Protein 6LGW (pdb70)

Sequence (1191 aa):
EVQLQQFGAELVKPGASVKISCKASGYTFTDYNMDWVKQSHGKSLQWIGDISPYYGSTGYSQKFKGKATLTVDRSSSTAYMELRSLTSEDTAVYYCARRNYDGSWFAYWGQGTLVTVSELVMTQSPAILSVSPGERVSFSCRASQIIGTSIHWYQQRTNGSPRLLIKYASESISGIPSRFSGSGSGTDFTLTINSVESDDIADYYCQQSNSWPVTFGAGTKLKFPIYTIPDELGPWSPIDIHHLSCPNNLVVEDEGCTNLSEFSYMELKVGYISAIKVNGFTCTGVVTEAETTTFKRKHFRPTPDACRAAYNWKMAGDPRYEERTTKESLIIISPSVTDLDPYDKSLHSRVFPGGKCSGITVSSTYCSTNHDYTIWMPENPTPCDIFTNSRGKRASNGNKTCGFVDERGLYKSLKGACRLKLCGVLGLRLMDGTWVAMQTSDETKWCPPDQLVNLHDFRSDEIEHLVVEELVKKREECLDALESIMTTKSVSFRRLSHLRKLVPGFGKAYTIFNKTLMEADAHYKSVRTWNEIIPSKGCLKVGGRCHPHVNGVFFNGIILGPDDHVLIPEMQSSLLQQHMELLKSSVIPLEVQLQQFGAELVKPGASVKISCKASGYTFTDYNMDWVKQSHGKSLQWIGDISPYYGSTGYSQKFKGKATLTVDRSSSTAYMELRSLTSEDTAVYYCARRNYDGSWFAYWGQGTLVTVSSELVMTQSPAILSVSPGERVSFSCRASQIIGTSIHWYQQRTNGSPRLLIKYASESISGIPSRFSGSGSGTDFTLTINSVESDDIADYYCQQSNSWPVTFGAGTKLKFPIYTIPDELGPWSPIDIHHLSCPNNLVVEDEGCTNLSEFSYMELKVGYISAIKVNGFTCTGVVTEAETYTTFKRKHFRPTPDACRAAYNWKMAGDPRYEESLHNRTTKESLIIISPSVTDLDPYDKSLHSRVFPGGKCSGITVSSTYCSTNHDYTIWMPENPRPRTPCDIFTNSRGKRASNGNKTCGFVDERGLYKSLKGACRLKLCGVLGLRLMDGTWVAMQTSDETKWCPPDQLVNLHDFRSDEIEHLVVEELVKKREECLDALESIMTTKSVSFRRLSHLRKLVPGFGKAYTIFNKTLMEADAHYKSVRTWNEIIPSKGCLKVGGRCHPHVNGVFFNGIILGPDDHVLIPEMQSSLLQQHMELLKSSVIPLMH

Structure (mmCIF, N/CA/C/O backbone):
data_6LGW
#
_entry.id   6LGW
#
_cell.length_a   82.892
_cell.length_b   93.943
_cell.length_c   213.491
_cell.angle_alpha   90.000
_cell.angle_beta   90.000
_cell.angle_gamma   90.000
#
_symmetry.space_group_name_H-M   'P 21 21 21'
#
loop_
_entity.id
_entity.type
_entity.pdbx_description
1 polymer 'scFv 523-11'
2 polymer Glycoprotein
#
loop_
_atom_site.group_PDB
_atom_site.id
_atom_site.type_symbol
_atom_site.label_atom_id
_atom_site.label_alt_id
_atom_site.label_comp_id
_atom_site.label_asym_id
_atom_site.label_entity_id
_atom_site.label_seq_id
_atom_site.pdbx_PDB_ins_code
_atom_site.Cartn_x
_atom_site.Cartn_y
_atom_site.Cartn_z
_atom_site.occupancy
_atom_site.B_iso_or_equiv
_atom_site.auth_seq_id
_atom_site.auth_comp_id
_atom_site.auth_asym_id
_atom_site.auth_atom_id
_atom_site.pdbx_PDB_model_num
ATOM 1 C CA . GLU A 1 1 ? -4.249 -34.851 -103.690 1.00 119.88 1 GLU A CA 1
ATOM 2 C C . GLU A 1 1 ? -3.400 -35.797 -102.854 1.00 130.20 1 GLU A C 1
ATOM 3 O O . GLU A 1 1 ? -2.451 -36.399 -103.355 1.00 123.14 1 GLU A O 1
ATOM 9 N N . VAL A 1 2 ? -3.749 -35.923 -101.577 1.00 143.00 2 VAL A N 1
ATOM 10 C CA . VAL A 1 2 ? -3.023 -36.787 -100.650 1.00 144.35 2 VAL A CA 1
ATOM 11 C C . VAL A 1 2 ? -3.998 -37.790 -100.029 1.00 135.66 2 VAL A C 1
ATOM 12 O O . VAL A 1 2 ? -5.142 -37.452 -99.711 1.00 140.07 2 VAL A O 1
ATOM 16 N N . GLN A 1 3 ? -3.552 -39.036 -99.887 1.00 120.48 3 GLN A N 1
ATOM 17 C CA . GLN A 1 3 ? -4.403 -40.106 -99.395 1.00 118.44 3 GLN A CA 1
ATOM 18 C C . GLN A 1 3 ? -3.645 -40.990 -98.413 1.00 112.80 3 GLN A C 1
ATOM 19 O O . GLN A 1 3 ? -2.476 -41.323 -98.637 1.00 115.58 3 GLN A O 1
ATOM 25 N N . LEU A 1 4 ? -4.318 -41.363 -97.325 1.00 109.57 4 LEU A N 1
ATOM 26 C CA . LEU A 1 4 ? -3.803 -42.319 -96.343 1.00 99.72 4 LEU A CA 1
ATOM 27 C C . LEU A 1 4 ? -4.732 -43.532 -96.377 1.00 112.40 4 LEU A C 1
ATOM 28 O O . LEU A 1 4 ? -5.703 -43.615 -95.620 1.00 104.89 4 LEU A O 1
ATOM 33 N N . GLN A 1 5 ? -4.424 -44.475 -97.262 1.00 118.44 5 GLN A N 1
ATOM 34 C CA . GLN A 1 5 ? -5.256 -45.658 -97.430 1.00 130.02 5 GLN A CA 1
ATOM 35 C C . GLN A 1 5 ? -5.144 -46.579 -96.220 1.00 129.47 5 GLN A C 1
ATOM 36 O O . GLN A 1 5 ? -4.037 -46.905 -95.771 1.00 131.66 5 GLN A O 1
ATOM 42 N N . GLN A 1 6 ? -6.299 -46.999 -95.697 1.00 132.59 6 GLN A N 1
ATOM 43 C CA . GLN A 1 6 ? -6.380 -47.997 -94.641 1.00 130.48 6 GLN A CA 1
ATOM 44 C C . GLN A 1 6 ? -7.361 -49.090 -95.039 1.00 138.34 6 GLN A C 1
ATOM 45 O O . GLN A 1 6 ? -8.257 -48.893 -95.866 1.00 137.40 6 GLN A O 1
ATOM 51 N N . PHE A 1 7 ? -7.169 -50.256 -94.438 1.00 142.84 7 PHE A N 1
ATOM 52 C CA . PHE A 1 7 ? -8.001 -51.412 -94.721 1.00 152.54 7 PHE A CA 1
ATOM 53 C C . PHE A 1 7 ? -9.251 -51.364 -93.847 1.00 147.27 7 PHE A C 1
ATOM 54 O O . PHE A 1 7 ? -9.268 -50.745 -92.782 1.00 147.08 7 PHE A O 1
ATOM 62 N N . GLY A 1 8 ? -10.309 -52.021 -94.316 1.00 152.56 8 GLY A N 1
ATOM 63 C CA . GLY A 1 8 ? -11.607 -51.899 -93.675 1.00 149.61 8 GLY A CA 1
ATOM 64 C C . GLY A 1 8 ? -11.695 -52.287 -92.210 1.00 140.21 8 GLY A C 1
ATOM 65 O O . GLY A 1 8 ? -11.924 -51.422 -91.359 1.00 123.59 8 GLY A O 1
ATOM 66 N N . ALA A 1 9 ? -11.519 -53.570 -91.896 1.00 142.12 9 ALA A N 1
ATOM 67 C CA . ALA A 1 9 ? -11.662 -54.033 -90.521 1.00 138.37 9 ALA A CA 1
ATOM 68 C C . ALA A 1 9 ? -10.968 -55.378 -90.351 1.00 132.23 9 ALA A C 1
ATOM 69 O O . ALA A 1 9 ? -10.740 -56.109 -91.318 1.00 132.62 9 ALA A O 1
ATOM 71 N N . GLU A 1 10 ? -10.636 -55.690 -89.098 1.00 125.81 10 GLU A N 1
ATOM 72 C CA . GLU A 1 10 ? -10.095 -56.987 -88.701 1.00 122.62 10 GLU A CA 1
ATOM 73 C C . GLU A 1 10 ? -10.829 -57.520 -87.476 1.00 112.16 10 GLU A C 1
ATOM 74 O O . GLU A 1 10 ? -11.033 -56.793 -86.499 1.00 102.79 10 GLU A O 1
ATOM 80 N N . LEU A 1 11 ? -11.255 -58.781 -87.558 1.00 114.99 11 LEU A N 1
ATOM 81 C CA . LEU A 1 11 ? -11.897 -59.498 -86.460 1.00 108.84 11 LEU A CA 1
ATOM 82 C C . LEU A 1 11 ? -10.869 -60.422 -85.816 1.00 114.62 11 LEU A C 1
ATOM 83 O O . LEU A 1 11 ? -10.432 -61.399 -86.429 1.00 115.33 11 LEU A O 1
ATOM 88 N N . VAL A 1 12 ? -10.473 -60.107 -84.585 1.00 113.27 12 VAL A N 1
ATOM 89 C CA . VAL A 1 12 ? -9.428 -60.842 -83.889 1.00 124.53 12 VAL A CA 1
ATOM 90 C C . VAL A 1 12 ? -10.012 -61.443 -82.613 1.00 120.55 12 VAL A C 1
ATOM 91 O O . VAL A 1 12 ? -11.130 -61.132 -82.204 1.00 120.97 12 VAL A O 1
ATOM 95 N N . LYS A 1 13 ? -9.212 -62.321 -81.976 1.00 121.78 13 LYS A N 1
ATOM 96 C CA . LYS A 1 13 ? -9.404 -63.162 -80.808 1.00 123.18 13 LYS A CA 1
ATOM 97 C C . LYS A 1 13 ? -8.669 -62.582 -79.604 1.00 116.46 13 LYS A C 1
ATOM 98 O O . LYS A 1 13 ? -7.591 -61.997 -79.752 1.00 114.71 13 LYS A O 1
ATOM 104 N N . PRO A 1 14 ? -9.221 -62.728 -78.399 1.00 116.30 14 PRO A N 1
ATOM 105 C CA . PRO A 1 14 ? -8.546 -62.185 -77.212 1.00 96.15 14 PRO A CA 1
ATOM 106 C C . PRO A 1 14 ? -7.187 -62.838 -77.005 1.00 103.63 14 PRO A C 1
ATOM 107 O O . PRO A 1 14 ? -7.040 -64.059 -77.112 1.00 99.72 14 PRO A O 1
ATOM 111 N N . GLY A 1 15 ? -6.184 -62.009 -76.720 1.00 103.70 15 GLY A N 1
ATOM 112 C CA . GLY A 1 15 ? -4.839 -62.486 -76.515 1.00 91.00 15 GLY A CA 1
ATOM 113 C C . GLY A 1 15 ? -3.981 -62.544 -77.760 1.00 100.70 15 GLY A C 1
ATOM 114 O O . GLY A 1 15 ? -2.772 -62.784 -77.647 1.00 117.51 15 GLY A O 1
ATOM 115 N N . ALA A 1 16 ? -4.559 -62.336 -78.943 1.00 113.03 16 ALA A N 1
ATOM 116 C CA . ALA A 1 16 ? -3.806 -62.412 -80.186 1.00 117.68 16 ALA A CA 1
ATOM 117 C C . ALA A 1 16 ? -3.297 -61.024 -80.575 1.00 109.58 16 ALA A C 1
ATOM 118 O O . ALA A 1 16 ? -3.429 -60.053 -79.824 1.00 98.62 16 ALA A O 1
ATOM 120 N N . SER A 1 17 ? -2.705 -60.920 -81.759 1.00 94.13 17 SER A N 1
ATOM 121 C CA . SER A 1 17 ? -2.249 -59.648 -82.291 1.00 92.95 17 SER A CA 1
ATOM 122 C C . SER A 1 17 ? -2.910 -59.357 -83.626 1.00 109.70 17 SER A C 1
ATOM 123 O O . SER A 1 17 ? -3.548 -60.211 -84.246 1.00 129.93 17 SER A O 1
ATOM 126 N N . VAL A 1 18 ? -2.726 -58.113 -84.058 1.00 103.20 18 VAL A N 1
ATOM 127 C CA . VAL A 1 18 ? -3.155 -57.661 -85.370 1.00 104.98 18 VAL A CA 1
ATOM 128 C C . VAL A 1 18 ? -2.228 -56.523 -85.768 1.00 97.73 18 VAL A C 1
ATOM 129 O O . VAL A 1 18 ? -1.737 -55.771 -84.919 1.00 84.18 18 VAL A O 1
ATOM 133 N N . LYS A 1 19 ? -1.968 -56.420 -87.069 1.00 97.84 19 LYS A N 1
ATOM 134 C CA . LYS A 1 19 ? -1.060 -55.424 -87.626 1.00 89.28 19 LYS A CA 1
ATOM 135 C C . LYS A 1 19 ? -1.848 -54.575 -88.611 1.00 93.87 19 LYS A C 1
ATOM 136 O O . LYS A 1 19 ? -2.222 -55.050 -89.690 1.00 110.39 19 LYS A O 1
ATOM 142 N N . ILE A 1 20 ? -2.105 -53.332 -88.238 1.00 98.50 20 ILE A N 1
ATOM 143 C CA . ILE A 1 20 ? -2.862 -52.416 -89.077 1.00 109.42 20 ILE A CA 1
ATOM 144 C C . ILE A 1 20 ? -1.893 -51.693 -89.994 1.00 117.34 20 ILE A C 1
ATOM 145 O O . ILE A 1 20 ? -0.772 -51.342 -89.595 1.00 123.35 20 ILE A O 1
ATOM 150 N N . SER A 1 21 ? -2.331 -51.467 -91.227 1.00 112.09 21 SER A N 1
ATOM 151 C CA . SER A 1 21 ? -1.502 -50.867 -92.254 1.00 108.37 21 SER A CA 1
ATOM 152 C C . SER A 1 21 ? -2.059 -49.499 -92.618 1.00 113.65 21 SER A C 1
ATOM 153 O O . SER A 1 21 ? -3.265 -49.251 -92.529 1.00 128.16 21 SER A O 1
ATOM 156 N N . CYS A 1 22 ? -1.158 -48.617 -93.038 1.00 112.38 22 CYS A N 1
ATOM 157 C CA . CYS A 1 22 ? -1.491 -47.247 -93.419 1.00 114.91 22 CYS A CA 1
ATOM 158 C C . CYS A 1 22 ? -0.567 -46.892 -94.575 1.00 105.81 22 CYS A C 1
ATOM 159 O O . CYS A 1 22 ? 0.604 -46.571 -94.351 1.00 99.30 22 CYS A O 1
ATOM 162 N N . LYS A 1 23 ? -1.078 -46.946 -95.804 1.00 104.11 23 LYS A N 1
ATOM 163 C CA . LYS A 1 23 ? -0.262 -46.649 -96.976 1.00 103.15 23 LYS A CA 1
ATOM 164 C C . LYS A 1 23 ? -0.459 -45.183 -97.341 1.00 99.83 23 LYS A C 1
ATOM 165 O O . LYS A 1 23 ? -1.571 -44.772 -97.691 1.00 106.17 23 LYS A O 1
ATOM 171 N N . ALA A 1 24 ? 0.612 -44.404 -97.266 1.00 99.39 24 ALA A N 1
ATOM 172 C CA . ALA A 1 24 ? 0.561 -42.977 -97.536 1.00 109.95 24 ALA A CA 1
ATOM 173 C C . ALA A 1 24 ? 0.965 -42.695 -98.977 1.00 122.75 24 ALA A C 1
ATOM 174 O O . ALA A 1 24 ? 1.893 -43.313 -99.507 1.00 105.86 24 ALA A O 1
ATOM 176 N N . SER A 1 25 ? 0.262 -41.753 -99.605 1.00 132.65 25 SER A N 1
ATOM 177 C CA . SER A 1 25 ? 0.589 -41.309 -100.953 1.00 128.93 25 SER A CA 1
ATOM 178 C C . SER A 1 25 ? 0.103 -39.878 -101.114 1.00 119.79 25 SER A C 1
ATOM 179 O O . SER A 1 25 ? -0.750 -39.407 -100.363 1.00 133.05 25 SER A O 1
ATOM 182 N N . GLY A 1 26 ? 0.663 -39.186 -102.101 1.00 107.86 26 GLY A N 1
ATOM 183 C CA . GLY A 1 26 ? 0.388 -37.784 -102.318 1.00 113.50 26 GLY A CA 1
ATOM 184 C C . GLY A 1 26 ? 1.447 -36.863 -101.756 1.00 124.33 26 GLY A C 1
ATOM 185 O O . GLY A 1 26 ? 1.565 -35.722 -102.213 1.00 136.05 26 GLY A O 1
ATOM 186 N N . TYR A 1 27 ? 2.211 -37.336 -100.779 1.00 114.13 27 TYR A N 1
ATOM 187 C CA . TYR A 1 27 ? 3.332 -36.612 -100.218 1.00 101.21 27 TYR A CA 1
ATOM 188 C C . TYR A 1 27 ? 4.492 -37.587 -100.090 1.00 112.48 27 TYR A C 1
ATOM 189 O O . TYR A 1 27 ? 4.344 -38.792 -100.313 1.00 102.18 27 TYR A O 1
ATOM 198 N N . THR A 1 28 ? 5.660 -37.060 -99.735 1.00 115.22 28 THR A N 1
ATOM 199 C CA . THR A 1 28 ? 6.835 -37.903 -99.550 1.00 111.12 28 THR A CA 1
ATOM 200 C C . THR A 1 28 ? 6.770 -38.571 -98.180 1.00 114.28 28 THR A C 1
ATOM 201 O O . THR A 1 28 ? 6.743 -37.890 -97.149 1.00 111.76 28 THR A O 1
ATOM 205 N N . PHE A 1 29 ? 6.753 -39.907 -98.176 1.00 112.69 29 PHE A N 1
ATOM 206 C CA . PHE A 1 29 ? 6.523 -40.668 -96.951 1.00 113.89 29 PHE A CA 1
ATOM 207 C C . PHE A 1 29 ? 7.522 -40.320 -95.850 1.00 117.90 29 PHE A C 1
ATOM 208 O O . PHE A 1 29 ? 7.167 -40.349 -94.667 1.00 129.18 29 PHE A O 1
ATOM 216 N N . THR A 1 30 ? 8.759 -39.977 -96.208 1.00 114.88 30 THR A N 1
ATOM 217 C CA . THR A 1 30 ? 9.794 -39.714 -95.215 1.00 110.13 30 THR A CA 1
ATOM 218 C C . THR A 1 30 ? 9.858 -38.257 -94.774 1.00 114.83 30 THR A C 1
ATOM 219 O O . THR A 1 30 ? 10.601 -37.945 -93.837 1.00 110.96 30 THR A O 1
ATOM 223 N N . ASP A 1 31 ? 9.100 -37.366 -95.413 1.00 107.94 31 ASP A N 1
ATOM 224 C CA . ASP A 1 31 ? 9.173 -35.943 -95.108 1.00 111.32 31 ASP A CA 1
ATOM 225 C C . ASP A 1 31 ? 8.314 -35.534 -93.919 1.00 98.36 31 ASP A C 1
ATOM 226 O O . ASP A 1 31 ? 8.370 -34.370 -93.507 1.00 92.82 31 ASP A O 1
ATOM 231 N N . TYR A 1 32 ? 7.513 -36.444 -93.374 1.00 93.39 32 TYR A N 1
ATOM 232 C CA . TYR A 1 32 ? 6.652 -36.145 -92.241 1.00 101.10 32 TYR A CA 1
ATOM 233 C C . TYR A 1 32 ? 6.637 -37.343 -91.302 1.00 102.92 32 TYR A C 1
ATOM 234 O O . TYR A 1 32 ? 6.888 -38.479 -91.712 1.00 97.07 32 TYR A O 1
ATOM 243 N N . ASN A 1 33 ? 6.348 -37.082 -90.029 1.00 74.71 33 ASN A N 1
ATOM 244 C CA . ASN A 1 33 ? 6.110 -38.176 -89.104 1.00 73.06 33 ASN A CA 1
ATOM 245 C C . ASN A 1 33 ? 4.723 -38.768 -89.342 1.00 80.16 33 ASN A C 1
ATOM 246 O O . ASN A 1 33 ? 3.886 -38.203 -90.051 1.00 83.81 33 ASN A O 1
ATOM 251 N N . MET A 1 34 ? 4.475 -39.917 -88.715 1.00 91.43 34 MET A N 1
ATOM 252 C CA . MET A 1 34 ? 3.201 -40.616 -88.822 1.00 74.10 34 MET A CA 1
ATOM 253 C C . MET A 1 34 ? 2.654 -40.847 -87.422 1.00 77.11 34 MET A C 1
ATOM 254 O O . MET A 1 34 ? 3.313 -41.484 -86.595 1.00 98.45 34 MET A O 1
ATOM 259 N N . ASP A 1 35 ? 1.455 -40.342 -87.160 1.00 81.75 35 ASP A N 1
ATOM 260 C CA . ASP A 1 35 ? 0.806 -40.505 -85.868 1.00 77.91 35 ASP A CA 1
ATOM 261 C C . ASP A 1 35 ? -0.269 -41.585 -85.931 1.00 86.72 35 ASP A C 1
ATOM 262 O O . ASP A 1 35 ? -0.732 -41.975 -87.005 1.00 107.30 35 ASP A O 1
ATOM 267 N N . TRP A 1 36 ? -0.653 -42.080 -84.755 1.00 82.60 36 TRP A N 1
ATOM 268 C CA . TRP A 1 36 ? -1.723 -43.068 -84.639 1.00 88.74 36 TRP A CA 1
ATOM 269 C C . TRP A 1 36 ? -2.628 -42.713 -83.466 1.00 81.95 36 TRP A C 1
ATOM 270 O O . TRP A 1 36 ? -2.135 -42.383 -82.384 1.00 77.31 36 TRP A O 1
ATOM 281 N N . VAL A 1 37 ? -3.945 -42.776 -83.674 1.00 73.09 37 VAL A N 1
ATOM 282 C CA . VAL A 1 37 ? -4.911 -42.430 -82.636 1.00 89.87 37 VAL A CA 1
ATOM 283 C C . VAL A 1 37 ? -5.951 -43.537 -82.497 1.00 89.57 37 VAL A C 1
ATOM 284 O O . VAL A 1 37 ? -6.326 -44.196 -83.473 1.00 92.85 37 VAL A O 1
ATOM 288 N N . LYS A 1 38 ? -6.408 -43.747 -81.264 1.00 99.36 38 LYS A N 1
ATOM 289 C CA . LYS A 1 38 ? -7.479 -44.688 -80.960 1.00 88.41 38 LYS A CA 1
ATOM 290 C C . LYS A 1 38 ? -8.756 -43.922 -80.636 1.00 88.35 38 LYS A C 1
ATOM 291 O O . LYS A 1 38 ? -8.710 -42.863 -80.003 1.00 88.74 38 LYS A O 1
ATOM 297 N N . GLN A 1 39 ? -9.890 -44.447 -81.099 1.00 92.23 39 GLN A N 1
ATOM 298 C CA . GLN A 1 39 ? -11.205 -43.877 -80.810 1.00 89.75 39 GLN A CA 1
ATOM 299 C C . GLN A 1 39 ? -12.173 -45.015 -80.515 1.00 101.85 39 GLN A C 1
ATOM 300 O O . GLN A 1 39 ? -12.573 -45.745 -81.429 1.00 104.18 39 GLN A O 1
ATOM 306 N N . SER A 1 40 ? -12.553 -45.162 -79.249 1.00 99.77 40 SER A N 1
ATOM 307 C CA . SER A 1 40 ? -13.540 -46.166 -78.887 1.00 112.85 40 SER A CA 1
ATOM 308 C C . SER A 1 40 ? -14.931 -45.745 -79.373 1.00 112.48 40 SER A C 1
ATOM 309 O O . SER A 1 40 ? -15.153 -44.610 -79.807 1.00 128.89 40 SER A O 1
ATOM 312 N N . HIS A 1 41 ? -15.882 -46.678 -79.294 1.00 108.21 41 HIS A N 1
ATOM 313 C CA . HIS A 1 41 ? -17.224 -46.445 -79.828 1.00 104.87 41 HIS A CA 1
ATOM 314 C C . HIS A 1 41 ? -17.913 -45.377 -78.989 1.00 100.07 41 HIS A C 1
ATOM 315 O O . HIS A 1 41 ? -18.239 -45.606 -77.820 1.00 87.39 41 HIS A O 1
ATOM 322 N N . GLY A 1 42 ? -18.124 -44.205 -79.583 1.00 105.79 42 GLY A N 1
ATOM 323 C CA . GLY A 1 42 ? -18.743 -43.107 -78.861 1.00 111.83 42 GLY A CA 1
ATOM 324 C C . GLY A 1 42 ? -17.831 -42.423 -77.865 1.00 109.61 42 GLY A C 1
ATOM 325 O O . GLY A 1 42 ? -18.291 -42.002 -76.798 1.00 97.64 42 GLY A O 1
ATOM 326 N N . LYS A 1 43 ? -16.534 -42.343 -78.163 1.00 117.76 43 LYS A N 1
ATOM 327 C CA . LYS A 1 43 ? -15.550 -41.734 -77.280 1.00 123.71 43 LYS A CA 1
ATOM 328 C C . LYS A 1 43 ? -14.763 -40.682 -78.049 1.00 109.91 43 LYS A C 1
ATOM 329 O O . LYS A 1 43 ? -15.024 -40.414 -79.227 1.00 103.80 43 LYS A O 1
ATOM 335 N N . SER A 1 44 ? -13.798 -40.071 -77.369 1.00 103.93 44 SER A N 1
ATOM 336 C CA . SER A 1 44 ? -12.948 -39.064 -77.983 1.00 111.90 44 SER A CA 1
ATOM 337 C C . SER A 1 44 ? -11.723 -39.733 -78.608 1.00 116.95 44 SER A C 1
ATOM 338 O O . SER A 1 44 ? -11.602 -40.961 -78.650 1.00 108.13 44 SER A O 1
ATOM 341 N N . LEU A 1 45 ? -10.798 -38.920 -79.105 1.00 105.58 45 LEU A N 1
ATOM 342 C CA . LEU A 1 45 ? -9.598 -39.412 -79.756 1.00 106.16 45 LEU A CA 1
ATOM 343 C C . LEU A 1 45 ? -8.448 -39.453 -78.757 1.00 94.34 45 LEU A C 1
ATOM 344 O O . LEU A 1 45 ? -8.245 -38.511 -77.983 1.00 92.97 45 LEU A O 1
ATOM 349 N N . GLN A 1 46 ? -7.691 -40.548 -78.781 1.00 73.54 46 GLN A N 1
ATOM 350 C CA . GLN A 1 46 ? -6.599 -40.764 -77.840 1.00 73.56 46 GLN A CA 1
ATOM 351 C C . GLN A 1 46 ? -5.316 -41.030 -78.613 1.00 86.48 46 GLN A C 1
ATOM 352 O O . GLN A 1 46 ? -5.269 -41.928 -79.460 1.00 82.75 46 GLN A O 1
ATOM 358 N N . TRP A 1 47 ? -4.279 -40.253 -78.317 1.00 73.40 47 TRP A N 1
ATOM 359 C CA . TRP A 1 47 ? -3.021 -40.381 -79.032 1.00 81.96 47 TRP A CA 1
ATOM 360 C C . TRP A 1 47 ? -2.244 -41.586 -78.516 1.00 86.84 47 TRP A C 1
ATOM 361 O O . TRP A 1 47 ? -2.025 -41.727 -77.309 1.00 91.39 47 TRP A O 1
ATOM 372 N N . ILE A 1 48 ? -1.849 -42.463 -79.437 1.00 83.46 48 ILE A N 1
ATOM 373 C CA . ILE A 1 48 ? -1.066 -43.651 -79.120 1.00 75.77 48 ILE A CA 1
ATOM 374 C C . ILE A 1 48 ? 0.417 -43.317 -79.222 1.00 94.91 48 ILE A C 1
ATOM 375 O O . ILE A 1 48 ? 1.160 -43.425 -78.238 1.00 92.84 48 ILE A O 1
ATOM 380 N N . GLY A 1 49 ? 0.856 -42.910 -80.407 1.00 91.67 49 GLY A N 1
ATOM 381 C CA . GLY A 1 49 ? 2.251 -42.563 -80.608 1.00 87.84 49 GLY A CA 1
ATOM 382 C C . GLY A 1 49 ? 2.484 -42.102 -82.029 1.00 83.35 49 GLY A C 1
ATOM 383 O O . GLY A 1 49 ? 1.552 -41.977 -82.831 1.00 88.70 49 GLY A O 1
ATOM 384 N N . ASP A 1 50 ? 3.755 -41.825 -82.326 1.00 86.59 50 ASP A N 1
ATOM 385 C CA . ASP A 1 50 ? 4.162 -41.400 -83.659 1.00 83.56 50 ASP A CA 1
ATOM 386 C C . ASP A 1 50 ? 5.522 -42.001 -83.994 1.00 83.77 50 ASP A C 1
ATOM 387 O O . ASP A 1 50 ? 6.280 -42.411 -83.110 1.00 75.71 50 ASP A O 1
ATOM 392 N N . ILE A 1 51 ? 5.825 -42.044 -85.290 1.00 82.10 51 ILE A N 1
ATOM 393 C CA . ILE A 1 51 ? 7.074 -42.612 -85.784 1.00 81.24 51 ILE A CA 1
ATOM 394 C C . ILE A 1 51 ? 7.600 -41.730 -86.907 1.00 89.77 51 ILE A C 1
ATOM 395 O O . ILE A 1 51 ? 6.826 -41.185 -87.700 1.00 84.09 51 ILE A O 1
ATOM 400 N N . SER A 1 52 ? 8.923 -41.583 -86.967 1.00 85.67 52 SER A N 1
ATOM 401 C CA . SER A 1 52 ? 9.560 -40.874 -88.065 1.00 88.84 52 SER A CA 1
ATOM 402 C C . SER A 1 52 ? 10.019 -41.901 -89.086 1.00 96.06 52 SER A C 1
ATOM 403 O O . SER A 1 52 ? 10.897 -42.720 -88.772 1.00 94.61 52 SER A O 1
ATOM 406 N N . PRO A 1 53 ? 9.459 -41.916 -90.297 1.00 101.55 53 PRO A N 1
ATOM 407 C CA . PRO A 1 53 ? 9.903 -42.895 -91.303 1.00 100.35 53 PRO A CA 1
ATOM 408 C C . PRO A 1 53 ? 11.366 -42.776 -91.693 1.00 97.68 53 PRO A C 1
ATOM 409 O O . PRO A 1 53 ? 11.928 -43.751 -92.211 1.00 101.91 53 PRO A O 1
ATOM 413 N N . TYR A 1 54 ? 12.006 -41.628 -91.476 1.00 94.94 54 TYR A N 1
ATOM 414 C CA . TYR A 1 54 ? 13.424 -41.523 -91.808 1.00 98.37 54 TYR A CA 1
ATOM 415 C C . TYR A 1 54 ? 14.284 -42.120 -90.699 1.00 110.88 54 TYR A C 1
ATOM 416 O O . TYR A 1 54 ? 15.040 -43.071 -90.929 1.00 116.84 54 TYR A O 1
ATOM 425 N N . TYR A 1 55 ? 14.186 -41.570 -89.488 1.00 112.65 55 TYR A N 1
ATOM 426 C CA . TYR A 1 55 ? 15.047 -42.018 -88.402 1.00 87.47 55 TYR A CA 1
ATOM 427 C C . TYR A 1 55 ? 14.590 -43.334 -87.793 1.00 74.88 55 TYR A C 1
ATOM 428 O O . TYR A 1 55 ? 15.416 -44.058 -87.231 1.00 74.94 55 TYR A O 1
ATOM 437 N N . GLY A 1 56 ? 13.308 -43.669 -87.897 1.00 74.09 56 GLY A N 1
ATOM 438 C CA . GLY A 1 56 ? 12.783 -44.797 -87.161 1.00 86.97 56 GLY A CA 1
ATOM 439 C C . GLY A 1 56 ? 12.543 -44.530 -85.695 1.00 79.01 56 GLY A C 1
ATOM 440 O O . GLY A 1 56 ? 12.196 -45.461 -84.959 1.00 81.89 56 GLY A O 1
ATOM 441 N N . SER A 1 57 ? 12.722 -43.293 -85.248 1.00 69.50 57 SER A N 1
ATOM 442 C CA . SER A 1 57 ? 12.455 -42.944 -83.864 1.00 84.98 57 SER A CA 1
ATOM 443 C C . SER A 1 57 ? 10.960 -43.012 -83.582 1.00 91.71 57 SER A C 1
ATOM 444 O O . SER A 1 57 ? 10.138 -42.599 -84.405 1.00 77.28 57 SER A O 1
ATOM 447 N N . THR A 1 58 ? 10.610 -43.520 -82.403 1.00 95.83 58 THR A N 1
ATOM 448 C CA . THR A 1 58 ? 9.222 -43.690 -82.006 1.00 77.40 58 THR A CA 1
ATOM 449 C C . THR A 1 58 ? 8.947 -42.933 -80.714 1.00 78.03 58 THR A C 1
ATOM 450 O O . THR A 1 58 ? 9.821 -42.801 -79.851 1.00 85.22 58 THR A O 1
ATOM 454 N N . GLY A 1 59 ? 7.730 -42.430 -80.602 1.00 84.47 59 GLY A N 1
ATOM 455 C CA . GLY A 1 59 ? 7.255 -41.846 -79.358 1.00 91.78 59 GLY A CA 1
ATOM 456 C C . GLY A 1 59 ? 5.925 -42.454 -78.977 1.00 87.70 59 GLY A C 1
ATOM 457 O O . GLY A 1 59 ? 5.035 -42.602 -79.815 1.00 99.49 59 GLY A O 1
ATOM 458 N N . TYR A 1 60 ? 5.792 -42.788 -77.694 1.00 88.39 60 TYR A N 1
ATOM 459 C CA . TYR A 1 60 ? 4.631 -43.506 -77.190 1.00 82.06 60 TYR A CA 1
ATOM 460 C C . TYR A 1 60 ? 4.062 -42.815 -75.963 1.00 83.86 60 TYR A C 1
ATOM 461 O O . TYR A 1 60 ? 4.810 -42.321 -75.113 1.00 74.05 60 TYR A O 1
ATOM 470 N N . SER A 1 61 ? 2.734 -42.789 -75.876 1.00 83.54 61 SER A N 1
ATOM 471 C CA . SER A 1 61 ? 2.073 -42.467 -74.622 1.00 79.27 61 SER A CA 1
ATOM 472 C C . SER A 1 61 ? 2.205 -43.648 -73.668 1.00 88.51 61 SER A C 1
ATOM 473 O O . SER A 1 61 ? 2.215 -44.810 -74.087 1.00 91.53 61 SER A O 1
ATOM 476 N N . GLN A 1 62 ? 2.313 -43.345 -72.370 1.00 91.75 62 GLN A N 1
ATOM 477 C CA . GLN A 1 62 ? 2.593 -44.394 -71.389 1.00 96.14 62 GLN A CA 1
ATOM 478 C C . GLN A 1 62 ? 1.535 -45.491 -71.393 1.00 85.47 62 GLN A C 1
ATOM 479 O O . GLN A 1 62 ? 1.841 -46.647 -71.074 1.00 90.44 62 GLN A O 1
ATOM 485 N N . LYS A 1 63 ? 0.303 -45.159 -71.784 1.00 74.81 63 LYS A N 1
ATOM 486 C CA . LYS A 1 63 ? -0.783 -46.135 -71.764 1.00 86.13 63 LYS A CA 1
ATOM 487 C C . LYS A 1 63 ? -0.592 -47.228 -72.809 1.00 94.91 63 LYS A C 1
ATOM 488 O O . LYS A 1 63 ? -1.128 -48.330 -72.652 1.00 97.14 63 LYS A O 1
ATOM 494 N N . PHE A 1 64 ? 0.145 -46.943 -73.880 1.00 95.42 64 PHE A N 1
ATOM 495 C CA . PHE A 1 64 ? 0.288 -47.873 -74.993 1.00 95.02 64 PHE A CA 1
ATOM 496 C C . PHE A 1 64 ? 1.668 -48.512 -75.085 1.00 94.35 64 PHE A C 1
ATOM 497 O O . PHE A 1 64 ? 1.904 -49.307 -76.004 1.00 85.46 64 PHE A O 1
ATOM 505 N N . LYS A 1 65 ? 2.582 -48.195 -74.169 1.00 94.81 65 LYS A N 1
ATOM 506 C CA . LYS A 1 65 ? 3.914 -48.786 -74.206 1.00 90.97 65 LYS A CA 1
ATOM 507 C C . LYS A 1 65 ? 3.829 -50.270 -73.885 1.00 93.16 65 LYS A C 1
ATOM 508 O O . LYS A 1 65 ? 3.339 -50.653 -72.820 1.00 97.74 65 LYS A O 1
ATOM 514 N N . GLY A 1 66 ? 4.265 -51.107 -74.829 1.00 103.47 66 GLY A N 1
ATOM 515 C CA . GLY A 1 66 ? 4.133 -52.537 -74.736 1.00 115.72 66 GLY A CA 1
ATOM 516 C C . GLY A 1 66 ? 2.927 -53.084 -75.470 1.00 121.93 66 GLY A C 1
ATOM 517 O O . GLY A 1 66 ? 2.955 -54.233 -75.923 1.00 133.12 66 GLY A O 1
ATOM 518 N N . LYS A 1 67 ? 1.884 -52.269 -75.622 1.00 112.62 67 LYS A N 1
ATOM 519 C CA . LYS A 1 67 ? 0.659 -52.640 -76.314 1.00 91.84 67 LYS A CA 1
ATOM 520 C C . LYS A 1 67 ? 0.751 -52.384 -77.812 1.00 88.75 67 LYS A C 1
ATOM 521 O O . LYS A 1 67 ? 0.412 -53.259 -78.615 1.00 87.46 67 LYS A O 1
ATOM 527 N N . ALA A 1 68 ? 1.183 -51.191 -78.202 1.00 82.07 68 ALA A N 1
ATOM 528 C CA . ALA A 1 68 ? 1.302 -50.831 -79.604 1.00 73.82 68 ALA A CA 1
ATOM 529 C C . ALA A 1 68 ? 2.775 -50.753 -79.981 1.00 77.21 68 ALA A C 1
ATOM 530 O O . ALA A 1 68 ? 3.611 -50.324 -79.178 1.00 76.67 68 ALA A O 1
ATOM 532 N N . THR A 1 69 ? 3.087 -51.170 -81.206 1.00 72.67 69 THR A N 1
ATOM 533 C CA . THR A 1 69 ? 4.433 -51.064 -81.751 1.00 78.43 69 THR A CA 1
ATOM 534 C C . THR A 1 69 ? 4.352 -50.481 -83.152 1.00 94.11 69 THR A C 1
ATOM 535 O O . THR A 1 69 ? 3.605 -50.986 -83.994 1.00 102.40 69 THR A O 1
ATOM 539 N N . LEU A 1 70 ? 5.134 -49.441 -83.408 1.00 83.47 70 LEU A N 1
ATOM 540 C CA . LEU A 1 70 ? 5.085 -48.741 -84.682 1.00 76.67 70 LEU A CA 1
ATOM 541 C C . LEU A 1 70 ? 6.270 -49.154 -85.540 1.00 78.32 70 LEU A C 1
ATOM 542 O O . LEU A 1 70 ? 7.409 -49.170 -85.068 1.00 81.23 70 LEU A O 1
ATOM 547 N N . THR A 1 71 ? 5.993 -49.491 -86.797 1.00 103.81 71 THR A N 1
ATOM 548 C CA . THR A 1 71 ? 7.024 -49.791 -87.779 1.00 97.43 71 THR A CA 1
ATOM 549 C C . THR A 1 71 ? 6.673 -49.077 -89.075 1.00 94.72 71 THR A C 1
ATOM 550 O O . THR A 1 71 ? 5.574 -48.538 -89.238 1.00 84.37 71 THR A O 1
ATOM 554 N N . VAL A 1 72 ? 7.626 -49.077 -90.007 1.00 102.26 72 VAL A N 1
ATOM 555 C CA . VAL A 1 72 ? 7.430 -48.498 -91.328 1.00 104.56 72 VAL A CA 1
ATOM 556 C C . VAL A 1 72 ? 8.088 -49.384 -92.376 1.00 110.79 72 VAL A C 1
ATOM 557 O O . VAL A 1 72 ? 8.939 -50.224 -92.077 1.00 129.28 72 VAL A O 1
ATOM 561 N N . ASP A 1 73 ? 7.667 -49.180 -93.619 1.00 111.88 73 ASP A N 1
ATOM 562 C CA . ASP A 1 73 ? 8.287 -49.780 -94.795 1.00 124.93 73 ASP A CA 1
ATOM 563 C C . ASP A 1 73 ? 8.397 -48.668 -95.827 1.00 129.27 73 ASP A C 1
ATOM 564 O O . ASP A 1 73 ? 7.385 -48.230 -96.393 1.00 118.31 73 ASP A O 1
ATOM 569 N N . ARG A 1 74 ? 9.629 -48.212 -96.055 1.00 130.42 74 ARG A N 1
ATOM 570 C CA . ARG A 1 74 ? 9.877 -47.033 -96.871 1.00 126.06 74 ARG A CA 1
ATOM 571 C C . ARG A 1 74 ? 9.782 -47.328 -98.360 1.00 125.25 74 ARG A C 1
ATOM 572 O O . ARG A 1 74 ? 9.466 -46.427 -99.146 1.00 115.71 74 ARG A O 1
ATOM 580 N N . SER A 1 75 ? 10.037 -48.575 -98.759 1.00 128.70 75 SER A N 1
ATOM 581 C CA . SER A 1 75 ? 9.920 -48.956 -100.163 1.00 136.13 75 SER A CA 1
ATOM 582 C C . SER A 1 75 ? 8.478 -48.875 -100.650 1.00 123.66 75 SER A C 1
ATOM 583 O O . SER A 1 75 ? 8.224 -48.463 -101.789 1.00 117.29 75 SER A O 1
ATOM 586 N N . SER A 1 76 ? 7.522 -49.259 -99.807 1.00 117.52 76 SER A N 1
ATOM 587 C CA . SER A 1 76 ? 6.109 -49.217 -100.156 1.00 123.52 76 SER A CA 1
ATOM 588 C C . SER A 1 76 ? 5.390 -48.011 -99.572 1.00 109.77 76 SER A C 1
ATOM 589 O O . SER A 1 76 ? 4.185 -47.857 -99.797 1.00 103.12 76 SER A O 1
ATOM 592 N N . SER A 1 77 ? 6.095 -47.169 -98.814 1.00 111.21 77 SER A N 1
ATOM 593 C CA . SER A 1 77 ? 5.510 -45.987 -98.176 1.00 114.50 77 SER A CA 1
ATOM 594 C C . SER A 1 77 ? 4.320 -46.367 -97.293 1.00 114.53 77 SER A C 1
ATOM 595 O O . SER A 1 77 ? 3.247 -45.763 -97.363 1.00 95.24 77 SER A O 1
ATOM 598 N N . THR A 1 78 ? 4.515 -47.383 -96.449 1.00 122.65 78 THR A N 1
ATOM 599 C CA . THR A 1 78 ? 3.429 -47.912 -95.626 1.00 114.08 78 THR A CA 1
ATOM 600 C C . THR A 1 78 ? 3.880 -48.053 -94.180 1.00 117.53 78 THR A C 1
ATOM 601 O O . THR A 1 78 ? 4.872 -48.728 -93.903 1.00 113.68 78 THR A O 1
ATOM 605 N N . ALA A 1 79 ? 3.127 -47.459 -93.260 1.00 103.31 79 ALA A N 1
ATOM 606 C CA . ALA A 1 79 ? 3.394 -47.593 -91.838 1.00 98.62 79 ALA A CA 1
ATOM 607 C C . ALA A 1 79 ? 2.494 -48.662 -91.240 1.00 93.67 79 ALA A C 1
ATOM 608 O O . ALA A 1 79 ? 1.321 -48.778 -91.603 1.00 113.15 79 ALA A O 1
ATOM 610 N N . TYR A 1 80 ? 3.051 -49.443 -90.325 1.00 87.09 80 TYR A N 1
ATOM 611 C CA . TYR A 1 80 ? 2.325 -50.515 -89.669 1.00 95.89 80 TYR A CA 1
ATOM 612 C C . TYR A 1 80 ? 2.315 -50.258 -88.170 1.00 105.83 80 TYR A C 1
ATOM 613 O O . TYR A 1 80 ? 3.258 -49.682 -87.622 1.00 108.72 80 TYR A O 1
ATOM 622 N N . MET A 1 81 ? 1.238 -50.678 -87.509 1.00 87.32 81 MET A N 1
ATOM 623 C CA . MET A 1 81 ? 1.190 -50.700 -86.051 1.00 87.98 81 MET A CA 1
ATOM 624 C C . MET A 1 81 ? 0.661 -52.047 -85.588 1.00 85.57 81 MET A C 1
ATOM 625 O O . MET A 1 81 ? -0.384 -52.497 -86.063 1.00 79.79 81 MET A O 1
ATOM 630 N N . GLU A 1 82 ? 1.371 -52.678 -84.656 1.00 100.70 82 GLU A N 1
ATOM 631 C CA . GLU A 1 82 ? 1.009 -53.994 -84.148 1.00 105.47 82 GLU A CA 1
ATOM 632 C C . GLU A 1 82 ? 0.466 -53.872 -82.728 1.00 107.15 82 GLU A C 1
ATOM 633 O O . GLU A 1 82 ? 1.065 -53.199 -81.879 1.00 108.55 82 GLU A O 1
ATOM 639 N N . LEU A 1 83 ? -0.685 -54.501 -82.501 1.00 96.43 83 LEU A N 1
ATOM 640 C CA . LEU A 1 83 ? -1.338 -54.609 -81.202 1.00 100.15 83 LEU A CA 1
ATOM 641 C C . LEU A 1 83 ? -1.392 -56.079 -80.807 1.00 99.10 83 LEU A C 1
ATOM 642 O O . LEU A 1 83 ? -2.009 -56.884 -81.512 1.00 108.49 83 LEU A O 1
ATOM 647 N N . ARG A 1 84 ? -0.740 -56.433 -79.698 1.00 87.11 84 ARG A N 1
ATOM 648 C CA . ARG A 1 84 ? -0.722 -57.805 -79.203 1.00 106.91 84 ARG A CA 1
ATOM 649 C C . ARG A 1 84 ? -1.174 -57.825 -77.747 1.00 107.36 84 ARG A C 1
ATOM 650 O O . ARG A 1 84 ? -1.052 -56.831 -77.024 1.00 91.26 84 ARG A O 1
ATOM 658 N N . SER A 1 85 ? -1.709 -58.984 -77.337 1.00 120.35 85 SER A N 1
ATOM 659 C CA . SER A 1 85 ? -2.357 -59.191 -76.036 1.00 112.25 85 SER A CA 1
ATOM 660 C C . SER A 1 85 ? -3.647 -58.375 -75.949 1.00 93.87 85 SER A C 1
ATOM 661 O O . SER A 1 85 ? -3.869 -57.613 -75.008 1.00 106.53 85 SER A O 1
ATOM 664 N N . LEU A 1 86 ? -4.500 -58.550 -76.952 1.00 83.33 86 LEU A N 1
ATOM 665 C CA . LEU A 1 86 ? -5.711 -57.752 -77.064 1.00 85.56 86 LEU A CA 1
ATOM 666 C C . LEU A 1 86 ? -6.747 -58.188 -76.036 1.00 100.93 86 LEU A C 1
ATOM 667 O O . LEU A 1 86 ? -6.960 -59.382 -75.809 1.00 106.37 86 LEU A O 1
ATOM 672 N N . THR A 1 87 ? -7.379 -57.208 -75.401 1.00 104.51 87 THR A N 1
ATOM 673 C CA . THR A 1 87 ? -8.516 -57.427 -74.519 1.00 109.88 87 THR A CA 1
ATOM 674 C C . THR A 1 87 ? -9.742 -56.758 -75.135 1.00 117.57 87 THR A C 1
ATOM 675 O O . THR A 1 87 ? -9.666 -56.134 -76.198 1.00 116.12 87 THR A O 1
ATOM 679 N N . SER A 1 88 ? -10.885 -56.892 -74.459 1.00 129.48 88 SER A N 1
ATOM 680 C CA . SER A 1 88 ? -12.101 -56.244 -74.935 1.00 115.60 88 SER A CA 1
ATOM 681 C C . SER A 1 88 ? -11.979 -54.730 -74.909 1.00 105.62 88 SER A C 1
ATOM 682 O O . SER A 1 88 ? -12.679 -54.045 -75.661 1.00 119.51 88 SER A O 1
ATOM 685 N N . GLU A 1 89 ? -11.088 -54.200 -74.072 1.00 108.69 89 GLU A N 1
ATOM 686 C CA . GLU A 1 89 ? -10.840 -52.769 -73.980 1.00 110.78 89 GLU A CA 1
ATOM 687 C C . GLU A 1 89 ? -10.096 -52.218 -75.189 1.00 108.70 89 GLU A C 1
ATOM 688 O O . GLU A 1 89 ? -10.078 -50.997 -75.376 1.00 122.40 89 GLU A O 1
ATOM 694 N N . ASP A 1 90 ? -9.502 -53.081 -76.013 1.00 94.46 90 ASP A N 1
ATOM 695 C CA . ASP A 1 90 ? -8.810 -52.661 -77.224 1.00 94.71 90 ASP A CA 1
ATOM 696 C C . ASP A 1 90 ? -9.719 -52.560 -78.445 1.00 107.46 90 ASP A C 1
ATOM 697 O O . ASP A 1 90 ? -9.286 -52.027 -79.472 1.00 118.81 90 ASP A O 1
ATOM 702 N N . THR A 1 91 ? -10.952 -53.061 -78.375 1.00 101.87 91 THR A N 1
ATOM 703 C CA . THR A 1 91 ? -11.874 -52.948 -79.503 1.00 96.05 91 THR A CA 1
ATOM 704 C C . THR A 1 91 ? -12.216 -51.480 -79.727 1.00 96.53 91 THR A C 1
ATOM 705 O O . THR A 1 91 ? -12.909 -50.867 -78.908 1.00 103.09 91 THR A O 1
ATOM 709 N N . ALA A 1 92 ? -11.736 -50.917 -80.834 1.00 96.51 92 ALA A N 1
ATOM 710 C CA . ALA A 1 92 ? -11.910 -49.498 -81.139 1.00 95.10 92 ALA A CA 1
ATOM 711 C C . ALA A 1 92 ? -11.552 -49.267 -82.604 1.00 102.24 92 ALA A C 1
ATOM 712 O O . ALA A 1 92 ? -11.158 -50.192 -83.322 1.00 100.91 92 ALA A O 1
ATOM 714 N N . VAL A 1 93 ? -11.713 -48.017 -83.046 1.00 105.03 93 VAL A N 1
ATOM 715 C CA . VAL A 1 93 ? -11.279 -47.583 -84.372 1.00 102.77 93 VAL A CA 1
ATOM 716 C C . VAL A 1 93 ? -9.887 -46.977 -84.259 1.00 105.90 93 VAL A C 1
ATOM 717 O O . VAL A 1 93 ? -9.661 -46.065 -83.457 1.00 106.40 93 VAL A O 1
ATOM 721 N N . TYR A 1 94 ? -8.953 -47.469 -85.065 1.00 106.78 94 TYR A N 1
ATOM 722 C CA . TYR A 1 94 ? -7.573 -46.998 -85.032 1.00 96.67 94 TYR A CA 1
ATOM 723 C C . TYR A 1 94 ? -7.289 -46.223 -86.314 1.00 97.20 94 TYR A C 1
ATOM 724 O O . TYR A 1 94 ? -7.260 -46.806 -87.403 1.00 109.19 94 TYR A O 1
ATOM 733 N N . TYR A 1 95 ? -7.103 -44.913 -86.185 1.00 101.55 95 TYR A N 1
ATOM 734 C CA . TYR A 1 95 ? -6.742 -44.053 -87.303 1.00 97.43 95 TYR A CA 1
ATOM 735 C C . TYR A 1 95 ? -5.236 -43.833 -87.349 1.00 104.16 95 TYR A C 1
ATOM 736 O O . TYR A 1 95 ? -4.563 -43.779 -86.316 1.00 94.69 95 TYR A O 1
ATOM 745 N N . CYS A 1 96 ? -4.712 -43.699 -88.563 1.00 96.67 96 CYS A N 1
ATOM 746 C CA . CYS A 1 96 ? -3.376 -43.164 -88.780 1.00 95.08 96 CYS A CA 1
ATOM 747 C C . CYS A 1 96 ? -3.505 -41.747 -89.321 1.00 103.59 96 CYS A C 1
ATOM 748 O O . CYS A 1 96 ? -4.361 -41.473 -90.169 1.00 130.00 96 CYS A O 1
ATOM 751 N N . ALA A 1 97 ? -2.678 -40.842 -88.810 1.00 97.95 97 ALA A N 1
ATOM 752 C CA . ALA A 1 97 ? -2.815 -39.427 -89.107 1.00 103.89 97 ALA A CA 1
ATOM 753 C C . ALA A 1 97 ? -1.472 -38.830 -89.508 1.00 98.85 97 ALA A C 1
ATOM 754 O O . ALA A 1 97 ? -0.404 -39.357 -89.183 1.00 83.71 97 ALA A O 1
ATOM 756 N N . ARG A 1 98 ? -1.557 -37.704 -90.216 1.00 96.70 98 ARG A N 1
ATOM 757 C CA . ARG A 1 98 ? -0.409 -36.976 -90.742 1.00 91.28 98 ARG A CA 1
ATOM 758 C C . ARG A 1 98 ? -0.563 -35.524 -90.318 1.00 87.08 98 ARG A C 1
ATOM 759 O O . ARG A 1 98 ? -1.559 -34.881 -90.665 1.00 88.86 98 ARG A O 1
ATOM 767 N N . ARG A 1 99 ? 0.419 -35.003 -89.588 1.00 79.81 99 ARG A N 1
ATOM 768 C CA . ARG A 1 99 ? 0.309 -33.669 -89.010 1.00 79.38 99 ARG A CA 1
ATOM 769 C C . ARG A 1 99 ? 0.712 -32.590 -90.013 1.00 98.10 99 ARG A C 1
ATOM 770 O O . ARG A 1 99 ? 0.955 -32.846 -91.196 1.00 108.09 99 ARG A O 1
ATOM 778 N N . ASN A 1 100 ? 0.808 -31.358 -89.513 1.00 84.63 100 ASN A N 1
ATOM 779 C CA . ASN A 1 100 ? 1.187 -30.188 -90.286 1.00 99.01 100 ASN A CA 1
ATOM 780 C C . ASN A 1 100 ? 2.694 -30.209 -90.540 1.00 104.39 100 ASN A C 1
ATOM 781 O O . ASN A 1 100 ? 3.396 -31.152 -90.165 1.00 106.82 100 ASN A O 1
ATOM 786 N N . TYR A 1 101 ? 3.212 -29.161 -91.190 1.00 121.01 101 TYR A N 1
ATOM 787 C CA . TYR A 1 101 ? 4.643 -29.133 -91.459 1.00 121.42 101 TYR A CA 1
ATOM 788 C C . TYR A 1 101 ? 5.431 -28.864 -90.182 1.00 111.39 101 TYR A C 1
ATOM 789 O O . TYR A 1 101 ? 6.612 -29.213 -90.112 1.00 112.49 101 TYR A O 1
ATOM 798 N N . ASP A 1 102 ? 4.792 -28.276 -89.168 1.00 111.41 102 ASP A N 1
ATOM 799 C CA . ASP A 1 102 ? 5.398 -28.065 -87.860 1.00 93.73 102 ASP A CA 1
ATOM 800 C C . ASP A 1 102 ? 4.810 -28.975 -86.781 1.00 100.48 102 ASP A C 1
ATOM 801 O O . ASP A 1 102 ? 5.043 -28.738 -85.589 1.00 79.11 102 ASP A O 1
ATOM 806 N N . GLY A 1 103 ? 4.044 -29.994 -87.168 1.00 110.12 103 GLY A N 1
ATOM 807 C CA . GLY A 1 103 ? 3.558 -30.993 -86.227 1.00 102.51 103 GLY A CA 1
ATOM 808 C C . GLY A 1 103 ? 2.685 -30.461 -85.113 1.00 102.19 103 GLY A C 1
ATOM 809 O O . GLY A 1 103 ? 2.728 -30.989 -83.996 1.00 86.62 103 GLY A O 1
ATOM 810 N N . SER A 1 104 ? 1.883 -29.431 -85.384 1.00 110.20 104 SER A N 1
ATOM 811 C CA . SER A 1 104 ? 0.970 -28.870 -84.394 1.00 108.22 104 SER A CA 1
ATOM 812 C C . SER A 1 104 ? -0.448 -29.412 -84.533 1.00 110.92 104 SER A C 1
ATOM 813 O O . SER A 1 104 ? -1.036 -29.867 -83.547 1.00 119.12 104 SER A O 1
ATOM 816 N N . TRP A 1 105 ? -1.014 -29.375 -85.738 1.00 113.54 105 TRP A N 1
ATOM 817 C CA . TRP A 1 105 ? -2.363 -29.868 -85.970 1.00 98.13 105 TRP A CA 1
ATOM 818 C C . TRP A 1 105 ? -2.349 -30.976 -87.016 1.00 101.35 105 TRP A C 1
ATOM 819 O O . TRP A 1 105 ? -1.427 -31.081 -87.829 1.00 110.06 105 TRP A O 1
ATOM 830 N N . PHE A 1 106 ? -3.376 -31.824 -86.961 1.00 99.47 106 PHE A N 1
ATOM 831 C CA . PHE A 1 106 ? -3.491 -32.964 -87.864 1.00 97.78 106 PHE A CA 1
ATOM 832 C C . PHE A 1 106 ? -4.058 -32.529 -89.209 1.00 97.03 106 PHE A C 1
ATOM 833 O O . PHE A 1 106 ? -5.195 -32.049 -89.289 1.00 91.63 106 PHE A O 1
ATOM 841 N N . ALA A 1 107 ? -3.267 -32.706 -90.265 1.00 109.46 107 ALA A N 1
ATOM 842 C CA . ALA A 1 107 ? -3.666 -32.276 -91.598 1.00 107.32 107 ALA A CA 1
ATOM 843 C C . ALA A 1 107 ? -4.516 -33.310 -92.323 1.00 84.89 107 ALA A C 1
ATOM 844 O O . ALA A 1 107 ? -5.476 -32.941 -93.006 1.00 88.61 107 ALA A O 1
ATOM 846 N N . TYR A 1 108 ? -4.183 -34.594 -92.206 1.00 87.16 108 TYR A N 1
ATOM 847 C CA . TYR A 1 108 ? -4.888 -35.625 -92.951 1.00 87.51 108 TYR A CA 1
ATOM 848 C C . TYR A 1 108 ? -5.123 -36.840 -92.062 1.00 96.58 108 TYR A C 1
ATOM 849 O O . TYR A 1 108 ? -4.353 -37.111 -91.135 1.00 88.44 108 TYR A O 1
ATOM 858 N N . TRP A 1 109 ? -6.205 -37.565 -92.348 1.00 107.31 109 TRP A N 1
ATOM 859 C CA . TRP A 1 109 ? -6.584 -38.762 -91.610 1.00 97.11 109 TRP A CA 1
ATOM 860 C C . TRP A 1 109 ? -6.822 -39.911 -92.584 1.00 103.24 109 TRP A C 1
ATOM 861 O O . TRP A 1 109 ? -6.988 -39.714 -93.793 1.00 117.34 109 TRP A O 1
ATOM 872 N N . GLY A 1 110 ? -6.853 -41.127 -92.034 1.00 101.32 110 GLY A N 1
ATOM 873 C CA . GLY A 1 110 ? -7.170 -42.314 -92.795 1.00 112.85 110 GLY A CA 1
ATOM 874 C C . GLY A 1 110 ? -8.631 -42.732 -92.671 1.00 112.91 110 GLY A C 1
ATOM 875 O O . GLY A 1 110 ? -9.428 -42.141 -91.948 1.00 102.19 110 GLY A O 1
ATOM 876 N N . GLN A 1 111 ? -8.978 -43.773 -93.435 1.00 114.53 111 GLN A N 1
ATOM 877 C CA . GLN A 1 111 ? -10.332 -44.316 -93.389 1.00 114.57 111 GLN A CA 1
ATOM 878 C C . GLN A 1 111 ? -10.664 -44.890 -92.018 1.00 105.12 111 GLN A C 1
ATOM 879 O O . GLN A 1 111 ? -11.819 -44.829 -91.580 1.00 102.14 111 GLN A O 1
ATOM 885 N N . GLY A 1 112 ? -9.674 -45.421 -91.325 1.00 104.57 112 GLY A N 1
ATOM 886 C CA . GLY A 1 112 ? -9.868 -46.024 -90.022 1.00 100.93 112 GLY A CA 1
ATOM 887 C C . GLY A 1 112 ? -10.043 -47.526 -90.117 1.00 108.94 112 GLY A C 1
ATOM 888 O O . GLY A 1 112 ? -10.597 -48.057 -91.086 1.00 125.72 112 GLY A O 1
ATOM 889 N N . THR A 1 113 ? -9.578 -48.228 -89.086 1.00 95.60 113 THR A N 1
ATOM 890 C CA . THR A 1 113 ? -9.705 -49.680 -89.013 1.00 108.44 113 THR A CA 1
ATOM 891 C C . THR A 1 113 ? -10.303 -50.063 -87.665 1.00 107.89 113 THR A C 1
ATOM 892 O O . THR A 1 113 ? -9.658 -49.885 -86.626 1.00 115.71 113 THR A O 1
ATOM 896 N N . LEU A 1 114 ? -11.532 -50.573 -87.677 1.00 105.70 114 LEU A N 1
ATOM 897 C CA . LEU A 1 114 ? -12.211 -51.007 -86.458 1.00 121.36 114 LEU A CA 1
ATOM 898 C C . LEU A 1 114 ? -11.798 -52.444 -86.151 1.00 118.90 114 LEU A C 1
ATOM 899 O O . LEU A 1 114 ? -12.221 -53.381 -86.838 1.00 131.73 114 LEU A O 1
ATOM 904 N N . VAL A 1 115 ? -10.974 -52.619 -85.123 1.00 114.20 115 VAL A N 1
ATOM 905 C CA . VAL A 1 115 ? -10.521 -53.938 -84.695 1.00 106.45 115 VAL A CA 1
ATOM 906 C C . VAL A 1 115 ? -11.498 -54.477 -83.658 1.00 109.62 115 VAL A C 1
ATOM 907 O O . VAL A 1 115 ? -11.761 -53.823 -82.641 1.00 106.85 115 VAL A O 1
ATOM 911 N N . THR A 1 116 ? -12.034 -55.669 -83.908 1.00 105.90 116 THR A N 1
ATOM 912 C CA . THR A 1 116 ? -13.016 -56.285 -83.026 1.00 110.04 116 THR A CA 1
ATOM 913 C C . THR A 1 116 ? -12.393 -57.477 -82.313 1.00 115.96 116 THR A C 1
ATOM 914 O O . THR A 1 116 ? -11.851 -58.382 -82.958 1.00 108.40 116 THR A O 1
ATOM 918 N N . VAL A 1 117 ? -12.494 -57.481 -80.986 1.00 117.67 117 VAL A N 1
ATOM 919 C CA . VAL A 1 117 ? -11.861 -58.480 -80.133 1.00 122.38 117 VAL A CA 1
ATOM 920 C C . VAL A 1 117 ? -12.958 -59.292 -79.455 1.00 123.34 117 VAL A C 1
ATOM 921 O O . VAL A 1 117 ? -13.681 -58.778 -78.592 1.00 127.78 117 VAL A O 1
ATOM 925 N N . SER A 1 118 ? -13.078 -60.560 -79.840 1.00 114.97 118 SER A N 1
ATOM 926 C CA . SER A 1 118 ? -13.976 -61.498 -79.172 1.00 96.95 118 SER A CA 1
ATOM 927 C C . SER A 1 118 ? -13.631 -62.939 -79.537 1.00 104.00 118 SER A C 1
ATOM 928 O O . SER A 1 118 ? -14.458 -63.843 -79.389 1.00 104.53 118 SER A O 1
ATOM 931 N N . GLU A 1 121 ? 0.171 -34.646 -67.733 1.00 109.73 121 GLU A N 1
ATOM 932 C CA . GLU A 1 121 ? -0.469 -34.276 -68.990 1.00 115.36 121 GLU A CA 1
ATOM 933 C C . GLU A 1 121 ? -1.522 -33.195 -68.773 1.00 128.97 121 GLU A C 1
ATOM 934 O O . GLU A 1 121 ? -2.021 -33.013 -67.661 1.00 135.54 121 GLU A O 1
ATOM 940 N N . LEU A 1 122 ? -1.855 -32.482 -69.844 1.00 128.88 122 LEU A N 1
ATOM 941 C CA . LEU A 1 122 ? -2.883 -31.450 -69.803 1.00 118.40 122 LEU A CA 1
ATOM 942 C C . LEU A 1 122 ? -4.222 -32.060 -70.191 1.00 130.18 122 LEU A C 1
ATOM 943 O O . LEU A 1 122 ? -4.363 -32.604 -71.293 1.00 136.11 122 LEU A O 1
ATOM 948 N N . VAL A 1 123 ? -5.190 -31.979 -69.296 1.00 139.76 123 VAL A N 1
ATOM 949 C CA . VAL A 1 123 ? -6.530 -32.479 -69.572 1.00 139.82 123 VAL A CA 1
ATOM 950 C C . VAL A 1 123 ? -7.366 -31.349 -70.155 1.00 128.33 123 VAL A C 1
ATOM 951 O O . VAL A 1 123 ? -7.321 -30.208 -69.674 1.00 131.52 123 VAL A O 1
ATOM 955 N N . MET A 1 124 ? -8.108 -31.652 -71.215 1.00 121.28 124 MET A N 1
ATOM 956 C CA . MET A 1 124 ? -8.966 -30.672 -71.870 1.00 128.25 124 MET A CA 1
ATOM 957 C C . MET A 1 124 ? -10.412 -30.962 -71.488 1.00 130.10 124 MET A C 1
ATOM 958 O O . MET A 1 124 ? -11.006 -31.934 -71.965 1.00 119.29 124 MET A O 1
ATOM 963 N N . THR A 1 125 ? -10.974 -30.115 -70.629 1.00 133.74 125 THR A N 1
ATOM 964 C CA . THR A 1 125 ? -12.340 -30.281 -70.151 1.00 121.27 125 THR A CA 1
ATOM 965 C C . THR A 1 125 ? -13.271 -29.565 -71.123 1.00 105.32 125 THR A C 1
ATOM 966 O O . THR A 1 125 ? -13.351 -28.333 -71.128 1.00 111.19 125 THR A O 1
ATOM 970 N N . GLN A 1 126 ? -13.979 -30.340 -71.938 1.00 94.24 126 GLN A N 1
ATOM 971 C CA . GLN A 1 126 ? -14.872 -29.808 -72.960 1.00 114.05 126 GLN A CA 1
ATOM 972 C C . GLN A 1 126 ? -16.317 -29.768 -72.480 1.00 134.82 126 GLN A C 1
ATOM 973 O O . GLN A 1 126 ? -16.845 -30.771 -71.990 1.00 124.52 126 GLN A O 1
ATOM 979 N N . SER A 1 127 ? -16.946 -28.607 -72.633 1.00 134.42 127 SER A N 1
ATOM 980 C CA . SER A 1 127 ? -18.299 -28.374 -72.148 1.00 116.95 127 SER A CA 1
ATOM 981 C C . SER A 1 127 ? -19.142 -27.815 -73.292 1.00 141.22 127 SER A C 1
ATOM 982 O O . SER A 1 127 ? -18.677 -26.950 -74.037 1.00 135.43 127 SER A O 1
ATOM 985 N N . PRO A 1 128 ? -20.379 -28.315 -73.453 1.00 150.35 128 PRO A N 1
ATOM 986 C CA . PRO A 1 128 ? -20.972 -29.464 -72.766 1.00 139.06 128 PRO A CA 1
ATOM 987 C C . PRO A 1 128 ? -20.764 -30.761 -73.536 1.00 132.65 128 PRO A C 1
ATOM 988 O O . PRO A 1 128 ? -20.196 -30.754 -74.628 1.00 136.51 128 PRO A O 1
ATOM 992 N N . ALA A 1 129 ? -21.238 -31.871 -72.970 1.00 132.15 129 ALA A N 1
ATOM 993 C CA . ALA A 1 129 ? -21.120 -33.154 -73.651 1.00 119.68 129 ALA A CA 1
ATOM 994 C C . ALA A 1 129 ? -22.103 -33.243 -74.815 1.00 142.73 129 ALA A C 1
ATOM 995 O O . ALA A 1 129 ? -21.735 -33.664 -75.918 1.00 128.80 129 ALA A O 1
ATOM 997 N N . ILE A 1 130 ? -23.357 -32.839 -74.591 1.00 150.77 130 ILE A N 1
ATOM 998 C CA . ILE A 1 130 ? -24.410 -32.892 -75.600 1.00 133.48 130 ILE A CA 1
ATOM 999 C C . ILE A 1 130 ? -25.058 -31.519 -75.737 1.00 140.58 130 ILE A C 1
ATOM 1000 O O . ILE A 1 130 ? -25.163 -30.758 -74.770 1.00 130.16 130 ILE A O 1
ATOM 1005 N N . LEU A 1 131 ? -25.498 -31.209 -76.959 1.00 144.23 131 LEU A N 1
ATOM 1006 C CA . LEU A 1 131 ? -26.138 -29.940 -77.294 1.00 147.37 131 LEU A CA 1
ATOM 1007 C C . LEU A 1 131 ? -27.394 -30.208 -78.108 1.00 153.25 131 LEU A C 1
ATOM 1008 O O . LEU A 1 131 ? -27.329 -30.867 -79.150 1.00 153.62 131 LEU A O 1
ATOM 1013 N N . SER A 1 132 ? -28.532 -29.700 -77.637 1.00 151.75 132 SER A N 1
ATOM 1014 C CA . SER A 1 132 ? -29.809 -29.891 -78.320 1.00 138.37 132 SER A CA 1
ATOM 1015 C C . SER A 1 132 ? -30.410 -28.518 -78.605 1.00 149.77 132 SER A C 1
ATOM 1016 O O . SER A 1 132 ? -31.003 -27.897 -77.718 1.00 173.49 132 SER A O 1
ATOM 1019 N N . VAL A 1 133 ? -30.260 -28.050 -79.848 1.00 149.39 133 VAL A N 1
ATOM 1020 C CA . VAL A 1 133 ? -30.849 -26.800 -80.333 1.00 166.06 133 VAL A CA 1
ATOM 1021 C C . VAL A 1 133 ? -31.262 -27.040 -81.784 1.00 167.44 133 VAL A C 1
ATOM 1022 O O . VAL A 1 133 ? -30.863 -28.028 -82.407 1.00 133.41 133 VAL A O 1
ATOM 1026 N N . SER A 1 134 ? -32.059 -26.100 -82.335 1.00 159.09 134 SER A N 1
ATOM 1027 C CA . SER A 1 134 ? -32.623 -26.204 -83.672 1.00 163.36 134 SER A CA 1
ATOM 1028 C C . SER A 1 134 ? -31.692 -25.620 -84.728 1.00 162.95 134 SER A C 1
ATOM 1029 O O . SER A 1 134 ? -30.787 -24.837 -84.417 1.00 166.81 134 SER A O 1
ATOM 1032 N N . PRO A 1 135 ? -31.894 -25.985 -85.998 1.00 164.32 135 PRO A N 1
ATOM 1033 C CA . PRO A 1 135 ? -31.043 -25.448 -87.065 1.00 152.71 135 PRO A CA 1
ATOM 1034 C C . PRO A 1 135 ? -31.312 -23.973 -87.311 1.00 151.52 135 PRO A C 1
ATOM 1035 O O . PRO A 1 135 ? -32.436 -23.486 -87.165 1.00 147.64 135 PRO A O 1
ATOM 1039 N N . GLY A 1 136 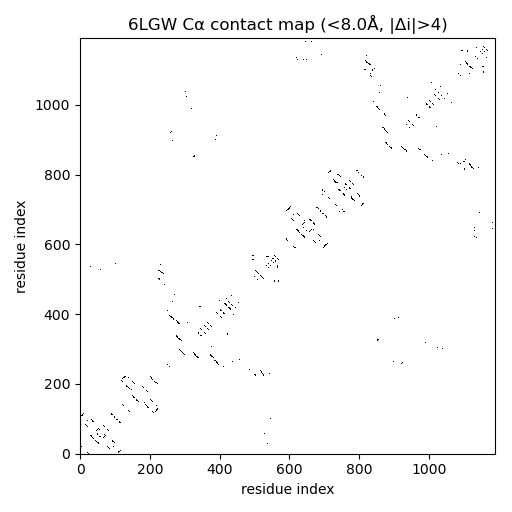? -30.254 -23.260 -87.689 1.00 147.62 136 GLY A N 1
ATOM 1040 C CA . GLY A 1 136 ? -30.324 -21.843 -87.945 1.00 148.54 136 GLY A CA 1
ATOM 1041 C C . GLY A 1 136 ? -29.873 -20.984 -86.784 1.00 156.01 136 GLY A C 1
ATOM 1042 O O . GLY A 1 136 ? -29.528 -19.815 -86.989 1.00 156.32 136 GLY A O 1
ATOM 1043 N N . GLU A 1 137 ? -29.871 -21.534 -85.574 1.00 161.58 137 GLU A N 1
ATOM 1044 C CA . GLU A 1 137 ? -29.420 -20.806 -84.403 1.00 164.69 137 GLU A CA 1
ATOM 1045 C C . GLU A 1 137 ? -27.901 -20.643 -84.434 1.00 162.60 137 GLU A C 1
ATOM 1046 O O . GLU A 1 137 ? -27.188 -21.318 -85.178 1.00 142.95 137 GLU A O 1
ATOM 1052 N N . ARG A 1 138 ? -27.419 -19.691 -83.647 1.00 174.30 138 ARG A N 1
ATOM 1053 C CA . ARG A 1 138 ? -26.004 -19.531 -83.349 1.00 173.98 138 ARG A CA 1
ATOM 1054 C C . ARG A 1 138 ? -25.687 -20.148 -81.991 1.00 172.21 138 ARG A C 1
ATOM 1055 O O . ARG A 1 138 ? -26.348 -19.837 -80.994 1.00 157.36 138 ARG A O 1
ATOM 1063 N N . VAL A 1 139 ? -24.677 -21.024 -81.955 1.00 168.88 139 VAL A N 1
ATOM 1064 C CA . VAL A 1 139 ? -24.285 -21.712 -80.732 1.00 169.02 139 VAL A CA 1
ATOM 1065 C C . VAL A 1 139 ? -22.778 -21.588 -80.531 1.00 163.77 139 VAL A C 1
ATOM 1066 O O . VAL A 1 139 ? -22.022 -21.287 -81.458 1.00 155.96 139 VAL A O 1
ATOM 1070 N N . SER A 1 140 ? -22.347 -21.833 -79.291 1.00 163.88 140 SER A N 1
ATOM 1071 C CA . SER A 1 140 ? -20.932 -21.775 -78.938 1.00 155.65 140 SER A CA 1
ATOM 1072 C C . SER A 1 140 ? -20.677 -22.639 -77.708 1.00 159.34 140 SER A C 1
ATOM 1073 O O . SER A 1 140 ? -21.320 -22.446 -76.673 1.00 154.65 140 SER A O 1
ATOM 1076 N N . PHE A 1 141 ? -19.739 -23.581 -77.823 1.00 160.87 141 PHE A N 1
ATOM 1077 C CA . PHE A 1 141 ? -19.328 -24.458 -76.731 1.00 161.88 141 PHE A CA 1
ATOM 1078 C C . PHE A 1 141 ? -17.917 -24.115 -76.259 1.00 156.16 141 PHE A C 1
ATOM 1079 O O . PHE A 1 141 ? -17.136 -23.477 -76.969 1.00 154.30 141 PHE A O 1
ATOM 1087 N N . SER A 1 142 ? -17.603 -24.545 -75.036 1.00 152.33 142 SER A N 1
ATOM 1088 C CA . SER A 1 142 ? -16.371 -24.181 -74.348 1.00 145.35 142 SER A CA 1
ATOM 1089 C C . SER A 1 142 ? -15.409 -25.360 -74.221 1.00 148.19 142 SER A C 1
ATOM 1090 O O . SER A 1 142 ? -15.821 -26.512 -74.064 1.00 149.52 142 SER A O 1
ATOM 1093 N N . CYS A 1 143 ? -14.112 -25.046 -74.297 1.00 149.33 143 CYS A N 1
ATOM 1094 C CA . CYS A 1 143 ? -13.019 -25.987 -74.057 1.00 142.45 143 CYS A CA 1
ATOM 1095 C C . CYS A 1 143 ? -12.018 -25.302 -73.139 1.00 131.93 143 CYS A C 1
ATOM 1096 O O . CYS A 1 143 ? -11.432 -24.282 -73.516 1.00 135.13 143 CYS A O 1
ATOM 1099 N N . ARG A 1 144 ? -11.822 -25.851 -71.940 1.00 131.50 144 ARG A N 1
ATOM 1100 C CA . ARG A 1 144 ? -10.932 -25.262 -70.945 1.00 135.11 144 ARG A CA 1
ATOM 1101 C C . ARG A 1 144 ? -9.796 -26.225 -70.621 1.00 139.06 144 ARG A C 1
ATOM 1102 O O . ARG A 1 144 ? -10.035 -27.406 -70.345 1.00 135.33 144 ARG A O 1
ATOM 1110 N N . ALA A 1 145 ? -8.570 -25.709 -70.641 1.00 145.05 145 ALA A N 1
ATOM 1111 C CA . ALA A 1 145 ? -7.355 -26.471 -70.394 1.00 136.36 145 ALA A CA 1
ATOM 1112 C C . ALA A 1 145 ? -7.017 -26.500 -68.906 1.00 133.12 145 ALA A C 1
ATOM 1113 O O . ALA A 1 145 ? -7.471 -25.665 -68.122 1.00 126.45 145 ALA A O 1
ATOM 1115 N N . SER A 1 146 ? -6.237 -27.511 -68.513 1.00 129.78 146 SER A N 1
ATOM 1116 C CA . SER A 1 146 ? -5.820 -27.615 -67.118 1.00 126.97 146 SER A CA 1
ATOM 1117 C C . SER A 1 146 ? -4.776 -26.568 -66.746 1.00 126.78 146 SER A C 1
ATOM 1118 O O . SER A 1 146 ? -4.583 -26.304 -65.555 1.00 114.99 146 SER A O 1
ATOM 1121 N N . GLN A 1 147 ? -4.093 -25.975 -67.727 1.00 121.60 147 GLN A N 1
ATOM 1122 C CA . GLN A 1 147 ? -3.149 -24.895 -67.467 1.00 134.35 147 GLN A CA 1
ATOM 1123 C C . GLN A 1 147 ? -3.099 -23.986 -68.688 1.00 136.13 147 GLN A C 1
ATOM 1124 O O . GLN A 1 147 ? -3.845 -24.166 -69.656 1.00 135.45 147 GLN A O 1
ATOM 1130 N N . ILE A 1 148 ? -2.206 -22.998 -68.629 1.00 139.84 148 ILE A N 1
ATOM 1131 C CA . ILE A 1 148 ? -2.073 -22.029 -69.707 1.00 132.03 148 ILE A CA 1
ATOM 1132 C C . ILE A 1 148 ? -1.500 -22.716 -70.941 1.00 127.27 148 ILE A C 1
ATOM 1133 O O . ILE A 1 148 ? -0.535 -23.487 -70.854 1.00 126.80 148 ILE A O 1
ATOM 1138 N N . ILE A 1 149 ? -2.131 -22.487 -72.094 1.00 129.57 149 ILE A N 1
ATOM 1139 C CA . ILE A 1 149 ? -1.664 -23.065 -73.352 1.00 121.47 149 ILE A CA 1
ATOM 1140 C C . ILE A 1 149 ? -1.585 -21.987 -74.425 1.00 117.42 149 ILE A C 1
ATOM 1141 O O . ILE A 1 149 ? -1.416 -22.292 -75.611 1.00 107.27 149 ILE A O 1
ATOM 1146 N N . GLY A 1 150 ? -1.702 -20.726 -74.020 1.00 119.84 150 GLY A N 1
ATOM 1147 C CA . GLY A 1 150 ? -1.680 -19.635 -74.974 1.00 117.91 150 GLY A CA 1
ATOM 1148 C C . GLY A 1 150 ? -2.813 -19.705 -75.976 1.00 121.15 150 GLY A C 1
ATOM 1149 O O . GLY A 1 150 ? -3.974 -19.468 -75.629 1.00 132.94 150 GLY A O 1
ATOM 1150 N N . THR A 1 151 ? -2.486 -20.031 -77.230 1.00 117.74 151 THR A N 1
ATOM 1151 C CA . THR A 1 151 ? -3.479 -20.213 -78.283 1.00 127.36 151 THR A CA 1
ATOM 1152 C C . THR A 1 151 ? -3.264 -21.528 -79.026 1.00 132.73 151 THR A C 1
ATOM 1153 O O . THR A 1 151 ? -3.682 -21.673 -80.179 1.00 124.76 151 THR A O 1
ATOM 1157 N N . SER A 1 152 ? -2.606 -22.495 -78.386 1.00 124.89 152 SER A N 1
ATOM 1158 C CA . SER A 1 152 ? -2.284 -23.775 -79.022 1.00 122.78 152 SER A CA 1
ATOM 1159 C C . SER A 1 152 ? -3.442 -24.750 -78.826 1.00 126.31 152 SER A C 1
ATOM 1160 O O . SER A 1 152 ? -3.436 -25.607 -77.940 1.00 143.93 152 SER A O 1
ATOM 1163 N N . ILE A 1 153 ? -4.460 -24.616 -79.676 1.00 125.48 153 ILE A N 1
ATOM 1164 C CA . ILE A 1 153 ? -5.595 -25.534 -79.647 1.00 110.69 153 ILE A CA 1
ATOM 1165 C C . ILE A 1 153 ? -6.260 -25.522 -81.016 1.00 105.77 153 ILE A C 1
ATOM 1166 O O . ILE A 1 153 ? -6.257 -24.506 -81.714 1.00 117.97 153 ILE A O 1
ATOM 1171 N N . HIS A 1 154 ? -6.821 -26.668 -81.407 1.00 90.37 154 HIS A N 1
ATOM 1172 C CA . HIS A 1 154 ? -7.398 -26.847 -82.732 1.00 106.30 154 HIS A CA 1
ATOM 1173 C C . HIS A 1 154 ? -8.731 -27.569 -82.607 1.00 129.32 154 HIS A C 1
ATOM 1174 O O . HIS A 1 154 ? -8.900 -28.431 -81.740 1.00 144.82 154 HIS A O 1
ATOM 1181 N N . TRP A 1 155 ? -9.670 -27.218 -83.479 1.00 123.94 155 TRP A N 1
ATOM 1182 C CA . TRP A 1 155 ? -11.029 -27.742 -83.438 1.00 108.02 155 TRP A CA 1
ATOM 1183 C C . TRP A 1 155 ? -11.292 -28.644 -84.636 1.00 102.24 155 TRP A C 1
ATOM 1184 O O . TRP A 1 155 ? -11.033 -28.259 -85.780 1.00 104.52 155 TRP A O 1
ATOM 1195 N N . TYR A 1 156 ? -11.804 -29.840 -84.369 1.00 92.19 156 TYR A N 1
ATOM 1196 C CA . TYR A 1 156 ? -12.080 -30.824 -85.405 1.00 100.79 156 TYR A CA 1
ATOM 1197 C C . TYR A 1 156 ? -13.560 -31.183 -85.426 1.00 119.38 156 TYR A C 1
ATOM 1198 O O . TYR A 1 156 ? -14.217 -31.227 -84.382 1.00 100.79 156 TYR A O 1
ATOM 1207 N N . GLN A 1 157 ? -14.073 -31.430 -86.629 1.00 121.87 157 GLN A N 1
ATOM 1208 C CA . GLN A 1 157 ? -15.422 -31.929 -86.845 1.00 103.39 157 GLN A CA 1
ATOM 1209 C C . GLN A 1 157 ? -15.355 -33.356 -87.365 1.00 109.32 157 GLN A C 1
ATOM 1210 O O . GLN A 1 157 ? -14.536 -33.669 -88.235 1.00 122.29 157 GLN A O 1
ATOM 1216 N N . GLN A 1 158 ? -16.219 -34.221 -86.837 1.00 119.22 158 GLN A N 1
ATOM 1217 C CA . GLN A 1 158 ? -16.258 -35.623 -87.250 1.00 118.31 158 GLN A CA 1
ATOM 1218 C C . GLN A 1 158 ? -17.709 -36.050 -87.456 1.00 117.41 158 GLN A C 1
ATOM 1219 O O . GLN A 1 158 ? -18.443 -36.263 -86.486 1.00 118.11 158 GLN A O 1
ATOM 1225 N N . ARG A 1 159 ? -18.119 -36.174 -88.716 1.00 119.67 159 ARG A N 1
ATOM 1226 C CA . ARG A 1 159 ? -19.404 -36.773 -89.036 1.00 115.69 159 ARG A CA 1
ATOM 1227 C C . ARG A 1 159 ? -19.355 -38.277 -88.754 1.00 107.86 159 ARG A C 1
ATOM 1228 O O . ARG A 1 159 ? -18.285 -38.871 -88.587 1.00 116.41 159 ARG A O 1
ATOM 1236 N N . THR A 1 160 ? -20.534 -38.897 -88.718 1.00 104.97 160 THR A N 1
ATOM 1237 C CA . THR A 1 160 ? -20.631 -40.318 -88.395 1.00 106.18 160 THR A CA 1
ATOM 1238 C C . THR A 1 160 ? -19.878 -41.183 -89.406 1.00 113.93 160 THR A C 1
ATOM 1239 O O . THR A 1 160 ? -20.038 -41.027 -90.619 1.00 119.99 160 THR A O 1
ATOM 1243 N N . ASN A 1 161 ? -19.039 -42.089 -88.884 1.00 119.91 161 ASN A N 1
ATOM 1244 C CA . ASN A 1 161 ? -18.206 -43.022 -89.656 1.00 120.92 161 ASN A CA 1
ATOM 1245 C C . ASN A 1 161 ? -17.201 -42.318 -90.555 1.00 118.17 161 ASN A C 1
ATOM 1246 O O . ASN A 1 161 ? -16.664 -42.931 -91.482 1.00 113.46 161 ASN A O 1
ATOM 1251 N N . GLY A 1 162 ? -16.936 -41.038 -90.308 1.00 116.88 162 GLY A N 1
ATOM 1252 C CA . GLY A 1 162 ? -15.984 -40.286 -91.087 1.00 117.86 162 GLY A CA 1
ATOM 1253 C C . GLY A 1 162 ? -14.739 -39.972 -90.275 1.00 120.24 162 GLY A C 1
ATOM 1254 O O . GLY A 1 162 ? -14.691 -40.127 -89.055 1.00 120.98 162 GLY A O 1
ATOM 1255 N N . SER A 1 163 ? -13.724 -39.534 -90.983 1.00 119.43 163 SER A N 1
ATOM 1256 C CA . SER A 1 163 ? -12.513 -39.115 -90.302 1.00 112.97 163 SER A CA 1
ATOM 1257 C C . SER A 1 163 ? -12.714 -37.715 -89.731 1.00 109.83 163 SER A C 1
ATOM 1258 O O . SER A 1 163 ? -13.537 -36.946 -90.235 1.00 128.38 163 SER A O 1
ATOM 1261 N N . PRO A 1 164 ? -12.000 -37.365 -88.665 1.00 110.68 164 PRO A N 1
ATOM 1262 C CA . PRO A 1 164 ? -12.091 -35.995 -88.157 1.00 110.40 164 PRO A CA 1
ATOM 1263 C C . PRO A 1 164 ? -11.608 -35.010 -89.212 1.00 111.62 164 PRO A C 1
ATOM 1264 O O . PRO A 1 164 ? -10.703 -35.299 -89.998 1.00 104.41 164 PRO A O 1
ATOM 1268 N N . ARG A 1 165 ? -12.242 -33.841 -89.236 1.00 116.13 165 ARG A N 1
ATOM 1269 C CA . ARG A 1 165 ? -11.936 -32.794 -90.202 1.00 120.64 165 ARG A CA 1
ATOM 1270 C C . ARG A 1 165 ? -11.623 -31.522 -89.431 1.00 117.95 165 ARG A C 1
ATOM 1271 O O . ARG A 1 165 ? -12.434 -31.071 -88.616 1.00 112.49 165 ARG A O 1
ATOM 1279 N N . LEU A 1 166 ? -10.438 -30.964 -89.664 1.00 123.80 166 LEU A N 1
ATOM 1280 C CA . LEU A 1 166 ? -10.018 -29.766 -88.944 1.00 120.33 166 LEU A CA 1
ATOM 1281 C C . LEU A 1 166 ? -10.876 -28.570 -89.358 1.00 115.81 166 LEU A C 1
ATOM 1282 O O . LEU A 1 166 ? -10.953 -28.241 -90.544 1.00 109.83 166 LEU A O 1
ATOM 1287 N N . LEU A 1 167 ? -11.494 -27.896 -88.392 1.00 115.01 167 LEU A N 1
ATOM 1288 C CA . LEU A 1 167 ? -12.286 -26.708 -88.687 1.00 111.90 167 LEU A CA 1
ATOM 1289 C C . LEU A 1 167 ? -11.537 -25.420 -88.393 1.00 106.99 167 LEU A C 1
ATOM 1290 O O . LEU A 1 167 ? -11.451 -24.568 -89.261 1.00 112.79 167 LEU A O 1
ATOM 1295 N N . ILE A 1 168 ? -10.842 -25.355 -87.263 1.00 110.36 168 ILE A N 1
ATOM 1296 C CA . ILE A 1 168 ? -10.148 -24.152 -86.813 1.00 121.54 168 ILE A CA 1
ATOM 1297 C C . ILE A 1 168 ? -8.785 -24.550 -86.286 1.00 118.99 168 ILE A C 1
ATOM 1298 O O . ILE A 1 168 ? -8.667 -25.502 -85.512 1.00 109.88 168 ILE A O 1
ATOM 1303 N N . LYS A 1 169 ? -7.753 -23.840 -86.734 1.00 120.19 169 LYS A N 1
ATOM 1304 C CA . LYS A 1 169 ? -6.404 -24.040 -86.236 1.00 120.59 169 LYS A CA 1
ATOM 1305 C C . LYS A 1 169 ? -5.998 -22.836 -85.396 1.00 116.90 169 LYS A C 1
ATOM 1306 O O . LYS A 1 169 ? -6.291 -21.688 -85.750 1.00 109.03 169 LYS A O 1
ATOM 1312 N N . TYR A 1 170 ? -5.320 -23.117 -84.284 1.00 113.61 170 TYR A N 1
ATOM 1313 C CA . TYR A 1 170 ? -4.862 -22.099 -83.340 1.00 128.12 170 TYR A CA 1
ATOM 1314 C C . TYR A 1 170 ? -6.014 -21.218 -82.855 1.00 129.73 170 TYR A C 1
ATOM 1315 O O . TYR A 1 170 ? -5.869 -20.005 -82.694 1.00 131.30 170 TYR A O 1
ATOM 1324 N N . ALA A 1 171 ? -7.184 -21.834 -82.667 1.00 126.90 171 ALA A N 1
ATOM 1325 C CA . ALA A 1 171 ? -8.304 -21.245 -81.934 1.00 141.25 171 ALA A CA 1
ATOM 1326 C C . ALA A 1 171 ? -9.019 -20.124 -82.683 1.00 140.64 171 ALA A C 1
ATOM 1327 O O . ALA A 1 171 ? -10.138 -19.757 -82.311 1.00 159.56 171 ALA A O 1
ATOM 1329 N N . SER A 1 172 ? -8.411 -19.579 -83.737 1.00 129.17 172 SER A N 1
ATOM 1330 C CA . SER A 1 172 ? -9.065 -18.511 -84.490 1.00 108.53 172 SER A CA 1
ATOM 1331 C C . SER A 1 172 ? -8.831 -18.547 -85.991 1.00 99.39 172 SER A C 1
ATOM 1332 O O . SER A 1 172 ? -9.617 -17.936 -86.722 1.00 114.15 172 SER A O 1
ATOM 1335 N N . GLU A 1 173 ? -7.788 -19.201 -86.488 1.00 123.63 173 GLU A N 1
ATOM 1336 C CA . GLU A 1 173 ? -7.441 -19.094 -87.897 1.00 132.04 173 GLU A CA 1
ATOM 1337 C C . GLU A 1 173 ? -8.306 -20.036 -88.726 1.00 127.88 173 GLU A C 1
ATOM 1338 O O . GLU A 1 173 ? -8.505 -21.199 -88.358 1.00 130.16 173 GLU A O 1
ATOM 1344 N N . SER A 1 174 ? -8.826 -19.525 -89.840 1.00 128.42 174 SER A N 1
ATOM 1345 C CA . SER A 1 174 ? -9.732 -20.288 -90.686 1.00 117.38 174 SER A CA 1
ATOM 1346 C C . SER A 1 174 ? -8.947 -21.320 -91.502 1.00 133.73 174 SER A C 1
ATOM 1347 O O . SER A 1 174 ? -7.715 -21.325 -91.521 1.00 122.70 174 SER A O 1
ATOM 1350 N N . ILE A 1 175 ? -9.678 -22.210 -92.169 1.00 135.82 175 ILE A N 1
ATOM 1351 C CA . ILE A 1 175 ? -9.101 -23.196 -93.072 1.00 149.71 175 ILE A CA 1
ATOM 1352 C C . ILE A 1 175 ? -9.751 -23.026 -94.440 1.00 157.69 175 ILE A C 1
ATOM 1353 O O . ILE A 1 175 ? -10.975 -22.892 -94.536 1.00 155.37 175 ILE A O 1
ATOM 1358 N N . SER A 1 176 ? -8.921 -23.018 -95.491 1.00 167.72 176 SER A N 1
ATOM 1359 C CA . SER A 1 176 ? -9.398 -22.819 -96.856 1.00 163.52 176 SER A CA 1
ATOM 1360 C C . SER A 1 176 ? -10.208 -24.015 -97.341 1.00 160.16 176 SER A C 1
ATOM 1361 O O . SER A 1 176 ? -9.754 -25.162 -97.266 1.00 158.03 176 SER A O 1
ATOM 1364 N N . GLY A 1 177 ? -11.408 -23.739 -97.840 1.00 161.98 177 GLY A N 1
ATOM 1365 C CA . GLY A 1 177 ? -12.326 -24.763 -98.288 1.00 154.37 177 GLY A CA 1
ATOM 1366 C C . GLY A 1 177 ? -13.396 -25.132 -97.288 1.00 151.56 177 GLY A C 1
ATOM 1367 O O . GLY A 1 177 ? -14.221 -25.998 -97.591 1.00 149.74 177 GLY A O 1
ATOM 1368 N N . ILE A 1 178 ? -13.405 -24.507 -96.112 1.00 147.35 178 ILE A N 1
ATOM 1369 C CA . ILE A 1 178 ? -14.353 -24.829 -95.046 1.00 144.94 178 ILE A CA 1
ATOM 1370 C C . ILE A 1 178 ? -15.245 -23.614 -94.811 1.00 147.74 178 ILE A C 1
ATOM 1371 O O . ILE A 1 178 ? -14.748 -22.478 -94.800 1.00 134.50 178 ILE A O 1
ATOM 1376 N N . PRO A 1 179 ? -16.553 -23.807 -94.616 1.00 154.83 179 PRO A N 1
ATOM 1377 C CA . PRO A 1 179 ? -17.486 -22.672 -94.561 1.00 139.93 179 PRO A CA 1
ATOM 1378 C C . PRO A 1 179 ? -17.181 -21.659 -93.462 1.00 137.11 179 PRO A C 1
ATOM 1379 O O . PRO A 1 179 ? -16.486 -21.934 -92.481 1.00 140.66 179 PRO A O 1
ATOM 1383 N N . SER A 1 180 ? -17.745 -20.464 -93.653 1.00 132.37 180 SER A N 1
ATOM 1384 C CA . SER A 1 180 ? -17.539 -19.284 -92.822 1.00 138.45 180 SER A CA 1
ATOM 1385 C C . SER A 1 180 ? -18.355 -19.284 -91.535 1.00 141.17 180 SER A C 1
ATOM 1386 O O . SER A 1 180 ? -18.274 -18.313 -90.773 1.00 128.31 180 SER A O 1
ATOM 1389 N N . ARG A 1 181 ? -19.132 -20.332 -91.264 1.00 145.66 181 ARG A N 1
ATOM 1390 C CA . ARG A 1 181 ? -19.978 -20.319 -90.079 1.00 141.44 181 ARG A CA 1
ATOM 1391 C C . ARG A 1 181 ? -19.193 -20.494 -88.789 1.00 145.96 181 ARG A C 1
ATOM 1392 O O . ARG A 1 181 ? -19.663 -20.059 -87.734 1.00 142.60 181 ARG A O 1
ATOM 1400 N N . PHE A 1 182 ? -17.997 -21.071 -88.855 1.00 143.27 182 PHE A N 1
ATOM 1401 C CA . PHE A 1 182 ? -17.215 -21.406 -87.675 1.00 137.62 182 PHE A CA 1
ATOM 1402 C C . PHE A 1 182 ? -16.211 -20.310 -87.337 1.00 131.53 182 PHE A C 1
ATOM 1403 O O . PHE A 1 182 ? -15.553 -19.758 -88.224 1.00 119.20 182 PHE A O 1
ATOM 1411 N N . SER A 1 183 ? -16.100 -20.001 -86.046 1.00 134.28 183 SER A N 1
ATOM 1412 C CA . SER A 1 183 ? -15.113 -19.048 -85.562 1.00 134.63 183 SER A CA 1
ATOM 1413 C C . SER A 1 183 ? -14.799 -19.373 -84.109 1.00 141.48 183 SER A C 1
ATOM 1414 O O . SER A 1 183 ? -15.568 -20.050 -83.423 1.00 138.07 183 SER A O 1
ATOM 1417 N N . GLY A 1 184 ? -13.664 -18.850 -83.635 1.00 137.76 184 GLY A N 1
ATOM 1418 C CA . GLY A 1 184 ? -13.213 -19.116 -82.287 1.00 129.16 184 GLY A CA 1
ATOM 1419 C C . GLY A 1 184 ? -12.733 -17.852 -81.603 1.00 133.57 184 GLY A C 1
ATOM 1420 O O . GLY A 1 184 ? -12.470 -16.831 -82.243 1.00 134.81 184 GLY A O 1
ATOM 1421 N N . SER A 1 185 ? -12.614 -17.946 -80.279 1.00 143.14 185 SER A N 1
ATOM 1422 C CA . SER A 1 185 ? -12.121 -16.848 -79.450 1.00 141.62 185 SER A CA 1
ATOM 1423 C C . SER A 1 185 ? -11.202 -17.455 -78.403 1.00 145.94 185 SER A C 1
ATOM 1424 O O . SER A 1 185 ? -11.671 -18.118 -77.472 1.00 139.84 185 SER A O 1
ATOM 1427 N N . GLY A 1 186 ? -9.899 -17.232 -78.551 1.00 153.58 186 GLY A N 1
ATOM 1428 C CA . GLY A 1 186 ? -8.970 -17.793 -77.599 1.00 154.80 186 GLY A CA 1
ATOM 1429 C C . GLY A 1 186 ? -8.173 -16.786 -76.802 1.00 157.94 186 GLY A C 1
ATOM 1430 O O . GLY A 1 186 ? -7.548 -15.877 -77.356 1.00 154.10 186 GLY A O 1
ATOM 1431 N N . SER A 1 187 ? -8.190 -16.958 -75.484 1.00 163.29 187 SER A N 1
ATOM 1432 C CA . SER A 1 187 ? -7.389 -16.146 -74.580 1.00 156.07 187 SER A CA 1
ATOM 1433 C C . SER A 1 187 ? -7.011 -17.020 -73.400 1.00 149.35 187 SER A C 1
ATOM 1434 O O . SER A 1 187 ? -7.893 -17.469 -72.663 1.00 151.45 187 SER A O 1
ATOM 1437 N N . GLY A 1 188 ? -5.721 -17.280 -73.228 1.00 147.94 188 GLY A N 1
ATOM 1438 C CA . GLY A 1 188 ? -5.317 -18.068 -72.088 1.00 154.14 188 GLY A CA 1
ATOM 1439 C C . GLY A 1 188 ? -5.787 -19.509 -72.065 1.00 155.74 188 GLY A C 1
ATOM 1440 O O . GLY A 1 188 ? -5.313 -20.359 -72.827 1.00 150.87 188 GLY A O 1
ATOM 1441 N N . THR A 1 189 ? -6.729 -19.782 -71.168 1.00 162.55 189 THR A N 1
ATOM 1442 C CA . THR A 1 189 ? -7.225 -21.120 -70.884 1.00 148.02 189 THR A CA 1
ATOM 1443 C C . THR A 1 189 ? -8.586 -21.430 -71.491 1.00 150.42 189 THR A C 1
ATOM 1444 O O . THR A 1 189 ? -8.823 -22.568 -71.910 1.00 151.32 189 THR A O 1
ATOM 1448 N N . ASP A 1 190 ? -9.483 -20.454 -71.550 1.00 146.19 190 ASP A N 1
ATOM 1449 C CA . ASP A 1 190 ? -10.860 -20.672 -71.976 1.00 148.38 190 ASP A CA 1
ATOM 1450 C C . ASP A 1 190 ? -11.014 -20.328 -73.452 1.00 158.85 190 ASP A C 1
ATOM 1451 O O . ASP A 1 190 ? -10.710 -19.206 -73.870 1.00 154.30 190 ASP A O 1
ATOM 1456 N N . PHE A 1 191 ? -11.479 -21.298 -74.233 1.00 147.21 191 PHE A N 1
ATOM 1457 C CA . PHE A 1 191 ? -11.702 -21.143 -75.661 1.00 154.95 191 PHE A CA 1
ATOM 1458 C C . PHE A 1 191 ? -13.153 -21.470 -75.982 1.00 148.98 191 PHE A C 1
ATOM 1459 O O . PHE A 1 191 ? -13.740 -22.383 -75.391 1.00 160.48 191 PHE A O 1
ATOM 1467 N N . THR A 1 192 ? -13.730 -20.717 -76.917 1.00 162.06 192 THR A N 1
ATOM 1468 C CA . THR A 1 192 ? -15.118 -20.892 -77.320 1.00 146.31 192 THR A CA 1
ATOM 1469 C C . THR A 1 192 ? -15.165 -21.005 -78.836 1.00 136.88 192 THR A C 1
ATOM 1470 O O . THR A 1 192 ? -14.669 -20.121 -79.541 1.00 124.25 192 THR A O 1
ATOM 1474 N N . LEU A 1 193 ? -15.768 -22.082 -79.334 1.00 139.50 193 LEU A N 1
ATOM 1475 C CA . LEU A 1 193 ? -16.009 -22.253 -80.761 1.00 133.35 193 LEU A CA 1
ATOM 1476 C C . LEU A 1 193 ? -17.461 -21.912 -81.059 1.00 132.05 193 LEU A C 1
ATOM 1477 O O . LEU A 1 193 ? -18.372 -22.558 -80.535 1.00 144.75 193 LEU A O 1
ATOM 1482 N N . THR A 1 194 ? -17.672 -20.920 -81.918 1.00 129.68 194 THR A N 1
ATOM 1483 C CA . THR A 1 194 ? -19.003 -20.422 -82.231 1.00 136.94 194 THR A CA 1
ATOM 1484 C C . THR A 1 194 ? -19.306 -20.724 -83.691 1.00 145.58 194 THR A C 1
ATOM 1485 O O . THR A 1 194 ? -18.491 -20.429 -84.567 1.00 136.42 194 THR A O 1
ATOM 1489 N N . ILE A 1 195 ? -20.471 -21.312 -83.951 1.00 156.82 195 ILE A N 1
ATOM 1490 C CA . ILE A 1 195 ? -20.972 -21.508 -85.305 1.00 159.14 195 ILE A CA 1
ATOM 1491 C C . ILE A 1 195 ? -22.281 -20.743 -85.430 1.00 156.51 195 ILE A C 1
ATOM 1492 O O . ILE A 1 195 ? -23.255 -21.041 -84.727 1.00 159.95 195 ILE A O 1
ATOM 1497 N N . ASN A 1 196 ? -22.300 -19.750 -86.313 1.00 156.84 196 ASN A N 1
ATOM 1498 C CA . ASN A 1 196 ? -23.523 -19.017 -86.625 1.00 165.40 196 ASN A CA 1
ATOM 1499 C C . ASN A 1 196 ? -24.240 -19.682 -87.794 1.00 172.30 196 ASN A C 1
ATOM 1500 O O . ASN A 1 196 ? -23.598 -20.195 -88.709 1.00 172.53 196 ASN A O 1
ATOM 1505 N N . SER A 1 197 ? -25.572 -19.635 -87.782 1.00 173.85 197 SER A N 1
ATOM 1506 C CA . SER A 1 197 ? -26.378 -20.250 -88.835 1.00 170.19 197 SER A CA 1
ATOM 1507 C C . SER A 1 197 ? -26.116 -21.756 -88.933 1.00 155.08 197 SER A C 1
ATOM 1508 O O . SER A 1 197 ? -25.592 -22.267 -89.939 1.00 156.99 197 SER A O 1
ATOM 1511 N N . VAL A 1 198 ? -26.526 -22.450 -87.869 1.00 151.32 198 VAL A N 1
ATOM 1512 C CA . VAL A 1 198 ? -26.428 -23.901 -87.846 1.00 143.47 198 VAL A CA 1
ATOM 1513 C C . VAL A 1 198 ? -27.228 -24.508 -88.992 1.00 142.73 198 VAL A C 1
ATOM 1514 O O . VAL A 1 198 ? -28.378 -24.128 -89.239 1.00 150.28 198 VAL A O 1
ATOM 1518 N N . GLU A 1 199 ? -26.625 -25.466 -89.700 1.00 136.10 199 GLU A N 1
ATOM 1519 C CA . GLU A 1 199 ? -27.254 -26.093 -90.860 1.00 144.12 199 GLU A CA 1
ATOM 1520 C C . GLU A 1 199 ? -27.368 -27.605 -90.638 1.00 151.31 199 GLU A C 1
ATOM 1521 O O . GLU A 1 199 ? -27.047 -28.126 -89.563 1.00 124.74 199 GLU A O 1
ATOM 1527 N N . SER A 1 200 ? -27.802 -28.313 -91.684 1.00 156.95 200 SER A N 1
ATOM 1528 C CA . SER A 1 200 ? -28.104 -29.735 -91.549 1.00 158.87 200 SER A CA 1
ATOM 1529 C C . SER A 1 200 ? -26.844 -30.580 -91.412 1.00 145.86 200 SER A C 1
ATOM 1530 O O . SER A 1 200 ? -26.782 -31.473 -90.559 1.00 160.15 200 SER A O 1
ATOM 1533 N N . ASP A 1 201 ? -25.831 -30.324 -92.235 1.00 143.80 201 ASP A N 1
ATOM 1534 C CA . ASP A 1 201 ? -24.596 -31.104 -92.174 1.00 132.39 201 ASP A CA 1
ATOM 1535 C C . ASP A 1 201 ? -23.686 -30.709 -91.011 1.00 133.05 201 ASP A C 1
ATOM 1536 O O . ASP A 1 201 ? -22.547 -31.184 -90.954 1.00 126.04 201 ASP A O 1
ATOM 1541 N N . ASP A 1 202 ? -24.144 -29.852 -90.095 1.00 128.91 202 ASP A N 1
ATOM 1542 C CA . ASP A 1 202 ? -23.323 -29.378 -88.987 1.00 128.28 202 ASP A CA 1
ATOM 1543 C C . ASP A 1 202 ? -23.612 -30.087 -87.669 1.00 129.61 202 ASP A C 1
ATOM 1544 O O . ASP A 1 202 ? -23.045 -29.706 -86.642 1.00 139.31 202 ASP A O 1
ATOM 1549 N N . ILE A 1 203 ? -24.485 -31.089 -87.664 1.00 131.74 203 ILE A N 1
ATOM 1550 C CA . ILE A 1 203 ? -24.761 -31.876 -86.466 1.00 133.22 203 ILE A CA 1
ATOM 1551 C C . ILE A 1 203 ? -23.787 -33.053 -86.437 1.00 117.94 203 ILE A C 1
ATOM 1552 O O . ILE A 1 203 ? -23.885 -33.976 -87.248 1.00 119.59 203 ILE A O 1
ATOM 1557 N N . ALA A 1 204 ? -22.834 -33.015 -85.515 1.00 121.18 204 ALA A N 1
ATOM 1558 C CA . ALA A 1 204 ? -21.771 -34.019 -85.450 1.00 123.55 204 ALA A CA 1
ATOM 1559 C C . ALA A 1 204 ? -21.054 -33.863 -84.113 1.00 116.00 204 ALA A C 1
ATOM 1560 O O . ALA A 1 204 ? -21.490 -33.101 -83.242 1.00 122.98 204 ALA A O 1
ATOM 1562 N N . ASP A 1 205 ? -19.949 -34.589 -83.948 1.00 108.59 205 ASP A N 1
ATOM 1563 C CA . ASP A 1 205 ? -19.122 -34.469 -82.756 1.00 116.09 205 ASP A CA 1
ATOM 1564 C C . ASP A 1 205 ? -17.993 -33.482 -83.011 1.00 111.18 205 ASP A C 1
ATOM 1565 O O . ASP A 1 205 ? -17.383 -33.475 -84.084 1.00 96.06 205 ASP A O 1
ATOM 1570 N N . TYR A 1 206 ? -17.726 -32.645 -82.012 1.00 105.58 206 TYR A N 1
ATOM 1571 C CA . TYR A 1 206 ? -16.727 -31.589 -82.098 1.00 106.42 206 TYR A CA 1
ATOM 1572 C C . TYR A 1 206 ? -15.708 -31.797 -80.988 1.00 114.45 206 TYR A C 1
ATOM 1573 O O . TYR A 1 206 ? -16.074 -31.874 -79.810 1.00 104.54 206 TYR A O 1
ATOM 1582 N N . TYR A 1 207 ? -14.436 -31.897 -81.362 1.00 119.59 207 TYR A N 1
ATOM 1583 C CA . TYR A 1 207 ? -13.364 -32.133 -80.408 1.00 94.69 207 TYR A CA 1
ATOM 1584 C C . TYR A 1 207 ? -12.372 -30.981 -80.457 1.00 97.78 207 TYR A C 1
ATOM 1585 O O . TYR A 1 207 ? -12.090 -30.434 -81.528 1.00 85.96 207 TYR A O 1
ATOM 1594 N N . CYS A 1 208 ? -11.842 -30.626 -79.292 1.00 95.90 208 CYS A N 1
ATOM 1595 C CA . CYS A 1 208 ? -10.743 -29.682 -79.191 1.00 108.72 208 CYS A CA 1
ATOM 1596 C C . CYS A 1 208 ? -9.476 -30.441 -78.829 1.00 122.84 208 CYS A C 1
ATOM 1597 O O . CYS A 1 208 ? -9.514 -31.395 -78.046 1.00 122.99 208 CYS A O 1
ATOM 1600 N N . GLN A 1 209 ? -8.357 -30.016 -79.410 1.00 126.44 209 GLN A N 1
ATOM 1601 C CA . GLN A 1 209 ? -7.077 -30.689 -79.235 1.00 106.07 209 GLN A CA 1
ATOM 1602 C C . GLN A 1 209 ? -6.002 -29.648 -78.980 1.00 105.69 209 GLN A C 1
ATOM 1603 O O . GLN A 1 209 ? -5.890 -28.675 -79.731 1.00 115.84 209 GLN A O 1
ATOM 1609 N N . GLN A 1 210 ? -5.222 -29.850 -77.924 1.00 106.68 210 GLN A N 1
ATOM 1610 C CA . GLN A 1 210 ? -4.137 -28.940 -77.597 1.00 115.27 210 GLN A CA 1
ATOM 1611 C C . GLN A 1 210 ? -2.828 -29.440 -78.196 1.00 95.69 210 GLN A C 1
ATOM 1612 O O . GLN A 1 210 ? -2.598 -30.645 -78.328 1.00 88.64 210 GLN A O 1
ATOM 1618 N N . SER A 1 211 ? -1.969 -28.495 -78.567 1.00 95.02 211 SER A N 1
ATOM 1619 C CA . SER A 1 211 ? -0.654 -28.809 -79.109 1.00 97.75 211 SER A CA 1
ATOM 1620 C C . SER A 1 211 ? 0.431 -28.000 -78.409 1.00 97.10 211 SER A C 1
ATOM 1621 O O . SER A 1 211 ? 1.462 -27.681 -79.006 1.00 97.21 211 SER A O 1
ATOM 1624 N N . ASN A 1 212 ? 0.217 -27.666 -77.140 1.00 88.67 212 ASN A N 1
ATOM 1625 C CA . ASN A 1 212 ? 1.192 -26.894 -76.383 1.00 93.56 212 ASN A CA 1
ATOM 1626 C C . ASN A 1 212 ? 2.233 -27.773 -75.705 1.00 101.05 212 ASN A C 1
ATOM 1627 O O . ASN A 1 212 ? 3.413 -27.409 -75.666 1.00 121.39 212 ASN A O 1
ATOM 1632 N N . SER A 1 213 ? 1.829 -28.923 -75.173 1.00 95.05 213 SER A N 1
ATOM 1633 C CA . SER A 1 213 ? 2.734 -29.794 -74.442 1.00 89.44 213 SER A CA 1
ATOM 1634 C C . SER A 1 213 ? 2.599 -31.231 -74.928 1.00 86.57 213 SER A C 1
ATOM 1635 O O . SER A 1 213 ? 1.610 -31.612 -75.558 1.00 84.60 213 SER A O 1
ATOM 1638 N N . TRP A 1 214 ? 3.619 -32.026 -74.617 1.00 90.58 214 TRP A N 1
ATOM 1639 C CA . TRP A 1 214 ? 3.654 -33.440 -74.966 1.00 76.30 214 TRP A CA 1
ATOM 1640 C C . TRP A 1 214 ? 3.175 -34.234 -73.759 1.00 77.82 214 TRP A C 1
ATOM 1641 O O . TRP A 1 214 ? 3.590 -33.952 -72.638 1.00 76.61 214 TRP A O 1
ATOM 1652 N N . PRO A 1 215 ? 2.308 -35.235 -73.978 1.00 88.56 215 PRO A N 1
ATOM 1653 C CA . PRO A 1 215 ? 1.799 -35.679 -75.278 1.00 85.92 215 PRO A CA 1
ATOM 1654 C C . PRO A 1 215 ? 0.576 -34.898 -75.736 1.00 89.95 215 PRO A C 1
ATOM 1655 O O . PRO A 1 215 ? 0.069 -34.048 -75.004 1.00 95.46 215 PRO A O 1
ATOM 1659 N N . VAL A 1 216 ? 0.106 -35.205 -76.936 1.00 104.86 216 VAL A N 1
ATOM 1660 C CA . VAL A 1 216 ? -1.074 -34.554 -77.489 1.00 105.27 216 VAL A CA 1
ATOM 1661 C C . VAL A 1 216 ? -2.328 -35.149 -76.864 1.00 95.52 216 VAL A C 1
ATOM 1662 O O . VAL A 1 216 ? -2.448 -36.370 -76.700 1.00 83.34 216 VAL A O 1
ATOM 1666 N N . THR A 1 217 ? -3.271 -34.278 -76.513 1.00 85.98 217 THR A N 1
ATOM 1667 C CA . THR A 1 217 ? -4.523 -34.680 -75.891 1.00 88.68 217 THR A CA 1
ATOM 1668 C C . THR A 1 217 ? -5.686 -33.943 -76.541 1.00 101.49 217 THR A C 1
ATOM 1669 O O . THR A 1 217 ? -5.527 -32.858 -77.105 1.00 115.62 217 THR A O 1
ATOM 1673 N N . PHE A 1 218 ? -6.864 -34.549 -76.445 1.00 101.73 218 PHE A N 1
ATOM 1674 C CA . PHE A 1 218 ? -8.096 -34.028 -77.016 1.00 102.65 218 PHE A CA 1
ATOM 1675 C C . PHE A 1 218 ? -9.106 -33.752 -75.910 1.00 106.31 218 PHE A C 1
ATOM 1676 O O . PHE A 1 218 ? -8.917 -34.125 -74.750 1.00 105.41 218 PHE A O 1
ATOM 1684 N N . GLY A 1 219 ? -10.202 -33.094 -76.290 1.00 106.35 219 GLY A N 1
ATOM 1685 C CA . GLY A 1 219 ? -11.312 -32.916 -75.383 1.00 109.85 219 GLY A CA 1
ATOM 1686 C C . GLY A 1 219 ? -12.273 -34.093 -75.423 1.00 112.30 219 GLY A C 1
ATOM 1687 O O . GLY A 1 219 ? -12.187 -34.965 -76.285 1.00 100.28 219 GLY A O 1
ATOM 1688 N N . ALA A 1 220 ? -13.193 -34.102 -74.451 1.00 108.08 220 ALA A N 1
ATOM 1689 C CA . ALA A 1 220 ? -14.168 -35.184 -74.353 1.00 85.36 220 ALA A CA 1
ATOM 1690 C C . ALA A 1 220 ? -15.094 -35.215 -75.561 1.00 92.56 220 ALA A C 1
ATOM 1691 O O . ALA A 1 220 ? -15.547 -36.291 -75.971 1.00 82.63 220 ALA A O 1
ATOM 1693 N N . GLY A 1 221 ? -15.412 -34.059 -76.111 1.00 106.33 221 GLY A N 1
ATOM 1694 C CA . GLY A 1 221 ? -16.236 -33.927 -77.290 1.00 120.66 221 GLY A CA 1
ATOM 1695 C C . GLY A 1 221 ? -17.554 -33.234 -76.981 1.00 122.41 221 GLY A C 1
ATOM 1696 O O . GLY A 1 221 ? -18.060 -33.264 -75.850 1.00 125.10 221 GLY A O 1
ATOM 1697 N N . THR A 1 222 ? -18.116 -32.594 -78.005 1.00 122.82 222 THR A N 1
ATOM 1698 C CA . THR A 1 222 ? -19.405 -31.920 -77.913 1.00 118.10 222 THR A CA 1
ATOM 1699 C C . THR A 1 222 ? -20.273 -32.396 -79.067 1.00 126.12 222 THR A C 1
ATOM 1700 O O . THR A 1 222 ? -19.893 -32.248 -80.234 1.00 108.00 222 THR A O 1
ATOM 1704 N N . LYS A 1 223 ? -21.432 -32.960 -78.743 1.00 136.51 223 LYS A N 1
ATOM 1705 C CA . LYS A 1 223 ? -22.336 -33.536 -79.726 1.00 137.97 223 LYS A CA 1
ATOM 1706 C C . LYS A 1 223 ? -23.547 -32.633 -79.926 1.00 126.22 223 LYS A C 1
ATOM 1707 O O . LYS A 1 223 ? -24.018 -31.978 -78.991 1.00 138.35 223 LYS A O 1
ATOM 1713 N N . LEU A 1 224 ? -24.044 -32.605 -81.159 1.00 112.89 224 LEU A N 1
ATOM 1714 C CA . LEU A 1 224 ? -25.227 -31.821 -81.496 1.00 121.62 224 LEU A CA 1
ATOM 1715 C C . LEU A 1 224 ? -26.429 -32.729 -81.747 1.00 136.73 224 LEU A C 1
ATOM 1716 O O . LEU A 1 224 ? -27.573 -32.367 -81.458 1.00 140.71 224 LEU A O 1
ATOM 1721 N N . LYS B 2 5 ? 11.832 -37.765 -65.913 1.00 99.32 1 LYS E N 1
ATOM 1722 C CA . LYS B 2 5 ? 12.601 -37.057 -64.898 1.00 103.13 1 LYS E CA 1
ATOM 1723 C C . LYS B 2 5 ? 13.885 -36.470 -65.486 1.00 110.98 1 LYS E C 1
ATOM 1724 O O . LYS B 2 5 ? 14.036 -35.247 -65.567 1.00 100.81 1 LYS E O 1
ATOM 1730 N N . PHE B 2 6 ? 14.808 -37.341 -65.902 1.00 108.83 2 PHE E N 1
ATOM 1731 C CA . PHE B 2 6 ? 16.050 -36.898 -66.524 1.00 105.61 2 PHE E CA 1
ATOM 1732 C C . PHE B 2 6 ? 15.869 -36.890 -68.037 1.00 91.61 2 PHE E C 1
ATOM 1733 O O . PHE B 2 6 ? 15.696 -37.965 -68.632 1.00 102.12 2 PHE E O 1
ATOM 1741 N N . PRO B 2 7 ? 15.914 -35.735 -68.698 1.00 83.62 3 PRO E N 1
ATOM 1742 C CA . PRO B 2 7 ? 15.539 -35.677 -70.115 1.00 88.58 3 PRO E CA 1
ATOM 1743 C C . PRO B 2 7 ? 16.562 -36.342 -71.022 1.00 81.82 3 PRO E C 1
ATOM 1744 O O . PRO B 2 7 ? 17.733 -36.513 -70.681 1.00 100.22 3 PRO E O 1
ATOM 1748 N N . ILE B 2 8 ? 16.086 -36.718 -72.211 1.00 74.60 4 ILE E N 1
ATOM 1749 C CA . ILE B 2 8 ? 16.981 -37.189 -73.258 1.00 64.51 4 ILE E CA 1
ATOM 1750 C C . ILE B 2 8 ? 17.590 -36.030 -74.029 1.00 61.08 4 ILE E C 1
ATOM 1751 O O . ILE B 2 8 ? 18.597 -36.217 -74.723 1.00 72.34 4 ILE E O 1
ATOM 1756 N N . TYR B 2 9 ? 17.001 -34.841 -73.927 1.00 68.88 5 TYR E N 1
ATOM 1757 C CA . TYR B 2 9 ? 17.511 -33.647 -74.585 1.00 75.01 5 TYR E CA 1
ATOM 1758 C C . TYR B 2 9 ? 16.801 -32.440 -73.989 1.00 77.70 5 TYR E C 1
ATOM 1759 O O . TYR B 2 9 ? 15.744 -32.566 -73.366 1.00 61.23 5 TYR E O 1
ATOM 1768 N N . THR B 2 10 ? 17.406 -31.268 -74.163 1.00 78.61 6 THR E N 1
ATOM 1769 C CA . THR B 2 10 ? 16.835 -30.018 -73.674 1.00 74.48 6 THR E CA 1
ATOM 1770 C C . THR B 2 10 ? 16.832 -29.012 -74.814 1.00 77.75 6 THR E C 1
ATOM 1771 O O . THR B 2 10 ? 17.890 -28.702 -75.372 1.00 80.78 6 THR E O 1
ATOM 1775 N N . ILE B 2 11 ? 15.651 -28.510 -75.160 1.00 71.07 7 ILE E N 1
ATOM 1776 C CA . ILE B 2 11 ? 15.538 -27.468 -76.177 1.00 78.05 7 ILE E CA 1
ATOM 1777 C C . ILE B 2 11 ? 14.946 -26.234 -75.506 1.00 84.08 7 ILE E C 1
ATOM 1778 O O . ILE B 2 11 ? 14.112 -26.365 -74.598 1.00 91.69 7 ILE E O 1
ATOM 1783 N N . PRO B 2 12 ? 15.376 -25.025 -75.873 1.00 92.39 8 PRO E N 1
ATOM 1784 C CA . PRO B 2 12 ? 14.847 -23.821 -75.215 1.00 97.10 8 PRO E CA 1
ATOM 1785 C C . PRO B 2 12 ? 13.466 -23.473 -75.750 1.00 82.84 8 PRO E C 1
ATOM 1786 O O . PRO B 2 12 ? 13.279 -23.327 -76.960 1.00 101.18 8 PRO E O 1
ATOM 1790 N N . ASP B 2 13 ? 12.492 -23.348 -74.848 1.00 72.85 9 ASP E N 1
ATOM 1791 C CA . ASP B 2 13 ? 11.180 -22.866 -75.261 1.00 82.15 9 ASP E CA 1
ATOM 1792 C C . ASP B 2 13 ? 11.105 -21.345 -75.317 1.00 100.06 9 ASP E C 1
ATOM 1793 O O . ASP B 2 13 ? 10.167 -20.810 -75.920 1.00 105.37 9 ASP E O 1
ATOM 1798 N N . GLU B 2 14 ? 12.070 -20.645 -74.717 1.00 107.01 10 GLU E N 1
ATOM 1799 C CA . GLU B 2 14 ? 12.177 -19.192 -74.781 1.00 103.85 10 GLU E CA 1
ATOM 1800 C C . GLU B 2 14 ? 13.595 -18.825 -75.192 1.00 102.75 10 GLU E C 1
ATOM 1801 O O . GLU B 2 14 ? 14.560 -19.421 -74.704 1.00 94.37 10 GLU E O 1
ATOM 1807 N N . LEU B 2 15 ? 13.718 -17.844 -76.086 1.00 100.93 11 LEU E N 1
ATOM 1808 C CA . LEU B 2 15 ? 15.004 -17.515 -76.683 1.00 98.36 11 LEU E CA 1
ATOM 1809 C C . LEU B 2 15 ? 15.055 -16.026 -77.002 1.00 106.34 11 LEU E C 1
ATOM 1810 O O . LEU B 2 15 ? 14.105 -15.471 -77.561 1.00 106.31 11 LEU E O 1
ATOM 1815 N N . GLY B 2 16 ? 16.174 -15.390 -76.653 1.00 103.40 12 GLY E N 1
ATOM 1816 C CA . GLY B 2 16 ? 16.353 -13.973 -76.869 1.00 101.94 12 GLY E CA 1
ATOM 1817 C C . GLY B 2 16 ? 17.073 -13.661 -78.167 1.00 111.67 12 GLY E C 1
ATOM 1818 O O . GLY B 2 16 ? 17.178 -14.502 -79.064 1.00 107.66 12 GLY E O 1
ATOM 1819 N N . PRO B 2 17 ? 17.575 -12.435 -78.295 1.00 117.27 13 PRO E N 1
ATOM 1820 C CA . PRO B 2 17 ? 18.273 -12.046 -79.524 1.00 116.63 13 PRO E CA 1
ATOM 1821 C C . PRO B 2 17 ? 19.727 -12.496 -79.533 1.00 119.85 13 PRO E C 1
ATOM 1822 O O . PRO B 2 17 ? 20.403 -12.537 -78.502 1.00 119.30 13 PRO E O 1
ATOM 1826 N N . TRP B 2 18 ? 20.201 -12.836 -80.731 1.00 118.32 14 TRP E N 1
ATOM 1827 C CA . TRP B 2 18 ? 21.582 -13.274 -80.908 1.00 102.37 14 TRP E CA 1
ATOM 1828 C C . TRP B 2 18 ? 22.526 -12.081 -80.813 1.00 114.84 14 TRP E C 1
ATOM 1829 O O . TRP B 2 18 ? 22.439 -11.143 -81.614 1.00 123.40 14 TRP E O 1
ATOM 1840 N N . SER B 2 19 ? 23.430 -12.117 -79.837 1.00 117.59 15 SER E N 1
ATOM 1841 C CA . SER B 2 19 ? 24.421 -11.071 -79.670 1.00 121.97 15 SER E CA 1
ATOM 1842 C C . SER B 2 19 ? 25.805 -11.618 -79.979 1.00 114.48 15 SER E C 1
ATOM 1843 O O . SER B 2 19 ? 26.141 -12.723 -79.532 1.00 127.99 15 SER E O 1
ATOM 1846 N N . PRO B 2 20 ? 26.626 -10.892 -80.736 1.00 112.43 16 PRO E N 1
ATOM 1847 C CA . PRO B 2 20 ? 27.989 -11.369 -81.014 1.00 112.14 16 PRO E CA 1
ATOM 1848 C C . PRO B 2 20 ? 28.841 -11.342 -79.753 1.00 108.78 16 PRO E C 1
ATOM 1849 O O . PRO B 2 20 ? 28.889 -10.338 -79.039 1.00 116.29 16 PRO E O 1
ATOM 1853 N N . ILE B 2 21 ? 29.511 -12.460 -79.476 1.00 91.70 17 ILE E N 1
ATOM 1854 C CA . ILE B 2 21 ? 30.316 -12.584 -78.271 1.00 108.22 17 ILE E CA 1
ATOM 1855 C C . ILE B 2 21 ? 31.748 -12.940 -78.645 1.00 124.33 17 ILE E C 1
ATOM 1856 O O . ILE B 2 21 ? 32.031 -13.483 -79.718 1.00 105.02 17 ILE E O 1
ATOM 1861 N N . ASP B 2 22 ? 32.657 -12.617 -77.733 1.00 126.84 18 ASP E N 1
ATOM 1862 C CA . ASP B 2 22 ? 34.035 -13.062 -77.824 1.00 131.54 18 ASP E CA 1
ATOM 1863 C C . ASP B 2 22 ? 34.183 -14.397 -77.109 1.00 122.02 18 ASP E C 1
ATOM 1864 O O . ASP B 2 22 ? 33.467 -14.693 -76.148 1.00 113.70 18 ASP E O 1
ATOM 1869 N N . ILE B 2 23 ? 35.123 -15.209 -77.596 1.00 121.01 19 ILE E N 1
ATOM 1870 C CA . ILE B 2 23 ? 35.293 -16.556 -77.065 1.00 90.54 19 ILE E CA 1
ATOM 1871 C C . ILE B 2 23 ? 35.628 -16.519 -75.581 1.00 93.23 19 ILE E C 1
ATOM 1872 O O . ILE B 2 23 ? 35.227 -17.412 -74.826 1.00 92.80 19 ILE E O 1
ATOM 1877 N N . HIS B 2 24 ? 36.350 -15.487 -75.133 1.00 110.94 20 HIS E N 1
ATOM 1878 C CA . HIS B 2 24 ? 36.674 -15.351 -73.716 1.00 120.79 20 HIS E CA 1
ATOM 1879 C C . HIS B 2 24 ? 35.431 -15.311 -72.836 1.00 122.13 20 HIS E C 1
ATOM 1880 O O . HIS B 2 24 ? 35.523 -15.610 -71.640 1.00 107.60 20 HIS E O 1
ATOM 1887 N N . HIS B 2 25 ? 34.277 -14.948 -73.396 1.00 129.87 21 HIS E N 1
ATOM 1888 C CA . HIS B 2 25 ? 33.030 -14.863 -72.649 1.00 125.84 21 HIS E CA 1
ATOM 1889 C C . HIS B 2 25 ? 32.178 -16.123 -72.788 1.00 112.62 21 HIS E C 1
ATOM 1890 O O . HIS B 2 25 ? 30.959 -16.062 -72.602 1.00 102.01 21 HIS E O 1
ATOM 1897 N N . LEU B 2 26 ? 32.793 -17.255 -73.116 1.00 112.95 22 LEU E N 1
ATOM 1898 C CA . LEU B 2 26 ? 32.108 -18.539 -73.122 1.00 82.53 22 LEU E CA 1
ATOM 1899 C C . LEU B 2 26 ? 32.299 -19.234 -71.781 1.00 92.40 22 LEU E C 1
ATOM 1900 O O . LEU B 2 26 ? 33.318 -19.057 -71.106 1.00 101.19 22 LEU E O 1
ATOM 1905 N N . SER B 2 27 ? 31.306 -20.033 -71.398 1.00 91.07 23 SER E N 1
ATOM 1906 C CA . SER B 2 27 ? 31.351 -20.732 -70.124 1.00 97.12 23 SER E CA 1
ATOM 1907 C C . SER B 2 27 ? 30.543 -22.015 -70.227 1.00 93.34 23 SER E C 1
ATOM 1908 O O . SER B 2 27 ? 29.568 -22.095 -70.979 1.00 95.14 23 SER E O 1
ATOM 1911 N N . CYS B 2 28 ? 30.960 -23.018 -69.464 1.00 97.67 24 CYS E N 1
ATOM 1912 C CA . CYS B 2 28 ? 30.228 -24.276 -69.441 1.00 99.25 24 CYS E CA 1
ATOM 1913 C C . CYS B 2 28 ? 28.999 -24.138 -68.543 1.00 88.63 24 CYS E C 1
ATOM 1914 O O . CYS B 2 28 ? 29.102 -23.579 -67.446 1.00 87.74 24 CYS E O 1
ATOM 1917 N N . PRO B 2 29 ? 27.835 -24.625 -68.969 1.00 85.97 25 PRO E N 1
ATOM 1918 C CA . PRO B 2 29 ? 26.597 -24.335 -68.238 1.00 92.47 25 PRO E CA 1
ATOM 1919 C C . PRO B 2 29 ? 26.524 -25.024 -66.885 1.00 92.22 25 PRO E C 1
ATOM 1920 O O . PRO B 2 29 ? 27.121 -26.077 -66.646 1.00 84.16 25 PRO E O 1
ATOM 1924 N N . ASN B 2 30 ? 25.750 -24.401 -65.998 1.00 95.97 26 ASN E N 1
ATOM 1925 C CA . ASN B 2 30 ? 25.456 -24.951 -64.681 1.00 95.43 26 ASN E CA 1
ATOM 1926 C C . ASN B 2 30 ? 24.293 -25.929 -64.796 1.00 89.59 26 ASN E C 1
ATOM 1927 O O . ASN B 2 30 ? 23.176 -25.536 -65.154 1.00 105.69 26 ASN E O 1
ATOM 1932 N N . ASN B 2 31 ? 24.552 -27.200 -64.493 1.00 73.91 27 ASN E N 1
ATOM 1933 C CA . ASN B 2 31 ? 23.536 -28.240 -64.574 1.00 86.78 27 ASN E CA 1
ATOM 1934 C C . ASN B 2 31 ? 23.130 -28.755 -63.199 1.00 80.31 27 ASN E C 1
ATOM 1935 O O . ASN B 2 31 ? 22.596 -29.863 -63.087 1.00 82.28 27 ASN E O 1
ATOM 1940 N N . LEU B 2 32 ? 23.367 -27.966 -62.151 1.00 76.75 28 LEU E N 1
ATOM 1941 C CA . LEU B 2 32 ? 23.055 -28.354 -60.779 1.00 90.64 28 LEU E CA 1
ATOM 1942 C C . LEU B 2 32 ? 21.729 -27.766 -60.308 1.00 101.67 28 LEU E C 1
ATOM 1943 O O . LEU B 2 32 ? 20.810 -28.511 -59.954 1.00 115.06 28 LEU E O 1
ATOM 1948 N N . VAL B 2 33 ? 21.615 -26.437 -60.300 1.00 98.28 29 VAL E N 1
ATOM 1949 C CA . VAL B 2 33 ? 20.393 -25.785 -59.842 1.00 89.09 29 VAL E CA 1
ATOM 1950 C C . VAL B 2 33 ? 19.298 -25.951 -60.886 1.00 104.68 29 VAL E C 1
ATOM 1951 O O . VAL B 2 33 ? 19.483 -25.618 -62.064 1.00 108.23 29 VAL E O 1
ATOM 1955 N N . VAL B 2 34 ? 18.146 -26.459 -60.457 1.00 100.87 30 VAL E N 1
ATOM 1956 C CA . VAL B 2 34 ? 17.044 -26.793 -61.349 1.00 101.65 30 VAL E CA 1
ATOM 1957 C C . VAL B 2 34 ? 15.938 -25.771 -61.118 1.00 118.21 30 VAL E C 1
ATOM 1958 O O . VAL B 2 34 ? 15.180 -25.868 -60.144 1.00 138.85 30 VAL E O 1
ATOM 1962 N N . GLU B 2 35 ? 15.848 -24.782 -62.010 1.00 112.68 31 GLU E N 1
ATOM 1963 C CA . GLU B 2 35 ? 14.696 -23.883 -62.105 1.00 124.04 31 GLU E CA 1
ATOM 1964 C C . GLU B 2 35 ? 14.449 -23.089 -60.820 1.00 133.84 31 GLU E C 1
ATOM 1965 O O . GLU B 2 35 ? 13.313 -22.698 -60.533 1.00 142.47 31 GLU E O 1
ATOM 1971 N N . ASP B 2 36 ? 15.488 -22.842 -60.032 1.00 119.22 32 ASP E N 1
ATOM 1972 C CA . ASP B 2 36 ? 15.415 -21.936 -58.886 1.00 108.59 32 ASP E CA 1
ATOM 1973 C C . ASP B 2 36 ? 16.374 -20.778 -59.147 1.00 112.84 32 ASP E C 1
ATOM 1974 O O . ASP B 2 36 ? 17.435 -20.670 -58.519 1.00 117.55 32 ASP E O 1
ATOM 1979 N N . GLU B 2 37 ? 15.979 -19.910 -60.078 1.00 115.33 33 GLU E N 1
ATOM 1980 C CA . GLU B 2 37 ? 16.869 -18.881 -60.602 1.00 123.84 33 GLU E CA 1
ATOM 1981 C C . GLU B 2 37 ? 17.249 -17.868 -59.532 1.00 124.88 33 GLU E C 1
ATOM 1982 O O . GLU B 2 37 ? 16.432 -17.494 -58.690 1.00 121.41 33 GLU E O 1
ATOM 1988 N N . GLY B 2 38 ? 18.505 -17.417 -59.577 1.00 125.92 34 GLY E N 1
ATOM 1989 C CA . GLY B 2 38 ? 19.020 -16.480 -58.606 1.00 133.71 34 GLY E CA 1
ATOM 1990 C C . GLY B 2 38 ? 19.594 -17.102 -57.356 1.00 130.31 34 GLY E C 1
ATOM 1991 O O . GLY B 2 38 ? 20.471 -16.497 -56.729 1.00 124.20 34 GLY E O 1
ATOM 1992 N N . CYS B 2 39 ? 19.133 -18.289 -56.967 1.00 126.79 35 CYS E N 1
ATOM 1993 C CA . CYS B 2 39 ? 19.666 -18.996 -55.804 1.00 124.27 35 CYS E CA 1
ATOM 1994 C C . CYS B 2 39 ? 20.934 -19.730 -56.215 1.00 114.73 35 CYS E C 1
ATOM 1995 O O . CYS B 2 39 ? 20.883 -20.847 -56.738 1.00 110.42 35 CYS E O 1
ATOM 1998 N N . THR B 2 40 ? 22.081 -19.109 -55.933 1.00 122.71 36 THR E N 1
ATOM 1999 C CA . THR B 2 40 ? 23.371 -19.586 -56.405 1.00 117.54 36 THR E CA 1
ATOM 2000 C C . THR B 2 40 ? 24.464 -19.591 -55.339 1.00 109.23 36 THR E C 1
ATOM 2001 O O . THR B 2 40 ? 25.538 -20.144 -55.597 1.00 105.12 36 THR E O 1
ATOM 2005 N N . ASN B 2 41 ? 24.233 -19.013 -54.158 1.00 108.37 37 ASN E N 1
ATOM 2006 C CA . ASN B 2 41 ? 25.221 -19.061 -53.083 1.00 96.51 37 ASN E CA 1
ATOM 2007 C C . ASN B 2 41 ? 25.165 -20.423 -52.398 1.00 87.86 37 ASN E C 1
ATOM 2008 O O . ASN B 2 41 ? 24.162 -20.767 -51.765 1.00 82.56 37 ASN E O 1
ATOM 2013 N N . LEU B 2 42 ? 26.240 -21.194 -52.524 1.00 87.42 38 LEU E N 1
ATOM 2014 C CA . LEU B 2 42 ? 26.333 -22.517 -51.925 1.00 71.76 38 LEU E CA 1
ATOM 2015 C C . LEU B 2 42 ? 27.130 -22.440 -50.630 1.00 66.98 38 LEU E C 1
ATOM 2016 O O . LEU B 2 42 ? 28.208 -21.839 -50.590 1.00 97.48 38 LEU E O 1
ATOM 2021 N N . SER B 2 43 ? 26.595 -23.051 -49.576 1.00 77.53 39 SER E N 1
ATOM 2022 C CA . SER B 2 43 ? 27.240 -23.101 -48.270 1.00 53.89 39 SER E CA 1
ATOM 2023 C C . SER B 2 43 ? 27.165 -24.531 -47.757 1.00 59.60 39 SER E C 1
ATOM 2024 O O . SER B 2 43 ? 26.069 -25.067 -47.560 1.00 71.62 39 SER E O 1
ATOM 2027 N N . GLU B 2 44 ? 28.324 -25.150 -47.559 1.00 52.41 40 GLU E N 1
ATOM 2028 C CA . GLU B 2 44 ? 28.376 -26.528 -47.089 1.00 64.13 40 GLU E CA 1
ATOM 2029 C C . GLU B 2 44 ? 27.842 -26.612 -45.663 1.00 71.79 40 GLU E C 1
ATOM 2030 O O . GLU B 2 44 ? 28.279 -25.868 -44.780 1.00 69.16 40 GLU E O 1
ATOM 2036 N N . PHE B 2 45 ? 26.893 -27.519 -45.438 1.00 50.83 41 PHE E N 1
ATOM 2037 C CA . PHE B 2 45 ? 26.192 -27.591 -44.165 1.00 56.70 41 PHE E CA 1
ATOM 2038 C C . PHE B 2 45 ? 25.828 -29.044 -43.887 1.00 50.96 41 PHE E C 1
ATOM 2039 O O . PHE B 2 45 ? 26.187 -29.950 -44.642 1.00 49.47 41 PHE E O 1
ATOM 2047 N N . SER B 2 46 ? 25.102 -29.260 -42.791 1.00 48.64 42 SER E N 1
ATOM 2048 C CA . SER B 2 46 ? 24.596 -30.575 -42.429 1.00 47.99 42 SER E CA 1
ATOM 2049 C C . SER B 2 46 ? 23.077 -30.532 -42.355 1.00 58.83 42 SER E C 1
ATOM 2050 O O . SER B 2 46 ? 22.481 -29.487 -42.081 1.00 53.35 42 SER E O 1
ATOM 2053 N N . TYR B 2 47 ? 22.456 -31.682 -42.607 1.00 47.19 43 TYR E N 1
ATOM 2054 C CA . TYR B 2 47 ? 21.009 -31.792 -42.555 1.00 47.13 43 TYR E CA 1
ATOM 2055 C C . TYR B 2 47 ? 20.646 -33.221 -42.193 1.00 46.76 43 TYR E C 1
ATOM 2056 O O . TYR B 2 47 ? 21.439 -34.148 -42.373 1.00 46.45 43 TYR E O 1
ATOM 2065 N N . MET B 2 48 ? 19.434 -33.389 -41.676 1.00 50.91 44 MET E N 1
ATOM 2066 C CA . MET B 2 48 ? 18.961 -34.689 -41.233 1.00 52.42 44 MET E CA 1
ATOM 2067 C C . MET B 2 48 ? 18.060 -35.312 -42.289 1.00 60.03 44 MET E C 1
ATOM 2068 O O . MET B 2 48 ? 17.405 -34.615 -43.067 1.00 58.27 44 MET E O 1
ATOM 2073 N N . GLU B 2 49 ? 18.036 -36.642 -42.299 1.00 61.27 45 GLU E N 1
ATOM 2074 C CA . GLU B 2 49 ? 17.297 -37.427 -43.275 1.00 54.08 45 GLU E CA 1
ATOM 2075 C C . GLU B 2 49 ? 16.775 -38.677 -42.595 1.00 55.30 45 GLU E C 1
ATOM 2076 O O . GLU B 2 49 ? 17.242 -39.063 -41.521 1.00 55.93 45 GLU E O 1
ATOM 2082 N N . LEU B 2 50 ? 15.812 -39.326 -43.244 1.00 58.44 46 LEU E N 1
ATOM 2083 C CA . LEU B 2 50 ? 15.461 -40.684 -42.861 1.00 50.23 46 LEU E CA 1
ATOM 2084 C C . LEU B 2 50 ? 16.657 -41.598 -43.087 1.00 57.68 46 LEU E C 1
ATOM 2085 O O . LEU B 2 50 ? 17.392 -41.449 -44.067 1.00 48.11 46 LEU E O 1
ATOM 2090 N N . LYS B 2 51 ? 16.866 -42.535 -42.163 1.00 80.93 47 LYS E N 1
ATOM 2091 C CA . LYS B 2 51 ? 17.936 -43.506 -42.338 1.00 73.02 47 LYS E CA 1
ATOM 2092 C C . LYS B 2 51 ? 17.686 -44.329 -43.596 1.00 65.00 47 LYS E C 1
ATOM 2093 O O . LYS B 2 51 ? 16.543 -44.543 -44.015 1.00 61.59 47 LYS E O 1
ATOM 2099 N N . VAL B 2 52 ? 18.776 -44.772 -44.219 1.00 77.43 48 VAL E N 1
ATOM 2100 C CA . VAL B 2 52 ? 18.665 -45.534 -45.455 1.00 84.39 48 VAL E CA 1
ATOM 2101 C C . VAL B 2 52 ? 18.087 -46.909 -45.152 1.00 78.57 48 VAL E 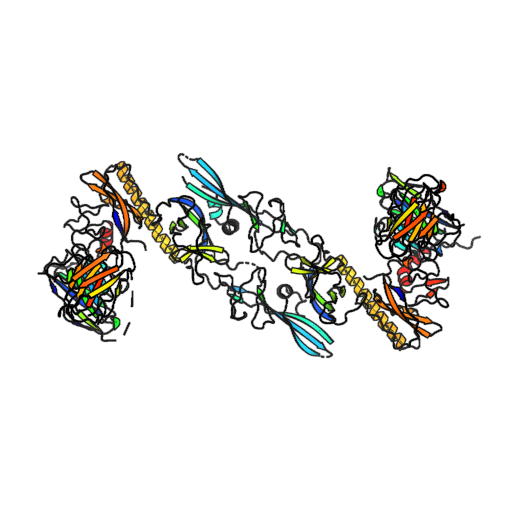C 1
ATOM 2102 O O . VAL B 2 52 ? 18.520 -47.590 -44.212 1.00 69.55 48 VAL E O 1
ATOM 2106 N N . GLY B 2 53 ? 17.108 -47.320 -45.942 1.00 67.81 49 GLY E N 1
ATOM 2107 C CA . GLY B 2 53 ? 16.563 -48.657 -45.868 1.00 81.36 49 GLY E CA 1
ATOM 2108 C C . GLY B 2 53 ? 15.098 -48.663 -45.480 1.00 87.39 49 GLY E C 1
ATOM 2109 O O . GLY B 2 53 ? 14.447 -47.626 -45.348 1.00 89.07 49 GLY E O 1
ATOM 2110 N N . TYR B 2 54 ? 14.586 -49.877 -45.312 1.00 83.24 50 TYR E N 1
ATOM 2111 C CA . TYR B 2 54 ? 13.203 -50.076 -44.911 1.00 81.50 50 TYR E CA 1
ATOM 2112 C C . TYR B 2 54 ? 13.073 -49.893 -43.406 1.00 87.88 50 TYR E C 1
ATOM 2113 O O . TYR B 2 54 ? 13.942 -50.311 -42.635 1.00 97.78 50 TYR E O 1
ATOM 2122 N N . ILE B 2 55 ? 11.991 -49.250 -42.990 1.00 84.35 51 ILE E N 1
ATOM 2123 C CA . ILE B 2 55 ? 11.724 -48.992 -41.582 1.00 81.52 51 ILE E CA 1
ATOM 2124 C C . ILE B 2 55 ? 10.526 -49.838 -41.181 1.00 85.58 51 ILE E C 1
ATOM 2125 O O . ILE B 2 55 ? 9.393 -49.565 -41.596 1.00 74.65 51 ILE E O 1
ATOM 2130 N N . SER B 2 56 ? 10.775 -50.868 -40.375 1.00 97.67 52 SER E N 1
ATOM 2131 C CA . SER B 2 56 ? 9.704 -51.728 -39.898 1.00 98.17 52 SER E CA 1
ATOM 2132 C C . SER B 2 56 ? 8.877 -51.001 -38.839 1.00 105.97 52 SER E C 1
ATOM 2133 O O . SER B 2 56 ? 9.148 -49.853 -38.469 1.00 103.91 52 SER E O 1
ATOM 2136 N N . ALA B 2 57 ? 7.847 -51.685 -38.347 1.00 110.70 53 ALA E N 1
ATOM 2137 C CA . ALA B 2 57 ? 7.011 -51.130 -37.292 1.00 101.74 53 ALA E CA 1
ATOM 2138 C C . ALA B 2 57 ? 7.855 -50.835 -36.062 1.00 98.66 53 ALA E C 1
ATOM 2139 O O . ALA B 2 57 ? 8.438 -51.745 -35.465 1.00 104.73 53 ALA E O 1
ATOM 2141 N N . ILE B 2 58 ? 7.935 -49.557 -35.697 1.00 92.45 54 ILE E N 1
ATOM 2142 C CA . ILE B 2 58 ? 8.711 -49.145 -34.532 1.00 86.29 54 ILE E CA 1
ATOM 2143 C C . ILE B 2 58 ? 7.989 -49.645 -33.285 1.00 98.54 54 ILE E C 1
ATOM 2144 O O . ILE B 2 58 ? 6.915 -49.146 -32.937 1.00 116.94 54 ILE E O 1
ATOM 2149 N N . LYS B 2 59 ? 8.571 -50.631 -32.613 1.00 89.87 55 LYS E N 1
ATOM 2150 C CA . LYS B 2 59 ? 7.972 -51.217 -31.423 1.00 97.61 55 LYS E CA 1
ATOM 2151 C C . LYS B 2 59 ? 8.609 -50.624 -30.176 1.00 100.35 55 LYS E C 1
ATOM 2152 O O . LYS B 2 59 ? 9.838 -50.547 -30.075 1.00 111.37 55 LYS E O 1
ATOM 2158 N N . VAL B 2 60 ? 7.770 -50.198 -29.237 1.00 98.61 56 VAL E N 1
ATOM 2159 C CA . VAL B 2 60 ? 8.197 -49.903 -27.877 1.00 102.44 56 VAL E CA 1
ATOM 2160 C C . VAL B 2 60 ? 7.371 -50.771 -26.940 1.00 94.20 56 VAL E C 1
ATOM 2161 O O . VAL B 2 60 ? 6.172 -50.977 -27.159 1.00 98.40 56 VAL E O 1
ATOM 2165 N N . ASN B 2 61 ? 8.024 -51.327 -25.933 1.00 87.41 57 ASN E N 1
ATOM 2166 C CA . ASN B 2 61 ? 7.366 -52.228 -25.005 1.00 97.26 57 ASN E CA 1
ATOM 2167 C C . ASN B 2 61 ? 7.111 -51.520 -23.683 1.00 87.10 57 ASN E C 1
ATOM 2168 O O . ASN B 2 61 ? 7.834 -50.599 -23.296 1.00 104.80 57 ASN E O 1
ATOM 2173 N N . GLY B 2 62 ? 6.054 -51.946 -23.007 1.00 80.53 58 GLY E N 1
ATOM 2174 C CA . GLY B 2 62 ? 5.687 -51.356 -21.740 1.00 97.57 58 GLY E CA 1
ATOM 2175 C C . GLY B 2 62 ? 5.278 -52.416 -20.745 1.00 109.26 58 GLY E C 1
ATOM 2176 O O . GLY B 2 62 ? 5.869 -53.498 -20.723 1.00 118.45 58 GLY E O 1
ATOM 2177 N N . PHE B 2 63 ? 4.277 -52.118 -19.920 1.00 96.95 59 PHE E N 1
ATOM 2178 C CA . PHE B 2 63 ? 3.751 -53.083 -18.967 1.00 89.02 59 PHE E CA 1
ATOM 2179 C C . PHE B 2 63 ? 2.396 -52.594 -18.480 1.00 96.39 59 PHE E C 1
ATOM 2180 O O . PHE B 2 63 ? 2.182 -51.389 -18.333 1.00 94.40 59 PHE E O 1
ATOM 2188 N N . THR B 2 64 ? 1.484 -53.536 -18.253 1.00 100.31 60 THR E N 1
ATOM 2189 C CA . THR B 2 64 ? 0.153 -53.238 -17.741 1.00 100.49 60 THR E CA 1
ATOM 2190 C C . THR B 2 64 ? 0.173 -53.395 -16.228 1.00 114.41 60 THR E C 1
ATOM 2191 O O . THR B 2 64 ? 0.540 -54.457 -15.714 1.00 114.57 60 THR E O 1
ATOM 2195 N N . CYS B 2 65 ? -0.220 -52.340 -15.522 1.00 115.78 61 CYS E N 1
ATOM 2196 C CA . CYS B 2 65 ? -0.191 -52.299 -14.065 1.00 93.74 61 CYS E CA 1
ATOM 2197 C C . CYS B 2 65 ? -1.625 -52.282 -13.551 1.00 100.47 61 CYS E C 1
ATOM 2198 O O . CYS B 2 65 ? -2.330 -51.278 -13.696 1.00 112.46 61 CYS E O 1
ATOM 2201 N N . THR B 2 66 ? -2.049 -53.386 -12.947 1.00 103.28 62 THR E N 1
ATOM 2202 C CA . THR B 2 66 ? -3.380 -53.507 -12.375 1.00 106.69 62 THR E CA 1
ATOM 2203 C C . THR B 2 66 ? -3.295 -53.606 -10.856 1.00 111.17 62 THR E C 1
ATOM 2204 O O . THR B 2 66 ? -2.346 -54.168 -10.302 1.00 86.52 62 THR E O 1
ATOM 2208 N N . GLY B 2 67 ? -4.302 -53.054 -10.185 1.00 115.85 63 GLY E N 1
ATOM 2209 C CA . GLY B 2 67 ? -4.298 -53.017 -8.735 1.00 125.08 63 GLY E CA 1
ATOM 2210 C C . GLY B 2 67 ? -5.433 -53.782 -8.084 1.00 132.72 63 GLY E C 1
ATOM 2211 O O . GLY B 2 67 ? -6.605 -53.548 -8.395 1.00 155.30 63 GLY E O 1
ATOM 2212 N N . VAL B 2 68 ? -5.096 -54.695 -7.171 1.00 130.20 64 VAL E N 1
ATOM 2213 C CA . VAL B 2 68 ? -6.080 -55.504 -6.466 1.00 120.80 64 VAL E CA 1
ATOM 2214 C C . VAL B 2 68 ? -5.885 -55.340 -4.964 1.00 122.67 64 VAL E C 1
ATOM 2215 O O . VAL B 2 68 ? -4.822 -54.937 -4.484 1.00 130.33 64 VAL E O 1
ATOM 2219 N N . VAL B 2 69 ? -6.940 -55.664 -4.219 1.00 118.75 65 VAL E N 1
ATOM 2220 C CA . VAL B 2 69 ? -6.905 -55.720 -2.762 1.00 115.23 65 VAL E CA 1
ATOM 2221 C C . VAL B 2 69 ? -7.357 -57.114 -2.352 1.00 113.90 65 VAL E C 1
ATOM 2222 O O . VAL B 2 69 ? -8.451 -57.550 -2.728 1.00 103.42 65 VAL E O 1
ATOM 2226 N N . THR B 2 70 ? -6.515 -57.815 -1.596 1.00 130.50 66 THR E N 1
ATOM 2227 C CA . THR B 2 70 ? -6.783 -59.182 -1.166 1.00 138.56 66 THR E CA 1
ATOM 2228 C C . THR B 2 70 ? -7.011 -59.195 0.340 1.00 150.68 66 THR E C 1
ATOM 2229 O O . THR B 2 70 ? -6.125 -58.805 1.110 1.00 123.06 66 THR E O 1
ATOM 2233 N N . GLU B 2 71 ? -8.199 -59.635 0.752 1.00 170.54 67 GLU E N 1
ATOM 2234 C CA . GLU B 2 71 ? -8.564 -59.769 2.157 1.00 169.55 67 GLU E CA 1
ATOM 2235 C C . GLU B 2 71 ? -8.614 -61.249 2.511 1.00 158.26 67 GLU E C 1
ATOM 2236 O O . GLU B 2 71 ? -9.364 -62.013 1.892 1.00 149.54 67 GLU E O 1
ATOM 2242 N N . ALA B 2 72 ? -7.820 -61.648 3.500 1.00 157.19 68 ALA E N 1
ATOM 2243 C CA . ALA B 2 72 ? -7.800 -63.013 4.006 1.00 158.64 68 ALA E CA 1
ATOM 2244 C C . ALA B 2 72 ? -8.268 -63.012 5.455 1.00 160.83 68 ALA E C 1
ATOM 2245 O O . ALA B 2 72 ? -7.719 -62.279 6.285 1.00 162.00 68 ALA E O 1
ATOM 2247 N N . GLU B 2 73 ? -9.280 -63.826 5.757 1.00 162.27 69 GLU E N 1
ATOM 2248 C CA . GLU B 2 73 ? -9.820 -63.912 7.106 1.00 161.43 69 GLU E CA 1
ATOM 2249 C C . GLU B 2 73 ? -9.852 -65.363 7.564 1.00 158.93 69 GLU E C 1
ATOM 2250 O O . GLU B 2 73 ? -9.921 -66.291 6.753 1.00 151.93 69 GLU E O 1
ATOM 2256 N N . THR B 2 74 ? -9.796 -65.543 8.880 1.00 154.44 70 THR E N 1
ATOM 2257 C CA . THR B 2 74 ? -9.778 -66.865 9.491 1.00 153.45 70 THR E CA 1
ATOM 2258 C C . THR B 2 74 ? -11.091 -67.613 9.274 1.00 159.91 70 THR E C 1
ATOM 2259 O O . THR B 2 74 ? -11.282 -68.715 9.790 1.00 159.25 70 THR E O 1
ATOM 2263 N N . THR B 2 82 ? -8.719 -68.633 5.463 1.00 156.18 80 THR E N 1
ATOM 2264 C CA . THR B 2 82 ? -8.469 -69.286 4.183 1.00 158.96 80 THR E CA 1
ATOM 2265 C C . THR B 2 82 ? -9.498 -68.819 3.145 1.00 167.55 80 THR E C 1
ATOM 2266 O O . THR B 2 82 ? -9.505 -69.278 2.002 1.00 154.00 80 THR E O 1
ATOM 2270 N N . THR B 2 83 ? -10.364 -67.892 3.551 1.00 175.05 81 THR E N 1
ATOM 2271 C CA . THR B 2 83 ? -11.325 -67.277 2.643 1.00 175.88 81 THR E CA 1
ATOM 2272 C C . THR B 2 83 ? -10.750 -65.971 2.105 1.00 170.80 81 THR E C 1
ATOM 2273 O O . THR B 2 83 ? -10.303 -65.118 2.879 1.00 180.30 81 THR E O 1
ATOM 2277 N N . PHE B 2 84 ? -10.760 -65.819 0.783 1.00 165.57 82 PHE E N 1
ATOM 2278 C CA . PHE B 2 84 ? -10.107 -64.699 0.115 1.00 163.06 82 PHE E CA 1
ATOM 2279 C C . PHE B 2 84 ? -11.147 -63.839 -0.593 1.00 158.74 82 PHE E C 1
ATOM 2280 O O . PHE B 2 84 ? -11.856 -64.321 -1.484 1.00 141.86 82 PHE E O 1
ATOM 2288 N N . LYS B 2 85 ? -11.233 -62.570 -0.198 1.00 159.42 83 LYS E N 1
ATOM 2289 C CA . LYS B 2 85 ? -11.989 -61.563 -0.932 1.00 152.32 83 LYS E CA 1
ATOM 2290 C C . LYS B 2 85 ? -11.030 -60.771 -1.812 1.00 151.50 83 LYS E C 1
ATOM 2291 O O . LYS B 2 85 ? -9.927 -60.422 -1.381 1.00 158.68 83 LYS E O 1
ATOM 2297 N N . ARG B 2 86 ? -11.446 -60.492 -3.048 1.00 140.76 84 ARG E N 1
ATOM 2298 C CA . ARG B 2 86 ? -10.594 -59.802 -4.013 1.00 137.63 84 ARG E CA 1
ATOM 2299 C C . ARG B 2 86 ? -11.359 -58.649 -4.649 1.00 125.52 84 ARG E C 1
ATOM 2300 O O . ARG B 2 86 ? -12.398 -58.861 -5.282 1.00 128.61 84 ARG E O 1
ATOM 2308 N N . LYS B 2 87 ? -10.831 -57.438 -4.488 1.00 126.43 85 LYS E N 1
ATOM 2309 C CA . LYS B 2 87 ? -11.413 -56.205 -4.996 1.00 135.55 85 LYS E CA 1
ATOM 2310 C C . LYS B 2 87 ? -10.409 -55.528 -5.925 1.00 147.72 85 LYS E C 1
ATOM 2311 O O . LYS B 2 87 ? -9.219 -55.854 -5.919 1.00 162.54 85 LYS E O 1
ATOM 2317 N N . HIS B 2 88 ? -10.890 -54.584 -6.736 1.00 140.51 86 HIS E N 1
ATOM 2318 C CA . HIS B 2 88 ? -10.050 -53.864 -7.684 1.00 139.02 86 HIS E CA 1
ATOM 2319 C C . HIS B 2 88 ? -10.011 -52.374 -7.361 1.00 139.43 86 HIS E C 1
ATOM 2320 O O . HIS B 2 88 ? -10.960 -51.813 -6.803 1.00 138.23 86 HIS E O 1
ATOM 2327 N N . PHE B 2 89 ? -8.893 -51.741 -7.721 1.00 131.53 87 PHE E N 1
ATOM 2328 C CA . PHE B 2 89 ? -8.714 -50.302 -7.585 1.00 127.72 87 PHE E CA 1
ATOM 2329 C C . PHE B 2 89 ? -7.740 -49.833 -8.657 1.00 138.71 87 PHE E C 1
ATOM 2330 O O . PHE B 2 89 ? -6.854 -50.581 -9.079 1.00 137.58 87 PHE E O 1
ATOM 2338 N N . ARG B 2 90 ? -7.912 -48.590 -9.094 1.00 140.05 88 ARG E N 1
ATOM 2339 C CA . ARG B 2 90 ? -7.082 -48.076 -10.178 1.00 136.64 88 ARG E CA 1
ATOM 2340 C C . ARG B 2 90 ? -5.765 -47.548 -9.620 1.00 133.96 88 ARG E C 1
ATOM 2341 O O . ARG B 2 90 ? -5.772 -46.773 -8.659 1.00 149.05 88 ARG E O 1
ATOM 2349 N N . PRO B 2 91 ? -4.627 -47.936 -10.193 1.00 126.97 89 PRO E N 1
ATOM 2350 C CA . PRO B 2 91 ? -3.337 -47.626 -9.564 1.00 106.45 89 PRO E CA 1
ATOM 2351 C C . PRO B 2 91 ? -2.789 -46.246 -9.896 1.00 111.79 89 PRO E C 1
ATOM 2352 O O . PRO B 2 91 ? -3.449 -45.427 -10.544 1.00 113.18 89 PRO E O 1
ATOM 2356 N N . THR B 2 92 ? -1.558 -45.998 -9.447 1.00 114.04 90 THR E N 1
ATOM 2357 C CA . THR B 2 92 ? -0.805 -44.763 -9.568 1.00 105.46 90 THR E CA 1
ATOM 2358 C C . THR B 2 92 ? 0.454 -44.999 -10.395 1.00 100.67 90 THR E C 1
ATOM 2359 O O . THR B 2 92 ? 1.103 -46.040 -10.244 1.00 88.33 90 THR E O 1
ATOM 2363 N N . PRO B 2 93 ? 0.815 -44.062 -11.288 1.00 93.19 91 PRO E N 1
ATOM 2364 C CA . PRO B 2 93 ? 1.982 -44.268 -12.159 1.00 85.96 91 PRO E CA 1
ATOM 2365 C C . PRO B 2 93 ? 3.279 -44.593 -11.429 1.00 83.31 91 PRO E C 1
ATOM 2366 O O . PRO B 2 93 ? 3.862 -45.658 -11.660 1.00 87.46 91 PRO E O 1
ATOM 2370 N N . ASP B 2 94 ? 3.745 -43.692 -10.556 1.00 80.71 92 ASP E N 1
ATOM 2371 C CA . ASP B 2 94 ? 5.054 -43.883 -9.934 1.00 82.78 92 ASP E CA 1
ATOM 2372 C C . ASP B 2 94 ? 5.092 -45.155 -9.094 1.00 82.59 92 ASP E C 1
ATOM 2373 O O . ASP B 2 94 ? 6.089 -45.887 -9.107 1.00 89.46 92 ASP E O 1
ATOM 2378 N N . ALA B 2 95 ? 4.018 -45.435 -8.354 1.00 83.05 93 ALA E N 1
ATOM 2379 C CA . ALA B 2 95 ? 3.931 -46.699 -7.630 1.00 84.23 93 ALA E CA 1
ATOM 2380 C C . ALA B 2 95 ? 4.031 -47.885 -8.582 1.00 97.38 93 ALA E C 1
ATOM 2381 O O . ALA B 2 95 ? 4.698 -48.883 -8.279 1.00 100.30 93 ALA E O 1
ATOM 2383 N N . CYS B 2 96 ? 3.378 -47.790 -9.743 1.00 97.81 94 CYS E N 1
ATOM 2384 C CA . CYS B 2 96 ? 3.449 -48.868 -10.724 1.00 93.63 94 CYS E CA 1
ATOM 2385 C C . CYS B 2 96 ? 4.870 -49.074 -11.225 1.00 86.76 94 CYS E C 1
ATOM 2386 O O . CYS B 2 96 ? 5.307 -50.213 -11.419 1.00 81.65 94 CYS E O 1
ATOM 2389 N N . ARG B 2 97 ? 5.606 -47.985 -11.455 1.00 80.74 95 ARG E N 1
ATOM 2390 C CA . ARG B 2 97 ? 6.980 -48.130 -11.919 1.00 79.17 95 ARG E CA 1
ATOM 2391 C C . ARG B 2 97 ? 7.888 -48.650 -10.812 1.00 91.83 95 ARG E C 1
ATOM 2392 O O . ARG B 2 97 ? 8.869 -49.349 -11.092 1.00 71.05 95 ARG E O 1
ATOM 2400 N N . ALA B 2 98 ? 7.580 -48.327 -9.553 1.00 89.34 96 ALA E N 1
ATOM 2401 C CA . ALA B 2 98 ? 8.348 -48.890 -8.447 1.00 88.48 96 ALA E CA 1
ATOM 2402 C C . ALA B 2 98 ? 8.121 -50.392 -8.338 1.00 91.14 96 ALA E C 1
ATOM 2403 O O . ALA B 2 98 ? 9.070 -51.162 -8.128 1.00 90.94 96 ALA E O 1
ATOM 2405 N N . ALA B 2 99 ? 6.867 -50.827 -8.488 1.00 95.13 97 ALA E N 1
ATOM 2406 C CA . ALA B 2 99 ? 6.587 -52.257 -8.571 1.00 81.05 97 ALA E CA 1
ATOM 2407 C C . ALA B 2 99 ? 7.284 -52.881 -9.775 1.00 87.99 97 ALA E C 1
ATOM 2408 O O . ALA B 2 99 ? 7.784 -54.010 -9.699 1.00 83.15 97 ALA E O 1
ATOM 2410 N N . TYR B 2 100 ? 7.331 -52.157 -10.897 1.00 76.38 98 TYR E N 1
ATOM 2411 C CA . TYR B 2 100 ? 8.003 -52.673 -12.084 1.00 75.92 98 TYR E CA 1
ATOM 2412 C C . TYR B 2 100 ? 9.480 -52.914 -11.809 1.00 101.78 98 TYR E C 1
ATOM 2413 O O . TYR B 2 100 ? 10.018 -53.978 -12.138 1.00 117.59 98 TYR E O 1
ATOM 2422 N N . ASN B 2 101 ? 10.153 -51.934 -11.199 1.00 85.68 99 ASN E N 1
ATOM 2423 C CA . ASN B 2 101 ? 11.549 -52.125 -10.827 1.00 73.27 99 ASN E CA 1
ATOM 2424 C C . ASN B 2 101 ? 11.697 -53.290 -9.860 1.00 96.15 99 ASN E C 1
ATOM 2425 O O . ASN B 2 101 ? 12.689 -54.027 -9.914 1.00 90.93 99 ASN E O 1
ATOM 2430 N N . TRP B 2 102 ? 10.712 -53.476 -8.974 1.00 105.28 100 TRP E N 1
ATOM 2431 C CA . TRP B 2 102 ? 10.711 -54.633 -8.082 1.00 90.53 100 TRP E CA 1
ATOM 2432 C C . TRP B 2 102 ? 10.732 -55.940 -8.870 1.00 100.29 100 TRP E C 1
ATOM 2433 O O . TRP B 2 102 ? 11.606 -56.791 -8.667 1.00 109.48 100 TRP E O 1
ATOM 2444 N N . LYS B 2 103 ? 9.768 -56.116 -9.780 1.00 103.74 101 LYS E N 1
ATOM 2445 C CA . LYS B 2 103 ? 9.648 -57.379 -10.505 1.00 102.52 101 LYS E CA 1
ATOM 2446 C C . LYS B 2 103 ? 10.814 -57.601 -11.461 1.00 103.33 101 LYS E C 1
ATOM 2447 O O . LYS B 2 103 ? 11.205 -58.749 -11.703 1.00 105.33 101 LYS E O 1
ATOM 2453 N N . MET B 2 104 ? 11.386 -56.527 -12.005 1.00 93.47 102 MET E N 1
ATOM 2454 C CA . MET B 2 104 ? 12.473 -56.679 -12.964 1.00 95.35 102 MET E CA 1
ATOM 2455 C C . MET B 2 104 ? 13.796 -56.985 -12.275 1.00 114.02 102 MET E C 1
ATOM 2456 O O . MET B 2 104 ? 14.519 -57.895 -12.695 1.00 118.02 102 MET E O 1
ATOM 2461 N N . ALA B 2 105 ? 14.130 -56.244 -11.217 1.00 122.53 103 ALA E N 1
ATOM 2462 C CA . ALA B 2 105 ? 15.379 -56.486 -10.505 1.00 121.32 103 ALA E CA 1
ATOM 2463 C C . ALA B 2 105 ? 15.360 -57.778 -9.703 1.00 114.31 103 ALA E C 1
ATOM 2464 O O . ALA B 2 105 ? 16.406 -58.174 -9.178 1.00 121.82 103 ALA E O 1
ATOM 2466 N N . GLY B 2 106 ? 14.210 -58.442 -9.603 1.00 109.35 104 GLY E N 1
ATOM 2467 C CA . GLY B 2 106 ? 14.104 -59.648 -8.808 1.00 105.08 104 GLY E CA 1
ATOM 2468 C C . GLY B 2 106 ? 13.927 -59.415 -7.327 1.00 115.56 104 GLY E C 1
ATOM 2469 O O . GLY B 2 106 ? 14.298 -60.280 -6.527 1.00 129.61 104 GLY E O 1
ATOM 2470 N N . ASP B 2 107 ? 13.376 -58.270 -6.933 1.00 114.24 105 ASP E N 1
ATOM 2471 C CA . ASP B 2 107 ? 13.168 -57.989 -5.516 1.00 113.53 105 ASP E CA 1
ATOM 2472 C C . ASP B 2 107 ? 12.140 -58.962 -4.950 1.00 102.45 105 ASP E C 1
ATOM 2473 O O . ASP B 2 107 ? 11.044 -59.091 -5.510 1.00 86.53 105 ASP E O 1
ATOM 2478 N N . PRO B 2 108 ? 12.450 -59.666 -3.853 1.00 109.06 106 PRO E N 1
ATOM 2479 C CA . PRO B 2 108 ? 11.476 -60.605 -3.280 1.00 97.32 106 PRO E CA 1
ATOM 2480 C C . PRO B 2 108 ? 10.311 -59.913 -2.587 1.00 97.97 106 PRO E C 1
ATOM 2481 O O . PRO B 2 108 ? 9.480 -60.580 -1.965 1.00 120.11 106 PRO E O 1
ATOM 2485 N N . ARG B 2 109 ? 10.238 -58.587 -2.672 1.00 100.72 107 ARG E N 1
ATOM 2486 C CA . ARG B 2 109 ? 9.158 -57.839 -2.047 1.00 109.33 107 ARG E CA 1
ATOM 2487 C C . ARG B 2 109 ? 7.948 -57.673 -2.960 1.00 118.31 107 ARG E C 1
ATOM 2488 O O . ARG B 2 109 ? 6.941 -57.098 -2.533 1.00 106.13 107 ARG E O 1
ATOM 2496 N N . TYR B 2 110 ? 8.026 -58.205 -4.167 1.00 121.60 108 TYR E N 1
ATOM 2497 C CA . TYR B 2 110 ? 6.923 -58.084 -5.101 1.00 127.00 108 TYR E CA 1
ATOM 2498 C C . TYR B 2 110 ? 5.962 -59.249 -5.105 1.00 129.70 108 TYR E C 1
ATOM 2499 O O . TYR B 2 110 ? 4.825 -59.089 -5.514 1.00 132.19 108 TYR E O 1
ATOM 2508 N N . GLU B 2 111 ? 6.393 -60.407 -4.640 1.00 127.74 109 GLU E N 1
ATOM 2509 C CA . GLU B 2 111 ? 5.524 -61.559 -4.690 1.00 131.26 109 GLU E CA 1
ATOM 2510 C C . GLU B 2 111 ? 4.265 -61.259 -3.941 1.00 130.65 109 GLU E C 1
ATOM 2511 O O . GLU B 2 111 ? 3.181 -61.608 -4.395 1.00 140.22 109 GLU E O 1
ATOM 2517 N N . GLU B 2 112 ? 4.387 -60.599 -2.808 1.00 122.75 110 GLU E N 1
ATOM 2518 C CA . GLU B 2 112 ? 3.202 -60.245 -2.075 1.00 131.61 110 GLU E CA 1
ATOM 2519 C C . GLU B 2 112 ? 3.250 -58.767 -1.842 1.00 133.75 110 GLU E C 1
ATOM 2520 O O . GLU B 2 112 ? 3.523 -58.034 -2.783 1.00 125.25 110 GLU E O 1
ATOM 2526 N N . ARG B 2 124 ? -8.128 -61.943 9.125 1.00 128.64 126 ARG E N 1
ATOM 2527 C CA . ARG B 2 124 ? -8.682 -60.594 9.138 1.00 131.59 126 ARG E CA 1
ATOM 2528 C C . ARG B 2 124 ? -7.667 -59.558 8.660 1.00 139.76 126 ARG E C 1
ATOM 2529 O O . ARG B 2 124 ? -7.699 -58.405 9.088 1.00 125.90 126 ARG E O 1
ATOM 2537 N N . THR B 2 125 ? -6.772 -59.971 7.766 1.00 149.66 127 THR E N 1
ATOM 2538 C CA . THR B 2 125 ? -5.701 -59.121 7.266 1.00 141.42 127 THR E CA 1
ATOM 2539 C C . THR B 2 125 ? -5.921 -58.815 5.790 1.00 141.26 127 THR E C 1
ATOM 2540 O O . THR B 2 125 ? -6.255 -59.708 5.005 1.00 143.53 127 THR E O 1
ATOM 2544 N N . THR B 2 126 ? -5.728 -57.551 5.419 1.00 141.64 128 THR E N 1
ATOM 2545 C CA . THR B 2 126 ? -5.921 -57.085 4.052 1.00 146.51 128 THR E CA 1
ATOM 2546 C C . THR B 2 126 ? -4.611 -56.536 3.501 1.00 138.36 128 THR E C 1
ATOM 2547 O O . THR B 2 126 ? -3.803 -55.962 4.237 1.00 144.72 128 THR E O 1
ATOM 2551 N N . LYS B 2 127 ? -4.409 -56.707 2.195 1.00 133.56 129 LYS E N 1
ATOM 2552 C CA . LYS B 2 127 ? -3.187 -56.252 1.546 1.00 122.34 129 LYS E CA 1
ATOM 2553 C C . LYS B 2 127 ? -3.511 -55.677 0.173 1.00 122.43 129 LYS E C 1
ATOM 2554 O O . LYS B 2 127 ? -4.381 -56.189 -0.538 1.00 119.56 129 LYS E O 1
ATOM 2560 N N . GLU B 2 128 ? -2.821 -54.596 -0.183 1.00 123.05 130 GLU E N 1
ATOM 2561 C CA . GLU B 2 128 ? -2.922 -53.997 -1.508 1.00 119.41 130 GLU E CA 1
ATOM 2562 C C . GLU B 2 128 ? -1.758 -54.495 -2.352 1.00 126.02 130 GLU E C 1
ATOM 2563 O O . GLU B 2 128 ? -0.594 -54.340 -1.966 1.00 106.67 130 GLU E O 1
ATOM 2569 N N . SER B 2 129 ? -2.068 -55.094 -3.494 1.00 134.27 131 SER E N 1
ATOM 2570 C CA . SER B 2 129 ? -1.051 -55.587 -4.407 1.00 129.27 131 SER E CA 1
ATOM 2571 C C . SER B 2 129 ? -1.162 -54.854 -5.737 1.00 111.20 131 SER E C 1
ATOM 2572 O O . SER B 2 129 ? -2.239 -54.391 -6.119 1.00 133.31 131 SER E O 1
ATOM 2575 N N . LEU B 2 130 ? -0.033 -54.732 -6.432 1.00 112.31 132 LEU E N 1
ATOM 2576 C CA . LEU B 2 130 ? 0.012 -54.144 -7.769 1.00 113.96 132 LEU E CA 1
ATOM 2577 C C . LEU B 2 130 ? 0.654 -55.150 -8.713 1.00 111.88 132 LEU E C 1
ATOM 2578 O O . LEU B 2 130 ? 1.859 -55.408 -8.623 1.00 105.63 132 LEU E O 1
ATOM 2583 N N . ILE B 2 131 ? -0.144 -55.717 -9.618 1.00 113.42 133 ILE E N 1
ATOM 2584 C CA . ILE B 2 131 ? 0.355 -56.714 -10.560 1.00 115.03 133 ILE E CA 1
ATOM 2585 C C . ILE B 2 131 ? 0.792 -56.014 -11.838 1.00 111.16 133 ILE E C 1
ATOM 2586 O O . ILE B 2 131 ? 0.137 -55.078 -12.309 1.00 106.55 133 ILE E O 1
ATOM 2591 N N . ILE B 2 132 ? 1.886 -56.488 -12.425 1.00 106.31 134 ILE E N 1
ATOM 2592 C CA . ILE B 2 132 ? 2.447 -55.841 -13.600 1.00 113.32 134 ILE E CA 1
ATOM 2593 C C . ILE B 2 132 ? 2.785 -56.878 -14.663 1.00 115.90 134 ILE E C 1
ATOM 2594 O O . ILE B 2 132 ? 3.830 -57.533 -14.597 1.00 120.13 134 ILE E O 1
ATOM 2599 N N . ILE B 2 133 ? 1.906 -57.040 -15.652 1.00 123.22 135 ILE E N 1
ATOM 2600 C CA . ILE B 2 133 ? 2.161 -57.962 -16.754 1.00 123.34 135 ILE E CA 1
ATOM 2601 C C . ILE B 2 133 ? 3.128 -57.284 -17.716 1.00 114.95 135 ILE E C 1
ATOM 2602 O O . ILE B 2 133 ? 2.808 -56.246 -18.304 1.00 103.01 135 ILE E O 1
ATOM 2607 N N . SER B 2 134 ? 4.311 -57.872 -17.880 1.00 114.65 136 SER E N 1
ATOM 2608 C CA . SER B 2 134 ? 5.400 -57.150 -18.532 1.00 124.09 136 SER E CA 1
ATOM 2609 C C . SER B 2 134 ? 5.243 -57.087 -20.051 1.00 136.87 136 SER E C 1
ATOM 2610 O O . SER B 2 134 ? 5.033 -55.993 -20.587 1.00 152.47 136 SER E O 1
ATOM 2613 N N . PRO B 2 135 ? 5.324 -58.208 -20.793 1.00 137.62 137 PRO E N 1
ATOM 2614 C CA . PRO B 2 135 ? 5.447 -58.091 -22.254 1.00 121.70 137 PRO E CA 1
ATOM 2615 C C . PRO B 2 135 ? 4.191 -57.554 -22.927 1.00 123.58 137 PRO E C 1
ATOM 2616 O O . PRO B 2 135 ? 3.450 -58.308 -23.566 1.00 131.01 137 PRO E O 1
ATOM 2620 N N . SER B 2 136 ? 3.949 -56.251 -22.793 1.00 118.96 138 SER E N 1
ATOM 2621 C CA . SER B 2 136 ? 2.834 -55.563 -23.445 1.00 104.76 138 SER E CA 1
ATOM 2622 C C . SER B 2 136 ? 3.436 -54.603 -24.469 1.00 98.35 138 SER E C 1
ATOM 2623 O O . SER B 2 136 ? 3.771 -53.461 -24.149 1.00 92.98 138 SER E O 1
ATOM 2626 N N . VAL B 2 137 ? 3.570 -55.076 -25.706 1.00 107.37 139 VAL E N 1
ATOM 2627 C CA . VAL B 2 137 ? 4.235 -54.324 -26.764 1.00 105.79 139 VAL E CA 1
ATOM 2628 C C . VAL B 2 137 ? 3.232 -53.391 -27.426 1.00 85.96 139 VAL E C 1
ATOM 2629 O O . VAL B 2 137 ? 2.038 -53.689 -27.522 1.00 88.26 139 VAL E O 1
ATOM 2633 N N . THR B 2 138 ? 3.724 -52.241 -27.881 1.00 86.85 140 THR E N 1
ATOM 2634 C CA . THR B 2 138 ? 2.920 -51.267 -28.605 1.00 90.71 140 THR E CA 1
ATOM 2635 C C . THR B 2 138 ? 3.687 -50.784 -29.828 1.00 98.48 140 THR E C 1
ATOM 2636 O O . THR B 2 138 ? 4.922 -50.772 -29.842 1.00 102.68 140 THR E O 1
ATOM 2640 N N . ASP B 2 139 ? 2.942 -50.385 -30.856 1.00 94.20 141 ASP E N 1
ATOM 2641 C CA . ASP B 2 139 ? 3.515 -49.834 -32.078 1.00 90.02 141 ASP E CA 1
ATOM 2642 C C . ASP B 2 139 ? 3.408 -48.314 -32.045 1.00 82.02 141 ASP E C 1
ATOM 2643 O O . ASP B 2 139 ? 2.332 -47.769 -31.777 1.00 91.80 141 ASP E O 1
ATOM 2648 N N . LEU B 2 140 ? 4.522 -47.637 -32.323 1.00 73.25 142 LEU E N 1
ATOM 2649 C CA . LEU B 2 140 ? 4.620 -46.186 -32.197 1.00 78.23 142 LEU E CA 1
ATOM 2650 C C . LEU B 2 140 ? 4.524 -45.527 -33.570 1.00 84.71 142 LEU E C 1
ATOM 2651 O O . LEU B 2 140 ? 5.300 -45.851 -34.478 1.00 75.98 142 LEU E O 1
ATOM 2656 N N . ASP B 2 141 ? 3.580 -44.598 -33.709 1.00 71.22 143 ASP E N 1
ATOM 2657 C CA . ASP B 2 141 ? 3.471 -43.794 -34.924 1.00 81.10 143 ASP E CA 1
ATOM 2658 C C . ASP B 2 141 ? 4.621 -42.791 -34.979 1.00 84.17 143 ASP E C 1
ATOM 2659 O O . ASP B 2 141 ? 4.880 -42.097 -33.990 1.00 85.34 143 ASP E O 1
ATOM 2664 N N . PRO B 2 142 ? 5.345 -42.696 -36.099 1.00 84.45 144 PRO E N 1
ATOM 2665 C CA . PRO B 2 142 ? 6.416 -41.692 -36.189 1.00 84.52 144 PRO E CA 1
ATOM 2666 C C . PRO B 2 142 ? 5.937 -40.277 -36.483 1.00 83.45 144 PRO E C 1
ATOM 2667 O O . PRO B 2 142 ? 6.669 -39.325 -36.175 1.00 90.06 144 PRO E O 1
ATOM 2671 N N . TYR B 2 143 ? 4.749 -40.098 -37.063 1.00 67.57 145 TYR E N 1
ATOM 2672 C CA . TYR B 2 143 ? 4.281 -38.750 -37.379 1.00 83.23 145 TYR E CA 1
ATOM 2673 C C . TYR B 2 143 ? 3.938 -37.985 -36.106 1.00 91.98 145 TYR E C 1
ATOM 2674 O O . TYR B 2 143 ? 4.580 -36.982 -35.774 1.00 103.69 145 TYR E O 1
ATOM 2683 N N . ASP B 2 144 ? 2.925 -38.443 -35.384 1.00 94.98 146 ASP E N 1
ATOM 2684 C CA . ASP B 2 144 ? 2.718 -38.068 -33.994 1.00 97.45 146 ASP E CA 1
ATOM 2685 C C . ASP B 2 144 ? 3.131 -39.241 -33.115 1.00 97.10 146 ASP E C 1
ATOM 2686 O O . ASP B 2 144 ? 2.914 -40.400 -33.470 1.00 114.57 146 ASP E O 1
ATOM 2691 N N . LYS B 2 145 ? 3.725 -38.940 -31.960 1.00 72.26 147 LYS E N 1
ATOM 2692 C CA . LYS B 2 145 ? 4.299 -40.001 -31.135 1.00 66.99 147 LYS E CA 1
ATOM 2693 C C . LYS B 2 145 ? 3.229 -40.815 -30.415 1.00 79.69 147 LYS E C 1
ATOM 2694 O O . LYS B 2 145 ? 3.460 -41.316 -29.309 1.00 96.58 147 LYS E O 1
ATOM 2700 N N . SER B 2 146 ? 2.062 -40.963 -31.039 1.00 79.50 148 SER E N 1
ATOM 2701 C CA . SER B 2 146 ? 1.004 -41.792 -30.484 1.00 75.65 148 SER E CA 1
ATOM 2702 C C . SER B 2 146 ? 1.418 -43.262 -30.483 1.00 85.08 148 SER E C 1
ATOM 2703 O O . SER B 2 146 ? 2.280 -43.696 -31.253 1.00 95.25 148 SER E O 1
ATOM 2706 N N . LEU B 2 147 ? 0.782 -44.032 -29.602 1.00 89.88 149 LEU E N 1
ATOM 2707 C CA . LEU B 2 147 ? 1.051 -45.454 -29.443 1.00 83.18 149 LEU E CA 1
ATOM 2708 C C . LEU B 2 147 ? -0.202 -46.257 -29.751 1.00 90.80 149 LEU E C 1
ATOM 2709 O O . LEU B 2 147 ? -1.317 -45.823 -29.443 1.00 102.32 149 LEU E O 1
ATOM 2714 N N . HIS B 2 148 ? -0.018 -47.437 -30.348 1.00 106.93 150 HIS E N 1
ATOM 2715 C CA . HIS B 2 148 ? -1.130 -48.230 -30.867 1.00 116.44 150 HIS E CA 1
ATOM 2716 C C . HIS B 2 148 ? -1.061 -49.653 -30.324 1.00 117.98 150 HIS E C 1
ATOM 2717 O O . HIS B 2 148 ? -0.077 -50.367 -30.553 1.00 125.15 150 HIS E O 1
ATOM 2724 N N . SER B 2 149 ? -2.112 -50.058 -29.614 1.00 101.71 151 SER E N 1
ATOM 2725 C CA . SER B 2 149 ? -2.309 -51.434 -29.179 1.00 112.91 151 SER E CA 1
ATOM 2726 C C . SER B 2 149 ? -3.786 -51.614 -28.870 1.00 115.05 151 SER E C 1
ATOM 2727 O O . SER B 2 149 ? -4.491 -50.651 -28.566 1.00 129.42 151 SER E O 1
ATOM 2730 N N . ARG B 2 150 ? -4.252 -52.863 -28.954 1.00 101.78 152 ARG E N 1
ATOM 2731 C CA . ARG B 2 150 ? -5.624 -53.156 -28.556 1.00 111.54 152 ARG E CA 1
ATOM 2732 C C . ARG B 2 150 ? -5.898 -52.781 -27.103 1.00 119.32 152 ARG E C 1
ATOM 2733 O O . ARG B 2 150 ? -7.069 -52.702 -26.713 1.00 121.86 152 ARG E O 1
ATOM 2741 N N . VAL B 2 151 ? -4.854 -52.531 -26.307 1.00 119.04 153 VAL E N 1
ATOM 2742 C CA . VAL B 2 151 ? -5.020 -52.315 -24.873 1.00 110.90 153 VAL E CA 1
ATOM 2743 C C . VAL B 2 151 ? -5.520 -50.911 -24.547 1.00 112.46 153 VAL E C 1
ATOM 2744 O O . VAL B 2 151 ? -6.023 -50.690 -23.442 1.00 93.73 153 VAL E O 1
ATOM 2748 N N . PHE B 2 152 ? -5.416 -49.958 -25.479 1.00 115.32 154 PHE E N 1
ATOM 2749 C CA . PHE B 2 152 ? -5.884 -48.597 -25.259 1.00 123.90 154 PHE E CA 1
ATOM 2750 C C . PHE B 2 152 ? -7.333 -48.449 -25.703 1.00 121.39 154 PHE E C 1
ATOM 2751 O O . PHE B 2 152 ? -7.820 -49.224 -26.532 1.00 111.45 154 PHE E O 1
ATOM 2759 N N . PRO B 2 153 ? -8.059 -47.460 -25.172 1.00 126.82 155 PRO E N 1
ATOM 2760 C CA . PRO B 2 153 ? -9.422 -47.202 -25.664 1.00 122.14 155 PRO E CA 1
ATOM 2761 C C . PRO B 2 153 ? -9.373 -46.732 -27.111 1.00 124.68 155 PRO E C 1
ATOM 2762 O O . PRO B 2 153 ? -8.701 -45.752 -27.438 1.00 116.62 155 PRO E O 1
ATOM 2766 N N . GLY B 2 154 ? -10.081 -47.447 -27.980 1.00 131.32 156 GLY E N 1
ATOM 2767 C CA . GLY B 2 154 ? -9.995 -47.179 -29.398 1.00 120.39 156 GLY E CA 1
ATOM 2768 C C . GLY B 2 154 ? -8.723 -47.658 -30.057 1.00 114.47 156 GLY E C 1
ATOM 2769 O O . GLY B 2 154 ? -8.513 -47.368 -31.239 1.00 124.76 156 GLY E O 1
ATOM 2770 N N . GLY B 2 155 ? -7.868 -48.378 -29.337 1.00 117.78 157 GLY E N 1
ATOM 2771 C CA . GLY B 2 155 ? -6.644 -48.887 -29.918 1.00 115.98 157 GLY E CA 1
ATOM 2772 C C . GLY B 2 155 ? -5.516 -47.888 -30.032 1.00 113.69 157 GLY E C 1
ATOM 2773 O O . GLY B 2 155 ? -4.488 -48.207 -30.640 1.00 104.87 157 GLY E O 1
ATOM 2774 N N . LYS B 2 156 ? -5.662 -46.697 -29.453 1.00 111.39 158 LYS E N 1
ATOM 2775 C CA . LYS B 2 156 ? -4.682 -45.637 -29.644 1.00 97.76 158 LYS E CA 1
ATOM 2776 C C . LYS B 2 156 ? -4.615 -44.760 -28.403 1.00 112.07 158 LYS E C 1
ATOM 2777 O O . LYS B 2 156 ? -5.652 -44.374 -27.854 1.00 112.51 158 LYS E O 1
ATOM 2783 N N . CYS B 2 157 ? -3.395 -44.460 -27.965 1.00 110.46 159 CYS E N 1
ATOM 2784 C CA . CYS B 2 157 ? -3.139 -43.507 -26.897 1.00 105.11 159 CYS E CA 1
ATOM 2785 C C . CYS B 2 157 ? -2.501 -42.256 -27.485 1.00 99.13 159 CYS E C 1
ATOM 2786 O O . CYS B 2 157 ? -1.811 -42.316 -28.507 1.00 98.04 159 CYS E O 1
ATOM 2789 N N . SER B 2 158 ? -2.741 -41.116 -26.832 1.00 100.09 160 SER E N 1
ATOM 2790 C CA . SER B 2 158 ? -2.228 -39.851 -27.348 1.00 83.62 160 SER E CA 1
ATOM 2791 C C . SER B 2 158 ? -0.707 -39.846 -27.410 1.00 82.25 160 SER E C 1
ATOM 2792 O O . SER B 2 158 ? -0.124 -39.212 -28.297 1.00 94.00 160 SER E O 1
ATOM 2795 N N . GLY B 2 159 ? -0.054 -40.549 -26.494 1.00 89.61 161 GLY E N 1
ATOM 2796 C CA . GLY B 2 159 ? 1.391 -40.565 -26.400 1.00 93.19 161 GLY E CA 1
ATOM 2797 C C . GLY B 2 159 ? 1.859 -40.346 -24.975 1.00 99.25 161 GLY E C 1
ATOM 2798 O O . GLY B 2 159 ? 1.097 -39.977 -24.084 1.00 93.14 161 GLY E O 1
ATOM 2799 N N . ILE B 2 160 ? 3.151 -40.587 -24.779 1.00 102.03 162 ILE E N 1
ATOM 2800 C CA . ILE B 2 160 ? 3.782 -40.456 -23.467 1.00 95.19 162 ILE E CA 1
ATOM 2801 C C . ILE B 2 160 ? 4.514 -39.118 -23.462 1.00 102.22 162 ILE E C 1
ATOM 2802 O O . ILE B 2 160 ? 5.695 -39.024 -23.802 1.00 97.59 162 ILE E O 1
ATOM 2807 N N . THR B 2 161 ? 3.800 -38.066 -23.073 1.00 112.54 163 THR E N 1
ATOM 2808 C CA . THR B 2 161 ? 4.421 -36.778 -22.798 1.00 121.91 163 THR E CA 1
ATOM 2809 C C . THR B 2 161 ? 4.997 -36.812 -21.383 1.00 135.71 163 THR E C 1
ATOM 2810 O O . THR B 2 161 ? 5.058 -37.862 -20.737 1.00 146.43 163 THR E O 1
ATOM 2814 N N . VAL B 2 162 ? 5.435 -35.661 -20.876 1.00 136.96 164 VAL E N 1
ATOM 2815 C CA . VAL B 2 162 ? 5.933 -35.613 -19.507 1.00 130.41 164 VAL E CA 1
ATOM 2816 C C . VAL B 2 162 ? 4.827 -35.278 -18.511 1.00 130.55 164 VAL E C 1
ATOM 2817 O O . VAL B 2 162 ? 4.971 -35.574 -17.316 1.00 129.64 164 VAL E O 1
ATOM 2821 N N . SER B 2 163 ? 3.726 -34.676 -18.969 1.00 132.97 165 SER E N 1
ATOM 2822 C CA . SER B 2 163 ? 2.561 -34.510 -18.108 1.00 120.92 165 SER E CA 1
ATOM 2823 C C . SER B 2 163 ? 1.855 -35.842 -17.896 1.00 121.96 165 SER E C 1
ATOM 2824 O O . SER B 2 163 ? 1.475 -36.186 -16.770 1.00 122.37 165 SER E O 1
ATOM 2827 N N . SER B 2 164 ? 1.675 -36.605 -18.968 1.00 122.79 166 SER E N 1
ATOM 2828 C CA . SER B 2 164 ? 1.027 -37.911 -18.923 1.00 126.74 166 SER E CA 1
ATOM 2829 C C . SER B 2 164 ? 2.108 -38.972 -19.103 1.00 113.55 166 SER E C 1
ATOM 2830 O O . SER B 2 164 ? 2.532 -39.256 -20.228 1.00 104.22 166 SER E O 1
ATOM 2833 N N . THR B 2 165 ? 2.556 -39.552 -17.988 1.00 99.00 167 THR E N 1
ATOM 2834 C CA . THR B 2 165 ? 3.557 -40.610 -17.994 1.00 87.99 167 THR E CA 1
ATOM 2835 C C . THR B 2 165 ? 2.942 -41.998 -18.116 1.00 96.05 167 THR E C 1
ATOM 2836 O O . THR B 2 165 ? 3.631 -42.996 -17.873 1.00 99.07 167 THR E O 1
ATOM 2840 N N . TYR B 2 166 ? 1.668 -42.083 -18.490 1.00 99.12 168 TYR E N 1
ATOM 2841 C CA . TYR B 2 166 ? 0.958 -43.351 -18.547 1.00 95.71 168 TYR E CA 1
ATOM 2842 C C . TYR B 2 166 ? -0.213 -43.209 -19.507 1.00 102.32 168 TYR E C 1
ATOM 2843 O O . TYR B 2 166 ? -0.668 -42.101 -19.802 1.00 99.56 168 TYR E O 1
ATOM 2852 N N . CYS B 2 167 ? -0.694 -44.349 -19.991 1.00 88.93 169 CYS E N 1
ATOM 2853 C CA . CYS B 2 167 ? -1.874 -44.404 -20.836 1.00 98.78 169 CYS E CA 1
ATOM 2854 C C . CYS B 2 167 ? -2.965 -45.202 -20.134 1.00 107.16 169 CYS E C 1
ATOM 2855 O O . CYS B 2 167 ? -2.700 -45.980 -19.214 1.00 117.41 169 CYS E O 1
ATOM 2858 N N . SER B 2 168 ? -4.201 -44.997 -20.576 1.00 106.00 170 SER E N 1
ATOM 2859 C CA . SER B 2 168 ? -5.333 -45.733 -20.035 1.00 97.81 170 SER E CA 1
ATOM 2860 C C . SER B 2 168 ? -5.597 -46.986 -20.862 1.00 99.91 170 SER E C 1
ATOM 2861 O O . SER B 2 168 ? -5.195 -47.093 -22.023 1.00 115.40 170 SER E O 1
ATOM 2864 N N . THR B 2 169 ? -6.278 -47.942 -20.244 1.00 97.21 171 THR E N 1
ATOM 2865 C CA . THR B 2 169 ? -6.728 -49.146 -20.924 1.00 105.21 171 THR E CA 1
ATOM 2866 C C . THR B 2 169 ? -8.250 -49.178 -20.971 1.00 124.21 171 THR E C 1
ATOM 2867 O O . THR B 2 169 ? -8.934 -48.353 -20.360 1.00 135.90 171 THR E O 1
ATOM 2871 N N . ASN B 2 170 ? -8.782 -50.147 -21.721 1.00 135.48 172 ASN E N 1
ATOM 2872 C CA . ASN B 2 170 ? -10.230 -50.282 -21.827 1.00 153.03 172 ASN E CA 1
ATOM 2873 C C . ASN B 2 170 ? -10.860 -50.794 -20.536 1.00 161.98 172 ASN E C 1
ATOM 2874 O O . ASN B 2 170 ? -12.064 -50.607 -20.334 1.00 153.07 172 ASN E O 1
ATOM 2879 N N . HIS B 2 171 ? -10.075 -51.419 -19.652 1.00 160.87 173 HIS E N 1
ATOM 2880 C CA . HIS B 2 171 ? -10.592 -51.828 -18.351 1.00 162.37 173 HIS E CA 1
ATOM 2881 C C . HIS B 2 171 ? -10.845 -50.637 -17.434 1.00 162.65 173 HIS E C 1
ATOM 2882 O O . HIS B 2 171 ? -11.596 -50.772 -16.462 1.00 175.96 173 HIS E O 1
ATOM 2889 N N . ASP B 2 172 ? -10.231 -49.486 -17.723 1.00 165.67 174 ASP E N 1
ATOM 2890 C CA . ASP B 2 172 ? -10.282 -48.257 -16.933 1.00 155.90 174 ASP E CA 1
ATOM 2891 C C . ASP B 2 172 ? -10.120 -48.490 -15.431 1.00 141.34 174 ASP E C 1
ATOM 2892 O O . ASP B 2 172 ? -10.576 -47.678 -14.619 1.00 141.70 174 ASP E O 1
ATOM 2897 N N . TYR B 2 173 ? -9.464 -49.593 -15.055 1.00 142.91 175 TYR E N 1
ATOM 2898 C CA . TYR B 2 173 ? -8.923 -49.744 -13.710 1.00 139.43 175 TYR E CA 1
ATOM 2899 C C . TYR B 2 173 ? -7.493 -50.273 -13.754 1.00 135.29 175 TYR E C 1
ATOM 2900 O O . TYR B 2 173 ? -6.949 -50.645 -12.704 1.00 118.58 175 TYR E O 1
ATOM 2909 N N . THR B 2 174 ? -6.882 -50.316 -14.936 1.00 129.54 176 THR E N 1
ATOM 2910 C CA . THR B 2 174 ? -5.534 -50.821 -15.154 1.00 118.96 176 THR E CA 1
ATOM 2911 C C . THR B 2 174 ? -4.857 -49.908 -16.162 1.00 124.35 176 THR E C 1
ATOM 2912 O O . THR B 2 174 ? -5.404 -49.672 -17.243 1.00 142.25 176 THR E O 1
ATOM 2916 N N . ILE B 2 175 ? -3.686 -49.386 -15.816 1.00 98.12 177 ILE E N 1
ATOM 2917 C CA . ILE B 2 175 ? -3.000 -48.440 -16.677 1.00 91.20 177 ILE E CA 1
ATOM 2918 C C . ILE B 2 175 ? -1.889 -49.152 -17.437 1.00 99.03 177 ILE E C 1
ATOM 2919 O O . ILE B 2 175 ? -1.479 -50.270 -17.111 1.00 95.28 177 ILE E O 1
ATOM 2924 N N . TRP B 2 176 ? -1.405 -48.487 -18.482 1.00 89.88 178 TRP E N 1
ATOM 2925 C CA . TRP B 2 176 ? -0.272 -48.942 -19.272 1.00 84.14 178 TRP E CA 1
ATOM 2926 C C . TRP B 2 176 ? 0.836 -47.908 -19.156 1.00 95.70 178 TRP E C 1
ATOM 2927 O O . TRP B 2 176 ? 0.590 -46.708 -19.323 1.00 91.06 178 TRP E O 1
ATOM 2938 N N . MET B 2 177 ? 2.047 -48.373 -18.860 1.00 89.98 179 MET E N 1
ATOM 2939 C CA . MET B 2 177 ? 3.212 -47.513 -18.781 1.00 74.33 179 MET E CA 1
ATOM 2940 C C . MET B 2 177 ? 4.351 -48.136 -19.572 1.00 80.69 179 MET E C 1
ATOM 2941 O O . MET B 2 177 ? 4.487 -49.365 -19.603 1.00 87.31 179 MET E O 1
ATOM 2946 N N . PRO B 2 178 ? 5.175 -47.322 -20.223 1.00 86.65 180 PRO E N 1
ATOM 2947 C CA . PRO B 2 178 ? 6.334 -47.865 -20.932 1.00 88.47 180 PRO E CA 1
ATOM 2948 C C . PRO B 2 178 ? 7.448 -48.220 -19.966 1.00 95.56 180 PRO E C 1
ATOM 2949 O O . PRO B 2 178 ? 7.636 -47.581 -18.928 1.00 104.84 180 PRO E O 1
ATOM 2953 N N . GLU B 2 179 ? 8.193 -49.264 -20.316 1.00 89.90 181 GLU E N 1
ATOM 2954 C CA . GLU B 2 179 ? 9.429 -49.581 -19.604 1.00 94.33 181 GLU E CA 1
ATOM 2955 C C . GLU B 2 179 ? 10.591 -48.808 -20.232 1.00 112.74 181 GLU E C 1
ATOM 2956 O O . GLU B 2 179 ? 11.574 -49.368 -20.714 1.00 116.81 181 GLU E O 1
ATOM 2962 N N . ASN B 2 180 ? 10.450 -47.482 -20.202 1.00 117.32 182 ASN E N 1
ATOM 2963 C CA . ASN B 2 180 ? 11.306 -46.615 -21.002 1.00 115.59 182 ASN E CA 1
ATOM 2964 C C . ASN B 2 180 ? 12.746 -46.667 -20.502 1.00 137.93 182 ASN E C 1
ATOM 2965 O O . ASN B 2 180 ? 12.992 -46.485 -19.304 1.00 149.02 182 ASN E O 1
ATOM 2970 N N . PRO B 2 181 ? 13.721 -46.943 -21.378 1.00 135.68 183 PRO E N 1
ATOM 2971 C CA . PRO B 2 181 ? 15.143 -46.885 -21.030 1.00 131.93 183 PRO E CA 1
ATOM 2972 C C . PRO B 2 181 ? 15.679 -45.456 -21.079 1.00 142.45 183 PRO E C 1
ATOM 2973 O O . PRO B 2 181 ? 14.960 -44.531 -20.697 1.00 146.90 183 PRO E O 1
ATOM 2977 N N . THR B 2 185 ? 15.644 -45.232 -27.327 1.00 146.57 187 THR E N 1
ATOM 2978 C CA . THR B 2 185 ? 16.287 -45.542 -28.601 1.00 141.96 187 THR E CA 1
ATOM 2979 C C . THR B 2 185 ? 15.309 -45.536 -29.792 1.00 140.04 187 THR E C 1
ATOM 2980 O O . THR B 2 185 ? 15.652 -44.992 -30.841 1.00 151.67 187 THR E O 1
ATOM 2984 N N . PRO B 2 186 ? 14.090 -46.136 -29.647 1.00 142.70 188 PRO E N 1
ATOM 2985 C CA . PRO B 2 186 ? 13.094 -46.011 -30.724 1.00 130.35 188 PRO E CA 1
ATOM 2986 C C . PRO B 2 186 ? 12.884 -44.572 -31.176 1.00 117.04 188 PRO E C 1
ATOM 2987 O O . PRO B 2 186 ? 13.098 -43.637 -30.397 1.00 109.54 188 PRO E O 1
ATOM 2991 N N . CYS B 2 187 ? 12.432 -44.406 -32.422 1.00 105.74 189 CYS E N 1
ATOM 2992 C CA . CYS B 2 187 ? 12.621 -43.188 -33.208 1.00 94.71 189 CYS E CA 1
ATOM 2993 C C . CYS B 2 187 ? 14.092 -42.985 -33.563 1.00 82.15 189 CYS E C 1
ATOM 2994 O O . CYS B 2 187 ? 14.554 -41.851 -33.716 1.00 65.70 189 CYS E O 1
ATOM 2997 N N . ASP B 2 188 ? 14.833 -44.087 -33.666 1.00 88.88 190 ASP E N 1
ATOM 2998 C CA . ASP B 2 188 ? 16.156 -44.103 -34.290 1.00 85.13 190 ASP E CA 1
ATOM 2999 C C . ASP B 2 188 ? 16.014 -44.423 -35.779 1.00 84.87 190 ASP E C 1
ATOM 3000 O O . ASP B 2 188 ? 16.494 -45.438 -36.291 1.00 80.55 190 ASP E O 1
ATOM 3005 N N . ILE B 2 189 ? 15.309 -43.527 -36.467 1.00 78.16 191 ILE E N 1
ATOM 3006 C CA . ILE B 2 189 ? 14.998 -43.669 -37.881 1.00 63.34 191 ILE E CA 1
ATOM 3007 C C . ILE B 2 189 ? 15.649 -42.570 -38.713 1.00 68.47 191 ILE E C 1
ATOM 3008 O O . ILE B 2 189 ? 15.288 -42.383 -39.877 1.00 78.55 191 ILE E O 1
ATOM 3013 N N . PHE B 2 190 ? 16.604 -41.835 -38.146 1.00 50.70 192 PHE E N 1
ATOM 3014 C CA . PHE B 2 190 ? 17.212 -40.696 -38.810 1.00 59.53 192 PHE E CA 1
ATOM 3015 C C . PHE B 2 190 ? 18.691 -40.945 -39.069 1.00 57.03 192 PHE E C 1
ATOM 3016 O O . PHE B 2 190 ? 19.300 -41.869 -38.525 1.00 75.03 192 PHE E O 1
ATOM 3024 N N . THR B 2 191 ? 19.257 -40.095 -39.921 1.00 52.51 193 THR E N 1
ATOM 3025 C CA . THR B 2 191 ? 20.695 -40.012 -40.115 1.00 54.86 193 THR E CA 1
ATOM 3026 C C . THR B 2 191 ? 21.070 -38.556 -40.318 1.00 59.18 193 THR E C 1
ATOM 3027 O O . THR B 2 191 ? 20.233 -37.719 -40.672 1.00 57.41 193 THR E O 1
ATOM 3031 N N . ASN B 2 192 ? 22.342 -38.261 -40.097 1.00 55.74 194 ASN E N 1
ATOM 3032 C CA . ASN B 2 192 ? 22.871 -36.927 -40.325 1.00 46.86 194 ASN E CA 1
ATOM 3033 C C . ASN B 2 192 ? 23.704 -36.963 -41.597 1.00 52.91 194 ASN E C 1
ATOM 3034 O O . ASN B 2 192 ? 24.713 -37.672 -41.663 1.00 76.47 194 ASN E O 1
ATOM 3039 N N . SER B 2 193 ? 23.260 -36.236 -42.610 1.00 54.40 195 SER E N 1
ATOM 3040 C CA . SER B 2 193 ? 23.946 -36.176 -43.887 1.00 55.25 195 SER E CA 1
ATOM 3041 C C . SER B 2 193 ? 24.562 -34.800 -44.062 1.00 55.20 195 SER E C 1
ATOM 3042 O O . SER B 2 193 ? 24.222 -33.845 -43.357 1.00 60.71 195 SER E O 1
ATOM 3045 N N . ARG B 2 194 ? 25.488 -34.707 -45.007 1.00 61.93 196 ARG E N 1
ATOM 3046 C CA . ARG B 2 194 ? 26.178 -33.460 -45.291 1.00 60.88 196 ARG E CA 1
ATOM 3047 C C . ARG B 2 194 ? 25.881 -33.050 -46.725 1.00 60.16 196 ARG E C 1
ATOM 3048 O O . ARG B 2 194 ? 25.950 -33.877 -47.639 1.00 63.83 196 ARG E O 1
ATOM 3056 N N . GLY B 2 195 ? 25.520 -31.784 -46.911 1.00 64.09 197 GLY E N 1
ATOM 3057 C CA . GLY B 2 195 ? 25.174 -31.271 -48.220 1.00 45.97 197 GLY E CA 1
ATOM 3058 C C . GLY B 2 195 ? 25.564 -29.819 -48.393 1.00 57.26 197 GLY E C 1
ATOM 3059 O O . GLY B 2 195 ? 26.436 -29.311 -47.680 1.00 68.95 197 GLY E O 1
ATOM 3060 N N . LYS B 2 196 ? 24.923 -29.137 -49.338 1.00 61.40 198 LYS E N 1
ATOM 3061 C CA . LYS B 2 196 ? 25.189 -27.732 -49.615 1.00 69.74 198 LYS E CA 1
ATOM 3062 C C . LYS B 2 196 ? 23.872 -26.974 -49.627 1.00 75.75 198 LYS E C 1
ATOM 3063 O O . LYS B 2 196 ? 22.945 -27.357 -50.345 1.00 67.41 198 LYS E O 1
ATOM 3069 N N . ARG B 2 197 ? 23.791 -25.905 -48.842 1.00 68.43 199 ARG E N 1
ATOM 3070 C CA . ARG B 2 197 ? 22.598 -25.069 -48.819 1.00 50.06 199 ARG E CA 1
ATOM 3071 C C . ARG B 2 197 ? 22.684 -24.031 -49.930 1.00 71.09 199 ARG E C 1
ATOM 3072 O O . ARG B 2 197 ? 23.682 -23.313 -50.045 1.00 82.04 199 ARG E O 1
ATOM 3080 N N . ALA B 2 198 ? 21.645 -23.959 -50.757 1.00 75.05 200 ALA E N 1
ATOM 3081 C CA . ALA B 2 198 ? 21.586 -22.998 -51.851 1.00 76.86 200 ALA E CA 1
ATOM 3082 C C . ALA B 2 198 ? 20.711 -21.824 -51.439 1.00 74.73 200 ALA E C 1
ATOM 3083 O O . ALA B 2 198 ? 19.614 -22.022 -50.908 1.00 84.95 200 ALA E O 1
ATOM 3085 N N . SER B 2 199 ? 21.193 -20.610 -51.682 1.00 68.65 201 SER E N 1
ATOM 3086 C CA . SER B 2 199 ? 20.477 -19.415 -51.260 1.00 92.16 201 SER E CA 1
ATOM 3087 C C . SER B 2 199 ? 20.936 -18.243 -52.116 1.00 106.15 201 SER E C 1
ATOM 3088 O O . SER B 2 199 ? 21.827 -18.373 -52.957 1.00 111.07 201 SER E O 1
ATOM 3091 N N . ASN B 2 200 ? 20.304 -17.086 -51.898 1.00 118.15 202 ASN E N 1
ATOM 3092 C CA . ASN B 2 200 ? 20.776 -15.840 -52.492 1.00 134.62 202 ASN E CA 1
ATOM 3093 C C . ASN B 2 200 ? 20.654 -14.661 -51.531 1.00 133.53 202 ASN E C 1
ATOM 3094 O O . ASN B 2 200 ? 20.539 -13.515 -51.980 1.00 146.75 202 ASN E O 1
ATOM 3099 N N . GLY B 2 201 ? 20.686 -14.908 -50.226 1.00 131.64 203 GLY E N 1
ATOM 3100 C CA . GLY B 2 201 ? 20.427 -13.863 -49.253 1.00 129.84 203 GLY E CA 1
ATOM 3101 C C . GLY B 2 201 ? 19.155 -14.125 -48.473 1.00 147.11 203 GLY E C 1
ATOM 3102 O O . GLY B 2 201 ? 18.052 -13.946 -48.998 1.00 129.81 203 GLY E O 1
ATOM 3103 N N . ASN B 2 202 ? 19.308 -14.561 -47.221 1.00 147.41 204 ASN E N 1
ATOM 3104 C CA . ASN B 2 202 ? 18.218 -14.847 -46.288 1.00 160.19 204 ASN E CA 1
ATOM 3105 C C . ASN B 2 202 ? 17.016 -15.545 -46.928 1.00 148.71 204 ASN E C 1
ATOM 3106 O O . ASN B 2 202 ? 15.876 -15.338 -46.500 1.00 173.89 204 ASN E O 1
ATOM 3111 N N . LYS B 2 203 ? 17.258 -16.378 -47.940 1.00 133.39 205 LYS E N 1
ATOM 3112 C CA . LYS B 2 203 ? 16.205 -17.208 -48.519 1.00 119.74 205 LYS E CA 1
ATOM 3113 C C . LYS B 2 203 ? 16.863 -18.441 -49.116 1.00 104.42 205 LYS E C 1
ATOM 3114 O O . LYS B 2 203 ? 17.631 -18.331 -50.073 1.00 109.82 205 LYS E O 1
ATOM 3120 N N . THR B 2 204 ? 16.558 -19.605 -48.555 1.00 85.96 206 THR E N 1
ATOM 3121 C CA . THR B 2 204 ? 17.136 -20.872 -48.993 1.00 86.29 206 THR E CA 1
ATOM 3122 C C . THR B 2 204 ? 16.163 -21.541 -49.958 1.00 86.49 206 THR E C 1
ATOM 3123 O O . THR B 2 204 ? 15.088 -21.991 -49.546 1.00 85.73 206 THR E O 1
ATOM 3127 N N . CYS B 2 205 ? 16.533 -21.602 -51.240 1.00 83.14 207 CYS E N 1
ATOM 3128 C CA . CYS B 2 205 ? 15.635 -22.206 -52.218 1.00 79.43 207 CYS E CA 1
ATOM 3129 C C . CYS B 2 205 ? 15.701 -23.729 -52.164 1.00 72.06 207 CYS E C 1
ATOM 3130 O O . CYS B 2 205 ? 14.699 -24.412 -52.396 1.00 87.62 207 CYS E O 1
ATOM 3133 N N . GLY B 2 206 ? 16.864 -24.276 -51.845 1.00 64.70 208 GLY E N 1
ATOM 3134 C CA . GLY B 2 206 ? 17.020 -25.714 -51.806 1.00 68.00 208 GLY E CA 1
ATOM 3135 C C . GLY B 2 206 ? 18.413 -26.085 -51.366 1.00 70.07 208 GLY E C 1
ATOM 3136 O O . GLY B 2 206 ? 19.124 -25.279 -50.763 1.00 70.20 208 GLY E O 1
ATOM 3137 N N . PHE B 2 207 ? 18.807 -27.311 -51.697 1.00 53.56 209 PHE E N 1
ATOM 3138 C CA . PHE B 2 207 ? 20.073 -27.826 -51.211 1.00 52.83 209 PHE E CA 1
ATOM 3139 C C . PHE B 2 207 ? 20.522 -28.986 -52.085 1.00 62.47 209 PHE E C 1
ATOM 3140 O O . PHE B 2 207 ? 19.701 -29.737 -52.619 1.00 57.85 209 PHE E O 1
ATOM 3148 N N . VAL B 2 208 ? 21.833 -29.106 -52.240 1.00 51.76 210 VAL E N 1
ATOM 3149 C CA . VAL B 2 208 ? 22.427 -30.301 -52.823 1.00 55.98 210 VAL E CA 1
ATOM 3150 C C . VAL B 2 208 ? 22.572 -31.340 -51.721 1.00 59.04 210 VAL E C 1
ATOM 3151 O O . VAL B 2 208 ? 23.156 -31.063 -50.665 1.00 78.93 210 VAL E O 1
ATOM 3155 N N . ASP B 2 209 ? 22.029 -32.532 -51.946 1.00 50.91 211 ASP E N 1
ATOM 3156 C CA . ASP B 2 209 ? 22.068 -33.536 -50.899 1.00 54.36 211 ASP E CA 1
ATOM 3157 C C . ASP B 2 209 ? 23.365 -34.331 -50.981 1.00 53.65 211 ASP E C 1
ATOM 3158 O O . ASP B 2 209 ? 24.208 -34.115 -51.855 1.00 70.95 211 ASP E O 1
ATOM 3163 N N . GLU B 2 210 ? 23.526 -35.261 -50.039 1.00 58.84 212 GLU E N 1
ATOM 3164 C CA . GLU B 2 210 ? 24.787 -35.982 -49.904 1.00 58.08 212 GLU E CA 1
ATOM 3165 C C . GLU B 2 210 ? 25.127 -36.753 -51.171 1.00 46.57 212 GLU E C 1
ATOM 3166 O O . GLU B 2 210 ? 26.307 -36.935 -51.488 1.00 59.42 212 GLU E O 1
ATOM 3172 N N . ARG B 2 211 ? 24.111 -37.193 -51.913 1.00 56.91 213 ARG E N 1
ATOM 3173 C CA . ARG B 2 211 ? 24.332 -37.893 -53.171 1.00 54.21 213 ARG E CA 1
ATOM 3174 C C . ARG B 2 211 ? 24.820 -36.963 -54.274 1.00 54.94 213 ARG E C 1
ATOM 3175 O O . ARG B 2 211 ? 25.355 -37.441 -55.280 1.00 61.53 213 ARG E O 1
ATOM 3183 N N . GLY B 2 212 ? 24.638 -35.656 -54.116 1.00 50.89 214 GLY E N 1
ATOM 3184 C CA . GLY B 2 212 ? 25.065 -34.695 -55.107 1.00 54.94 214 GLY E CA 1
ATOM 3185 C C . GLY B 2 212 ? 23.978 -34.134 -55.995 1.00 63.96 214 GLY E C 1
ATOM 3186 O O . GLY B 2 212 ? 24.299 -33.461 -56.981 1.00 77.64 214 GLY E O 1
ATOM 3187 N N . LEU B 2 213 ? 22.711 -34.376 -55.679 1.00 61.53 215 LEU E N 1
ATOM 3188 C CA . LEU B 2 213 ? 21.593 -33.939 -56.501 1.00 48.11 215 LEU E CA 1
ATOM 3189 C C . LEU B 2 213 ? 20.879 -32.773 -55.829 1.00 57.94 215 LEU E C 1
ATOM 3190 O O . LEU B 2 213 ? 20.662 -32.786 -54.614 1.00 88.43 215 LEU E O 1
ATOM 3195 N N . TYR B 2 214 ? 20.503 -31.770 -56.621 1.00 53.02 216 TYR E N 1
ATOM 3196 C CA . TYR B 2 214 ? 19.828 -30.598 -56.077 1.00 59.53 216 TYR E CA 1
ATOM 3197 C C . TYR B 2 214 ? 18.360 -30.904 -55.795 1.00 58.98 216 TYR E C 1
ATOM 3198 O O . TYR B 2 214 ? 17.638 -31.392 -56.669 1.00 55.75 216 TYR E O 1
ATOM 3207 N N . LYS B 2 215 ? 17.923 -30.620 -54.572 1.00 71.43 217 LYS E N 1
ATOM 3208 C CA . LYS B 2 215 ? 16.521 -30.706 -54.188 1.00 61.32 217 LYS E CA 1
ATOM 3209 C C . LYS B 2 215 ? 16.017 -29.308 -53.863 1.00 66.94 217 LYS E C 1
ATOM 3210 O O . LYS B 2 215 ? 16.718 -28.525 -53.215 1.00 68.32 217 LYS E O 1
ATOM 3216 N N . SER B 2 216 ? 14.808 -28.996 -54.318 1.00 71.89 218 SER E N 1
ATOM 3217 C CA . SER B 2 216 ? 14.251 -27.656 -54.190 1.00 63.95 218 SER E CA 1
ATOM 3218 C C . SER B 2 216 ? 13.246 -27.606 -53.046 1.00 65.52 218 SER E C 1
ATOM 3219 O O . SER B 2 216 ? 12.383 -28.484 -52.928 1.00 74.09 218 SER E O 1
ATOM 3222 N N . LEU B 2 217 ? 13.356 -26.572 -52.210 1.00 60.59 219 LEU E N 1
ATOM 3223 C CA . LEU B 2 217 ? 12.376 -26.344 -51.156 1.00 82.83 219 LEU E CA 1
ATOM 3224 C C . LEU B 2 217 ? 11.106 -25.676 -51.665 1.00 82.83 219 LEU E C 1
ATOM 3225 O O . LEU B 2 217 ? 10.140 -25.562 -50.901 1.00 59.49 219 LEU E O 1
ATOM 3230 N N . LYS B 2 218 ? 11.089 -25.227 -52.920 1.00 82.19 220 LYS E N 1
ATOM 3231 C CA . LYS B 2 218 ? 9.920 -24.570 -53.490 1.00 71.84 220 LYS E CA 1
ATOM 3232 C C . LYS B 2 218 ? 8.694 -25.465 -53.368 1.00 76.46 220 LYS E C 1
ATOM 3233 O O . LYS B 2 218 ? 8.636 -26.535 -53.981 1.00 75.09 220 LYS E O 1
ATOM 3239 N N . GLY B 2 219 ? 7.723 -25.047 -52.559 1.00 64.79 221 GLY E N 1
ATOM 3240 C CA . GLY B 2 219 ? 6.489 -25.785 -52.406 1.00 82.21 221 GLY E CA 1
ATOM 3241 C C . GLY B 2 219 ? 6.461 -26.789 -51.277 1.00 87.75 221 GLY E C 1
ATOM 3242 O O . GLY B 2 219 ? 5.484 -27.539 -51.164 1.00 99.34 221 GLY E O 1
ATOM 3243 N N . ALA B 2 220 ? 7.492 -26.833 -50.441 1.00 87.62 222 ALA E N 1
ATOM 3244 C CA . ALA B 2 220 ? 7.518 -27.774 -49.335 1.00 68.27 222 ALA E CA 1
ATOM 3245 C C . ALA B 2 220 ? 6.549 -27.332 -48.240 1.00 75.54 222 ALA E C 1
ATOM 3246 O O . ALA B 2 220 ? 6.016 -26.219 -48.253 1.00 75.22 222 ALA E O 1
ATOM 3248 N N . CYS B 2 221 ? 6.319 -28.230 -47.283 1.00 86.50 223 CYS E N 1
ATOM 3249 C CA . CYS B 2 221 ? 5.488 -27.936 -46.125 1.00 86.31 223 CYS E CA 1
ATOM 3250 C C . CYS B 2 221 ? 6.146 -28.517 -44.880 1.00 83.50 223 CYS E C 1
ATOM 3251 O O . CYS B 2 221 ? 6.951 -29.450 -44.953 1.00 66.27 223 CYS E O 1
ATOM 3254 N N . ARG B 2 222 ? 5.795 -27.951 -43.728 1.00 76.62 224 ARG E N 1
ATOM 3255 C CA . ARG B 2 222 ? 6.425 -28.335 -42.473 1.00 62.46 224 ARG E CA 1
ATOM 3256 C C . ARG B 2 222 ? 5.853 -29.652 -41.969 1.00 60.96 224 ARG E C 1
ATOM 3257 O O . ARG B 2 222 ? 4.633 -29.827 -41.896 1.00 79.09 224 ARG E O 1
ATOM 3265 N N . LEU B 2 223 ? 6.744 -30.575 -41.618 1.00 59.64 225 LEU E N 1
ATOM 3266 C CA . LEU B 2 223 ? 6.367 -31.889 -41.119 1.00 55.66 225 LEU E CA 1
ATOM 3267 C C . LEU B 2 223 ? 7.235 -32.200 -39.911 1.00 59.18 225 LEU E C 1
ATOM 3268 O O . LEU B 2 223 ? 8.462 -32.102 -39.986 1.00 72.34 225 LEU E O 1
ATOM 3273 N N . LYS B 2 224 ? 6.594 -32.561 -38.803 1.00 73.94 226 LYS E N 1
ATOM 3274 C CA . LYS B 2 224 ? 7.277 -32.931 -37.568 1.00 65.47 226 LYS E CA 1
ATOM 3275 C C . LYS B 2 224 ? 7.246 -34.452 -37.463 1.00 66.44 226 LYS E C 1
ATOM 3276 O O . LYS B 2 224 ? 6.175 -35.051 -37.315 1.00 80.85 226 LYS E O 1
ATOM 3282 N N . LEU B 2 225 ? 8.419 -35.071 -37.551 1.00 66.62 227 LEU E N 1
ATOM 3283 C CA . LEU B 2 225 ? 8.553 -36.520 -37.627 1.00 66.58 227 LEU E CA 1
ATOM 3284 C C . LEU B 2 225 ? 9.329 -37.005 -36.411 1.00 79.74 227 LEU E C 1
ATOM 3285 O O . LEU B 2 225 ? 10.479 -36.599 -36.209 1.00 81.32 227 LEU E O 1
ATOM 3290 N N . CYS B 2 226 ? 8.704 -37.875 -35.612 1.00 74.35 228 CYS E N 1
ATOM 3291 C CA . CYS B 2 226 ? 9.314 -38.404 -34.388 1.00 72.08 228 CYS E CA 1
ATOM 3292 C C . CYS B 2 226 ? 9.805 -37.277 -33.483 1.00 78.80 228 CYS E C 1
ATOM 3293 O O . CYS B 2 226 ? 10.866 -37.363 -32.864 1.00 91.68 228 CYS E O 1
ATOM 3296 N N . GLY B 2 227 ? 9.020 -36.203 -33.410 1.00 86.72 229 GLY E N 1
ATOM 3297 C CA . GLY B 2 227 ? 9.370 -35.048 -32.614 1.00 67.02 229 GLY E CA 1
ATOM 3298 C C . GLY B 2 227 ? 10.375 -34.108 -33.236 1.00 61.10 229 GLY E C 1
ATOM 3299 O O . GLY B 2 227 ? 10.655 -33.056 -32.651 1.00 71.16 229 GLY E O 1
ATOM 3300 N N . VAL B 2 228 ? 10.918 -34.434 -34.403 1.00 75.75 230 VAL E N 1
ATOM 3301 C CA . VAL B 2 228 ? 11.938 -33.620 -35.054 1.00 58.23 230 VAL E CA 1
ATOM 3302 C C . VAL B 2 228 ? 11.272 -32.756 -36.115 1.00 72.12 230 VAL E C 1
ATOM 3303 O O . VAL B 2 228 ? 10.658 -33.275 -37.057 1.00 68.33 230 VAL E O 1
ATOM 3307 N N . LEU B 2 229 ? 11.388 -31.438 -35.964 1.00 80.24 231 LEU E N 1
ATOM 3308 C CA . LEU B 2 229 ? 10.867 -30.523 -36.970 1.00 71.27 231 LEU E CA 1
ATOM 3309 C C . LEU B 2 229 ? 11.639 -30.675 -38.273 1.00 56.05 231 LEU E C 1
ATOM 3310 O O . LEU B 2 229 ? 12.871 -30.735 -38.282 1.00 82.64 231 LEU E O 1
ATOM 3315 N N . GLY B 2 230 ? 10.906 -30.750 -39.375 1.00 71.85 232 GLY E N 1
ATOM 3316 C CA . GLY B 2 230 ? 11.510 -30.890 -40.679 1.00 65.36 232 GLY E CA 1
ATOM 3317 C C . GLY B 2 230 ? 10.549 -30.439 -41.758 1.00 67.90 232 GLY E C 1
ATOM 3318 O O . GLY B 2 230 ? 9.516 -29.824 -41.480 1.00 69.92 232 GLY E O 1
ATOM 3319 N N . LEU B 2 231 ? 10.901 -30.759 -43.001 1.00 60.51 233 LEU E N 1
ATOM 3320 C CA . LEU B 2 231 ? 10.115 -30.373 -44.162 1.00 60.17 233 LEU E CA 1
ATOM 3321 C C . LEU B 2 231 ? 9.868 -31.579 -45.055 1.00 57.03 233 LEU E C 1
ATOM 3322 O O . LEU B 2 231 ? 10.701 -32.485 -45.147 1.00 59.18 233 LEU E O 1
ATOM 3327 N N . ARG B 2 232 ? 8.716 -31.581 -45.721 1.00 66.22 234 ARG E N 1
ATOM 3328 C CA . ARG B 2 232 ? 8.426 -32.540 -46.781 1.00 65.02 234 ARG E CA 1
ATOM 3329 C C . ARG B 2 232 ? 8.474 -31.815 -48.119 1.00 56.72 234 ARG E C 1
ATOM 3330 O O . ARG B 2 232 ? 7.696 -30.883 -48.351 1.00 60.00 234 ARG E O 1
ATOM 3338 N N . LEU B 2 233 ? 9.376 -32.244 -48.996 1.00 64.49 235 LEU E N 1
ATOM 3339 C CA . LEU B 2 233 ? 9.525 -31.598 -50.289 1.00 71.04 235 LEU E CA 1
ATOM 3340 C C . LEU B 2 233 ? 8.377 -31.993 -51.218 1.00 76.29 235 LEU E C 1
ATOM 3341 O O . LEU B 2 233 ? 7.531 -32.835 -50.894 1.00 88.69 235 LEU E O 1
ATOM 3346 N N . MET B 2 234 ? 8.353 -31.367 -52.398 1.00 65.97 236 MET E N 1
ATOM 3347 C CA . MET B 2 234 ? 7.329 -31.686 -53.389 1.00 74.09 236 MET E CA 1
ATOM 3348 C C . MET B 2 234 ? 7.382 -33.154 -53.787 1.00 74.06 236 MET E C 1
ATOM 3349 O O . MET B 2 234 ? 6.340 -33.798 -53.947 1.00 96.44 236 MET E O 1
ATOM 3354 N N . ASP B 2 235 ? 8.586 -33.703 -53.941 1.00 63.37 237 ASP E N 1
ATOM 3355 C CA . ASP B 2 235 ? 8.743 -35.095 -54.341 1.00 68.51 237 ASP E CA 1
ATOM 3356 C C . ASP B 2 235 ? 8.437 -36.078 -53.218 1.00 76.59 237 ASP E C 1
ATOM 3357 O O . ASP B 2 235 ? 8.542 -37.290 -53.434 1.00 85.63 237 ASP E O 1
ATOM 3362 N N . GLY B 2 236 ? 8.081 -35.592 -52.031 1.00 70.88 238 GLY E N 1
ATOM 3363 C CA . GLY B 2 236 ? 7.729 -36.455 -50.926 1.00 83.39 238 GLY E CA 1
ATOM 3364 C C . GLY B 2 236 ? 8.871 -36.868 -50.021 1.00 82.42 238 GLY E C 1
ATOM 3365 O O . GLY B 2 236 ? 8.634 -37.611 -49.059 1.00 76.47 238 GLY E O 1
ATOM 3366 N N . THR B 2 237 ? 10.098 -36.427 -50.291 1.00 63.72 239 THR E N 1
ATOM 3367 C CA . THR B 2 237 ? 11.206 -36.725 -49.397 1.00 72.57 239 THR E CA 1
ATOM 3368 C C . THR B 2 237 ? 11.180 -35.777 -48.206 1.00 73.37 239 THR E C 1
ATOM 3369 O O . THR B 2 237 ? 10.820 -34.603 -48.332 1.00 75.24 239 THR E O 1
ATOM 3373 N N . TRP B 2 238 ? 11.562 -36.296 -47.046 1.00 68.23 240 TRP E N 1
ATOM 3374 C CA . TRP B 2 238 ? 11.597 -35.525 -45.813 1.00 54.71 240 TRP E CA 1
ATOM 3375 C C . TRP B 2 238 ? 13.043 -35.215 -45.450 1.00 57.46 240 TRP E C 1
ATOM 3376 O O . TRP B 2 238 ? 13.913 -36.091 -45.531 1.00 63.14 240 TRP E O 1
ATOM 3387 N N . VAL B 2 239 ? 13.296 -33.965 -45.064 1.00 48.82 241 VAL E N 1
ATOM 3388 C CA . VAL B 2 239 ? 14.585 -33.550 -44.530 1.00 67.53 241 VAL E CA 1
ATOM 3389 C C . VAL B 2 239 ? 14.334 -32.662 -43.321 1.00 54.63 241 VAL E C 1
ATOM 3390 O O . VAL B 2 239 ? 13.226 -32.174 -43.100 1.00 65.50 241 VAL E O 1
ATOM 3394 N N . ALA B 2 240 ? 15.388 -32.452 -42.535 1.00 63.65 242 ALA E N 1
ATOM 3395 C CA . ALA B 2 240 ? 15.336 -31.564 -41.377 1.00 59.23 242 ALA E CA 1
ATOM 3396 C C . ALA B 2 240 ? 16.461 -30.549 -41.501 1.00 54.38 242 ALA E C 1
ATOM 3397 O O . ALA B 2 240 ? 17.636 -30.894 -41.338 1.00 89.48 242 ALA E O 1
ATOM 3399 N N . MET B 2 241 ? 16.102 -29.304 -41.798 1.00 61.00 243 MET E N 1
ATOM 3400 C CA . MET B 2 241 ? 17.067 -28.219 -41.867 1.00 66.93 243 MET E CA 1
ATOM 3401 C C . MET B 2 241 ? 16.387 -26.935 -41.416 1.00 91.89 243 MET E C 1
ATOM 3402 O O . MET B 2 241 ? 15.187 -26.741 -41.635 1.00 96.31 243 MET E O 1
ATOM 3407 N N . GLN B 2 242 ? 17.157 -26.066 -40.771 1.00 101.12 244 GLN E N 1
ATOM 3408 C CA . GLN B 2 242 ? 16.632 -24.767 -40.374 1.00 118.46 244 GLN E CA 1
ATOM 3409 C C . GLN B 2 242 ? 16.438 -23.899 -41.615 1.00 128.99 244 GLN E C 1
ATOM 3410 O O . GLN B 2 242 ? 17.410 -23.550 -42.293 1.00 121.34 244 GLN E O 1
ATOM 3416 N N . THR B 2 243 ? 15.184 -23.561 -41.922 1.00 138.13 245 THR E N 1
ATOM 3417 C CA . THR B 2 243 ? 14.839 -22.728 -43.070 1.00 140.70 245 THR E CA 1
ATOM 3418 C C . THR B 2 243 ? 14.525 -21.312 -42.596 1.00 146.25 245 THR E C 1
ATOM 3419 O O . THR B 2 243 ? 13.685 -21.119 -41.710 1.00 153.06 245 THR E O 1
ATOM 3423 N N . SER B 2 244 ? 15.207 -20.323 -43.181 1.00 146.04 246 SER E N 1
ATOM 3424 C CA . SER B 2 244 ? 14.954 -18.913 -42.870 1.00 154.53 246 SER E CA 1
ATOM 3425 C C . SER B 2 244 ? 13.767 -18.421 -43.702 1.00 163.47 246 SER E C 1
ATOM 3426 O O . SER B 2 244 ? 13.898 -17.624 -44.634 1.00 161.76 246 SER E O 1
ATOM 3429 N N . ASP B 2 245 ? 12.583 -18.917 -43.339 1.00 166.70 247 ASP E N 1
ATOM 3430 C CA . ASP B 2 245 ? 11.339 -18.556 -44.011 1.00 159.23 247 ASP E CA 1
ATOM 3431 C C . ASP B 2 245 ? 10.175 -19.139 -43.216 1.00 161.15 247 ASP E C 1
ATOM 3432 O O . ASP B 2 245 ? 10.354 -20.004 -42.353 1.00 144.83 247 ASP E O 1
ATOM 3437 N N . GLU B 2 246 ? 8.974 -18.648 -43.524 1.00 162.55 248 GLU E N 1
ATOM 3438 C CA . GLU B 2 246 ? 7.743 -19.108 -42.894 1.00 156.96 248 GLU E CA 1
ATOM 3439 C C . GLU B 2 246 ? 6.968 -19.979 -43.875 1.00 140.84 248 GLU E C 1
ATOM 3440 O O . GLU B 2 246 ? 6.503 -19.496 -44.914 1.00 132.18 248 GLU E O 1
ATOM 3446 N N . THR B 2 247 ? 6.836 -21.257 -43.538 1.00 141.86 249 THR E N 1
ATOM 3447 C CA . THR B 2 247 ? 6.156 -22.240 -44.364 1.00 111.22 249 THR E CA 1
ATOM 3448 C C . THR B 2 247 ? 4.975 -22.809 -43.592 1.00 90.69 249 THR E C 1
ATOM 3449 O O . THR B 2 247 ? 5.017 -22.935 -42.364 1.00 97.65 249 THR E O 1
ATOM 3453 N N . LYS B 2 248 ? 3.919 -23.149 -44.318 1.00 82.91 250 LYS E N 1
ATOM 3454 C CA . LYS B 2 248 ? 2.743 -23.688 -43.662 1.00 105.01 250 LYS E CA 1
ATOM 3455 C C . LYS B 2 248 ? 2.885 -25.192 -43.453 1.00 107.20 250 LYS E C 1
ATOM 3456 O O . LYS B 2 248 ? 3.646 -25.879 -44.140 1.00 97.75 250 LYS E O 1
ATOM 3462 N N . TRP B 2 249 ? 2.139 -25.695 -42.476 1.00 108.78 251 TRP E N 1
ATOM 3463 C CA . TRP B 2 249 ? 2.241 -27.095 -42.106 1.00 92.72 251 TRP E CA 1
ATOM 3464 C C . TRP B 2 249 ? 1.560 -27.982 -43.139 1.00 99.36 251 TRP E C 1
ATOM 3465 O O . TRP B 2 249 ? 0.593 -27.585 -43.797 1.00 116.17 251 TRP E O 1
ATOM 3476 N N . CYS B 2 250 ? 2.092 -29.190 -43.289 1.00 94.76 252 CYS E N 1
ATOM 3477 C CA . CYS B 2 250 ? 1.430 -30.187 -44.104 1.00 88.84 252 CYS E CA 1
ATOM 3478 C C . CYS B 2 250 ? 0.107 -30.578 -43.449 1.00 97.86 252 CYS E C 1
ATOM 3479 O O . CYS B 2 250 ? -0.019 -30.542 -42.221 1.00 97.06 252 CYS E O 1
ATOM 3482 N N . PRO B 2 251 ? -0.896 -30.938 -44.243 1.00 103.12 253 PRO E N 1
ATOM 3483 C CA . PRO B 2 251 ? -2.174 -31.376 -43.672 1.00 94.59 253 PRO E CA 1
ATOM 3484 C C . PRO B 2 251 ? -1.991 -32.655 -42.876 1.00 80.81 253 PRO E C 1
ATOM 3485 O O . PRO B 2 251 ? -1.002 -33.379 -43.069 1.00 74.89 253 PRO E O 1
ATOM 3489 N N . PRO B 2 252 ? -2.915 -32.971 -41.965 1.00 85.62 254 PRO E N 1
ATOM 3490 C CA . PRO B 2 252 ? -2.768 -34.201 -41.169 1.00 94.18 254 PRO E CA 1
ATOM 3491 C C . PRO B 2 252 ? -2.732 -35.464 -42.011 1.00 98.53 254 PRO E C 1
ATOM 3492 O O . PRO B 2 252 ? -2.334 -36.518 -41.497 1.00 93.51 254 PRO E O 1
ATOM 3496 N N . ASP B 2 253 ? -3.116 -35.386 -43.285 1.00 94.91 255 ASP E N 1
ATOM 3497 C CA . ASP B 2 253 ? -3.188 -36.532 -44.180 1.00 99.76 255 ASP E CA 1
ATOM 3498 C C . ASP B 2 253 ? -1.863 -36.848 -44.863 1.00 107.60 255 ASP E C 1
ATOM 3499 O O . ASP B 2 253 ? -1.739 -37.914 -45.477 1.00 117.60 255 ASP E O 1
ATOM 3504 N N . GLN B 2 254 ? -0.876 -35.965 -44.764 1.00 98.22 256 GLN E N 1
ATOM 3505 C CA . GLN B 2 254 ? 0.321 -36.063 -45.586 1.00 90.42 256 GLN E CA 1
ATOM 3506 C C . GLN B 2 254 ? 1.246 -37.176 -45.101 1.00 82.76 256 GLN E C 1
ATOM 3507 O O . GLN B 2 254 ? 1.260 -37.539 -43.921 1.00 79.94 256 GLN E O 1
ATOM 3513 N N . LEU B 2 255 ? 2.028 -37.715 -46.034 1.00 74.01 257 LEU E N 1
ATOM 3514 C CA . LEU B 2 255 ? 2.999 -38.757 -45.739 1.00 55.46 257 LEU E CA 1
ATOM 3515 C C . LEU B 2 255 ? 4.305 -38.441 -46.456 1.00 68.29 257 LEU E C 1
ATOM 3516 O O . LEU B 2 255 ? 4.340 -37.696 -47.441 1.00 63.11 257 LEU E O 1
ATOM 3521 N N . VAL B 2 256 ? 5.385 -39.029 -45.955 1.00 57.06 258 VAL E N 1
ATOM 3522 C CA . VAL B 2 256 ? 6.708 -38.832 -46.523 1.00 56.75 258 VAL E CA 1
ATOM 3523 C C . VAL B 2 256 ? 7.196 -40.160 -47.077 1.00 68.31 258 VAL E C 1
ATOM 3524 O O . VAL B 2 256 ? 6.720 -41.238 -46.706 1.00 69.42 258 VAL E O 1
ATOM 3528 N N . ASN B 2 257 ? 8.159 -40.074 -47.983 1.00 68.32 259 ASN E N 1
ATOM 3529 C CA . ASN B 2 257 ? 8.680 -41.253 -48.650 1.00 78.20 259 ASN E CA 1
ATOM 3530 C C . ASN B 2 257 ? 9.855 -41.829 -47.875 1.00 66.23 259 ASN E C 1
ATOM 3531 O O . ASN B 2 257 ? 10.647 -41.100 -47.271 1.00 75.89 259 ASN E O 1
ATOM 3536 N N . LEU B 2 258 ? 9.953 -43.154 -47.889 1.00 73.83 260 LEU E N 1
ATOM 3537 C CA . LEU B 2 258 ? 11.098 -43.825 -47.299 1.00 57.01 260 LEU E CA 1
ATOM 3538 C C . LEU B 2 258 ? 12.375 -43.466 -48.055 1.00 63.41 260 LEU E C 1
ATOM 3539 O O . LEU B 2 258 ? 12.352 -43.020 -49.205 1.00 94.54 260 LEU E O 1
ATOM 3544 N N . HIS B 2 259 ? 13.503 -43.667 -47.387 1.00 65.97 261 HIS E N 1
ATOM 3545 C CA . HIS B 2 259 ? 14.814 -43.453 -47.991 1.00 64.36 261 HIS E CA 1
ATOM 3546 C C . HIS B 2 259 ? 15.376 -44.802 -48.439 1.00 84.96 261 HIS E C 1
ATOM 3547 O O . HIS B 2 259 ? 16.288 -45.370 -47.837 1.00 101.41 261 HIS E O 1
ATOM 3554 N N . ASP B 2 260 ? 14.788 -45.321 -49.517 1.00 99.06 262 ASP E N 1
ATOM 3555 C CA . ASP B 2 260 ? 15.156 -46.635 -50.025 1.00 97.15 262 ASP E CA 1
ATOM 3556 C C . ASP B 2 260 ? 16.445 -46.559 -50.839 1.00 79.68 262 ASP E C 1
ATOM 3557 O O . ASP B 2 260 ? 16.816 -45.510 -51.377 1.00 56.56 262 ASP E O 1
ATOM 3562 N N . PHE B 2 261 ? 17.134 -47.701 -50.916 1.00 70.91 263 PHE E N 1
ATOM 3563 C CA . PHE B 2 261 ? 18.407 -47.741 -51.626 1.00 67.09 263 PHE E CA 1
ATOM 3564 C C . PHE B 2 261 ? 18.241 -47.365 -53.091 1.00 71.28 263 PHE E C 1
ATOM 3565 O O . PHE B 2 261 ? 19.157 -46.790 -53.687 1.00 77.42 263 PHE E O 1
ATOM 3573 N N . ARG B 2 262 ? 17.077 -47.658 -53.679 1.00 65.92 264 ARG E N 1
ATOM 3574 C CA . ARG B 2 262 ? 16.874 -47.373 -55.095 1.00 57.32 264 ARG E CA 1
ATOM 3575 C C . ARG B 2 262 ? 16.868 -45.877 -55.379 1.00 60.35 264 ARG E C 1
ATOM 3576 O O . ARG B 2 262 ? 17.288 -45.458 -56.464 1.00 71.76 264 ARG E O 1
ATOM 3584 N N . SER B 2 263 ? 16.403 -45.059 -54.430 1.00 50.44 265 SER E N 1
ATOM 3585 C CA . SER B 2 263 ? 16.489 -43.611 -54.606 1.00 56.73 265 SER E CA 1
ATOM 3586 C C . SER B 2 263 ? 17.941 -43.156 -54.658 1.00 65.03 265 SER E C 1
ATOM 3587 O O . SER B 2 263 ? 18.309 -42.303 -55.479 1.00 61.00 265 SER E O 1
ATOM 3590 N N . ASP B 2 264 ? 18.782 -43.726 -53.790 1.00 59.39 266 ASP E N 1
ATOM 3591 C CA . ASP B 2 264 ? 20.207 -43.419 -53.822 1.00 57.23 266 ASP E CA 1
ATOM 3592 C C . ASP B 2 264 ? 20.842 -43.893 -55.120 1.00 59.17 266 ASP E C 1
ATOM 3593 O O . ASP B 2 264 ? 21.692 -43.195 -55.684 1.00 53.28 266 ASP E O 1
ATOM 3598 N N . GLU B 2 265 ? 20.448 -45.076 -55.606 1.00 55.69 267 GLU E N 1
ATOM 3599 C CA . GLU B 2 265 ? 20.897 -45.524 -56.921 1.00 47.02 267 GLU E CA 1
ATOM 3600 C C . GLU B 2 265 ? 20.571 -44.486 -57.988 1.00 58.42 267 GLU E C 1
ATOM 3601 O O . GLU B 2 265 ? 21.456 -44.037 -58.726 1.00 67.62 267 GLU E O 1
ATOM 3607 N N . ILE B 2 266 ? 19.299 -44.078 -58.063 1.00 65.40 268 ILE E N 1
ATOM 3608 C CA . ILE B 2 266 ? 18.863 -43.113 -59.072 1.00 62.62 268 ILE E CA 1
ATOM 3609 C C . ILE B 2 266 ? 19.706 -41.842 -59.003 1.00 59.61 268 ILE E C 1
ATOM 3610 O O . ILE B 2 266 ? 20.223 -41.355 -60.023 1.00 57.71 268 ILE E O 1
ATOM 3615 N N . GLU B 2 267 ? 19.869 -41.293 -57.795 1.00 44.97 269 GLU E N 1
ATOM 3616 C CA . GLU B 2 267 ? 20.658 -40.072 -57.658 1.00 60.66 269 GLU E CA 1
ATOM 3617 C C . GLU B 2 267 ? 22.112 -40.300 -58.067 1.00 72.90 269 GLU E C 1
ATOM 3618 O O . GLU B 2 267 ? 22.743 -39.420 -58.668 1.00 60.23 269 GLU E O 1
ATOM 3624 N N . HIS B 2 268 ? 22.656 -41.482 -57.772 1.00 58.89 270 HIS E N 1
ATOM 3625 C CA . HIS B 2 268 ? 24.032 -41.770 -58.162 1.00 46.84 270 HIS E CA 1
ATOM 3626 C C . HIS B 2 268 ? 24.177 -41.795 -59.680 1.00 65.72 270 HIS E C 1
ATOM 3627 O O . HIS B 2 268 ? 25.150 -41.261 -60.226 1.00 69.91 270 HIS E O 1
ATOM 3634 N N . LEU B 2 269 ? 23.210 -42.396 -60.380 1.00 53.48 271 LEU E N 1
ATOM 3635 C CA . LEU B 2 269 ? 23.267 -42.447 -61.838 1.00 45.32 271 LEU E CA 1
ATOM 3636 C C . LEU B 2 269 ? 23.181 -41.048 -62.443 1.00 61.67 271 LEU E C 1
ATOM 3637 O O . LEU B 2 269 ? 23.976 -40.683 -63.325 1.00 51.75 271 LEU E O 1
ATOM 3642 N N . VAL B 2 270 ? 22.227 -40.242 -61.968 1.00 51.18 272 VAL E N 1
ATOM 3643 C CA . VAL B 2 270 ? 22.070 -38.894 -62.514 1.00 53.29 272 VAL E CA 1
ATOM 3644 C C . VAL B 2 270 ? 23.326 -38.066 -62.265 1.00 52.43 272 VAL E C 1
ATOM 3645 O O . VAL B 2 270 ? 23.853 -37.413 -63.174 1.00 54.33 272 VAL E O 1
ATOM 3649 N N . VAL B 2 271 ? 23.819 -38.074 -61.023 1.00 66.47 273 VAL E N 1
ATOM 3650 C CA . VAL B 2 271 ? 24.980 -37.257 -60.681 1.00 65.80 273 VAL E CA 1
ATOM 3651 C C . VAL B 2 271 ? 26.211 -37.737 -61.441 1.00 63.94 273 VAL E C 1
ATOM 3652 O O . VAL B 2 271 ? 27.017 -36.929 -61.920 1.00 53.15 273 VAL E O 1
ATOM 3656 N N . GLU B 2 272 ? 26.368 -39.055 -61.576 1.00 55.96 274 GLU E N 1
ATOM 3657 C CA . GLU B 2 272 ? 27.446 -39.607 -62.391 1.00 45.48 274 GLU E CA 1
ATOM 3658 C C . GLU B 2 272 ? 27.417 -39.022 -63.797 1.00 48.70 274 GLU E C 1
ATOM 3659 O O . GLU B 2 272 ? 28.433 -38.523 -64.300 1.00 65.06 274 GLU E O 1
ATOM 3665 N N . GLU B 2 273 ? 26.244 -39.049 -64.436 1.00 52.95 275 GLU E N 1
ATOM 3666 C CA . GLU B 2 273 ? 26.141 -38.526 -65.795 1.00 53.08 275 GLU E CA 1
ATOM 3667 C C . GLU B 2 273 ? 26.444 -37.034 -65.853 1.00 64.39 275 GLU E C 1
ATOM 3668 O O . GLU B 2 273 ? 27.196 -36.584 -66.726 1.00 66.75 275 GLU E O 1
ATOM 3674 N N . LEU B 2 274 ? 25.868 -36.249 -64.938 1.00 70.35 276 LEU E N 1
ATOM 3675 C CA . LEU B 2 274 ? 26.066 -34.803 -64.985 1.00 63.37 276 LEU E CA 1
ATOM 3676 C C . LEU B 2 274 ? 27.529 -34.437 -64.758 1.00 66.84 276 LEU E C 1
ATOM 3677 O O . LEU B 2 274 ? 28.045 -33.488 -65.367 1.00 65.32 276 LEU E O 1
ATOM 3682 N N . VAL B 2 275 ? 28.216 -35.182 -63.889 1.00 56.35 277 VAL E N 1
ATOM 3683 C CA . VAL B 2 275 ? 29.638 -34.941 -63.665 1.00 66.77 277 VAL E CA 1
ATOM 3684 C C . VAL B 2 275 ? 30.430 -35.277 -64.921 1.00 67.06 277 VAL E C 1
ATOM 3685 O O . VAL B 2 275 ? 31.246 -34.477 -65.398 1.00 70.85 277 VAL E O 1
ATOM 3689 N N . LYS B 2 276 ? 30.192 -36.468 -65.476 1.00 69.65 278 LYS E N 1
ATOM 3690 C CA . LYS B 2 276 ? 30.867 -36.886 -66.701 1.00 58.90 278 LYS E CA 1
ATOM 3691 C C . LYS B 2 276 ? 30.720 -35.838 -67.804 1.00 64.01 278 LYS E C 1
ATOM 3692 O O . LYS B 2 276 ? 31.712 -35.389 -68.395 1.00 68.95 278 LYS E O 1
ATOM 3698 N N . LYS B 2 277 ? 29.483 -35.407 -68.069 1.00 54.74 279 LYS E N 1
ATOM 3699 C CA . LYS B 2 277 ? 29.265 -34.471 -69.166 1.00 65.95 279 LYS E CA 1
ATOM 3700 C C . LYS B 2 277 ? 29.799 -33.082 -68.841 1.00 59.81 279 LYS E C 1
ATOM 3701 O O . LYS B 2 277 ? 30.178 -32.339 -69.754 1.00 80.93 279 LYS E O 1
ATOM 3707 N N . ARG B 2 278 ? 29.859 -32.717 -67.558 1.00 75.79 280 ARG E N 1
ATOM 3708 C CA . ARG B 2 278 ? 30.468 -31.437 -67.206 1.00 84.31 280 ARG E CA 1
ATOM 3709 C C . ARG B 2 278 ? 31.971 -31.458 -67.455 1.00 74.22 280 ARG E C 1
ATOM 3710 O O . ARG B 2 278 ? 32.536 -30.476 -67.954 1.00 80.87 280 ARG E O 1
ATOM 3718 N N . GLU B 2 279 ? 32.638 -32.568 -67.123 1.00 70.40 281 GLU E N 1
ATOM 3719 C CA . GLU B 2 279 ? 34.064 -32.669 -67.421 1.00 64.03 281 GLU E CA 1
ATOM 3720 C C . GLU B 2 279 ? 34.312 -32.669 -68.925 1.00 82.00 281 GLU E C 1
ATOM 3721 O O . GLU B 2 279 ? 35.238 -32.002 -69.406 1.00 85.33 281 GLU E O 1
ATOM 3727 N N . GLU B 2 280 ? 33.487 -33.398 -69.686 1.00 83.89 282 GLU E N 1
ATOM 3728 C CA . GLU B 2 280 ? 33.634 -33.389 -71.140 1.00 67.70 282 GLU E CA 1
ATOM 3729 C C . GLU B 2 280 ? 33.421 -31.993 -71.711 1.00 68.13 282 GLU E C 1
ATOM 3730 O O . GLU B 2 280 ? 34.065 -31.608 -72.694 1.00 63.31 282 GLU E O 1
ATOM 3736 N N . CYS B 2 281 ? 32.512 -31.224 -71.114 1.00 79.28 283 CYS E N 1
ATOM 3737 C CA . CYS B 2 281 ? 32.287 -29.860 -71.574 1.00 76.15 283 CYS E CA 1
ATOM 3738 C C . CYS B 2 281 ? 33.459 -28.956 -71.217 1.00 76.74 283 CYS E C 1
ATOM 3739 O O . CYS B 2 281 ? 33.806 -28.050 -71.984 1.00 72.54 283 CYS E O 1
ATOM 3742 N N . LEU B 2 282 ? 34.077 -29.179 -70.055 1.00 86.83 284 LEU E N 1
ATOM 3743 C CA . LEU B 2 282 ? 35.255 -28.397 -69.695 1.00 76.24 284 LEU E CA 1
ATOM 3744 C C . LEU B 2 282 ? 36.412 -28.681 -70.641 1.00 69.70 284 LEU E C 1
ATOM 3745 O O . LEU B 2 282 ? 37.108 -27.756 -71.074 1.00 69.17 284 LEU E O 1
ATOM 3750 N N . ASP B 2 283 ? 36.631 -29.957 -70.971 1.00 64.13 285 ASP E N 1
ATOM 3751 C CA . ASP B 2 283 ? 37.665 -30.297 -71.942 1.00 60.42 285 ASP E CA 1
ATOM 3752 C C . ASP B 2 283 ? 37.398 -29.632 -73.287 1.00 57.83 285 ASP E C 1
ATOM 3753 O O . ASP B 2 283 ? 38.332 -29.194 -73.969 1.00 85.72 285 ASP E O 1
ATOM 3758 N N . ALA B 2 284 ? 36.127 -29.540 -73.681 1.00 64.04 286 ALA E N 1
ATOM 3759 C CA . ALA B 2 284 ? 35.785 -28.910 -74.951 1.00 77.79 286 ALA E CA 1
ATOM 3760 C C . ALA B 2 284 ? 36.040 -27.410 -74.906 1.00 82.88 286 ALA E C 1
ATOM 3761 O O . ALA B 2 284 ? 36.652 -26.845 -75.821 1.00 79.94 286 ALA E O 1
ATOM 3763 N N . LEU B 2 285 ? 35.577 -26.747 -73.845 1.00 82.88 287 LEU E N 1
ATOM 3764 C CA . LEU B 2 285 ? 35.762 -25.304 -73.730 1.00 59.68 287 LEU E CA 1
ATOM 3765 C C . LEU B 2 285 ? 37.238 -24.942 -73.671 1.00 74.93 287 LEU E C 1
ATOM 3766 O O . LEU B 2 285 ? 37.667 -23.955 -74.278 1.00 98.44 287 LEU E O 1
ATOM 3771 N N . GLU B 2 286 ? 38.033 -25.727 -72.942 1.00 88.77 288 GLU E N 1
ATOM 3772 C CA . GLU B 2 286 ? 39.467 -25.469 -72.894 1.00 92.26 288 GLU E CA 1
ATOM 3773 C C . GLU B 2 286 ? 40.108 -25.708 -74.254 1.00 86.58 288 GLU E C 1
ATOM 3774 O O . GLU B 2 286 ? 40.988 -24.947 -74.675 1.00 93.34 288 GLU E O 1
ATOM 3780 N N . SER B 2 287 ? 39.669 -26.749 -74.965 1.00 94.06 289 SER E N 1
ATOM 3781 C CA . SER B 2 287 ? 40.149 -26.992 -76.320 1.00 79.76 289 SER E CA 1
ATOM 3782 C C . SER B 2 287 ? 39.679 -25.931 -77.305 1.00 79.63 289 SER E C 1
ATOM 3783 O O . SER B 2 287 ? 40.185 -25.891 -78.431 1.00 91.54 289 SER E O 1
ATOM 3786 N N . ILE B 2 288 ? 38.727 -25.085 -76.920 1.00 84.80 290 ILE E N 1
ATOM 3787 C CA . ILE B 2 288 ? 38.368 -23.928 -77.734 1.00 91.58 290 ILE E CA 1
ATOM 3788 C C . ILE B 2 288 ? 39.254 -22.734 -77.406 1.00 98.51 290 ILE E C 1
ATOM 3789 O O . ILE B 2 288 ? 39.644 -21.980 -78.301 1.00 100.05 290 ILE E O 1
ATOM 3794 N N . MET B 2 289 ? 39.583 -22.551 -76.125 1.00 88.93 291 MET E N 1
ATOM 3795 C CA . MET B 2 289 ? 40.442 -21.440 -75.725 1.00 88.02 291 MET E CA 1
ATOM 3796 C C . MET B 2 289 ? 41.815 -21.550 -76.372 1.00 94.63 291 MET E C 1
ATOM 3797 O O . MET B 2 289 ? 42.323 -20.583 -76.952 1.00 105.09 291 MET E O 1
ATOM 3802 N N . THR B 2 290 ? 42.427 -22.731 -76.294 1.00 98.21 292 THR E N 1
ATOM 3803 C CA . THR B 2 290 ? 43.794 -22.899 -76.768 1.00 100.30 292 THR E CA 1
ATOM 3804 C C . THR B 2 290 ? 43.901 -22.876 -78.288 1.00 93.21 292 THR E C 1
ATOM 3805 O O . THR B 2 290 ? 45.006 -22.712 -78.813 1.00 114.27 292 THR E O 1
ATOM 3809 N N . THR B 2 291 ? 42.791 -23.029 -79.007 1.00 85.52 293 THR E N 1
ATOM 3810 C CA . THR B 2 291 ? 42.828 -23.134 -80.460 1.00 97.82 293 THR E CA 1
ATOM 3811 C C . THR B 2 291 ? 42.038 -22.057 -81.188 1.00 107.85 293 THR E C 1
ATOM 3812 O O . THR B 2 291 ? 42.369 -21.750 -82.335 1.00 94.79 293 THR E O 1
ATOM 3816 N N . LYS B 2 292 ? 41.012 -21.477 -80.558 1.00 125.25 294 LYS E N 1
ATOM 3817 C CA . LYS B 2 292 ? 40.095 -20.542 -81.218 1.00 118.62 294 LYS E CA 1
ATOM 3818 C C . LYS B 2 292 ? 39.442 -21.184 -82.440 1.00 111.22 294 LYS E C 1
ATOM 3819 O O . LYS B 2 292 ? 39.229 -20.538 -83.467 1.00 109.93 294 LYS E O 1
ATOM 3825 N N . SER B 2 293 ? 39.129 -22.472 -82.329 1.00 114.79 295 SER E N 1
ATOM 3826 C CA . SER B 2 293 ? 38.472 -23.237 -83.387 1.00 123.84 295 SER E CA 1
ATOM 3827 C C . SER B 2 293 ? 37.106 -23.667 -82.857 1.00 127.12 295 SER E C 1
ATOM 3828 O O . SER B 2 293 ? 36.959 -24.751 -82.286 1.00 135.56 295 SER E O 1
ATOM 3831 N N . VAL B 2 294 ? 36.105 -22.812 -83.056 1.00 114.26 296 VAL E N 1
ATOM 3832 C CA . VAL B 2 294 ? 34.764 -23.032 -82.507 1.00 108.01 296 VAL E CA 1
ATOM 3833 C C . VAL B 2 294 ? 33.981 -23.819 -83.554 1.00 103.21 296 VAL E C 1
ATOM 3834 O O . VAL B 2 294 ? 33.322 -23.257 -84.428 1.00 114.87 296 VAL E O 1
ATOM 3838 N N . SER B 2 295 ? 34.044 -25.146 -83.458 1.00 88.52 297 SER E N 1
ATOM 3839 C CA . SER B 2 295 ? 33.284 -26.012 -84.348 1.00 89.11 297 SER E CA 1
ATOM 3840 C C . SER B 2 295 ? 31.862 -26.185 -83.817 1.00 88.23 297 SER E C 1
ATOM 3841 O O . SER B 2 295 ? 31.467 -25.587 -82.813 1.00 102.17 297 SER E O 1
ATOM 3844 N N . PHE B 2 296 ? 31.077 -27.017 -84.493 1.00 90.92 298 PHE E N 1
ATOM 3845 C CA . PHE B 2 296 ? 29.729 -27.314 -84.028 1.00 82.30 298 PHE E CA 1
ATOM 3846 C C . PHE B 2 296 ? 29.690 -28.498 -83.080 1.00 77.45 298 PHE E C 1
ATOM 3847 O O . PHE B 2 296 ? 28.811 -28.558 -82.213 1.00 90.01 298 PHE E O 1
ATOM 3855 N N . ARG B 2 297 ? 30.622 -29.440 -83.227 1.00 88.35 299 ARG E N 1
ATOM 3856 C CA . ARG B 2 297 ? 30.676 -30.577 -82.317 1.00 96.51 299 ARG E CA 1
ATOM 3857 C C . ARG B 2 297 ? 30.941 -30.117 -80.889 1.00 97.80 299 ARG E C 1
ATOM 3858 O O . ARG B 2 297 ? 30.251 -30.535 -79.952 1.00 101.11 299 ARG E O 1
ATOM 3866 N N . ARG B 2 298 ? 31.932 -29.238 -80.707 1.00 98.38 300 ARG E N 1
ATOM 3867 C CA . ARG B 2 298 ? 32.229 -28.725 -79.373 1.00 95.15 300 ARG E CA 1
ATOM 3868 C C . ARG B 2 298 ? 31.099 -27.858 -78.839 1.00 87.26 300 ARG E C 1
ATOM 3869 O O . ARG B 2 298 ? 30.846 -27.846 -77.629 1.00 92.22 300 ARG E O 1
ATOM 3877 N N . LEU B 2 299 ? 30.421 -27.123 -79.721 1.00 91.11 301 LEU E N 1
ATOM 3878 C CA . LEU B 2 299 ? 29.381 -26.201 -79.285 1.00 86.41 301 LEU E CA 1
ATOM 3879 C C . LEU B 2 299 ? 28.208 -26.925 -78.639 1.00 75.74 301 LEU E C 1
ATOM 3880 O O . LEU B 2 299 ? 27.487 -26.325 -77.834 1.00 94.00 301 LEU E O 1
ATOM 3885 N N . SER B 2 300 ? 28.003 -28.201 -78.972 1.00 60.91 302 SER E N 1
ATOM 3886 C CA . SER B 2 300 ? 26.911 -28.952 -78.371 1.00 64.35 302 SER E CA 1
ATOM 3887 C C . SER B 2 300 ? 27.187 -29.256 -76.903 1.00 63.73 302 SER E C 1
ATOM 3888 O O . SER B 2 300 ? 26.247 -29.423 -76.117 1.00 73.99 302 SER E O 1
ATOM 3891 N N . HIS B 2 301 ? 28.463 -29.317 -76.514 1.00 58.75 303 HIS E N 1
ATOM 3892 C CA . HIS B 2 301 ? 28.820 -29.569 -75.123 1.00 61.36 303 HIS E CA 1
ATOM 3893 C C . HIS B 2 301 ? 28.479 -28.398 -74.212 1.00 67.80 303 HIS E C 1
ATOM 3894 O O . HIS B 2 301 ? 28.465 -28.567 -72.987 1.00 81.65 303 HIS E O 1
ATOM 3901 N N . LEU B 2 302 ? 28.207 -27.225 -74.774 1.00 67.07 304 LEU E N 1
ATOM 3902 C CA . LEU B 2 302 ? 27.829 -26.058 -73.992 1.00 73.03 304 LEU E CA 1
ATOM 3903 C C . LEU B 2 302 ? 26.331 -25.984 -73.737 1.00 72.01 304 LEU E C 1
ATOM 3904 O O . LEU B 2 302 ? 25.874 -25.042 -73.083 1.00 82.67 304 LEU E O 1
ATOM 3909 N N . ARG B 2 303 ? 25.564 -26.951 -74.234 1.00 78.40 305 ARG E N 1
ATOM 3910 C CA . ARG B 2 303 ? 24.125 -26.964 -74.022 1.00 73.66 305 ARG E CA 1
ATOM 3911 C C . ARG B 2 303 ? 23.806 -27.268 -72.565 1.00 75.87 305 ARG E C 1
ATOM 3912 O O . ARG B 2 303 ? 24.511 -28.029 -71.898 1.00 94.86 305 ARG E O 1
ATOM 3920 N N . LYS B 2 304 ? 22.728 -26.665 -72.072 1.00 81.93 306 LYS E N 1
ATOM 3921 C CA . LYS B 2 304 ? 22.301 -26.895 -70.698 1.00 85.03 306 LYS E CA 1
ATOM 3922 C C . LYS B 2 304 ? 21.472 -28.173 -70.632 1.00 85.70 306 LYS E C 1
ATOM 3923 O O . LYS B 2 304 ? 20.434 -28.288 -71.294 1.00 73.38 306 LYS E O 1
ATOM 3929 N N . LEU B 2 305 ? 21.926 -29.121 -69.820 1.00 87.32 307 LEU E N 1
ATOM 3930 C CA . LEU B 2 305 ? 21.367 -30.463 -69.749 1.00 72.08 307 LEU E CA 1
ATOM 3931 C C . LEU B 2 305 ? 20.169 -30.573 -68.817 1.00 72.04 307 LEU E C 1
ATOM 3932 O O . LEU B 2 305 ? 19.651 -31.679 -68.630 1.00 89.54 307 LEU E O 1
ATOM 3937 N N . VAL B 2 306 ? 19.720 -29.468 -68.233 1.00 89.40 308 VAL E N 1
ATOM 3938 C CA . VAL B 2 306 ? 18.692 -29.496 -67.195 1.00 89.70 308 VAL E CA 1
ATOM 3939 C C . VAL B 2 306 ? 17.681 -28.392 -67.484 1.00 101.88 308 VAL E C 1
ATOM 3940 O O . VAL B 2 306 ? 18.071 -27.308 -67.944 1.00 104.13 308 VAL E O 1
ATOM 3944 N N . PRO B 2 307 ? 16.386 -28.624 -67.264 1.00 105.37 309 PRO E N 1
ATOM 3945 C CA . PRO B 2 307 ? 15.407 -27.547 -67.453 1.00 91.04 309 PRO E CA 1
ATOM 3946 C C . PRO B 2 307 ? 15.759 -26.340 -66.600 1.00 84.18 309 PRO E C 1
ATOM 3947 O O . PRO B 2 307 ? 16.109 -26.465 -65.425 1.00 103.57 309 PRO E O 1
ATOM 3951 N N . GLY B 2 308 ? 15.683 -25.164 -67.213 1.00 75.16 310 GLY E N 1
ATOM 3952 C CA . GLY B 2 308 ? 16.020 -23.934 -66.529 1.00 66.38 310 GLY E CA 1
ATOM 3953 C C . GLY B 2 308 ? 16.592 -22.896 -67.469 1.00 84.00 310 GLY E C 1
ATOM 3954 O O . GLY B 2 308 ? 16.690 -23.131 -68.677 1.00 88.80 310 GLY E O 1
ATOM 3955 N N . PHE B 2 309 ? 16.975 -21.745 -66.928 1.00 82.66 311 PHE E N 1
ATOM 3956 C CA . PHE B 2 309 ? 17.519 -20.673 -67.746 1.00 94.05 311 PHE E CA 1
ATOM 3957 C C . PHE B 2 309 ? 18.994 -20.915 -68.034 1.00 104.28 311 PHE E C 1
ATOM 3958 O O . PHE B 2 309 ? 19.744 -21.389 -67.175 1.00 112.61 311 PHE E O 1
ATOM 3966 N N . GLY B 2 310 ? 19.400 -20.595 -69.252 1.00 95.40 312 GLY E N 1
ATOM 3967 C CA . GLY B 2 310 ? 20.770 -20.809 -69.653 1.00 84.03 312 GLY E CA 1
ATOM 3968 C C . GLY B 2 310 ? 21.093 -20.026 -70.902 1.00 91.67 312 GLY E C 1
ATOM 3969 O O . GLY B 2 310 ? 20.443 -19.028 -71.214 1.00 105.50 312 GLY E O 1
ATOM 3970 N N . LYS B 2 311 ? 22.107 -20.496 -71.618 1.00 86.14 313 LYS E N 1
ATOM 3971 C CA . LYS B 2 311 ? 22.582 -19.834 -72.821 1.00 81.20 313 LYS E CA 1
ATOM 3972 C C . LYS B 2 311 ? 22.509 -20.789 -74.003 1.00 88.30 313 LYS E C 1
ATOM 3973 O O . LYS B 2 311 ? 22.573 -22.012 -73.839 1.00 85.43 313 LYS E O 1
ATOM 3979 N N . ALA B 2 312 ? 22.365 -20.212 -75.196 1.00 81.59 314 ALA E N 1
ATOM 3980 C CA . ALA B 2 312 ? 22.446 -20.941 -76.453 1.00 83.08 314 ALA E CA 1
ATOM 3981 C C . ALA B 2 312 ? 23.474 -20.260 -77.342 1.00 92.58 314 ALA E C 1
ATOM 3982 O O . ALA B 2 312 ? 23.657 -19.043 -77.274 1.00 98.68 314 ALA E O 1
ATOM 3984 N N . TYR B 2 313 ? 24.143 -21.050 -78.181 1.00 91.75 315 TYR E N 1
ATOM 3985 C CA . TYR B 2 313 ? 25.236 -20.548 -79.001 1.00 94.71 315 TYR E CA 1
ATOM 3986 C C . TYR B 2 313 ? 25.080 -21.017 -80.441 1.00 100.77 315 TYR E C 1
ATOM 3987 O O . TYR B 2 313 ? 24.413 -22.015 -80.725 1.00 100.67 315 TYR E O 1
ATOM 3996 N N . THR B 2 314 ? 25.720 -20.283 -81.350 1.00 94.89 316 THR E N 1
ATOM 3997 C CA . THR B 2 314 ? 25.695 -20.596 -82.775 1.00 92.25 316 THR E CA 1
ATOM 3998 C C . THR B 2 314 ? 26.777 -19.766 -83.455 1.00 96.05 316 THR E C 1
ATOM 3999 O O . THR B 2 314 ? 27.422 -18.923 -82.826 1.00 102.65 316 THR E O 1
ATOM 4003 N N . ILE B 2 315 ? 26.966 -20.016 -84.752 1.00 93.86 317 ILE E N 1
ATOM 4004 C CA . ILE B 2 315 ? 27.985 -19.340 -85.551 1.00 94.35 317 ILE E CA 1
ATOM 4005 C C . ILE B 2 315 ? 27.350 -18.859 -86.851 1.00 106.93 317 ILE E C 1
ATOM 4006 O O . ILE B 2 315 ? 26.893 -19.676 -87.660 1.00 109.91 317 ILE E O 1
ATOM 4011 N N . PHE B 2 316 ? 27.326 -17.539 -87.052 1.00 124.45 318 PHE E N 1
ATOM 4012 C CA . PHE B 2 316 ? 26.818 -16.909 -88.268 1.00 133.06 318 PHE E CA 1
ATOM 4013 C C . PHE B 2 316 ? 27.970 -16.191 -88.961 1.00 135.80 318 PHE E C 1
ATOM 4014 O O . PHE B 2 316 ? 28.520 -15.231 -88.411 1.00 139.79 318 PHE E O 1
ATOM 4022 N N . ASN B 2 317 ? 28.317 -16.640 -90.166 1.00 140.97 319 ASN E N 1
ATOM 4023 C CA . ASN B 2 317 ? 29.342 -15.999 -90.990 1.00 152.26 319 ASN E CA 1
ATOM 4024 C C . ASN B 2 317 ? 30.644 -15.821 -90.207 1.00 146.12 319 ASN E C 1
ATOM 4025 O O . ASN B 2 317 ? 31.180 -14.716 -90.066 1.00 147.29 319 ASN E O 1
ATOM 4030 N N . LYS B 2 318 ? 31.124 -16.944 -89.669 1.00 145.24 320 LYS E N 1
ATOM 4031 C CA . LYS B 2 318 ? 32.391 -17.031 -88.950 1.00 122.98 320 LYS E CA 1
ATOM 4032 C C . LYS B 2 318 ? 32.325 -16.338 -87.588 1.00 113.12 320 LYS E C 1
ATOM 4033 O O . LYS B 2 318 ? 33.259 -16.445 -86.786 1.00 111.91 320 LYS E O 1
ATOM 4039 N N . THR B 2 319 ? 31.234 -15.635 -87.305 1.00 118.54 321 THR E N 1
ATOM 4040 C CA . THR B 2 319 ? 31.082 -14.928 -86.042 1.00 117.00 321 THR E CA 1
ATOM 4041 C C . THR B 2 319 ? 30.405 -15.819 -85.007 1.00 109.51 321 THR E C 1
ATOM 4042 O O . THR B 2 319 ? 29.456 -16.546 -85.314 1.00 98.83 321 THR E O 1
ATOM 4046 N N . LEU B 2 320 ? 30.899 -15.752 -83.772 1.00 113.55 322 LEU E N 1
ATOM 4047 C CA . LEU B 2 320 ? 30.456 -16.619 -82.684 1.00 109.38 322 LEU E CA 1
ATOM 4048 C C . LEU B 2 320 ? 29.545 -15.831 -81.750 1.00 101.98 322 LEU E C 1
ATOM 4049 O O . LEU B 2 320 ? 29.994 -14.880 -81.100 1.00 99.23 322 LEU E O 1
ATOM 4054 N N . MET B 2 321 ? 28.274 -16.230 -81.673 1.00 100.64 323 MET E N 1
ATOM 4055 C CA . MET B 2 321 ? 27.264 -15.469 -80.949 1.00 114.26 323 MET E CA 1
ATOM 4056 C C . MET B 2 321 ? 26.508 -16.348 -79.961 1.00 106.64 323 MET E C 1
ATOM 4057 O O . MET B 2 321 ? 26.485 -17.577 -80.073 1.00 98.34 323 MET E O 1
ATOM 4062 N N . GLU B 2 322 ? 25.866 -15.685 -78.997 1.00 104.19 324 GLU E N 1
ATOM 4063 C CA . GLU B 2 322 ? 25.097 -16.323 -77.936 1.00 108.48 324 GLU E CA 1
ATOM 4064 C C . GLU B 2 322 ? 23.685 -15.746 -77.916 1.00 99.07 324 GLU E C 1
ATOM 4065 O O . GLU B 2 322 ? 23.362 -14.806 -78.650 1.00 98.14 324 GLU E O 1
ATOM 4071 N N . ALA B 2 323 ? 22.842 -16.311 -77.052 1.00 107.43 325 ALA E N 1
ATOM 4072 C CA . ALA B 2 323 ? 21.520 -15.763 -76.783 1.00 99.31 325 ALA E CA 1
ATOM 4073 C C . ALA B 2 323 ? 21.003 -16.329 -75.468 1.00 95.96 325 ALA E C 1
ATOM 4074 O O . ALA B 2 323 ? 21.276 -17.486 -75.136 1.00 92.38 325 ALA E O 1
ATOM 4076 N N . ASP B 2 324 ? 20.263 -15.508 -74.725 1.00 98.83 326 ASP E N 1
ATOM 4077 C CA . ASP B 2 324 ? 19.615 -15.990 -73.514 1.00 101.86 326 ASP E CA 1
ATOM 4078 C C . ASP B 2 324 ? 18.508 -16.975 -73.871 1.00 90.93 326 ASP E C 1
ATOM 4079 O O . ASP B 2 324 ? 17.877 -16.878 -74.927 1.00 103.22 326 ASP E O 1
ATOM 4084 N N . ALA B 2 325 ? 18.277 -17.936 -72.981 1.00 79.41 327 ALA E N 1
ATOM 4085 C CA . ALA B 2 325 ? 17.295 -18.971 -73.268 1.00 82.13 327 ALA E CA 1
ATOM 4086 C C . ALA B 2 325 ? 16.818 -19.612 -71.972 1.00 92.80 327 ALA E C 1
ATOM 4087 O O . ALA B 2 325 ? 17.501 -19.576 -70.945 1.00 87.23 327 ALA E O 1
ATOM 4089 N N . HIS B 2 326 ? 15.621 -20.189 -72.040 1.00 88.20 328 HIS E N 1
ATOM 4090 C CA . HIS B 2 326 ? 15.082 -21.039 -70.985 1.00 90.13 328 HIS E CA 1
ATOM 4091 C C . HIS B 2 326 ? 14.835 -22.419 -71.575 1.00 92.67 328 HIS E C 1
ATOM 4092 O O . HIS B 2 326 ? 14.012 -22.567 -72.484 1.00 97.53 328 HIS E O 1
ATOM 4099 N N . TYR B 2 327 ? 15.541 -23.420 -71.062 1.00 81.27 329 TYR E N 1
ATOM 4100 C CA . TYR B 2 327 ? 15.497 -24.755 -71.638 1.00 74.85 329 TYR E CA 1
ATOM 4101 C C . TYR B 2 327 ? 14.356 -25.569 -71.044 1.00 83.91 329 TYR E C 1
ATOM 4102 O O . TYR B 2 327 ? 14.122 -25.557 -69.832 1.00 76.86 329 TYR E O 1
ATOM 4111 N N . LYS B 2 328 ? 13.645 -26.271 -71.916 1.00 83.85 330 LYS E N 1
ATOM 4112 C CA . LYS B 2 328 ? 12.541 -27.136 -71.536 1.00 84.23 330 LYS E CA 1
ATOM 4113 C C . LYS B 2 328 ? 12.941 -28.586 -71.771 1.00 82.56 330 LYS E C 1
ATOM 4114 O O . LYS B 2 328 ? 13.569 -28.914 -72.783 1.00 87.65 330 LYS E O 1
ATOM 4120 N N . SER B 2 329 ? 12.593 -29.447 -70.823 1.00 84.91 331 SER E N 1
ATOM 4121 C CA . SER B 2 329 ? 12.892 -30.864 -70.958 1.00 68.47 331 SER E CA 1
ATOM 4122 C C . SER B 2 329 ? 12.145 -31.452 -72.154 1.00 66.81 331 SER E C 1
ATOM 4123 O O . SER B 2 329 ? 10.953 -31.197 -72.347 1.00 83.94 331 SER E O 1
ATOM 4126 N N . VAL B 2 330 ? 12.859 -32.225 -72.971 1.00 72.96 332 VAL E N 1
ATOM 4127 C CA . VAL B 2 330 ? 12.295 -32.905 -74.133 1.00 67.06 332 VAL E CA 1
ATOM 4128 C C . VAL B 2 330 ? 12.109 -34.373 -73.781 1.00 73.26 332 VAL E C 1
ATOM 4129 O O . VAL B 2 330 ? 12.945 -34.967 -73.087 1.00 73.01 332 VAL E O 1
ATOM 4133 N N . ARG B 2 331 ? 11.012 -34.966 -74.250 1.00 80.43 333 ARG E N 1
ATOM 4134 C CA . ARG B 2 331 ? 10.713 -36.358 -73.930 1.00 98.49 333 ARG E CA 1
ATOM 4135 C C . ARG B 2 331 ? 10.981 -37.316 -75.084 1.00 84.81 333 ARG E C 1
ATOM 4136 O O . ARG B 2 331 ? 11.518 -38.405 -74.861 1.00 77.83 333 ARG E O 1
ATOM 4144 N N . THR B 2 332 ? 10.624 -36.948 -76.312 1.00 86.83 334 THR E N 1
ATOM 4145 C CA . THR B 2 332 ? 10.857 -37.799 -77.469 1.00 91.26 334 THR E CA 1
ATOM 4146 C C . THR B 2 332 ? 11.549 -37.002 -78.568 1.00 74.88 334 THR E C 1
ATOM 4147 O O . THR B 2 332 ? 11.509 -35.769 -78.595 1.00 70.71 334 THR E O 1
ATOM 4151 N N . TRP B 2 333 ? 12.198 -37.723 -79.484 1.00 59.42 335 TRP E N 1
ATOM 4152 C CA . TRP B 2 333 ? 12.849 -37.033 -80.594 1.00 87.52 335 TRP E CA 1
ATOM 4153 C C . TRP B 2 333 ? 11.832 -36.529 -81.609 1.00 76.72 335 TRP E C 1
ATOM 4154 O O . TRP B 2 333 ? 12.034 -35.470 -82.213 1.00 84.04 335 TRP E O 1
ATOM 4165 N N . ASN B 2 334 ? 10.733 -37.259 -81.806 1.00 73.18 336 ASN E N 1
ATOM 4166 C CA . ASN B 2 334 ? 9.713 -36.808 -82.745 1.00 81.58 336 ASN E CA 1
ATOM 4167 C C . ASN B 2 334 ? 9.034 -35.517 -82.295 1.00 81.95 336 ASN E C 1
ATOM 4168 O O . ASN B 2 334 ? 8.425 -34.837 -83.128 1.00 96.01 336 ASN E O 1
ATOM 4173 N N . GLU B 2 335 ? 9.132 -35.161 -81.008 1.00 62.04 337 GLU E N 1
ATOM 4174 C CA . GLU B 2 335 ? 8.498 -33.935 -80.526 1.00 64.57 337 GLU E CA 1
ATOM 4175 C C . GLU B 2 335 ? 9.096 -32.705 -81.200 1.00 76.52 337 GLU E C 1
ATOM 4176 O O . GLU B 2 335 ? 8.382 -31.735 -81.489 1.00 87.66 337 GLU E O 1
ATOM 4182 N N . ILE B 2 336 ? 10.403 -32.728 -81.467 1.00 75.53 338 ILE E N 1
ATOM 4183 C CA . ILE B 2 336 ? 11.106 -31.570 -82.011 1.00 73.68 338 ILE E CA 1
ATOM 4184 C C . ILE B 2 336 ? 11.473 -31.732 -83.480 1.00 80.79 338 ILE E C 1
ATOM 4185 O O . ILE B 2 336 ? 12.002 -30.778 -84.076 1.00 76.56 338 ILE E O 1
ATOM 4190 N N . ILE B 2 337 ? 11.216 -32.889 -84.084 1.00 84.51 339 ILE E N 1
ATOM 4191 C CA . ILE B 2 337 ? 11.371 -33.050 -85.529 1.00 82.01 339 ILE E CA 1
ATOM 4192 C C . ILE B 2 337 ? 10.084 -33.655 -86.075 1.00 90.45 339 ILE E C 1
ATOM 4193 O O . ILE B 2 337 ? 9.964 -34.885 -86.165 1.00 107.33 339 ILE E O 1
ATOM 4198 N N . PRO B 2 338 ? 9.094 -32.841 -86.426 1.00 89.10 340 PRO E N 1
ATOM 4199 C CA . PRO B 2 338 ? 7.844 -33.398 -86.955 1.00 95.75 340 PRO E CA 1
ATOM 4200 C C . PRO B 2 338 ? 7.851 -33.594 -88.466 1.00 93.42 340 PRO E C 1
ATOM 4201 O O . PRO B 2 338 ? 7.037 -34.363 -88.988 1.00 84.52 340 PRO E O 1
ATOM 4205 N N . SER B 2 339 ? 8.751 -32.927 -89.181 1.00 92.74 341 SER E N 1
ATOM 4206 C CA . SER B 2 339 ? 8.741 -33.007 -90.641 1.00 96.02 341 SER E CA 1
ATOM 4207 C C . SER B 2 339 ? 10.179 -32.972 -91.156 1.00 99.11 341 SER E C 1
ATOM 4208 O O . SER B 2 339 ? 11.118 -33.335 -90.441 1.00 110.34 341 SER E O 1
ATOM 4211 N N . LYS B 2 340 ? 10.377 -32.639 -92.431 1.00 103.68 342 LYS E N 1
ATOM 4212 C CA . LYS B 2 340 ? 11.717 -32.731 -93.030 1.00 91.60 342 LYS E CA 1
ATOM 4213 C C . LYS B 2 340 ? 12.872 -31.891 -92.522 1.00 111.85 342 LYS E C 1
ATOM 4214 O O . LYS B 2 340 ? 13.851 -32.453 -92.063 1.00 119.96 342 LYS E O 1
ATOM 4220 N N . GLY B 2 341 ? 12.769 -30.576 -92.497 1.00 109.57 343 GLY E N 1
ATOM 4221 C CA . GLY B 2 341 ? 13.845 -29.830 -91.873 1.00 105.75 343 GLY E CA 1
ATOM 4222 C C . GLY B 2 341 ? 13.354 -28.960 -90.737 1.00 103.44 343 GLY E C 1
ATOM 4223 O O . GLY B 2 341 ? 13.670 -27.768 -90.669 1.00 107.11 343 GLY E O 1
ATOM 4224 N N . CYS B 2 342 ? 12.584 -29.552 -89.832 1.00 102.49 344 CYS E N 1
ATOM 4225 C CA . CYS B 2 342 ? 11.890 -28.815 -88.787 1.00 99.78 344 CYS E CA 1
ATOM 4226 C C . CYS B 2 342 ? 12.524 -29.074 -87.431 1.00 101.74 344 CYS E C 1
ATOM 4227 O O . CYS B 2 342 ? 12.654 -30.228 -87.008 1.00 98.15 344 CYS E O 1
ATOM 4230 N N . LEU B 2 343 ? 12.907 -27.997 -86.753 1.00 93.77 345 LEU E N 1
ATOM 4231 C CA . LEU B 2 343 ? 13.335 -28.041 -85.360 1.00 85.38 345 LEU E CA 1
ATOM 4232 C C . LEU B 2 343 ? 12.318 -27.226 -84.568 1.00 83.83 345 LEU E C 1
ATOM 4233 O O . LEU B 2 343 ? 12.413 -25.996 -84.503 1.00 81.76 345 LEU E O 1
ATOM 4238 N N . LYS B 2 344 ? 11.335 -27.905 -83.981 1.00 92.46 346 LYS E N 1
ATOM 4239 C CA . LYS B 2 344 ? 10.250 -27.215 -83.287 1.00 91.07 346 LYS E CA 1
ATOM 4240 C C . LYS B 2 344 ? 10.809 -26.486 -82.072 1.00 77.29 346 LYS E C 1
ATOM 4241 O O . LYS B 2 344 ? 11.152 -27.101 -81.059 1.00 83.97 346 LYS E O 1
ATOM 4247 N N . VAL B 2 345 ? 10.920 -25.164 -82.177 1.00 80.68 347 VAL E N 1
ATOM 4248 C CA . VAL B 2 345 ? 11.250 -24.291 -81.054 1.00 102.87 347 VAL E CA 1
ATOM 4249 C C . VAL B 2 345 ? 10.156 -23.233 -80.952 1.00 112.52 347 VAL E C 1
ATOM 4250 O O . VAL B 2 345 ? 9.870 -22.531 -81.931 1.00 120.13 347 VAL E O 1
ATOM 4254 N N . GLY B 2 346 ? 9.545 -23.126 -79.775 1.00 105.36 348 GLY E N 1
ATOM 4255 C CA . GLY B 2 346 ? 8.477 -22.167 -79.580 1.00 117.13 348 GLY E CA 1
ATOM 4256 C C . GLY B 2 346 ? 7.257 -22.394 -80.451 1.00 111.98 348 GLY E C 1
ATOM 4257 O O . GLY B 2 346 ? 6.625 -21.424 -80.886 1.00 126.05 348 GLY E O 1
ATOM 4258 N N . GLY B 2 347 ? 6.909 -23.650 -80.732 1.00 99.42 349 GLY E N 1
ATOM 4259 C CA . GLY B 2 347 ? 5.695 -23.967 -81.448 1.00 119.28 349 GLY E CA 1
ATOM 4260 C C . GLY B 2 347 ? 5.793 -23.956 -82.960 1.00 123.10 349 GLY E C 1
ATOM 4261 O O . GLY B 2 347 ? 4.983 -24.618 -83.625 1.00 118.03 349 GLY E O 1
ATOM 4262 N N . ARG B 2 348 ? 6.741 -23.226 -83.536 1.00 114.57 350 ARG E N 1
ATOM 4263 C CA . ARG B 2 348 ? 6.953 -23.235 -84.977 1.00 123.37 350 ARG E CA 1
ATOM 4264 C C . ARG B 2 348 ? 8.391 -23.630 -85.285 1.00 122.17 350 ARG E C 1
ATOM 4265 O O . ARG B 2 348 ? 9.289 -23.493 -84.452 1.00 124.39 350 ARG E O 1
ATOM 4273 N N . CYS B 2 349 ? 8.595 -24.123 -86.502 1.00 100.07 351 CYS E N 1
ATOM 4274 C CA . CYS B 2 349 ? 9.903 -24.618 -86.905 1.00 103.24 351 CYS E CA 1
ATOM 4275 C C . CYS B 2 349 ? 10.917 -23.484 -86.964 1.00 106.98 351 CYS E C 1
ATOM 4276 O O . CYS B 2 349 ? 10.659 -22.430 -87.553 1.00 108.03 351 CYS E O 1
ATOM 4279 N N . HIS B 2 350 ? 12.079 -23.708 -86.349 1.00 88.74 352 HIS E N 1
ATOM 4280 C CA . HIS B 2 350 ? 13.081 -22.666 -86.219 1.00 91.68 352 HIS E CA 1
ATOM 4281 C C . HIS B 2 350 ? 13.815 -22.468 -87.544 1.00 106.49 352 HIS E C 1
ATOM 4282 O O . HIS B 2 350 ? 14.053 -23.434 -88.274 1.00 101.37 352 HIS E O 1
ATOM 4289 N N . PRO B 2 351 ? 14.168 -21.232 -87.881 1.00 109.36 353 PRO E N 1
ATOM 4290 C CA . PRO B 2 351 ? 14.849 -20.981 -89.152 1.00 106.24 353 PRO E CA 1
ATOM 4291 C C . PRO B 2 351 ? 16.323 -21.331 -89.083 1.00 104.82 353 PRO E C 1
ATOM 4292 O O . PRO B 2 351 ? 16.972 -21.227 -88.039 1.00 108.53 353 PRO E O 1
ATOM 4296 N N . HIS B 2 352 ? 16.846 -21.753 -90.227 1.00 112.86 354 HIS E N 1
ATOM 4297 C CA . HIS B 2 352 ? 18.255 -22.078 -90.367 1.00 101.73 354 HIS E CA 1
ATOM 4298 C C . HIS B 2 352 ? 18.926 -21.035 -91.250 1.00 115.18 354 HIS E C 1
ATOM 4299 O O . HIS B 2 352 ? 18.410 -20.697 -92.323 1.00 130.30 354 HIS E O 1
ATOM 4306 N N . VAL B 2 353 ? 20.052 -20.504 -90.785 1.00 117.85 355 VAL E N 1
ATOM 4307 C CA . VAL B 2 353 ? 20.965 -19.764 -91.642 1.00 109.41 355 VAL E CA 1
ATOM 4308 C C . VAL B 2 353 ? 22.024 -20.746 -92.117 1.00 117.54 355 VAL E C 1
ATOM 4309 O O . VAL B 2 353 ? 22.530 -21.559 -91.331 1.00 124.85 355 VAL E O 1
ATOM 4313 N N . ASN B 2 354 ? 22.315 -20.705 -93.416 1.00 121.22 356 ASN E N 1
ATOM 4314 C CA . ASN B 2 354 ? 22.985 -21.806 -94.097 1.00 130.46 356 ASN E CA 1
ATOM 4315 C C . ASN B 2 354 ? 22.262 -23.098 -93.723 1.00 137.60 356 ASN E C 1
ATOM 4316 O O . ASN B 2 354 ? 21.092 -23.275 -94.077 1.00 152.45 356 ASN E O 1
ATOM 4321 N N . GLY B 2 355 ? 22.918 -23.984 -92.978 1.00 124.15 357 GLY E N 1
ATOM 4322 C CA . GLY B 2 355 ? 22.273 -25.216 -92.569 1.00 114.38 357 GLY E CA 1
ATOM 4323 C C . GLY B 2 355 ? 22.380 -25.536 -91.091 1.00 113.46 357 GLY E C 1
ATOM 4324 O O . GLY B 2 355 ? 22.283 -26.705 -90.704 1.00 127.86 357 GLY E O 1
ATOM 4325 N N . VAL B 2 356 ? 22.563 -24.518 -90.250 1.00 99.43 358 VAL E N 1
ATOM 4326 C CA . VAL B 2 356 ? 22.832 -24.737 -88.836 1.00 104.89 358 VAL E CA 1
ATOM 4327 C C . VAL B 2 356 ? 21.834 -23.968 -87.982 1.00 102.92 358 VAL E C 1
ATOM 4328 O O . VAL B 2 356 ? 21.310 -22.923 -88.380 1.00 95.89 358 VAL E O 1
ATOM 4332 N N . PHE B 2 357 ? 21.570 -24.511 -86.798 1.00 101.18 359 PHE E N 1
ATOM 4333 C CA . PHE B 2 357 ? 20.798 -23.872 -85.747 1.00 72.98 359 PHE E CA 1
ATOM 4334 C C . PHE B 2 357 ? 21.710 -23.670 -84.538 1.00 90.88 359 PHE E C 1
ATOM 4335 O O . PHE B 2 357 ? 22.935 -23.799 -84.625 1.00 126.23 359 PHE E O 1
ATOM 4343 N N . PHE B 2 358 ? 21.101 -23.370 -83.398 1.00 79.24 360 PHE E N 1
ATOM 4344 C CA . PHE B 2 358 ? 21.858 -23.189 -82.171 1.00 77.08 360 PHE E CA 1
ATOM 4345 C C . PHE B 2 358 ? 22.359 -24.527 -81.637 1.00 83.95 360 PHE E C 1
ATOM 4346 O O . PHE B 2 358 ? 21.775 -25.581 -81.894 1.00 69.12 360 PHE E O 1
ATOM 4354 N N . ASN B 2 359 ? 23.465 -24.473 -80.892 1.00 92.88 361 ASN E N 1
ATOM 4355 C CA . ASN B 2 359 ? 24.019 -25.637 -80.195 1.00 84.92 361 ASN E CA 1
ATOM 4356 C C . ASN B 2 359 ? 24.356 -26.781 -81.151 1.00 81.88 361 ASN E C 1
ATOM 4357 O O . ASN B 2 359 ? 24.311 -27.953 -80.769 1.00 87.42 361 ASN E O 1
ATOM 4362 N N . GLY B 2 360 ? 24.697 -26.455 -82.396 1.00 81.06 362 GLY E N 1
ATOM 4363 C CA . GLY B 2 360 ? 25.169 -27.449 -83.342 1.00 83.09 362 GLY E CA 1
ATOM 4364 C C . GLY B 2 360 ? 24.138 -28.479 -83.759 1.00 98.70 362 GLY E C 1
ATOM 4365 O O . GLY B 2 360 ? 24.354 -29.682 -83.585 1.00 94.87 362 GLY E O 1
ATOM 4366 N N . ILE B 2 361 ? 23.014 -28.016 -84.317 1.00 98.02 363 ILE E N 1
ATOM 4367 C CA . ILE B 2 361 ? 21.958 -28.897 -84.811 1.00 99.28 363 ILE E CA 1
ATOM 4368 C C . ILE B 2 361 ? 21.900 -28.789 -86.330 1.00 91.01 363 ILE E C 1
ATOM 4369 O O . ILE B 2 361 ? 20.823 -28.646 -86.912 1.00 109.49 363 ILE E O 1
ATOM 4374 N N . ILE B 2 362 ? 23.059 -28.877 -86.986 1.00 84.40 364 ILE E N 1
ATOM 4375 C CA . ILE B 2 362 ? 23.184 -28.662 -88.430 1.00 95.12 364 ILE E CA 1
ATOM 4376 C C . ILE B 2 362 ? 22.147 -29.470 -89.208 1.00 103.99 364 ILE E C 1
ATOM 4377 O O . ILE B 2 362 ? 21.764 -30.576 -88.804 1.00 103.45 364 ILE E O 1
ATOM 4382 N N . LEU B 2 363 ? 21.668 -28.913 -90.315 1.00 96.97 365 LEU E N 1
ATOM 4383 C CA . LEU B 2 363 ? 20.825 -29.684 -91.216 1.00 94.60 365 LEU E CA 1
ATOM 4384 C C . LEU B 2 363 ? 21.643 -30.806 -91.843 1.00 98.80 365 LEU E C 1
ATOM 4385 O O . LEU B 2 363 ? 22.812 -30.622 -92.192 1.00 82.97 365 LEU E O 1
ATOM 4390 N N . GLY B 2 364 ? 21.024 -31.976 -91.972 1.00 107.13 366 GLY E N 1
ATOM 4391 C CA . GLY B 2 364 ? 21.719 -33.164 -92.396 1.00 122.45 366 GLY E CA 1
ATOM 4392 C C . GLY B 2 364 ? 22.146 -33.143 -93.849 1.00 122.91 366 GLY E C 1
ATOM 4393 O O . GLY B 2 364 ? 22.084 -32.117 -94.535 1.00 113.45 366 GLY E O 1
ATOM 4394 N N . PRO B 2 365 ? 22.600 -34.299 -94.343 1.00 124.59 367 PRO E N 1
ATOM 4395 C CA . PRO B 2 365 ? 23.036 -34.369 -95.747 1.00 116.35 367 PRO E CA 1
ATOM 4396 C C . PRO B 2 365 ? 21.917 -34.080 -96.730 1.00 125.59 367 PRO E C 1
ATOM 4397 O O . PRO B 2 365 ? 22.161 -33.486 -97.789 1.00 123.58 367 PRO E O 1
ATOM 4401 N N . ASP B 2 366 ? 20.692 -34.481 -96.405 1.00 122.31 368 ASP E N 1
ATOM 4402 C CA . ASP B 2 366 ? 19.541 -34.316 -97.281 1.00 105.37 368 ASP E CA 1
ATOM 4403 C C . ASP B 2 366 ? 18.492 -33.414 -96.642 1.00 99.68 368 ASP E C 1
ATOM 4404 O O . ASP B 2 366 ? 17.291 -33.680 -96.713 1.00 114.12 368 ASP E O 1
ATOM 4409 N N . ASP B 2 367 ? 18.946 -32.335 -96.003 1.00 93.18 369 ASP E N 1
ATOM 4410 C CA . ASP B 2 367 ? 18.096 -31.293 -95.431 1.00 96.12 369 ASP E CA 1
ATOM 4411 C C . ASP B 2 367 ? 17.227 -31.789 -94.283 1.00 107.28 369 ASP E C 1
ATOM 4412 O O . ASP B 2 367 ? 16.236 -31.139 -93.932 1.00 113.30 369 ASP E O 1
ATOM 4417 N N . HIS B 2 368 ? 17.570 -32.924 -93.684 1.00 114.87 370 HIS E N 1
ATOM 4418 C CA . HIS B 2 368 ? 16.934 -33.351 -92.449 1.00 104.36 370 HIS E CA 1
ATOM 4419 C C . HIS B 2 368 ? 17.704 -32.800 -91.251 1.00 92.65 370 HIS E C 1
ATOM 4420 O O . HIS B 2 368 ? 18.827 -32.309 -91.370 1.00 85.72 370 HIS E O 1
ATOM 4427 N N . VAL B 2 369 ? 17.085 -32.883 -90.084 1.00 85.91 371 VAL E N 1
ATOM 4428 C CA . VAL B 2 369 ? 17.665 -32.324 -88.870 1.00 87.82 371 VAL E CA 1
ATOM 4429 C C . VAL B 2 369 ? 18.585 -33.357 -88.236 1.00 95.17 371 VAL E C 1
ATOM 4430 O O . VAL B 2 369 ? 18.211 -34.526 -88.075 1.00 108.27 371 VAL E O 1
ATOM 4434 N N . LEU B 2 370 ? 19.794 -32.929 -87.883 1.00 78.21 372 LEU E N 1
ATOM 4435 C CA . LEU B 2 370 ? 20.765 -33.777 -87.210 1.00 73.31 372 LEU E CA 1
ATOM 4436 C C . LEU B 2 370 ? 21.046 -33.191 -85.835 1.00 83.04 372 LEU E C 1
ATOM 4437 O O . LEU B 2 370 ? 21.477 -32.039 -85.722 1.00 88.59 372 LEU E O 1
ATOM 4442 N N . ILE B 2 371 ? 20.785 -33.975 -84.801 1.00 73.77 373 ILE E N 1
ATOM 4443 C CA . ILE B 2 371 ? 21.118 -33.624 -83.422 1.00 73.73 373 ILE E CA 1
ATOM 4444 C C . ILE B 2 371 ? 22.197 -34.586 -82.947 1.00 74.21 373 ILE E C 1
ATOM 4445 O O . ILE B 2 371 ? 21.998 -35.802 -83.024 1.00 73.72 373 ILE E O 1
ATOM 4450 N N . PRO B 2 372 ? 23.341 -34.094 -82.463 1.00 75.39 374 PRO E N 1
ATOM 4451 C CA . PRO B 2 372 ? 24.421 -35.015 -82.064 1.00 78.29 374 PRO E CA 1
ATOM 4452 C C . PRO B 2 372 ? 23.975 -36.093 -81.091 1.00 83.85 374 PRO E C 1
ATOM 4453 O O . PRO B 2 372 ? 24.295 -37.275 -81.282 1.00 85.10 374 PRO E O 1
ATOM 4457 N N . GLU B 2 373 ? 23.226 -35.719 -80.051 1.00 72.19 375 GLU E N 1
ATOM 4458 C CA . GLU B 2 373 ? 22.757 -36.712 -79.093 1.00 76.18 375 GLU E CA 1
ATOM 4459 C C . GLU B 2 373 ? 21.845 -37.732 -79.763 1.00 65.48 375 GLU E C 1
ATOM 4460 O O . GLU B 2 373 ? 21.947 -38.936 -79.498 1.00 58.34 375 GLU E O 1
ATOM 4466 N N . MET B 2 374 ? 20.961 -37.268 -80.652 1.00 64.60 376 MET E N 1
ATOM 4467 C CA . MET B 2 374 ? 20.021 -38.171 -81.310 1.00 74.18 376 MET E CA 1
ATOM 4468 C C . MET B 2 374 ? 20.742 -39.144 -82.234 1.00 76.00 376 MET E C 1
ATOM 4469 O O . MET B 2 374 ? 20.366 -40.319 -82.320 1.00 62.94 376 MET E O 1
ATOM 4474 N N . GLN B 2 375 ? 21.776 -38.672 -82.936 1.00 73.77 377 GLN E N 1
ATOM 4475 C CA . GLN B 2 375 ? 22.574 -39.570 -83.765 1.00 62.61 377 GLN E CA 1
ATOM 4476 C C . GLN B 2 375 ? 23.242 -40.643 -82.915 1.00 70.84 377 GLN E C 1
ATOM 4477 O O . GLN B 2 375 ? 23.276 -41.819 -83.299 1.00 64.05 377 GLN E O 1
ATOM 4483 N N . SER B 2 376 ? 23.772 -40.258 -81.751 1.00 70.25 378 SER E N 1
ATOM 4484 C CA . SER B 2 376 ? 24.336 -41.251 -80.844 1.00 62.89 378 SER E CA 1
ATOM 4485 C C . SER B 2 376 ? 23.265 -42.230 -80.379 1.00 64.79 378 SER E C 1
ATOM 4486 O O . SER B 2 376 ? 23.503 -43.443 -80.319 1.00 67.33 378 SER E O 1
ATOM 4489 N N . SER B 2 377 ? 22.069 -41.722 -80.069 1.00 62.10 379 SER E N 1
ATOM 4490 C CA . SER B 2 377 ? 20.980 -42.597 -79.651 1.00 61.61 379 SER E CA 1
ATOM 4491 C C . SER B 2 377 ? 20.571 -43.550 -80.767 1.00 75.03 379 SER E C 1
ATOM 4492 O O . SER B 2 377 ? 20.381 -44.749 -80.527 1.00 92.10 379 SER E O 1
ATOM 4495 N N . LEU B 2 378 ? 20.433 -43.038 -81.993 1.00 62.75 380 LEU E N 1
ATOM 4496 C CA . LEU B 2 378 ? 20.043 -43.884 -83.116 1.00 71.62 380 LEU E CA 1
ATOM 4497 C C . LEU B 2 378 ? 21.054 -44.992 -83.374 1.00 81.62 380 LEU E C 1
ATOM 4498 O O . LEU B 2 378 ? 20.671 -46.095 -83.784 1.00 80.65 380 LEU E O 1
ATOM 4503 N N . LEU B 2 379 ? 22.343 -44.723 -83.148 1.00 75.08 381 LEU E N 1
ATOM 4504 C CA . LEU B 2 379 ? 23.363 -45.722 -83.443 1.00 65.94 381 LEU E CA 1
ATOM 4505 C C . LEU B 2 379 ? 23.245 -46.925 -82.519 1.00 78.03 381 LEU E C 1
ATOM 4506 O O . LEU B 2 379 ? 23.387 -48.071 -82.962 1.00 101.63 381 LEU E O 1
ATOM 4511 N N . GLN B 2 380 ? 22.985 -46.691 -81.234 1.00 82.18 382 GLN E N 1
ATOM 4512 C CA . GLN B 2 380 ? 22.925 -47.810 -80.303 1.00 92.10 382 GLN E CA 1
ATOM 4513 C C . GLN B 2 380 ? 21.673 -48.662 -80.470 1.00 96.80 382 GLN E C 1
ATOM 4514 O O . GLN B 2 380 ? 21.557 -49.686 -79.790 1.00 99.16 382 GLN E O 1
ATOM 4520 N N . GLN B 2 381 ? 20.746 -48.216 -81.290 1.00 106.09 383 GLN E N 1
ATOM 4521 C CA . GLN B 2 381 ? 19.558 -48.980 -81.581 1.00 85.21 383 GLN E CA 1
ATOM 4522 C C . GLN B 2 381 ? 19.841 -49.844 -82.781 1.00 99.49 383 GLN E C 1
ATOM 4523 O O . GLN B 2 381 ? 19.067 -50.708 -83.117 1.00 119.81 383 GLN E O 1
ATOM 4529 N N . HIS B 2 382 ? 20.967 -49.628 -83.428 1.00 89.20 384 HIS E N 1
ATOM 4530 C CA . HIS B 2 382 ? 21.275 -50.322 -84.631 1.00 102.70 384 HIS E CA 1
ATOM 4531 C C . HIS B 2 382 ? 21.410 -51.813 -84.473 1.00 124.08 384 HIS E C 1
ATOM 4532 O O . HIS B 2 382 ? 21.648 -52.331 -83.394 1.00 117.74 384 HIS E O 1
ATOM 4539 N N . MET B 2 383 ? 21.238 -52.448 -85.631 1.00 142.69 385 MET E N 1
ATOM 4540 C CA . MET B 2 383 ? 21.221 -53.888 -85.885 1.00 153.96 385 MET E CA 1
ATOM 4541 C C . MET B 2 383 ? 19.773 -54.345 -86.070 1.00 178.84 385 MET E C 1
ATOM 4542 O O . MET B 2 383 ? 19.510 -55.444 -86.547 1.00 169.95 385 MET E O 1
ATOM 4547 N N . GLU B 2 384 ? 18.859 -53.475 -85.656 1.00 181.27 386 GLU E N 1
ATOM 4548 C CA . GLU B 2 384 ? 17.403 -53.626 -85.700 1.00 191.47 386 GLU E CA 1
ATOM 4549 C C . GLU B 2 384 ? 16.511 -53.626 -86.981 1.00 199.87 386 GLU E C 1
ATOM 4550 O O . GLU B 2 384 ? 15.557 -54.400 -87.043 1.00 197.09 386 GLU E O 1
ATOM 4556 N N . LEU B 2 385 ? 16.777 -52.762 -87.966 1.00 205.89 387 LEU E N 1
ATOM 4557 C CA . LEU B 2 385 ? 15.887 -52.609 -89.106 1.00 204.30 387 LEU E CA 1
ATOM 4558 C C . LEU B 2 385 ? 16.635 -52.827 -90.409 1.00 204.12 387 LEU E C 1
ATOM 4559 O O . LEU B 2 385 ? 17.804 -52.446 -90.551 1.00 207.01 387 LEU E O 1
ATOM 4564 N N . LEU B 2 386 ? 15.913 -53.432 -91.361 1.00 203.12 388 LEU E N 1
ATOM 4565 C CA . LEU B 2 386 ? 16.372 -53.706 -92.719 1.00 194.93 388 LEU E CA 1
ATOM 4566 C C . LEU B 2 386 ? 17.817 -54.171 -92.704 1.00 189.15 388 LEU E C 1
ATOM 4567 O O . LEU B 2 386 ? 18.703 -53.481 -93.224 1.00 202.83 388 LEU E O 1
ATOM 4572 N N . LYS B 2 387 ? 18.051 -55.327 -92.072 1.00 187.77 389 LYS E N 1
ATOM 4573 C CA . LYS B 2 387 ? 19.343 -55.983 -92.184 1.00 162.43 389 LYS E CA 1
ATOM 4574 C C . LYS B 2 387 ? 19.835 -55.961 -93.627 1.00 172.26 389 LYS E C 1
ATOM 4575 O O . LYS B 2 387 ? 21.036 -55.808 -93.883 1.00 153.46 389 LYS E O 1
ATOM 4581 N N . SER B 2 388 ? 18.910 -56.092 -94.580 1.00 164.60 390 SER E N 1
ATOM 4582 C CA . SER B 2 388 ? 19.168 -55.918 -96.012 1.00 166.58 390 SER E CA 1
ATOM 4583 C C . SER B 2 388 ? 20.355 -56.747 -96.486 1.00 163.64 390 SER E C 1
ATOM 4584 O O . SER B 2 388 ? 21.034 -56.401 -97.460 1.00 173.87 390 SER E O 1
ATOM 4587 N N . SER B 2 389 ? 20.586 -57.877 -95.826 1.00 158.25 391 SER E N 1
ATOM 4588 C CA . SER B 2 389 ? 21.558 -58.849 -96.304 1.00 140.12 391 SER E CA 1
ATOM 4589 C C . SER B 2 389 ? 20.974 -59.638 -97.479 1.00 145.94 391 SER E C 1
ATOM 4590 O O . SER B 2 389 ? 21.303 -60.815 -97.665 1.00 149.97 391 SER E O 1
ATOM 4593 N N . VAL B 2 390 ? 20.091 -58.998 -98.264 1.00 151.89 392 VAL E N 1
ATOM 4594 C CA . VAL B 2 390 ? 19.550 -59.639 -99.459 1.00 140.05 392 VAL E CA 1
ATOM 4595 C C . VAL B 2 390 ? 20.647 -59.805 -100.515 1.00 117.18 392 VAL E C 1
ATOM 4596 O O . VAL B 2 390 ? 21.634 -59.051 -100.555 1.00 113.20 392 VAL E O 1
ATOM 4600 N N . ILE B 2 391 ? 20.486 -60.827 -101.349 1.00 107.20 393 ILE E N 1
ATOM 4601 C CA . ILE B 2 391 ? 21.510 -61.280 -102.285 1.00 122.16 393 ILE E CA 1
ATOM 4602 C C . ILE B 2 391 ? 20.932 -61.133 -103.688 1.00 128.33 393 ILE E C 1
ATOM 4603 O O . ILE B 2 391 ? 19.708 -61.240 -103.883 1.00 146.13 393 ILE E O 1
ATOM 4608 N N . PRO B 2 392 ? 21.762 -60.832 -104.691 1.00 116.94 394 PRO E N 1
ATOM 4609 C CA . PRO B 2 392 ? 21.287 -60.781 -106.082 1.00 121.19 394 PRO E CA 1
ATOM 4610 C C . PRO B 2 392 ? 21.235 -62.150 -106.742 1.00 125.11 394 PRO E C 1
ATOM 4611 O O . PRO B 2 392 ? 22.186 -62.928 -106.685 1.00 122.15 394 PRO E O 1
ATOM 4615 N N . LEU B 2 393 ? 20.090 -62.434 -107.361 1.00 119.21 395 LEU E N 1
ATOM 4616 C CA . LEU B 2 393 ? 19.889 -63.556 -108.304 1.00 125.59 395 LEU E CA 1
ATOM 4617 C C . LEU B 2 393 ? 20.710 -64.827 -108.046 1.00 124.77 395 LEU E C 1
ATOM 4618 O O . LEU B 2 393 ? 21.143 -65.510 -108.993 1.00 117.76 395 LEU E O 1
ATOM 4623 N N . GLU C 1 1 ? 20.277 -21.118 57.105 1.00 103.17 1 GLU C N 1
ATOM 4624 C CA . GLU C 1 1 ? 20.939 -20.487 55.970 1.00 101.75 1 GLU C CA 1
ATOM 4625 C C . GLU C 1 1 ? 21.674 -21.518 55.122 1.00 107.20 1 GLU C C 1
ATOM 4626 O O . GLU C 1 1 ? 22.679 -22.090 55.542 1.00 103.70 1 GLU C O 1
ATOM 4632 N N . VAL C 1 2 ? 21.154 -21.746 53.924 1.00 113.55 2 VAL C N 1
ATOM 4633 C CA . VAL C 1 2 ? 21.728 -22.700 52.985 1.00 97.64 2 VAL C CA 1
ATOM 4634 C C . VAL C 1 2 ? 22.930 -22.066 52.298 1.00 82.80 2 VAL C C 1
ATOM 4635 O O . VAL C 1 2 ? 22.920 -20.872 51.974 1.00 91.65 2 VAL C O 1
ATOM 4639 N N . GLN C 1 3 ? 23.980 -22.861 52.075 1.00 79.95 3 GLN C N 1
ATOM 4640 C CA . GLN C 1 3 ? 25.190 -22.388 51.411 1.00 82.33 3 GLN C CA 1
ATOM 4641 C C . GLN C 1 3 ? 25.581 -23.357 50.307 1.00 82.00 3 GLN C C 1
ATOM 4642 O O . GLN C 1 3 ? 25.552 -24.576 50.499 1.00 72.52 3 GLN C O 1
ATOM 4648 N N . LEU C 1 4 ? 25.942 -22.798 49.152 1.00 78.71 4 LEU C N 1
ATOM 4649 C CA . LEU C 1 4 ? 26.486 -23.524 48.005 1.00 76.43 4 LEU C CA 1
ATOM 4650 C C . LEU C 1 4 ? 27.898 -22.996 47.750 1.00 77.48 4 LEU C C 1
ATOM 4651 O O . LEU C 1 4 ? 28.081 -22.031 47.003 1.00 85.12 4 LEU C O 1
ATOM 4656 N N . GLN C 1 5 ? 28.893 -23.609 48.390 1.00 81.66 5 GLN C N 1
ATOM 4657 C CA . GLN C 1 5 ? 30.267 -23.141 48.251 1.00 83.63 5 GLN C CA 1
ATOM 4658 C C . GLN C 1 5 ? 30.811 -23.448 46.862 1.00 79.28 5 GLN C C 1
ATOM 4659 O O . GLN C 1 5 ? 30.803 -24.602 46.419 1.00 72.27 5 GLN C O 1
ATOM 4665 N N . GLN C 1 6 ? 31.320 -22.416 46.195 1.00 94.24 6 GLN C N 1
ATOM 4666 C CA . GLN C 1 6 ? 32.015 -22.554 44.927 1.00 85.69 6 GLN C CA 1
ATOM 4667 C C . GLN C 1 6 ? 33.318 -21.776 45.012 1.00 83.36 6 GLN C C 1
ATOM 4668 O O . GLN C 1 6 ? 33.450 -20.846 45.810 1.00 77.81 6 GLN C O 1
ATOM 4674 N N . PHE C 1 7 ? 34.284 -22.154 44.181 1.00 104.53 7 PHE C N 1
ATOM 4675 C CA . PHE C 1 7 ? 35.549 -21.435 44.132 1.00 91.62 7 PHE C CA 1
ATOM 4676 C C . PHE C 1 7 ? 35.475 -20.240 43.194 1.00 80.53 7 PHE C C 1
ATOM 4677 O O . PHE C 1 7 ? 34.681 -20.204 42.250 1.00 96.07 7 PHE C O 1
ATOM 4685 N N . GLY C 1 8 ? 36.337 -19.266 43.461 1.00 89.24 8 GLY C N 1
ATOM 4686 C CA . GLY C 1 8 ? 36.357 -17.997 42.765 1.00 105.52 8 GLY C CA 1
ATOM 4687 C C . GLY C 1 8 ? 36.528 -18.134 41.268 1.00 102.45 8 GLY C C 1
ATOM 4688 O O . GLY C 1 8 ? 35.680 -17.680 40.493 1.00 91.76 8 GLY C O 1
ATOM 4689 N N . ALA C 1 9 ? 37.631 -18.743 40.848 1.00 105.39 9 ALA C N 1
ATOM 4690 C CA . ALA C 1 9 ? 37.931 -18.826 39.430 1.00 94.69 9 ALA C CA 1
ATOM 4691 C C . ALA C 1 9 ? 38.847 -20.008 39.171 1.00 86.24 9 ALA C C 1
ATOM 4692 O O . ALA C 1 9 ? 39.533 -20.502 40.070 1.00 91.44 9 ALA C O 1
ATOM 4694 N N . GLU C 1 10 ? 38.831 -20.458 37.920 1.00 91.01 10 GLU C N 1
ATOM 4695 C CA . GLU C 1 10 ? 39.746 -21.477 37.431 1.00 91.10 10 GLU C CA 1
ATOM 4696 C C . GLU C 1 10 ? 40.321 -20.897 36.149 1.00 92.83 10 GLU C C 1
ATOM 4697 O O . GLU C 1 10 ? 39.563 -20.536 35.242 1.00 83.36 10 GLU C O 1
ATOM 4703 N N . LEU C 1 11 ? 41.645 -20.781 36.075 1.00 97.28 11 LEU C N 1
ATOM 4704 C CA . LEU C 1 11 ? 42.302 -20.230 34.895 1.00 80.39 11 LEU C CA 1
ATOM 4705 C C . LEU C 1 11 ? 42.898 -21.394 34.109 1.00 90.03 11 LEU C C 1
ATOM 4706 O O . LEU C 1 11 ? 43.908 -21.978 34.519 1.00 87.02 11 LEU C O 1
ATOM 4711 N N . VAL C 1 12 ? 42.293 -21.701 32.963 1.00 103.09 12 VAL C N 1
ATOM 4712 C CA . VAL C 1 12 ? 42.619 -22.894 32.196 1.00 96.52 12 VAL C CA 1
ATOM 4713 C C . VAL C 1 12 ? 43.130 -22.491 30.820 1.00 86.45 12 VAL C C 1
ATOM 4714 O O . VAL C 1 12 ? 42.972 -21.350 30.375 1.00 96.43 12 VAL C O 1
ATOM 4718 N N . LYS C 1 13 ? 43.767 -23.467 30.138 1.00 78.42 13 LYS C N 1
ATOM 4719 C CA . LYS C 1 13 ? 44.326 -23.326 28.804 1.00 97.68 13 LYS C CA 1
ATOM 4720 C C . LYS C 1 13 ? 43.379 -23.905 27.755 1.00 107.69 13 LYS C C 1
ATOM 4721 O O . LYS C 1 13 ? 42.656 -24.870 28.025 1.00 93.65 13 LYS C O 1
ATOM 4727 N N . PRO C 1 14 ? 43.367 -23.330 26.552 1.00 102.92 14 PRO C N 1
ATOM 4728 C CA . PRO C 1 14 ? 42.481 -23.839 25.497 1.00 78.00 14 PRO C CA 1
ATOM 4729 C C . PRO C 1 14 ? 42.834 -25.266 25.103 1.00 83.04 14 PRO C C 1
ATOM 4730 O O . PRO C 1 14 ? 44.006 -25.619 24.952 1.00 89.49 14 PRO C O 1
ATOM 4734 N N . GLY C 1 15 ? 41.798 -26.089 24.934 1.00 78.24 15 GLY C N 1
ATOM 4735 C CA . GLY C 1 15 ? 41.959 -27.483 24.576 1.00 89.72 15 GLY C CA 1
ATOM 4736 C C . GLY C 1 15 ? 42.035 -28.446 25.742 1.00 93.40 15 GLY C C 1
ATOM 4737 O O . GLY C 1 15 ? 42.010 -29.663 25.521 1.00 87.66 15 GLY C O 1
ATOM 4738 N N . ALA C 1 16 ? 42.111 -27.941 26.972 1.00 86.15 16 ALA C N 1
ATOM 4739 C CA . ALA C 1 16 ? 42.216 -28.758 28.171 1.00 87.34 16 ALA C CA 1
ATOM 4740 C C . ALA C 1 16 ? 40.822 -29.026 28.741 1.00 98.84 16 ALA C C 1
ATOM 4741 O O . ALA C 1 16 ? 39.803 -28.774 28.094 1.00 87.85 16 ALA C O 1
ATOM 4743 N N . SER C 1 17 ? 40.766 -29.600 29.941 1.00 92.14 17 SER C N 1
ATOM 4744 C CA . SER C 1 17 ? 39.527 -29.794 30.682 1.00 81.54 17 SER C CA 1
ATOM 4745 C C . SER C 1 17 ? 39.623 -29.079 32.027 1.00 80.11 17 SER C C 1
ATOM 4746 O O . SER C 1 17 ? 40.696 -28.643 32.455 1.00 95.24 17 SER C O 1
ATOM 4749 N N . VAL C 1 18 ? 38.479 -28.952 32.697 1.00 70.83 18 VAL C N 1
ATOM 4750 C CA . VAL C 1 18 ? 38.423 -28.395 34.049 1.00 85.67 18 VAL C CA 1
ATOM 4751 C C . VAL C 1 18 ? 37.197 -28.968 34.751 1.00 89.88 18 VAL C C 1
ATOM 4752 O O . VAL C 1 18 ? 36.160 -29.198 34.123 1.00 97.66 18 VAL C O 1
ATOM 4756 N N . LYS C 1 19 ? 37.325 -29.207 36.055 1.00 67.82 19 LYS C N 1
ATOM 4757 C CA . LYS C 1 19 ? 36.260 -29.797 36.859 1.00 67.16 19 LYS C CA 1
ATOM 4758 C C . LYS C 1 19 ? 35.975 -28.856 38.027 1.00 81.14 19 LYS C C 1
ATOM 4759 O O . LYS C 1 19 ? 36.746 -28.811 38.990 1.00 96.16 19 LYS C O 1
ATOM 4765 N N . ILE C 1 20 ? 34.861 -28.098 37.954 1.00 68.07 20 ILE C N 1
ATOM 4766 C CA . ILE C 1 20 ? 34.514 -27.148 39.011 1.00 88.51 20 ILE C CA 1
ATOM 4767 C C . ILE C 1 20 ? 33.560 -27.799 40.009 1.00 71.12 20 ILE C C 1
ATOM 4768 O O . ILE C 1 20 ? 32.732 -28.645 39.659 1.00 76.82 20 ILE C O 1
ATOM 4773 N N . SER C 1 21 ? 33.694 -27.410 41.274 1.00 72.19 21 SER C N 1
ATOM 4774 C CA . SER C 1 21 ? 33.012 -28.051 42.389 1.00 66.73 21 SER C CA 1
ATOM 4775 C C . SER C 1 21 ? 31.971 -27.138 43.027 1.00 69.87 21 SER C C 1
ATOM 4776 O O . SER C 1 21 ? 32.081 -25.909 42.986 1.00 66.97 21 SER C O 1
ATOM 4779 N N . CYS C 1 22 ? 30.972 -27.770 43.652 1.00 67.51 22 CYS C N 1
ATOM 4780 C CA . CYS C 1 22 ? 29.856 -27.075 44.299 1.00 61.57 22 CYS C CA 1
ATOM 4781 C C . CYS C 1 22 ? 29.536 -27.837 45.582 1.00 67.83 22 CYS C C 1
ATOM 4782 O O . CYS C 1 22 ? 28.942 -28.918 45.537 1.00 77.13 22 CYS C O 1
ATOM 4785 N N . LYS C 1 23 ? 29.955 -27.278 46.715 1.00 64.92 23 LYS C N 1
ATOM 4786 C CA . LYS C 1 23 ? 29.753 -27.897 48.019 1.00 70.91 23 LYS C CA 1
ATOM 4787 C C . LYS C 1 23 ? 28.466 -27.364 48.641 1.00 82.62 23 LYS C C 1
ATOM 4788 O O . LYS C 1 23 ? 28.331 -26.157 48.874 1.00 90.10 23 LYS C O 1
ATOM 4794 N N . ALA C 1 24 ? 27.518 -28.262 48.888 1.00 62.66 24 ALA C N 1
ATOM 4795 C CA . ALA C 1 24 ? 26.225 -27.907 49.452 1.00 66.86 24 ALA C CA 1
ATOM 4796 C C . ALA C 1 24 ? 26.225 -28.123 50.962 1.00 89.54 24 ALA C C 1
ATOM 4797 O O . ALA C 1 24 ? 26.770 -29.112 51.463 1.00 90.27 24 ALA C O 1
ATOM 4799 N N . SER C 1 25 ? 25.597 -27.194 51.680 1.00 71.58 25 SER C N 1
ATOM 4800 C CA . SER C 1 25 ? 25.446 -27.308 53.122 1.00 60.77 25 SER C CA 1
ATOM 4801 C C . SER C 1 25 ? 24.208 -26.533 53.546 1.00 78.87 25 SER C C 1
ATOM 4802 O O . SER C 1 25 ? 23.735 -25.640 52.836 1.00 70.36 25 SER C O 1
ATOM 4805 N N . GLY C 1 26 ? 23.678 -26.893 54.711 1.00 58.93 26 GLY C N 1
ATOM 4806 C CA . GLY C 1 26 ? 22.468 -26.303 55.229 1.00 62.14 26 GLY C CA 1
ATOM 4807 C C . GLY C 1 26 ? 21.219 -27.123 54.983 1.00 81.48 26 GLY C C 1
ATOM 4808 O O . GLY C 1 26 ? 20.251 -26.993 55.738 1.00 107.68 26 GLY C O 1
ATOM 4809 N N . TYR C 1 27 ? 21.227 -27.974 53.960 1.00 75.70 27 TYR C N 1
ATOM 4810 C CA . TYR C 1 27 ? 20.122 -28.872 53.669 1.00 72.64 27 TYR C CA 1
ATOM 4811 C C . TYR C 1 27 ? 20.672 -30.252 53.340 1.00 72.47 27 TYR C C 1
ATOM 4812 O O . TYR C 1 27 ? 21.885 -30.449 53.241 1.00 78.00 27 TYR C O 1
ATOM 4821 N N . THR C 1 28 ? 19.767 -31.219 53.183 1.00 66.82 28 THR C N 1
ATOM 4822 C CA . THR C 1 28 ? 20.169 -32.577 52.833 1.00 76.87 28 THR C CA 1
ATOM 4823 C C . THR C 1 28 ? 20.469 -32.641 51.341 1.00 81.56 28 THR C C 1
ATOM 4824 O O . THR C 1 28 ? 19.577 -32.428 50.512 1.00 71.56 28 THR C O 1
ATOM 4828 N N . PHE C 1 29 ? 21.722 -32.962 51.008 1.00 92.33 29 PHE C N 1
ATOM 4829 C CA . PHE C 1 29 ? 22.192 -32.883 49.627 1.00 79.98 29 PHE C CA 1
ATOM 4830 C C . PHE C 1 29 ? 21.357 -33.742 48.682 1.00 83.75 29 PHE C C 1
ATOM 4831 O O . PHE C 1 29 ? 21.152 -33.367 47.520 1.00 70.20 29 PHE C O 1
ATOM 4839 N N . THR C 1 30 ? 20.829 -34.864 49.169 1.00 76.90 30 THR C N 1
ATOM 4840 C CA . THR C 1 30 ? 20.106 -35.803 48.323 1.00 66.80 30 THR C CA 1
ATOM 4841 C C . THR C 1 30 ? 18.625 -35.473 48.192 1.00 68.25 30 THR C C 1
ATOM 4842 O O . THR C 1 30 ? 17.931 -36.124 47.405 1.00 76.55 30 THR C O 1
ATOM 4846 N N . ASP C 1 31 ? 18.129 -34.480 48.931 1.00 74.85 31 ASP C N 1
ATOM 4847 C CA . ASP C 1 31 ? 16.712 -34.141 48.901 1.00 64.70 31 ASP C CA 1
ATOM 4848 C C . ASP C 1 31 ? 16.337 -33.217 47.751 1.00 66.08 31 ASP C C 1
ATOM 4849 O O . ASP C 1 31 ? 15.144 -32.979 47.538 1.00 66.84 31 ASP C O 1
ATOM 4854 N N . TYR C 1 32 ? 17.310 -32.698 47.007 1.00 64.42 32 TYR C N 1
ATOM 4855 C CA . TYR C 1 32 ? 17.041 -31.789 45.904 1.00 57.82 32 TYR C CA 1
ATOM 4856 C C . TYR C 1 32 ? 17.991 -32.082 44.752 1.00 59.39 32 TYR C C 1
ATOM 4857 O O . TYR C 1 32 ? 19.103 -32.578 44.945 1.00 69.18 32 TYR C O 1
ATOM 4866 N N . ASN C 1 33 ? 17.553 -31.723 43.549 1.00 66.91 33 ASN C N 1
ATOM 4867 C CA . ASN C 1 33 ? 18.440 -31.765 42.401 1.00 59.99 33 ASN C CA 1
ATOM 4868 C C . ASN C 1 33 ? 19.418 -30.598 42.462 1.00 67.73 33 ASN C C 1
ATOM 4869 O O . ASN C 1 33 ? 19.266 -29.661 43.251 1.00 83.59 33 ASN C O 1
ATOM 4874 N N . MET C 1 34 ? 20.437 -30.662 41.609 1.00 53.29 34 MET C N 1
ATOM 4875 C CA . MET C 1 34 ? 21.441 -29.612 41.513 1.00 53.31 34 MET C CA 1
ATOM 4876 C C . MET C 1 34 ? 21.524 -29.152 40.068 1.00 61.91 34 MET C C 1
ATOM 4877 O O . MET C 1 34 ? 21.766 -29.964 39.170 1.00 57.96 34 MET C O 1
ATOM 4882 N N . ASP C 1 35 ? 21.316 -27.859 39.847 1.00 45.27 35 ASP C N 1
ATOM 4883 C CA . ASP C 1 35 ? 21.375 -27.283 38.514 1.00 53.79 35 ASP C CA 1
ATOM 4884 C C . ASP C 1 35 ? 22.710 -26.587 38.295 1.00 62.02 35 ASP C C 1
ATOM 4885 O O . ASP C 1 35 ? 23.434 -26.260 39.238 1.00 64.35 35 ASP C O 1
ATOM 4890 N N . TRP C 1 36 ? 23.022 -26.356 37.023 1.00 58.37 36 TRP C N 1
ATOM 4891 C CA . TRP C 1 36 ? 24.204 -25.612 36.619 1.00 66.59 36 TRP C CA 1
ATOM 4892 C C . TRP C 1 36 ? 23.800 -24.621 35.544 1.00 67.31 36 TRP C C 1
ATOM 4893 O O . TRP C 1 36 ? 23.073 -24.977 34.610 1.00 78.16 36 TRP C O 1
ATOM 4904 N N . VAL C 1 37 ? 24.273 -23.385 35.677 1.00 54.16 37 VAL C N 1
ATOM 4905 C CA . VAL C 1 37 ? 23.930 -22.302 34.764 1.00 65.17 37 VAL C CA 1
ATOM 4906 C C . VAL C 1 37 ? 25.218 -21.658 34.272 1.00 68.38 37 VAL C C 1
ATOM 4907 O O . VAL C 1 37 ? 26.181 -21.512 35.033 1.00 73.15 37 VAL C O 1
ATOM 4911 N N . LYS C 1 38 ? 25.231 -21.270 32.999 1.00 65.79 38 LYS C N 1
ATOM 4912 C CA . LYS C 1 38 ? 26.335 -20.537 32.398 1.00 71.24 38 LYS C CA 1
ATOM 4913 C C . LYS C 1 38 ? 25.921 -19.090 32.178 1.00 73.90 38 LYS C C 1
ATOM 4914 O O . LYS C 1 38 ? 24.782 -18.815 31.786 1.00 77.09 38 LYS C O 1
ATOM 4920 N N . GLN C 1 39 ? 26.841 -18.166 32.444 1.00 72.49 39 GLN C N 1
ATOM 4921 C CA . GLN C 1 39 ? 26.598 -16.752 32.172 1.00 84.45 39 GLN C CA 1
ATOM 4922 C C . GLN C 1 39 ? 27.872 -16.157 31.590 1.00 90.12 39 GLN C C 1
ATOM 4923 O O . GLN C 1 39 ? 28.843 -15.924 32.319 1.00 76.12 39 GLN C O 1
ATOM 4929 N N . SER C 1 40 ? 27.867 -15.901 30.284 1.00 92.89 40 SER C N 1
ATOM 4930 C CA . SER C 1 40 ? 29.006 -15.256 29.659 1.00 86.66 40 SER C CA 1
ATOM 4931 C C . SER C 1 40 ? 29.056 -13.785 30.069 1.00 90.33 40 SER C C 1
ATOM 4932 O O . SER C 1 40 ? 28.105 -13.232 30.628 1.00 98.03 40 SER C O 1
ATOM 4935 N N . HIS C 1 41 ? 30.181 -13.139 29.780 1.00 77.21 41 HIS C N 1
ATOM 4936 C CA . HIS C 1 41 ? 30.384 -11.777 30.259 1.00 86.52 41 HIS C CA 1
ATOM 4937 C C . HIS C 1 41 ? 29.459 -10.817 29.523 1.00 104.58 41 HIS C C 1
ATOM 4938 O O . HIS C 1 41 ? 29.628 -10.579 28.323 1.00 108.70 41 HIS C O 1
ATOM 4945 N N . GLY C 1 42 ? 28.502 -10.245 30.250 1.00 102.68 42 GLY C N 1
ATOM 4946 C CA . GLY C 1 42 ? 27.547 -9.327 29.661 1.00 98.89 42 GLY C CA 1
ATOM 4947 C C . GLY C 1 42 ? 26.467 -9.991 28.839 1.00 97.45 42 GLY C C 1
ATOM 4948 O O . GLY C 1 42 ? 25.979 -9.402 27.868 1.00 110.56 42 GLY C O 1
ATOM 4949 N N . LYS C 1 43 ? 26.064 -11.201 29.215 1.00 90.77 43 LYS C N 1
ATOM 4950 C CA . LYS C 1 43 ? 25.008 -11.938 28.544 1.00 89.45 43 LYS C CA 1
ATOM 4951 C C . LYS C 1 43 ? 23.997 -12.371 29.599 1.00 100.47 43 LYS C C 1
ATOM 4952 O O . LYS C 1 43 ? 24.125 -12.050 30.786 1.00 85.28 43 LYS C O 1
ATOM 4958 N N . SER C 1 44 ? 22.987 -13.114 29.163 1.00 112.80 44 SER C N 1
ATOM 4959 C CA . SER C 1 44 ? 21.953 -13.610 30.055 1.00 84.89 44 SER C CA 1
ATOM 4960 C C . SER C 1 44 ? 22.377 -14.959 30.624 1.00 80.28 44 SER C C 1
ATOM 4961 O O . SER C 1 44 ? 23.502 -15.423 30.415 1.00 92.76 44 SER C O 1
ATOM 4964 N N . LEU C 1 45 ? 21.462 -15.606 31.339 1.00 72.11 45 LEU C N 1
ATOM 4965 C CA . LEU C 1 45 ? 21.722 -16.886 31.980 1.00 78.02 45 LEU C CA 1
ATOM 4966 C C . LEU C 1 45 ? 21.277 -18.020 31.069 1.00 83.00 45 LEU C C 1
ATOM 4967 O O . LEU C 1 45 ? 20.219 -17.947 30.438 1.00 90.11 45 LEU C O 1
ATOM 4972 N N . GLN C 1 46 ? 22.098 -19.060 30.999 1.00 74.11 46 GLN C N 1
ATOM 4973 C CA . GLN C 1 46 ? 21.850 -20.193 30.123 1.00 65.40 46 GLN C CA 1
ATOM 4974 C C . GLN C 1 46 ? 21.878 -21.472 30.945 1.00 72.43 46 GLN C C 1
ATOM 4975 O O . GLN C 1 46 ? 22.854 -21.733 31.655 1.00 76.15 46 GLN C O 1
ATOM 4981 N N . TRP C 1 47 ? 20.807 -22.261 30.864 1.00 81.70 47 TRP C N 1
ATOM 4982 C CA . TRP C 1 47 ? 20.728 -23.493 31.639 1.00 76.29 47 TRP C CA 1
ATOM 4983 C C . TRP C 1 47 ? 21.568 -24.576 30.977 1.00 80.11 47 TRP C C 1
ATOM 4984 O O . TRP C 1 47 ? 21.398 -24.870 29.789 1.00 85.04 47 TRP C O 1
ATOM 4995 N N . ILE C 1 48 ? 22.470 -25.169 31.754 1.00 70.02 48 ILE C N 1
ATOM 4996 C CA . ILE C 1 48 ? 23.353 -26.218 31.263 1.00 64.35 48 ILE C CA 1
ATOM 4997 C C . ILE C 1 48 ? 22.691 -27.572 31.470 1.00 62.97 48 ILE C C 1
ATOM 4998 O O . ILE C 1 48 ? 22.419 -28.302 30.509 1.00 66.28 48 ILE C O 1
ATOM 5003 N N . GLY C 1 49 ? 22.413 -27.909 32.721 1.00 63.72 49 GLY C N 1
ATOM 5004 C CA . GLY C 1 49 ? 21.797 -29.187 33.017 1.00 56.91 49 GLY C CA 1
ATOM 5005 C C . GLY C 1 49 ? 21.555 -29.320 34.501 1.00 60.72 49 GLY C C 1
ATOM 5006 O O . GLY C 1 49 ? 21.753 -28.378 35.276 1.00 64.24 49 GLY C O 1
ATOM 5007 N N . ASP C 1 50 ? 21.079 -30.501 34.887 1.00 57.53 50 ASP C N 1
ATOM 5008 C CA . ASP C 1 50 ? 20.823 -30.793 36.289 1.00 52.96 50 ASP C CA 1
ATOM 5009 C C . ASP C 1 50 ? 21.168 -32.246 36.582 1.00 50.47 50 ASP C C 1
ATOM 5010 O O . ASP C 1 50 ? 21.244 -33.088 35.683 1.00 64.94 50 ASP C O 1
ATOM 5015 N N . ILE C 1 51 ? 21.373 -32.530 37.866 1.00 56.98 51 ILE C N 1
ATOM 5016 C CA . ILE C 1 51 ? 21.719 -33.867 38.328 1.00 57.97 51 ILE C CA 1
ATOM 5017 C C . ILE C 1 51 ? 20.966 -34.146 39.621 1.00 60.82 51 ILE C C 1
ATOM 5018 O O . ILE C 1 51 ? 20.702 -33.240 40.419 1.00 51.90 51 ILE C O 1
ATOM 5023 N N . SER C 1 52 ? 20.583 -35.410 39.804 1.00 56.05 52 SER C N 1
ATOM 5024 C CA . SER C 1 52 ? 19.986 -35.848 41.054 1.00 56.59 52 SER C CA 1
ATOM 5025 C C . SER C 1 52 ? 21.057 -36.476 41.929 1.00 62.85 52 SER C C 1
ATOM 5026 O O . SER C 1 52 ? 21.603 -37.526 41.561 1.00 68.99 52 SER C O 1
ATOM 5029 N N . PRO C 1 53 ? 21.415 -35.875 43.065 1.00 65.58 53 PRO C N 1
ATOM 5030 C CA . PRO C 1 53 ? 22.363 -36.543 43.967 1.00 55.67 53 PRO C CA 1
ATOM 5031 C C . PRO C 1 53 ? 21.827 -37.856 44.504 1.00 68.43 53 PRO C C 1
ATOM 5032 O O . PRO C 1 53 ? 22.618 -38.705 44.934 1.00 54.22 53 PRO C O 1
ATOM 5036 N N . TYR C 1 54 ? 20.506 -38.055 44.486 1.00 65.19 54 TYR C N 1
ATOM 5037 C CA . TYR C 1 54 ? 19.935 -39.313 44.957 1.00 65.27 54 TYR C CA 1
ATOM 5038 C C . TYR C 1 54 ? 20.001 -40.393 43.880 1.00 71.40 54 TYR C C 1
ATOM 5039 O O . TYR C 1 54 ? 20.655 -41.427 44.061 1.00 58.00 54 TYR C O 1
ATOM 5048 N N . TYR C 1 55 ? 19.318 -40.174 42.751 1.00 67.78 55 TYR C N 1
ATOM 5049 C CA . TYR C 1 55 ? 19.253 -41.197 41.711 1.00 69.90 55 TYR C CA 1
ATOM 5050 C C . TYR C 1 55 ? 20.501 -41.233 40.836 1.00 61.33 55 TYR C C 1
ATOM 5051 O O . TYR C 1 55 ? 20.827 -42.284 40.271 1.00 50.69 55 TYR C O 1
ATOM 5060 N N . GLY C 1 56 ? 21.216 -40.118 40.725 1.00 55.51 56 GLY C N 1
ATOM 5061 C CA . GLY C 1 56 ? 22.266 -39.986 39.738 1.00 69.71 56 GLY C CA 1
ATOM 5062 C C . GLY C 1 56 ? 21.775 -39.685 38.338 1.00 71.00 56 GLY C C 1
ATOM 5063 O O . GLY C 1 56 ? 22.591 -39.622 37.408 1.00 72.75 56 GLY C O 1
ATOM 5064 N N . SER C 1 57 ? 20.473 -39.487 38.157 1.00 61.90 57 SER C N 1
ATOM 5065 C CA . SER C 1 57 ? 19.944 -39.139 36.850 1.00 57.08 57 SER C CA 1
ATOM 5066 C C . SER C 1 57 ? 20.364 -37.728 36.465 1.00 60.66 57 SER C C 1
ATOM 5067 O O . SER C 1 57 ? 20.394 -36.818 37.299 1.00 53.67 57 SER C O 1
ATOM 5070 N N . THR C 1 58 ? 20.681 -37.545 35.191 1.00 62.44 58 THR C N 1
ATOM 5071 C CA . THR C 1 58 ? 21.132 -36.260 34.684 1.00 68.66 58 THR C CA 1
ATOM 5072 C C . THR C 1 58 ? 20.220 -35.779 33.567 1.00 47.78 58 THR C C 1
ATOM 5073 O O . THR C 1 58 ? 19.622 -36.576 32.839 1.00 59.35 58 THR C O 1
ATOM 5077 N N . GLY C 1 59 ? 20.094 -34.469 33.473 1.00 56.46 59 GLY C N 1
ATOM 5078 C CA . GLY C 1 59 ? 19.421 -33.845 32.347 1.00 62.06 59 GLY C CA 1
ATOM 5079 C C . GLY C 1 59 ? 20.312 -32.771 31.766 1.00 71.11 59 GLY C C 1
ATOM 5080 O O . GLY C 1 59 ? 20.966 -32.034 32.499 1.00 52.67 59 GLY C O 1
ATOM 5081 N N . TYR C 1 60 ? 20.364 -32.718 30.437 1.00 72.60 60 TYR C N 1
ATOM 5082 C CA . TYR C 1 60 ? 21.266 -31.815 29.734 1.00 63.97 60 TYR C CA 1
ATOM 5083 C C . TYR C 1 60 ? 20.530 -31.054 28.640 1.00 63.81 60 TYR C C 1
ATOM 5084 O O . TYR C 1 60 ? 19.672 -31.613 27.950 1.00 51.96 60 TYR C O 1
ATOM 5093 N N . SER C 1 61 ? 20.888 -29.783 28.472 1.00 58.33 61 SER C N 1
ATOM 5094 C CA . SER C 1 61 ? 20.492 -29.054 27.277 1.00 59.27 61 SER C CA 1
ATOM 5095 C C . SER C 1 61 ? 21.315 -29.521 26.085 1.00 73.42 61 SER C C 1
ATOM 5096 O O . SER C 1 61 ? 22.495 -29.857 26.220 1.00 90.36 61 SER C O 1
ATOM 5099 N N . GLN C 1 62 ? 20.681 -29.552 24.909 1.00 76.46 62 GLN C N 1
ATOM 5100 C CA . GLN C 1 62 ? 21.368 -30.051 23.724 1.00 76.74 62 GLN C CA 1
ATOM 5101 C C . GLN C 1 62 ? 22.600 -29.215 23.402 1.00 84.86 62 GLN C C 1
ATOM 5102 O O . GLN C 1 62 ? 23.568 -29.732 22.835 1.00 82.99 62 GLN C O 1
ATOM 5108 N N . LYS C 1 63 ? 22.602 -27.934 23.792 1.00 83.24 63 LYS C N 1
ATOM 5109 C CA . LYS C 1 63 ? 23.734 -27.070 23.478 1.00 79.90 63 LYS C CA 1
ATOM 5110 C C . LYS C 1 63 ? 24.977 -27.464 24.261 1.00 91.26 63 LYS C C 1
ATOM 5111 O O . LYS C 1 63 ? 26.098 -27.210 23.805 1.00 94.52 63 LYS C O 1
ATOM 5117 N N . PHE C 1 64 ? 24.806 -28.076 25.432 1.00 97.08 64 PHE C N 1
ATOM 5118 C CA . PHE C 1 64 ? 25.924 -28.449 26.286 1.00 94.07 64 PHE C CA 1
ATOM 5119 C C . PHE C 1 64 ? 26.183 -29.949 26.324 1.00 84.87 64 PHE C C 1
ATOM 5120 O O . PHE C 1 64 ? 27.128 -30.379 26.993 1.00 78.65 64 PHE C O 1
ATOM 5128 N N . LYS C 1 65 ? 25.379 -30.760 25.641 1.00 85.84 65 LYS C N 1
ATOM 5129 C CA . LYS C 1 65 ? 25.634 -32.196 25.625 1.00 94.37 65 LYS C CA 1
ATOM 5130 C C . LYS C 1 65 ? 26.852 -32.495 24.759 1.00 97.62 65 LYS C C 1
ATOM 5131 O O . LYS C 1 65 ? 26.904 -32.124 23.580 1.00 96.33 65 LYS C O 1
ATOM 5137 N N . GLY C 1 66 ? 27.846 -33.137 2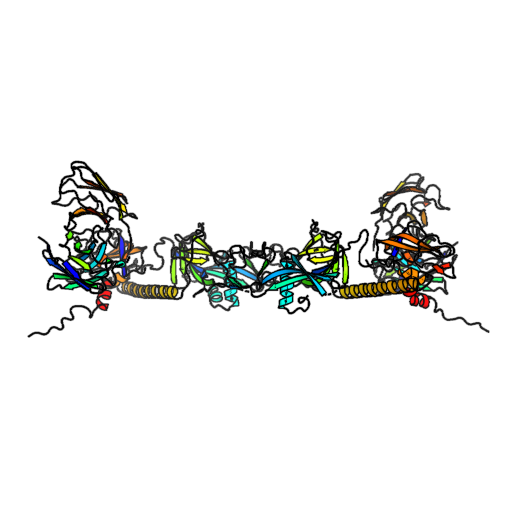5.368 1.00 95.66 66 GLY C N 1
ATOM 5138 C CA . GLY C 1 66 ? 29.151 -33.310 24.782 1.00 67.77 66 GLY C CA 1
ATOM 5139 C C . GLY C 1 66 ? 30.189 -32.349 25.323 1.00 92.37 66 GLY C C 1
ATOM 5140 O O . GLY C 1 66 ? 31.387 -32.646 25.247 1.00 92.25 66 GLY C O 1
ATOM 5141 N N . LYS C 1 67 ? 29.759 -31.192 25.835 1.00 89.65 67 LYS C N 1
ATOM 5142 C CA . LYS C 1 67 ? 30.649 -30.207 26.441 1.00 75.69 67 LYS C CA 1
ATOM 5143 C C . LYS C 1 67 ? 30.823 -30.425 27.945 1.00 80.94 67 LYS C C 1
ATOM 5144 O O . LYS C 1 67 ? 31.953 -30.521 28.435 1.00 89.02 67 LYS C O 1
ATOM 5150 N N . ALA C 1 68 ? 29.717 -30.523 28.684 1.00 96.25 68 ALA C N 1
ATOM 5151 C CA . ALA C 1 68 ? 29.728 -30.645 30.138 1.00 75.02 68 ALA C CA 1
ATOM 5152 C C . ALA C 1 68 ? 29.296 -32.035 30.585 1.00 56.79 68 ALA C C 1
ATOM 5153 O O . ALA C 1 68 ? 28.463 -32.680 29.945 1.00 73.47 68 ALA C O 1
ATOM 5155 N N . THR C 1 69 ? 29.868 -32.484 31.702 1.00 68.30 69 THR C N 1
ATOM 5156 C CA . THR C 1 69 ? 29.513 -33.749 32.337 1.00 64.08 69 THR C CA 1
ATOM 5157 C C . THR C 1 69 ? 29.276 -33.499 33.821 1.00 74.00 69 THR C C 1
ATOM 5158 O O . THR C 1 69 ? 30.122 -32.902 34.496 1.00 73.74 69 THR C O 1
ATOM 5162 N N . LEU C 1 70 ? 28.126 -33.948 34.322 1.00 52.30 70 LEU C N 1
ATOM 5163 C CA . LEU C 1 70 ? 27.727 -33.714 35.704 1.00 69.27 70 LEU C CA 1
ATOM 5164 C C . LEU C 1 70 ? 27.920 -34.979 36.529 1.00 74.68 70 LEU C C 1
ATOM 5165 O O . LEU C 1 70 ? 27.515 -36.067 36.106 1.00 74.31 70 LEU C O 1
ATOM 5170 N N . THR C 1 71 ? 28.556 -34.832 37.692 1.00 66.24 71 THR C N 1
ATOM 5171 C CA . THR C 1 71 ? 28.705 -35.912 38.660 1.00 67.17 71 THR C CA 1
ATOM 5172 C C . THR C 1 71 ? 28.443 -35.352 40.052 1.00 63.03 71 THR C C 1
ATOM 5173 O O . THR C 1 71 ? 28.331 -34.136 40.244 1.00 59.05 71 THR C O 1
ATOM 5177 N N . VAL C 1 72 ? 28.342 -36.252 41.033 1.00 67.71 72 VAL C N 1
ATOM 5178 C CA . VAL C 1 72 ? 28.219 -35.865 42.435 1.00 66.70 72 VAL C CA 1
ATOM 5179 C C . VAL C 1 72 ? 29.063 -36.816 43.269 1.00 69.80 72 VAL C C 1
ATOM 5180 O O . VAL C 1 72 ? 29.445 -37.902 42.828 1.00 89.50 72 VAL C O 1
ATOM 5184 N N . ASP C 1 73 ? 29.348 -36.390 44.495 1.00 68.67 73 ASP C N 1
ATOM 5185 C CA . ASP C 1 73 ? 29.984 -37.242 45.495 1.00 65.42 73 ASP C CA 1
ATOM 5186 C C . ASP C 1 73 ? 29.235 -37.045 46.804 1.00 72.92 73 ASP C C 1
ATOM 5187 O O . ASP C 1 73 ? 29.339 -35.986 47.429 1.00 79.73 73 ASP C O 1
ATOM 5192 N N . ARG C 1 74 ? 28.482 -38.066 47.213 1.00 63.60 74 ARG C N 1
ATOM 5193 C CA . ARG C 1 74 ? 27.608 -37.932 48.371 1.00 84.23 74 ARG C CA 1
ATOM 5194 C C . ARG C 1 74 ? 28.363 -38.007 49.688 1.00 82.36 74 ARG C C 1
ATOM 5195 O O . ARG C 1 74 ? 27.877 -37.478 50.694 1.00 89.97 74 ARG C O 1
ATOM 5203 N N . SER C 1 75 ? 29.539 -38.638 49.702 1.00 88.79 75 SER C N 1
ATOM 5204 C CA . SER C 1 75 ? 30.337 -38.663 50.921 1.00 91.46 75 SER C CA 1
ATOM 5205 C C . SER C 1 75 ? 30.750 -37.252 51.323 1.00 79.32 75 SER C C 1
ATOM 5206 O O . SER C 1 75 ? 30.811 -36.933 52.517 1.00 80.59 75 SER C O 1
ATOM 5209 N N . SER C 1 76 ? 31.037 -36.395 50.341 1.00 75.24 76 SER C N 1
ATOM 5210 C CA . SER C 1 76 ? 31.405 -35.007 50.587 1.00 68.02 76 SER C CA 1
ATOM 5211 C C . SER C 1 76 ? 30.264 -34.030 50.346 1.00 79.83 76 SER C C 1
ATOM 5212 O O . SER C 1 76 ? 30.446 -32.829 50.576 1.00 81.73 76 SER C O 1
ATOM 5215 N N . SER C 1 77 ? 29.102 -34.508 49.889 1.00 88.31 77 SER C N 1
ATOM 5216 C CA . SER C 1 77 ? 27.954 -33.649 49.578 1.00 76.98 77 SER C CA 1
ATOM 5217 C C . SER C 1 77 ? 28.339 -32.566 48.568 1.00 80.37 77 SER C C 1
ATOM 5218 O O . SER C 1 77 ? 28.036 -31.383 48.742 1.00 72.46 77 SER C O 1
ATOM 5221 N N . THR C 1 78 ? 29.000 -32.983 47.489 1.00 80.98 78 THR C N 1
ATOM 5222 C CA . THR C 1 78 ? 29.579 -32.053 46.530 1.00 72.95 78 THR C CA 1
ATOM 5223 C C . THR C 1 78 ? 29.194 -32.451 45.111 1.00 66.61 78 THR C C 1
ATOM 5224 O O . THR C 1 78 ? 29.338 -33.616 44.726 1.00 79.15 78 THR C O 1
ATOM 5228 N N . ALA C 1 79 ? 28.684 -31.488 44.348 1.00 64.13 79 ALA C N 1
ATOM 5229 C CA . ALA C 1 79 ? 28.368 -31.683 42.939 1.00 78.16 79 ALA C CA 1
ATOM 5230 C C . ALA C 1 79 ? 29.499 -31.140 42.074 1.00 70.23 79 ALA C C 1
ATOM 5231 O O . ALA C 1 79 ? 30.086 -30.099 42.381 1.00 70.25 79 ALA C O 1
ATOM 5233 N N . TYR C 1 80 ? 29.803 -31.851 40.993 1.00 71.72 80 TYR C N 1
ATOM 5234 C CA . TYR C 1 80 ? 30.859 -31.459 40.074 1.00 63.59 80 TYR C CA 1
ATOM 5235 C C . TYR C 1 80 ? 30.311 -31.285 38.664 1.00 68.83 80 TYR C C 1
ATOM 5236 O O . TYR C 1 80 ? 29.379 -31.984 38.245 1.00 79.20 80 TYR C O 1
ATOM 5245 N N . MET C 1 81 ? 30.906 -30.339 37.935 1.00 65.01 81 MET C N 1
ATOM 5246 C CA . MET C 1 81 ? 30.699 -30.194 36.497 1.00 68.98 81 MET C CA 1
ATOM 5247 C C . MET C 1 81 ? 32.060 -30.048 35.835 1.00 79.89 81 MET C C 1
ATOM 5248 O O . MET C 1 81 ? 32.834 -29.154 36.194 1.00 65.87 81 MET C O 1
ATOM 5253 N N . GLU C 1 82 ? 32.332 -30.910 34.859 1.00 85.87 82 GLU C N 1
ATOM 5254 C CA . GLU C 1 82 ? 33.588 -30.936 34.122 1.00 79.00 82 GLU C CA 1
ATOM 5255 C C . GLU C 1 82 ? 33.340 -30.480 32.692 1.00 84.48 82 GLU C C 1
ATOM 5256 O O . GLU C 1 82 ? 32.424 -30.981 32.032 1.00 75.61 82 GLU C O 1
ATOM 5262 N N . LEU C 1 83 ? 34.171 -29.562 32.201 1.00 90.09 83 LEU C N 1
ATOM 5263 C CA . LEU C 1 83 ? 34.031 -29.057 30.842 1.00 83.70 83 LEU C CA 1
ATOM 5264 C C . LEU C 1 83 ? 35.181 -29.555 29.981 1.00 88.41 83 LEU C C 1
ATOM 5265 O O . LEU C 1 83 ? 36.327 -29.624 30.435 1.00 84.85 83 LEU C O 1
ATOM 5270 N N . ARG C 1 84 ? 34.861 -29.902 28.736 1.00 81.73 84 ARG C N 1
ATOM 5271 C CA . ARG C 1 84 ? 35.800 -30.505 27.806 1.00 85.14 84 ARG C CA 1
ATOM 5272 C C . ARG C 1 84 ? 36.020 -29.582 26.615 1.00 98.26 84 ARG C C 1
ATOM 5273 O O . ARG C 1 84 ? 35.109 -28.863 26.192 1.00 88.85 84 ARG C O 1
ATOM 5281 N N . SER C 1 85 ? 37.245 -29.602 26.084 1.00 99.81 85 SER C N 1
ATOM 5282 C CA . SER C 1 85 ? 37.581 -28.920 24.835 1.00 94.72 85 SER C CA 1
ATOM 5283 C C . SER C 1 85 ? 37.284 -27.423 24.932 1.00 92.96 85 SER C C 1
ATOM 5284 O O . SER C 1 85 ? 36.551 -26.850 24.123 1.00 111.48 85 SER C O 1
ATOM 5287 N N . LEU C 1 86 ? 37.876 -26.796 25.949 1.00 78.69 86 LEU C N 1
ATOM 5288 C CA . LEU C 1 86 ? 37.543 -25.413 26.260 1.00 85.97 86 LEU C CA 1
ATOM 5289 C C . LEU C 1 86 ? 38.073 -24.468 25.193 1.00 85.39 86 LEU C C 1
ATOM 5290 O O . LEU C 1 86 ? 39.235 -24.550 24.785 1.00 100.32 86 LEU C O 1
ATOM 5295 N N . THR C 1 87 ? 37.207 -23.571 24.744 1.00 84.07 87 THR C N 1
ATOM 5296 C CA . THR C 1 87 ? 37.544 -22.478 23.849 1.00 87.25 87 THR C CA 1
ATOM 5297 C C . THR C 1 87 ? 37.250 -21.160 24.557 1.00 92.77 87 THR C C 1
ATOM 5298 O O . THR C 1 87 ? 36.766 -21.137 25.692 1.00 87.21 87 THR C O 1
ATOM 5302 N N . SER C 1 88 ? 37.527 -20.049 23.872 1.00 88.97 88 SER C N 1
ATOM 5303 C CA . SER C 1 88 ? 37.227 -18.751 24.461 1.00 91.46 88 SER C CA 1
ATOM 5304 C C . SER C 1 88 ? 35.727 -18.525 24.641 1.00 104.51 88 SER C C 1
ATOM 5305 O O . SER C 1 88 ? 35.335 -17.734 25.505 1.00 91.53 88 SER C O 1
ATOM 5308 N N . GLU C 1 89 ? 34.877 -19.211 23.868 1.00 107.52 89 GLU C N 1
ATOM 5309 C CA . GLU C 1 89 ? 33.440 -19.078 24.079 1.00 111.38 89 GLU C CA 1
ATOM 5310 C C . GLU C 1 89 ? 32.992 -19.726 25.378 1.00 97.59 89 GLU C C 1
ATOM 5311 O O . GLU C 1 89 ? 31.866 -19.483 25.826 1.00 98.37 89 GLU C O 1
ATOM 5317 N N . ASP C 1 90 ? 33.833 -20.553 25.983 1.00 83.85 90 ASP C N 1
ATOM 5318 C CA . ASP C 1 90 ? 33.491 -21.178 27.247 1.00 82.32 90 ASP C CA 1
ATOM 5319 C C . ASP C 1 90 ? 33.854 -20.305 28.438 1.00 78.00 90 ASP C C 1
ATOM 5320 O O . ASP C 1 90 ? 33.442 -20.611 29.562 1.00 81.76 90 ASP C O 1
ATOM 5325 N N . THR C 1 91 ? 34.601 -19.228 28.210 1.00 77.43 91 THR C N 1
ATOM 5326 C CA . THR C 1 91 ? 34.961 -18.299 29.271 1.00 78.27 91 THR C CA 1
ATOM 5327 C C . THR C 1 91 ? 33.703 -17.610 29.780 1.00 89.74 91 THR C C 1
ATOM 5328 O O . THR C 1 91 ? 33.103 -16.792 29.076 1.00 111.09 91 THR C O 1
ATOM 5332 N N . ALA C 1 92 ? 33.300 -17.943 31.001 1.00 94.72 92 ALA C N 1
ATOM 5333 C CA . ALA C 1 92 ? 32.069 -17.415 31.581 1.00 92.41 92 ALA C CA 1
ATOM 5334 C C . ALA C 1 92 ? 32.085 -17.699 33.078 1.00 90.79 92 ALA C C 1
ATOM 5335 O O . ALA C 1 92 ? 32.980 -18.374 33.597 1.00 86.06 92 ALA C O 1
ATOM 5337 N N . VAL C 1 93 ? 31.070 -17.189 33.763 1.00 76.77 93 VAL C N 1
ATOM 5338 C CA . VAL C 1 93 ? 30.842 -17.512 35.162 1.00 88.79 93 VAL C CA 1
ATOM 5339 C C . VAL C 1 93 ? 29.853 -18.664 35.222 1.00 82.12 93 VAL C C 1
ATOM 5340 O O . VAL C 1 93 ? 28.761 -18.590 34.648 1.00 94.00 93 VAL C O 1
ATOM 5344 N N . TYR C 1 94 ? 30.232 -19.729 35.918 1.00 69.30 94 TYR C N 1
ATOM 5345 C CA . TYR C 1 94 ? 29.428 -20.942 36.004 1.00 69.09 94 TYR C CA 1
ATOM 5346 C C . TYR C 1 94 ? 28.869 -21.057 37.415 1.00 75.42 94 TYR C C 1
ATOM 5347 O O . TYR C 1 94 ? 29.618 -21.272 38.375 1.00 72.66 94 TYR C O 1
ATOM 5356 N N . TYR C 1 95 ? 27.555 -20.915 37.531 1.00 70.75 95 TYR C N 1
ATOM 5357 C CA . TYR C 1 95 ? 26.848 -21.021 38.794 1.00 63.87 95 TYR C CA 1
ATOM 5358 C C . TYR C 1 95 ? 26.314 -22.435 38.979 1.00 77.78 95 TYR C C 1
ATOM 5359 O O . TYR C 1 95 ? 25.924 -23.101 38.017 1.00 86.51 95 TYR C O 1
ATOM 5368 N N . CYS C 1 96 ? 26.304 -22.891 40.225 1.00 74.00 96 CYS C N 1
ATOM 5369 C CA . CYS C 1 96 ? 25.500 -24.037 40.611 1.00 75.21 96 CYS C CA 1
ATOM 5370 C C . CYS C 1 96 ? 24.315 -23.518 41.414 1.00 82.28 96 CYS C C 1
ATOM 5371 O O . CYS C 1 96 ? 24.468 -22.627 42.257 1.00 78.22 96 CYS C O 1
ATOM 5374 N N . ALA C 1 97 ? 23.129 -24.046 41.125 1.00 72.09 97 ALA C N 1
ATOM 5375 C CA . ALA C 1 97 ? 21.901 -23.501 41.681 1.00 62.24 97 ALA C CA 1
ATOM 5376 C C . ALA C 1 97 ? 21.027 -24.614 42.241 1.00 59.66 97 ALA C C 1
ATOM 5377 O O . ALA C 1 97 ? 21.159 -25.784 41.872 1.00 54.17 97 ALA C O 1
ATOM 5379 N N . ARG C 1 98 ? 20.132 -24.222 43.149 1.00 57.29 98 ARG C N 1
ATOM 5380 C CA . ARG C 1 98 ? 19.231 -25.130 43.851 1.00 48.34 98 ARG C CA 1
ATOM 5381 C C . ARG C 1 98 ? 17.813 -24.585 43.747 1.00 51.58 98 ARG C C 1
ATOM 5382 O O . ARG C 1 98 ? 17.553 -23.455 44.172 1.00 63.63 98 ARG C O 1
ATOM 5390 N N . ARG C 1 99 ? 16.901 -25.374 43.182 1.00 65.69 99 ARG C N 1
ATOM 5391 C CA . ARG C 1 99 ? 15.544 -24.896 42.962 1.00 65.80 99 ARG C CA 1
ATOM 5392 C C . ARG C 1 99 ? 14.711 -25.092 44.226 1.00 63.60 99 ARG C C 1
ATOM 5393 O O . ARG C 1 99 ? 15.206 -25.523 45.269 1.00 74.01 99 ARG C O 1
ATOM 5401 N N . ASN C 1 100 ? 13.425 -24.767 44.142 1.00 65.15 100 ASN C N 1
ATOM 5402 C CA . ASN C 1 100 ? 12.519 -25.022 45.252 1.00 61.59 100 ASN C CA 1
ATOM 5403 C C . ASN C 1 100 ? 12.091 -26.488 45.193 1.00 65.67 100 ASN C C 1
ATOM 5404 O O . ASN C 1 100 ? 12.526 -27.252 44.326 1.00 55.17 100 ASN C O 1
ATOM 5409 N N . TYR C 1 101 ? 11.161 -26.877 46.067 1.00 66.42 101 TYR C N 1
ATOM 5410 C CA . TYR C 1 101 ? 10.770 -28.278 46.167 1.00 49.59 101 TYR C CA 1
ATOM 5411 C C . TYR C 1 101 ? 10.021 -28.792 44.943 1.00 48.83 101 TYR C C 1
ATOM 5412 O O . TYR C 1 101 ? 10.013 -30.004 44.716 1.00 63.05 101 TYR C O 1
ATOM 5421 N N . ASP C 1 102 ? 9.413 -27.922 44.135 1.00 50.63 102 ASP C N 1
ATOM 5422 C CA . ASP C 1 102 ? 8.759 -28.368 42.909 1.00 64.01 102 ASP C CA 1
ATOM 5423 C C . ASP C 1 102 ? 9.522 -27.952 41.653 1.00 70.20 102 ASP C C 1
ATOM 5424 O O . ASP C 1 102 ? 8.958 -27.977 40.554 1.00 59.03 102 ASP C O 1
ATOM 5429 N N . GLY C 1 103 ? 10.778 -27.540 41.796 1.00 61.66 103 GLY C N 1
ATOM 5430 C CA . GLY C 1 103 ? 11.613 -27.273 40.638 1.00 65.49 103 GLY C CA 1
ATOM 5431 C C . GLY C 1 103 ? 11.090 -26.186 39.729 1.00 67.25 103 GLY C C 1
ATOM 5432 O O . GLY C 1 103 ? 11.278 -26.259 38.507 1.00 59.42 103 GLY C O 1
ATOM 5433 N N . SER C 1 104 ? 10.464 -25.158 40.299 1.00 60.78 104 SER C N 1
ATOM 5434 C CA . SER C 1 104 ? 9.931 -24.081 39.477 1.00 74.20 104 SER C CA 1
ATOM 5435 C C . SER C 1 104 ? 10.910 -22.921 39.355 1.00 72.65 104 SER C C 1
ATOM 5436 O O . SER C 1 104 ? 11.237 -22.495 38.241 1.00 60.96 104 SER C O 1
ATOM 5439 N N . TRP C 1 105 ? 11.381 -22.404 40.485 1.00 49.68 105 TRP C N 1
ATOM 5440 C CA . TRP C 1 105 ? 12.305 -21.283 40.495 1.00 57.33 105 TRP C CA 1
ATOM 5441 C C . TRP C 1 105 ? 13.555 -21.644 41.289 1.00 59.63 105 TRP C C 1
ATOM 5442 O O . TRP C 1 105 ? 13.543 -22.538 42.139 1.00 70.77 105 TRP C O 1
ATOM 5453 N N . PHE C 1 106 ? 14.644 -20.944 40.983 1.00 66.05 106 PHE C N 1
ATOM 5454 C CA . PHE C 1 106 ? 15.931 -21.210 41.613 1.00 73.39 106 PHE C CA 1
ATOM 5455 C C . PHE C 1 106 ? 15.969 -20.530 42.976 1.00 66.95 106 PHE C C 1
ATOM 5456 O O . PHE C 1 106 ? 15.935 -19.299 43.064 1.00 61.76 106 PHE C O 1
ATOM 5464 N N . ALA C 1 107 ? 16.072 -21.333 44.038 1.00 75.39 107 ALA C N 1
ATOM 5465 C CA . ALA C 1 107 ? 15.998 -20.807 45.398 1.00 52.81 107 ALA C CA 1
ATOM 5466 C C . ALA C 1 107 ? 17.348 -20.290 45.883 1.00 61.96 107 ALA C C 1
ATOM 5467 O O . ALA C 1 107 ? 17.409 -19.288 46.603 1.00 76.89 107 ALA C O 1
ATOM 5469 N N . TYR C 1 108 ? 18.432 -20.984 45.541 1.00 59.59 108 TYR C N 1
ATOM 5470 C CA . TYR C 1 108 ? 19.761 -20.630 46.016 1.00 69.62 108 TYR C CA 1
ATOM 5471 C C . TYR C 1 108 ? 20.762 -20.716 44.877 1.00 66.91 108 TYR C C 1
ATOM 5472 O O . TYR C 1 108 ? 20.632 -21.542 43.971 1.00 70.77 108 TYR C O 1
ATOM 5481 N N . TRP C 1 109 ? 21.766 -19.850 44.941 1.00 61.65 109 TRP C N 1
ATOM 5482 C CA . TRP C 1 109 ? 22.832 -19.807 43.957 1.00 70.78 109 TRP C CA 1
ATOM 5483 C C . TRP C 1 109 ? 24.170 -19.811 44.680 1.00 72.21 109 TRP C C 1
ATOM 5484 O O . TRP C 1 109 ? 24.256 -19.521 45.874 1.00 88.42 109 TRP C O 1
ATOM 5495 N N . GLY C 1 110 ? 25.224 -20.125 43.935 1.00 72.88 110 GLY C N 1
ATOM 5496 C CA . GLY C 1 110 ? 26.574 -20.017 44.436 1.00 71.07 110 GLY C CA 1
ATOM 5497 C C . GLY C 1 110 ? 27.192 -18.696 44.001 1.00 89.93 110 GLY C C 1
ATOM 5498 O O . GLY C 1 110 ? 26.631 -17.948 43.207 1.00 87.45 110 GLY C O 1
ATOM 5499 N N . GLN C 1 111 ? 28.383 -18.426 44.535 1.00 80.90 111 GLN C N 1
ATOM 5500 C CA . GLN C 1 111 ? 29.080 -17.204 44.161 1.00 74.79 111 GLN C CA 1
ATOM 5501 C C . GLN C 1 111 ? 29.451 -17.208 42.683 1.00 78.25 111 GLN C C 1
ATOM 5502 O O . GLN C 1 111 ? 29.599 -16.142 42.072 1.00 87.86 111 GLN C O 1
ATOM 5508 N N . GLY C 1 112 ? 29.609 -18.382 42.099 1.00 76.88 112 GLY C N 1
ATOM 5509 C CA . GLY C 1 112 ? 30.035 -18.480 40.722 1.00 84.52 112 GLY C CA 1
ATOM 5510 C C . GLY C 1 112 ? 31.522 -18.770 40.622 1.00 95.98 112 GLY C C 1
ATOM 5511 O O . GLY C 1 112 ? 32.321 -18.394 41.487 1.00 96.45 112 GLY C O 1
ATOM 5512 N N . THR C 1 113 ? 31.903 -19.447 39.547 1.00 95.58 113 THR C N 1
ATOM 5513 C CA . THR C 1 113 ? 33.293 -19.800 39.282 1.00 79.13 113 THR C CA 1
ATOM 5514 C C . THR C 1 113 ? 33.634 -19.217 37.918 1.00 87.52 113 THR C C 1
ATOM 5515 O O . THR C 1 113 ? 33.092 -19.651 36.894 1.00 65.63 113 THR C O 1
ATOM 5519 N N . LEU C 1 114 ? 34.523 -18.227 37.907 1.00 85.30 114 LEU C N 1
ATOM 5520 C CA . LEU C 1 114 ? 34.896 -17.551 36.670 1.00 77.75 114 LEU C CA 1
ATOM 5521 C C . LEU C 1 114 ? 35.943 -18.396 35.965 1.00 86.64 114 LEU C C 1
ATOM 5522 O O . LEU C 1 114 ? 37.124 -18.370 36.315 1.00 109.47 114 LEU C O 1
ATOM 5527 N N . VAL C 1 115 ? 35.516 -19.129 34.946 1.00 84.80 115 VAL C N 1
ATOM 5528 C CA . VAL C 1 115 ? 36.426 -19.937 34.149 1.00 76.84 115 VAL C CA 1
ATOM 5529 C C . VAL C 1 115 ? 36.880 -19.081 32.979 1.00 84.27 115 VAL C C 1
ATOM 5530 O O . VAL C 1 115 ? 36.056 -18.611 32.187 1.00 68.07 115 VAL C O 1
ATOM 5534 N N . THR C 1 116 ? 38.187 -18.854 32.889 1.00 87.16 116 THR C N 1
ATOM 5535 C CA . THR C 1 116 ? 38.789 -18.057 31.832 1.00 93.89 116 THR C CA 1
ATOM 5536 C C . THR C 1 116 ? 39.665 -18.963 30.982 1.00 95.77 116 THR C C 1
ATOM 5537 O O . THR C 1 116 ? 40.487 -19.713 31.518 1.00 101.61 116 THR C O 1
ATOM 5541 N N . VAL C 1 117 ? 39.483 -18.905 29.670 1.00 94.75 117 VAL C N 1
ATOM 5542 C CA . VAL C 1 117 ? 40.192 -19.775 28.742 1.00 97.20 117 VAL C CA 1
ATOM 5543 C C . VAL C 1 117 ? 41.125 -18.893 27.925 1.00 104.22 117 VAL C C 1
ATOM 5544 O O . VAL C 1 117 ? 40.695 -18.211 26.987 1.00 118.54 117 VAL C O 1
ATOM 5548 N N . SER C 1 118 ? 42.407 -18.907 28.284 1.00 114.31 118 SER C N 1
ATOM 5549 C CA . SER C 1 118 ? 43.430 -18.176 27.550 1.00 132.08 118 SER C CA 1
ATOM 5550 C C . SER C 1 118 ? 44.795 -18.716 27.953 1.00 130.93 118 SER C C 1
ATOM 5551 O O . SER C 1 118 ? 45.014 -19.054 29.120 1.00 122.48 118 SER C O 1
ATOM 5554 N N . SER C 1 119 ? 45.701 -18.798 26.984 1.00 142.39 119 SER C N 1
ATOM 5555 C CA . SER C 1 119 ? 47.054 -19.278 27.246 1.00 143.27 119 SER C CA 1
ATOM 5556 C C . SER C 1 119 ? 47.990 -18.118 27.572 1.00 134.60 119 SER C C 1
ATOM 5557 O O . SER C 1 119 ? 48.317 -17.880 28.736 1.00 121.95 119 SER C O 1
ATOM 5560 N N . GLU C 1 121 ? 11.999 -25.118 22.254 1.00 87.32 121 GLU C N 1
ATOM 5561 C CA . GLU C 1 121 ? 12.185 -24.341 23.475 1.00 98.49 121 GLU C CA 1
ATOM 5562 C C . GLU C 1 121 ? 11.282 -23.113 23.498 1.00 106.06 121 GLU C C 1
ATOM 5563 O O . GLU C 1 121 ? 10.823 -22.649 22.452 1.00 109.99 121 GLU C O 1
ATOM 5569 N N . LEU C 1 122 ? 11.024 -22.595 24.698 1.00 96.65 122 LEU C N 1
ATOM 5570 C CA . LEU C 1 122 ? 10.254 -21.370 24.867 1.00 104.32 122 LEU C CA 1
ATOM 5571 C C . LEU C 1 122 ? 11.215 -20.189 24.921 1.00 100.46 122 LEU C C 1
ATOM 5572 O O . LEU C 1 122 ? 12.086 -20.132 25.794 1.00 94.89 122 LEU C O 1
ATOM 5577 N N . VAL C 1 123 ? 11.064 -19.255 23.991 1.00 98.10 123 VAL C N 1
ATOM 5578 C CA . VAL C 1 123 ? 11.884 -18.051 23.979 1.00 102.98 123 VAL C CA 1
ATOM 5579 C C . VAL C 1 123 ? 11.163 -16.962 24.766 1.00 98.80 123 VAL C C 1
ATOM 5580 O O . VAL C 1 123 ? 9.960 -16.736 24.584 1.00 85.48 123 VAL C O 1
ATOM 5584 N N . MET C 1 124 ? 11.897 -16.298 25.658 1.00 98.28 124 MET C N 1
ATOM 5585 C CA . MET C 1 124 ? 11.375 -15.223 26.495 1.00 89.22 124 MET C CA 1
ATOM 5586 C C . MET C 1 124 ? 11.919 -13.903 25.962 1.00 108.39 124 MET C C 1
ATOM 5587 O O . MET C 1 124 ? 13.108 -13.601 26.122 1.00 109.08 124 MET C O 1
ATOM 5592 N N . THR C 1 125 ? 11.044 -13.113 25.342 1.00 108.12 125 THR C N 1
ATOM 5593 C CA . THR C 1 125 ? 11.426 -11.835 24.753 1.00 92.41 125 THR C CA 1
ATOM 5594 C C . THR C 1 125 ? 11.269 -10.736 25.796 1.00 93.66 125 THR C C 1
ATOM 5595 O O . THR C 1 125 ? 10.147 -10.375 26.164 1.00 98.12 125 THR C O 1
ATOM 5599 N N . GLN C 1 126 ? 12.389 -10.210 26.278 1.00 92.81 126 GLN C N 1
ATOM 5600 C CA . GLN C 1 126 ? 12.378 -9.145 27.268 1.00 101.03 126 GLN C CA 1
ATOM 5601 C C . GLN C 1 126 ? 12.494 -7.824 26.513 1.00 113.53 126 GLN C C 1
ATOM 5602 O O . GLN C 1 126 ? 13.399 -7.652 25.688 1.00 124.22 126 GLN C O 1
ATOM 5608 N N . SER C 1 127 ? 11.575 -6.888 26.801 1.00 102.74 127 SER C N 1
ATOM 5609 C CA . SER C 1 127 ? 11.387 -5.749 25.900 1.00 119.27 127 SER C CA 1
ATOM 5610 C C . SER C 1 127 ? 12.484 -4.695 26.011 1.00 126.97 127 SER C C 1
ATOM 5611 O O . SER C 1 127 ? 13.127 -4.393 24.991 1.00 148.12 127 SER C O 1
ATOM 5614 N N . PRO C 1 128 ? 12.750 -4.088 27.180 1.00 120.25 128 PRO C N 1
ATOM 5615 C CA . PRO C 1 128 ? 13.769 -3.028 27.199 1.00 107.30 128 PRO C CA 1
ATOM 5616 C C . PRO C 1 128 ? 15.160 -3.589 27.450 1.00 109.90 128 PRO C C 1
ATOM 5617 O O . PRO C 1 128 ? 15.378 -4.315 28.426 1.00 123.12 128 PRO C O 1
ATOM 5621 N N . ALA C 1 129 ? 16.112 -3.271 26.569 1.00 101.05 129 ALA C N 1
ATOM 5622 C CA . ALA C 1 129 ? 17.468 -3.784 26.733 1.00 96.41 129 ALA C CA 1
ATOM 5623 C C . ALA C 1 129 ? 18.220 -3.040 27.830 1.00 100.16 129 ALA C C 1
ATOM 5624 O O . ALA C 1 129 ? 18.822 -3.663 28.713 1.00 92.34 129 ALA C O 1
ATOM 5626 N N . ILE C 1 130 ? 18.218 -1.709 27.775 1.00 94.34 130 ILE C N 1
ATOM 5627 C CA . ILE C 1 130 ? 18.836 -0.866 28.791 1.00 96.15 130 ILE C CA 1
ATOM 5628 C C . ILE C 1 130 ? 17.816 0.193 29.179 1.00 105.48 130 ILE C C 1
ATOM 5629 O O . ILE C 1 130 ? 17.053 0.670 28.331 1.00 113.51 130 ILE C O 1
ATOM 5634 N N . LEU C 1 131 ? 17.799 0.564 30.457 1.00 110.79 131 LEU C N 1
ATOM 5635 C CA . LEU C 1 131 ? 16.863 1.571 30.943 1.00 117.85 131 LEU C CA 1
ATOM 5636 C C . LEU C 1 131 ? 17.629 2.498 31.876 1.00 122.41 131 LEU C C 1
ATOM 5637 O O . LEU C 1 131 ? 18.285 2.031 32.811 1.00 121.86 131 LEU C O 1
ATOM 5642 N N . SER C 1 132 ? 17.545 3.802 31.628 1.00 117.52 132 SER C N 1
ATOM 5643 C CA . SER C 1 132 ? 18.358 4.799 32.321 1.00 114.86 132 SER C CA 1
ATOM 5644 C C . SER C 1 132 ? 17.454 5.749 33.090 1.00 132.56 132 SER C C 1
ATOM 5645 O O . SER C 1 132 ? 16.722 6.539 32.483 1.00 137.96 132 SER C O 1
ATOM 5648 N N . VAL C 1 133 ? 17.492 5.669 34.423 1.00 139.89 133 VAL C N 1
ATOM 5649 C CA . VAL C 1 133 ? 16.686 6.540 35.267 1.00 142.75 133 VAL C CA 1
ATOM 5650 C C . VAL C 1 133 ? 17.482 7.013 36.478 1.00 137.16 133 VAL C C 1
ATOM 5651 O O . VAL C 1 133 ? 18.513 6.444 36.847 1.00 129.57 133 VAL C O 1
ATOM 5655 N N . SER C 1 134 ? 16.975 8.089 37.090 1.00 126.03 134 SER C N 1
ATOM 5656 C CA . SER C 1 134 ? 17.393 8.708 38.335 1.00 133.00 134 SER C CA 1
ATOM 5657 C C . SER C 1 134 ? 16.522 8.174 39.467 1.00 137.19 134 SER C C 1
ATOM 5658 O O . SER C 1 134 ? 15.454 7.605 39.220 1.00 140.53 134 SER C O 1
ATOM 5661 N N . PRO C 1 135 ? 16.924 8.341 40.726 1.00 132.13 135 PRO C N 1
ATOM 5662 C CA . PRO C 1 135 ? 16.112 7.793 41.820 1.00 131.22 135 PRO C CA 1
ATOM 5663 C C . PRO C 1 135 ? 14.763 8.485 41.951 1.00 130.40 135 PRO C C 1
ATOM 5664 O O . PRO C 1 135 ? 14.620 9.685 41.705 1.00 133.68 135 PRO C O 1
ATOM 5668 N N . GLY C 1 136 ? 13.763 7.694 42.349 1.00 126.72 136 GLY C N 1
ATOM 5669 C CA . GLY C 1 136 ? 12.403 8.161 42.525 1.00 147.57 136 GLY C CA 1
ATOM 5670 C C . GLY C 1 136 ? 11.458 7.865 41.377 1.00 147.94 136 GLY C C 1
ATOM 5671 O O . GLY C 1 136 ? 10.242 8.017 41.548 1.00 139.48 136 GLY C O 1
ATOM 5672 N N . GLU C 1 137 ? 11.971 7.438 40.226 1.00 147.68 137 GLU C N 1
ATOM 5673 C CA . GLU C 1 137 ? 11.159 7.254 39.032 1.00 149.21 137 GLU C CA 1
ATOM 5674 C C . GLU C 1 137 ? 10.551 5.855 38.995 1.00 143.82 137 GLU C C 1
ATOM 5675 O O . GLU C 1 137 ? 11.099 4.905 39.561 1.00 139.93 137 GLU C O 1
ATOM 5681 N N . ARG C 1 138 ? 9.409 5.735 38.319 1.00 145.58 138 ARG C N 1
ATOM 5682 C CA . ARG C 1 138 ? 8.692 4.469 38.229 1.00 122.20 138 ARG C CA 1
ATOM 5683 C C . ARG C 1 138 ? 8.969 3.841 36.871 1.00 113.80 138 ARG C C 1
ATOM 5684 O O . ARG C 1 138 ? 8.776 4.482 35.833 1.00 122.61 138 ARG C O 1
ATOM 5692 N N . VAL C 1 139 ? 9.428 2.591 36.881 1.00 116.55 139 VAL C N 1
ATOM 5693 C CA . VAL C 1 139 ? 9.744 1.861 35.663 1.00 111.19 139 VAL C CA 1
ATOM 5694 C C . VAL C 1 139 ? 9.089 0.489 35.722 1.00 101.63 139 VAL C C 1
ATOM 5695 O O . VAL C 1 139 ? 8.690 0.007 36.784 1.00 91.68 139 VAL C O 1
ATOM 5699 N N . SER C 1 140 ? 8.995 -0.141 34.555 1.00 106.23 140 SER C N 1
ATOM 5700 C CA . SER C 1 140 ? 8.400 -1.464 34.426 1.00 110.80 140 SER C CA 1
ATOM 5701 C C . SER C 1 140 ? 8.990 -2.138 33.197 1.00 102.77 140 SER C C 1
ATOM 5702 O O . SER C 1 140 ? 9.043 -1.537 32.120 1.00 97.71 140 SER C O 1
ATOM 5705 N N . PHE C 1 141 ? 9.453 -3.372 33.362 1.00 94.70 141 PHE C N 1
ATOM 5706 C CA . PHE C 1 141 ? 10.003 -4.115 32.242 1.00 90.71 141 PHE C CA 1
ATOM 5707 C C . PHE C 1 141 ? 8.995 -5.152 31.768 1.00 97.20 141 PHE C C 1
ATOM 5708 O O . PHE C 1 141 ? 8.142 -5.616 32.530 1.00 99.30 141 PHE C O 1
ATOM 5716 N N . SER C 1 142 ? 9.098 -5.503 30.492 1.00 96.77 142 SER C N 1
ATOM 5717 C CA . SER C 1 142 ? 8.164 -6.407 29.844 1.00 92.25 142 SER C CA 1
ATOM 5718 C C . SER C 1 142 ? 8.881 -7.696 29.472 1.00 86.74 142 SER C C 1
ATOM 5719 O O . SER C 1 142 ? 10.042 -7.674 29.049 1.00 87.32 142 SER C O 1
ATOM 5722 N N . CYS C 1 143 ? 8.180 -8.816 29.619 1.00 80.05 143 CYS C N 1
ATOM 5723 C CA . CYS C 1 143 ? 8.676 -10.123 29.207 1.00 85.59 143 CYS C CA 1
ATOM 5724 C C . CYS C 1 143 ? 7.548 -10.830 28.474 1.00 96.29 143 CYS C C 1
ATOM 5725 O O . CYS C 1 143 ? 6.448 -10.974 29.016 1.00 105.26 143 CYS C O 1
ATOM 5728 N N . ARG C 1 144 ? 7.812 -11.244 27.240 1.00 94.63 144 ARG C N 1
ATOM 5729 C CA . ARG C 1 144 ? 6.794 -11.801 26.359 1.00 93.03 144 ARG C CA 1
ATOM 5730 C C . ARG C 1 144 ? 7.155 -13.242 26.038 1.00 97.58 144 ARG C C 1
ATOM 5731 O O . ARG C 1 144 ? 8.174 -13.499 25.388 1.00 114.47 144 ARG C O 1
ATOM 5739 N N . ALA C 1 145 ? 6.330 -14.178 26.496 1.00 85.80 145 ALA C N 1
ATOM 5740 C CA . ALA C 1 145 ? 6.553 -15.572 26.157 1.00 75.89 145 ALA C CA 1
ATOM 5741 C C . ALA C 1 145 ? 6.063 -15.844 24.742 1.00 89.43 145 ALA C C 1
ATOM 5742 O O . ALA C 1 145 ? 5.152 -15.178 24.238 1.00 86.17 145 ALA C O 1
ATOM 5744 N N . SER C 1 146 ? 6.684 -16.835 24.098 1.00 90.04 146 SER C N 1
ATOM 5745 C CA . SER C 1 146 ? 6.303 -17.191 22.736 1.00 94.08 146 SER C CA 1
ATOM 5746 C C . SER C 1 146 ? 4.977 -17.937 22.679 1.00 98.97 146 SER C C 1
ATOM 5747 O O . SER C 1 146 ? 4.364 -18.007 21.609 1.00 104.88 146 SER C O 1
ATOM 5750 N N . GLN C 1 147 ? 4.524 -18.494 23.796 1.00 85.15 147 GLN C N 1
ATOM 5751 C CA . GLN C 1 147 ? 3.244 -19.182 23.848 1.00 97.95 147 GLN C CA 1
ATOM 5752 C C . GLN C 1 147 ? 2.693 -19.064 25.264 1.00 105.98 147 GLN C C 1
ATOM 5753 O O . GLN C 1 147 ? 3.306 -18.446 26.140 1.00 114.08 147 GLN C O 1
ATOM 5759 N N . ILE C 1 148 ? 1.528 -19.669 25.492 1.00 98.09 148 ILE C N 1
ATOM 5760 C CA . ILE C 1 148 ? 0.874 -19.553 26.791 1.00 99.30 148 ILE C CA 1
ATOM 5761 C C . ILE C 1 148 ? 1.686 -20.303 27.840 1.00 92.51 148 ILE C C 1
ATOM 5762 O O . ILE C 1 148 ? 2.062 -21.467 27.644 1.00 95.76 148 ILE C O 1
ATOM 5767 N N . ILE C 1 149 ? 1.966 -19.635 28.960 1.00 81.51 149 ILE C N 1
ATOM 5768 C CA . ILE C 1 149 ? 2.703 -20.248 30.062 1.00 89.94 149 ILE C CA 1
ATOM 5769 C C . ILE C 1 149 ? 1.952 -20.007 31.365 1.00 92.53 149 ILE C C 1
ATOM 5770 O O . ILE C 1 149 ? 2.501 -20.210 32.455 1.00 76.34 149 ILE C O 1
ATOM 5775 N N . GLY C 1 150 ? 0.699 -19.558 31.261 1.00 77.23 150 GLY C N 1
ATOM 5776 C CA . GLY C 1 150 ? -0.108 -19.265 32.431 1.00 65.99 150 GLY C CA 1
ATOM 5777 C C . GLY C 1 150 ? 0.482 -18.173 33.300 1.00 71.69 150 GLY C C 1
ATOM 5778 O O . GLY C 1 150 ? 0.455 -16.993 32.936 1.00 69.63 150 GLY C O 1
ATOM 5779 N N . THR C 1 151 ? 1.001 -18.554 34.470 1.00 66.09 151 THR C N 1
ATOM 5780 C CA . THR C 1 151 ? 1.713 -17.618 35.331 1.00 71.82 151 THR C CA 1
ATOM 5781 C C . THR C 1 151 ? 3.064 -18.179 35.757 1.00 81.86 151 THR C C 1
ATOM 5782 O O . THR C 1 151 ? 3.639 -17.708 36.742 1.00 77.02 151 THR C O 1
ATOM 5786 N N . SER C 1 152 ? 3.603 -19.152 35.017 1.00 72.74 152 SER C N 1
ATOM 5787 C CA . SER C 1 152 ? 4.858 -19.802 35.395 1.00 62.18 152 SER C CA 1
ATOM 5788 C C . SER C 1 152 ? 6.016 -18.990 34.823 1.00 70.87 152 SER C C 1
ATOM 5789 O O . SER C 1 152 ? 6.627 -19.332 33.806 1.00 83.60 152 SER C O 1
ATOM 5792 N N . ILE C 1 153 ? 6.339 -17.906 35.527 1.00 68.78 153 ILE C N 1
ATOM 5793 C CA . ILE C 1 153 ? 7.457 -17.044 35.166 1.00 75.78 153 ILE C CA 1
ATOM 5794 C C . ILE C 1 153 ? 7.910 -16.346 36.437 1.00 80.96 153 ILE C C 1
ATOM 5795 O O . ILE C 1 153 ? 7.098 -16.035 37.316 1.00 84.95 153 ILE C O 1
ATOM 5800 N N . HIS C 1 154 ? 9.214 -16.109 36.540 1.00 75.26 154 HIS C N 1
ATOM 5801 C CA . HIS C 1 154 ? 9.812 -15.593 37.758 1.00 60.10 154 HIS C CA 1
ATOM 5802 C C . HIS C 1 154 ? 10.833 -14.524 37.402 1.00 70.16 154 HIS C C 1
ATOM 5803 O O . HIS C 1 154 ? 11.489 -14.594 36.359 1.00 85.81 154 HIS C O 1
ATOM 5810 N N . TRP C 1 155 ? 10.962 -13.533 38.278 1.00 72.55 155 TRP C N 1
ATOM 5811 C CA . TRP C 1 155 ? 11.826 -12.382 38.049 1.00 79.36 155 TRP C CA 1
ATOM 5812 C C . TRP C 1 155 ? 13.010 -12.427 39.005 1.00 78.27 155 TRP C C 1
ATOM 5813 O O . TRP C 1 155 ? 12.825 -12.585 40.215 1.00 85.85 155 TRP C O 1
ATOM 5824 N N . TYR C 1 156 ? 14.220 -12.297 38.461 1.00 72.30 156 TYR C N 1
ATOM 5825 C CA . TYR C 1 156 ? 15.455 -12.323 39.236 1.00 67.45 156 TYR C CA 1
ATOM 5826 C C . TYR C 1 156 ? 16.210 -11.012 39.075 1.00 71.33 156 TYR C C 1
ATOM 5827 O O . TYR C 1 156 ? 16.209 -10.413 37.995 1.00 69.74 156 TYR C O 1
ATOM 5836 N N . GLN C 1 157 ? 16.865 -10.576 40.149 1.00 79.17 157 GLN C N 1
ATOM 5837 C CA . GLN C 1 157 ? 17.757 -9.424 40.123 1.00 66.51 157 GLN C CA 1
ATOM 5838 C C . GLN C 1 157 ? 19.189 -9.899 40.326 1.00 78.76 157 GLN C C 1
ATOM 5839 O O . GLN C 1 157 ? 19.441 -10.799 41.133 1.00 82.27 157 GLN C O 1
ATOM 5845 N N . GLN C 1 158 ? 20.123 -9.315 39.573 1.00 83.51 158 GLN C N 1
ATOM 5846 C CA . GLN C 1 158 ? 21.535 -9.681 39.659 1.00 81.80 158 GLN C CA 1
ATOM 5847 C C . GLN C 1 158 ? 22.372 -8.411 39.721 1.00 87.82 158 GLN C C 1
ATOM 5848 O O . GLN C 1 158 ? 22.523 -7.713 38.712 1.00 82.01 158 GLN C O 1
ATOM 5854 N N . ARG C 1 159 ? 22.932 -8.131 40.896 1.00 100.45 159 ARG C N 1
ATOM 5855 C CA . ARG C 1 159 ? 23.876 -7.036 41.046 1.00 97.35 159 ARG C CA 1
ATOM 5856 C C . ARG C 1 159 ? 25.158 -7.351 40.285 1.00 96.46 159 ARG C C 1
ATOM 5857 O O . ARG C 1 159 ? 25.428 -8.499 39.922 1.00 105.32 159 ARG C O 1
ATOM 5865 N N . THR C 1 160 ? 25.951 -6.312 40.035 1.00 94.35 160 THR C N 1
ATOM 5866 C CA . THR C 1 160 ? 27.217 -6.508 39.345 1.00 80.53 160 THR C CA 1
ATOM 5867 C C . THR C 1 160 ? 28.121 -7.366 40.219 1.00 89.56 160 THR C C 1
ATOM 5868 O O . THR C 1 160 ? 28.269 -7.110 41.419 1.00 100.76 160 THR C O 1
ATOM 5872 N N . ASN C 1 161 ? 28.698 -8.407 39.626 1.00 91.79 161 ASN C N 1
ATOM 5873 C CA . ASN C 1 161 ? 29.572 -9.345 40.327 1.00 95.10 161 ASN C CA 1
ATOM 5874 C C . ASN C 1 161 ? 28.839 -10.126 41.422 1.00 95.73 161 ASN C C 1
ATOM 5875 O O . ASN C 1 161 ? 29.475 -10.751 42.277 1.00 103.24 161 ASN C O 1
ATOM 5880 N N . GLY C 1 162 ? 27.504 -10.106 41.420 1.00 81.63 162 GLY C N 1
ATOM 5881 C CA . GLY C 1 162 ? 26.704 -10.833 42.378 1.00 90.61 162 GLY C CA 1
ATOM 5882 C C . GLY C 1 162 ? 25.907 -11.966 41.745 1.00 98.41 162 GLY C C 1
ATOM 5883 O O . GLY C 1 162 ? 25.777 -12.075 40.528 1.00 96.77 162 GLY C O 1
ATOM 5884 N N . SER C 1 163 ? 25.373 -12.826 42.618 1.00 89.47 163 SER C N 1
ATOM 5885 C CA . SER C 1 163 ? 24.502 -13.917 42.209 1.00 65.56 163 SER C CA 1
ATOM 5886 C C . SER C 1 163 ? 23.077 -13.414 41.981 1.00 78.30 163 SER C C 1
ATOM 5887 O O . SER C 1 163 ? 22.662 -12.417 42.575 1.00 97.25 163 SER C O 1
ATOM 5890 N N . PRO C 1 164 ? 22.318 -14.076 41.107 1.00 77.00 164 PRO C N 1
ATOM 5891 C CA . PRO C 1 164 ? 20.907 -13.708 40.924 1.00 73.47 164 PRO C CA 1
ATOM 5892 C C . PRO C 1 164 ? 20.081 -13.963 42.178 1.00 81.28 164 PRO C C 1
ATOM 5893 O O . PRO C 1 164 ? 20.320 -14.921 42.919 1.00 77.38 164 PRO C O 1
ATOM 5897 N N . ARG C 1 165 ? 19.108 -13.082 42.417 1.00 62.33 165 ARG C N 1
ATOM 5898 C CA . ARG C 1 165 ? 18.196 -13.196 43.548 1.00 73.57 165 ARG C CA 1
ATOM 5899 C C . ARG C 1 165 ? 16.755 -13.091 43.058 1.00 80.33 165 ARG C C 1
ATOM 5900 O O . ARG C 1 165 ? 16.390 -12.117 42.395 1.00 80.21 165 ARG C O 1
ATOM 5908 N N . LEU C 1 166 ? 15.939 -14.089 43.395 1.00 82.67 166 LEU C N 1
ATOM 5909 C CA . LEU C 1 166 ? 14.547 -14.118 42.957 1.00 81.48 166 LEU C CA 1
ATOM 5910 C C . LEU C 1 166 ? 13.770 -12.957 43.565 1.00 86.90 166 LEU C C 1
ATOM 5911 O O . LEU C 1 166 ? 13.785 -12.759 44.780 1.00 89.60 166 LEU C O 1
ATOM 5916 N N . LEU C 1 167 ? 13.102 -12.178 42.709 1.00 82.68 167 LEU C N 1
ATOM 5917 C CA . LEU C 1 167 ? 12.303 -11.024 43.116 1.00 79.26 167 LEU C CA 1
ATOM 5918 C C . LEU C 1 167 ? 10.806 -11.296 43.159 1.00 87.83 167 LEU C C 1
ATOM 5919 O O . LEU C 1 167 ? 10.111 -10.794 44.045 1.00 76.44 167 LEU C O 1
ATOM 5924 N N . ILE C 1 168 ? 10.285 -11.986 42.155 1.00 90.18 168 ILE C N 1
ATOM 5925 C CA . ILE C 1 168 ? 8.856 -12.267 42.028 1.00 77.29 168 ILE C CA 1
ATOM 5926 C C . ILE C 1 168 ? 8.692 -13.689 41.512 1.00 74.03 168 ILE C C 1
ATOM 5927 O O . ILE C 1 168 ? 9.326 -14.063 40.523 1.00 80.40 168 ILE C O 1
ATOM 5932 N N . LYS C 1 169 ? 7.844 -14.477 42.169 1.00 76.02 169 LYS C N 1
ATOM 5933 C CA . LYS C 1 169 ? 7.565 -15.842 41.746 1.00 80.04 169 LYS C CA 1
ATOM 5934 C C . LYS C 1 169 ? 6.144 -15.938 41.213 1.00 80.20 169 LYS C C 1
ATOM 5935 O O . LYS C 1 169 ? 5.236 -15.272 41.721 1.00 78.80 169 LYS C O 1
ATOM 5941 N N . TYR C 1 170 ? 5.969 -16.738 40.160 1.00 80.94 170 TYR C N 1
ATOM 5942 C CA . TYR C 1 170 ? 4.664 -16.924 39.526 1.00 77.32 170 TYR C CA 1
ATOM 5943 C C . TYR C 1 170 ? 4.046 -15.588 39.124 1.00 80.03 170 TYR C C 1
ATOM 5944 O O . TYR C 1 170 ? 2.849 -15.345 39.302 1.00 78.50 170 TYR C O 1
ATOM 5953 N N . ALA C 1 171 ? 4.909 -14.695 38.636 1.00 68.66 171 ALA C N 1
ATOM 5954 C CA . ALA C 1 171 ? 4.545 -13.482 37.915 1.00 70.26 171 ALA C CA 1
ATOM 5955 C C . ALA C 1 171 ? 3.966 -12.396 38.805 1.00 77.60 171 ALA C C 1
ATOM 5956 O O . ALA C 1 171 ? 3.966 -11.225 38.420 1.00 76.75 171 ALA C O 1
ATOM 5958 N N . SER C 1 172 ? 3.503 -12.749 40.002 1.00 84.77 172 SER C N 1
ATOM 5959 C CA . SER C 1 172 ? 2.944 -11.735 40.892 1.00 82.07 172 SER C CA 1
ATOM 5960 C C . SER C 1 172 ? 3.195 -11.968 42.373 1.00 82.64 172 SER C C 1
ATOM 5961 O O . SER C 1 172 ? 3.124 -11.000 43.138 1.00 83.21 172 SER C O 1
ATOM 5964 N N . GLU C 1 173 ? 3.513 -13.181 42.814 1.00 70.59 173 GLU C N 1
ATOM 5965 C CA . GLU C 1 173 ? 3.512 -13.500 44.234 1.00 85.67 173 GLU C CA 1
ATOM 5966 C C . GLU C 1 173 ? 4.764 -12.957 44.915 1.00 99.27 173 GLU C C 1
ATOM 5967 O O . GLU C 1 173 ? 5.872 -13.023 44.366 1.00 87.58 173 GLU C O 1
ATOM 5973 N N . SER C 1 174 ? 4.574 -12.403 46.114 1.00 96.79 174 SER C N 1
ATOM 5974 C CA . SER C 1 174 ? 5.663 -11.746 46.819 1.00 88.98 174 SER C CA 1
ATOM 5975 C C . SER C 1 174 ? 6.651 -12.778 47.373 1.00 92.49 174 SER C C 1
ATOM 5976 O O . SER C 1 174 ? 6.371 -13.981 47.450 1.00 98.76 174 SER C O 1
ATOM 5979 N N . ILE C 1 175 ? 7.823 -12.276 47.766 1.00 81.85 175 ILE C N 1
ATOM 5980 C CA . ILE C 1 175 ? 8.889 -13.051 48.391 1.00 76.47 175 ILE C CA 1
ATOM 5981 C C . ILE C 1 175 ? 9.263 -12.376 49.694 1.00 95.98 175 ILE C C 1
ATOM 5982 O O . ILE C 1 175 ? 9.428 -11.155 49.733 1.00 113.26 175 ILE C O 1
ATOM 5987 N N . SER C 1 176 ? 9.395 -13.164 50.753 1.00 90.01 176 SER C N 1
ATOM 5988 C CA . SER C 1 176 ? 9.743 -12.597 52.046 1.00 103.25 176 SER C CA 1
ATOM 5989 C C . SER C 1 176 ? 11.200 -12.146 52.040 1.00 102.32 176 SER C C 1
ATOM 5990 O O . SER C 1 176 ? 12.083 -12.883 51.587 1.00 75.55 176 SER C O 1
ATOM 5993 N N . GLY C 1 177 ? 11.443 -10.921 52.516 1.00 105.13 177 GLY C N 1
ATOM 5994 C CA . GLY C 1 177 ? 12.766 -10.330 52.533 1.00 99.98 177 GLY C CA 1
ATOM 5995 C C . GLY C 1 177 ? 13.037 -9.320 51.439 1.00 99.70 177 GLY C C 1
ATOM 5996 O O . GLY C 1 177 ? 14.139 -8.754 51.393 1.00 95.21 177 GLY C O 1
ATOM 5997 N N . ILE C 1 178 ? 12.058 -9.050 50.584 1.00 110.92 178 ILE C N 1
ATOM 5998 C CA . ILE C 1 178 ? 12.217 -8.173 49.429 1.00 96.55 178 ILE C CA 1
ATOM 5999 C C . ILE C 1 178 ? 11.346 -6.940 49.625 1.00 99.89 178 ILE C C 1
ATOM 6000 O O . ILE C 1 178 ? 10.203 -7.064 50.091 1.00 111.92 178 ILE C O 1
ATOM 6005 N N . PRO C 1 179 ? 11.840 -5.743 49.306 1.00 101.39 179 PRO C N 1
ATOM 6006 C CA . PRO C 1 179 ? 11.066 -4.527 49.577 1.00 113.69 179 PRO C CA 1
ATOM 6007 C C . PRO C 1 179 ? 9.734 -4.542 48.842 1.00 107.82 179 PRO C C 1
ATOM 6008 O O . PRO C 1 179 ? 9.542 -5.253 47.853 1.00 91.23 179 PRO C O 1
ATOM 6012 N N . SER C 1 180 ? 8.805 -3.727 49.33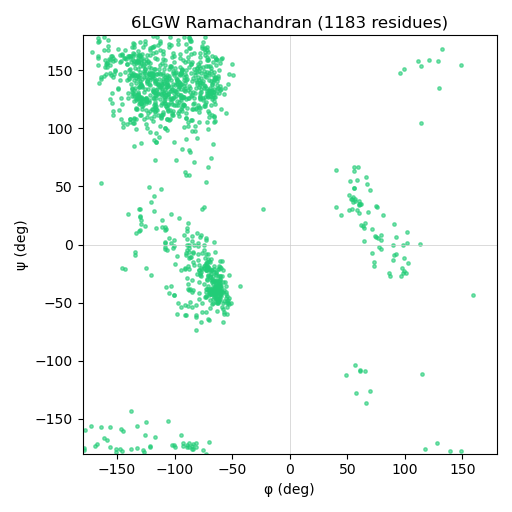5 1.00 110.29 180 SER C N 1
ATOM 6013 C CA . SER C 1 180 ? 7.462 -3.712 48.771 1.00 105.13 180 SER C CA 1
ATOM 6014 C C . SER C 1 180 ? 7.375 -2.911 47.483 1.00 113.19 180 SER C C 1
ATOM 6015 O O . SER C 1 180 ? 6.293 -2.835 46.892 1.00 122.09 180 SER C O 1
ATOM 6018 N N . ARG C 1 181 ? 8.480 -2.311 47.037 1.00 116.81 181 ARG C N 1
ATOM 6019 C CA . ARG C 1 181 ? 8.461 -1.527 45.810 1.00 104.36 181 ARG C CA 1
ATOM 6020 C C . ARG C 1 181 ? 8.436 -2.403 44.563 1.00 99.34 181 ARG C C 1
ATOM 6021 O O . ARG C 1 181 ? 8.039 -1.925 43.495 1.00 104.89 181 ARG C O 1
ATOM 6029 N N . PHE C 1 182 ? 8.848 -3.666 44.669 1.00 93.69 182 PHE C N 1
ATOM 6030 C CA . PHE C 1 182 ? 8.851 -4.575 43.531 1.00 106.63 182 PHE C CA 1
ATOM 6031 C C . PHE C 1 182 ? 7.537 -5.343 43.487 1.00 112.79 182 PHE C C 1
ATOM 6032 O O . PHE C 1 182 ? 7.050 -5.823 44.516 1.00 128.58 182 PHE C O 1
ATOM 6040 N N . SER C 1 183 ? 6.967 -5.458 42.288 1.00 101.88 183 SER C N 1
ATOM 6041 C CA . SER C 1 183 ? 5.744 -6.223 42.087 1.00 97.27 183 SER C CA 1
ATOM 6042 C C . SER C 1 183 ? 5.667 -6.680 40.639 1.00 99.63 183 SER C C 1
ATOM 6043 O O . SER C 1 183 ? 6.333 -6.133 39.755 1.00 89.40 183 SER C O 1
ATOM 6046 N N . GLY C 1 184 ? 4.820 -7.678 40.400 1.00 87.16 184 GLY C N 1
ATOM 6047 C CA . GLY C 1 184 ? 4.631 -8.186 39.061 1.00 85.24 184 GLY C CA 1
ATOM 6048 C C . GLY C 1 184 ? 3.160 -8.395 38.765 1.00 95.12 184 GLY C C 1
ATOM 6049 O O . GLY C 1 184 ? 2.329 -8.554 39.664 1.00 89.54 184 GLY C O 1
ATOM 6050 N N . SER C 1 185 ? 2.859 -8.400 37.471 1.00 95.68 185 SER C N 1
ATOM 6051 C CA . SER C 1 185 ? 1.520 -8.654 36.965 1.00 73.53 185 SER C CA 1
ATOM 6052 C C . SER C 1 185 ? 1.657 -9.401 35.648 1.00 83.87 185 SER C C 1
ATOM 6053 O O . SER C 1 185 ? 2.731 -9.431 35.042 1.00 101.27 185 SER C O 1
ATOM 6056 N N . GLY C 1 186 ? 0.563 -10.019 35.208 1.00 71.25 186 GLY C N 1
ATOM 6057 C CA . GLY C 1 186 ? 0.624 -10.735 33.949 1.00 71.12 186 GLY C CA 1
ATOM 6058 C C . GLY C 1 186 ? 0.095 -12.153 33.987 1.00 83.58 186 GLY C C 1
ATOM 6059 O O . GLY C 1 186 ? 0.408 -12.920 34.902 1.00 96.95 186 GLY C O 1
ATOM 6060 N N . SER C 1 187 ? -0.713 -12.512 32.990 1.00 82.32 187 SER C N 1
ATOM 6061 C CA . SER C 1 187 ? -1.234 -13.870 32.856 1.00 75.71 187 SER C CA 1
ATOM 6062 C C . SER C 1 187 ? -1.345 -14.188 31.374 1.00 87.47 187 SER C C 1
ATOM 6063 O O . SER C 1 187 ? -2.037 -13.481 30.637 1.00 119.68 187 SER C O 1
ATOM 6066 N N . GLY C 1 188 ? -0.652 -15.236 30.942 1.00 82.71 188 GLY C N 1
ATOM 6067 C CA . GLY C 1 188 ? -0.641 -15.639 29.549 1.00 74.26 188 GLY C CA 1
ATOM 6068 C C . GLY C 1 188 ? 0.738 -15.486 28.945 1.00 84.98 188 GLY C C 1
ATOM 6069 O O . GLY C 1 188 ? 1.646 -16.252 29.276 1.00 95.49 188 GLY C O 1
ATOM 6070 N N . THR C 1 189 ? 0.901 -14.537 28.023 1.00 90.49 189 THR C N 1
ATOM 6071 C CA . THR C 1 189 ? 2.184 -14.308 27.363 1.00 85.14 189 THR C CA 1
ATOM 6072 C C . THR C 1 189 ? 2.887 -13.038 27.821 1.00 79.88 189 THR C C 1
ATOM 6073 O O . THR C 1 189 ? 4.115 -13.023 27.915 1.00 93.93 189 THR C O 1
ATOM 6077 N N . ASP C 1 190 ? 2.154 -11.961 28.101 1.00 85.04 190 ASP C N 1
ATOM 6078 C CA . ASP C 1 190 ? 2.755 -10.674 28.433 1.00 89.16 190 ASP C CA 1
ATOM 6079 C C . ASP C 1 190 ? 2.798 -10.510 29.948 1.00 91.32 190 ASP C C 1
ATOM 6080 O O . ASP C 1 190 ? 1.755 -10.527 30.608 1.00 106.87 190 ASP C O 1
ATOM 6085 N N . PHE C 1 191 ? 4.004 -10.345 30.491 1.00 88.79 191 PHE C N 1
ATOM 6086 C CA . PHE C 1 191 ? 4.215 -10.188 31.925 1.00 89.72 191 PHE C CA 1
ATOM 6087 C C . PHE C 1 191 ? 5.017 -8.922 32.187 1.00 97.34 191 PHE C C 1
ATOM 6088 O O . PHE C 1 191 ? 5.892 -8.565 31.396 1.00 101.73 191 PHE C O 1
ATOM 6096 N N . THR C 1 192 ? 4.712 -8.240 33.289 1.00 84.66 192 THR C N 1
ATOM 6097 C CA . THR C 1 192 ? 5.350 -6.969 33.607 1.00 91.31 192 THR C CA 1
ATOM 6098 C C . THR C 1 192 ? 5.905 -6.973 35.023 1.00 104.27 192 THR C C 1
ATOM 6099 O O . THR C 1 192 ? 5.177 -7.253 35.981 1.00 99.31 192 THR C O 1
ATOM 6103 N N . LEU C 1 193 ? 7.194 -6.653 35.150 1.00 96.44 193 LEU C N 1
ATOM 6104 C CA . LEU C 1 193 ? 7.831 -6.417 36.440 1.00 84.50 193 LEU C CA 1
ATOM 6105 C C . LEU C 1 193 ? 7.966 -4.910 36.627 1.00 86.91 193 LEU C C 1
ATOM 6106 O O . LEU C 1 193 ? 8.615 -4.239 35.819 1.00 91.47 193 LEU C O 1
ATOM 6111 N N . THR C 1 194 ? 7.362 -4.383 37.689 1.00 90.47 194 THR C N 1
ATOM 6112 C CA . THR C 1 194 ? 7.293 -2.947 37.934 1.00 79.95 194 THR C CA 1
ATOM 6113 C C . THR C 1 194 ? 8.061 -2.600 39.201 1.00 98.31 194 THR C C 1
ATOM 6114 O O . THR C 1 194 ? 7.911 -3.272 40.227 1.00 114.16 194 THR C O 1
ATOM 6118 N N . ILE C 1 195 ? 8.885 -1.558 39.126 1.00 103.15 195 ILE C N 1
ATOM 6119 C CA . ILE C 1 195 ? 9.586 -1.014 40.283 1.00 89.95 195 ILE C CA 1
ATOM 6120 C C . ILE C 1 195 ? 9.100 0.410 40.497 1.00 121.15 195 ILE C C 1
ATOM 6121 O O . ILE C 1 195 ? 9.319 1.282 39.644 1.00 129.65 195 ILE C O 1
ATOM 6126 N N . ASN C 1 196 ? 8.433 0.644 41.625 1.00 129.81 196 ASN C N 1
ATOM 6127 C CA . ASN C 1 196 ? 8.113 1.993 42.060 1.00 134.48 196 ASN C CA 1
ATOM 6128 C C . ASN C 1 196 ? 9.244 2.472 42.957 1.00 138.74 196 ASN C C 1
ATOM 6129 O O . ASN C 1 196 ? 9.835 1.684 43.702 1.00 156.86 196 ASN C O 1
ATOM 6134 N N . SER C 1 197 ? 9.560 3.764 42.857 1.00 133.01 197 SER C N 1
ATOM 6135 C CA . SER C 1 197 ? 10.613 4.405 43.643 1.00 128.18 197 SER C CA 1
ATOM 6136 C C . SER C 1 197 ? 11.948 3.672 43.445 1.00 125.91 197 SER C C 1
ATOM 6137 O O . SER C 1 197 ? 12.464 2.986 44.331 1.00 131.67 197 SER C O 1
ATOM 6140 N N . VAL C 1 198 ? 12.456 3.773 42.212 1.00 122.61 198 VAL C N 1
ATOM 6141 C CA . VAL C 1 198 ? 13.762 3.201 41.906 1.00 121.55 198 VAL C CA 1
ATOM 6142 C C . VAL C 1 198 ? 14.819 3.853 42.783 1.00 129.14 198 VAL C C 1
ATOM 6143 O O . VAL C 1 198 ? 14.882 5.082 42.911 1.00 125.35 198 VAL C O 1
ATOM 6147 N N . GLU C 1 199 ? 15.669 3.027 43.379 1.00 119.45 199 GLU C N 1
ATOM 6148 C CA . GLU C 1 199 ? 16.682 3.489 44.317 1.00 129.21 199 GLU C CA 1
ATOM 6149 C C . GLU C 1 199 ? 18.070 3.102 43.807 1.00 137.57 199 GLU C C 1
ATOM 6150 O O . GLU C 1 199 ? 18.225 2.580 42.702 1.00 137.77 199 GLU C O 1
ATOM 6156 N N . SER C 1 200 ? 19.084 3.366 44.633 1.00 139.93 200 SER C N 1
ATOM 6157 C CA . SER C 1 200 ? 20.460 3.071 44.246 1.00 126.48 200 SER C CA 1
ATOM 6158 C C . SER C 1 200 ? 20.723 1.571 44.275 1.00 128.76 200 SER C C 1
ATOM 6159 O O . SER C 1 200 ? 21.435 1.042 43.413 1.00 122.03 200 SER C O 1
ATOM 6162 N N . ASP C 1 201 ? 20.153 0.865 45.255 1.00 125.72 201 ASP C N 1
ATOM 6163 C CA . ASP C 1 201 ? 20.367 -0.574 45.350 1.00 119.46 201 ASP C CA 1
ATOM 6164 C C . ASP C 1 201 ? 19.627 -1.350 44.273 1.00 128.18 201 ASP C C 1
ATOM 6165 O O . ASP C 1 201 ? 19.657 -2.584 44.299 1.00 143.98 201 ASP C O 1
ATOM 6170 N N . ASP C 1 202 ? 18.958 -0.667 43.345 1.00 132.00 202 ASP C N 1
ATOM 6171 C CA . ASP C 1 202 ? 18.194 -1.308 42.283 1.00 123.89 202 ASP C CA 1
ATOM 6172 C C . ASP C 1 202 ? 18.893 -1.255 40.928 1.00 116.59 202 ASP C C 1
ATOM 6173 O O . ASP C 1 202 ? 18.308 -1.679 39.926 1.00 113.02 202 ASP C O 1
ATOM 6178 N N . ILE C 1 203 ? 20.127 -0.760 40.870 1.00 106.66 203 ILE C N 1
ATOM 6179 C CA . ILE C 1 203 ? 20.870 -0.735 39.614 1.00 101.22 203 ILE C CA 1
ATOM 6180 C C . ILE C 1 203 ? 21.539 -2.095 39.464 1.00 99.63 203 ILE C C 1
ATOM 6181 O O . ILE C 1 203 ? 22.496 -2.413 40.175 1.00 98.44 203 ILE C O 1
ATOM 6186 N N . ALA C 1 204 ? 21.023 -2.903 38.550 1.00 97.79 204 ALA C N 1
ATOM 6187 C CA . ALA C 1 204 ? 21.462 -4.281 38.371 1.00 108.53 204 ALA C CA 1
ATOM 6188 C C . ALA C 1 204 ? 20.854 -4.800 37.073 1.00 107.31 204 ALA C C 1
ATOM 6189 O O . ALA C 1 204 ? 20.245 -4.044 36.306 1.00 105.63 204 ALA C O 1
ATOM 6191 N N . ASP C 1 205 ? 21.033 -6.093 36.821 1.00 107.25 205 ASP C N 1
ATOM 6192 C CA . ASP C 1 205 ? 20.427 -6.776 35.688 1.00 98.16 205 ASP C CA 1
ATOM 6193 C C . ASP C 1 205 ? 19.166 -7.500 36.144 1.00 98.54 205 ASP C C 1
ATOM 6194 O O . ASP C 1 205 ? 19.140 -8.097 37.225 1.00 109.90 205 ASP C O 1
ATOM 6199 N N . TYR C 1 206 ? 18.118 -7.437 35.324 1.00 92.79 206 TYR C N 1
ATOM 6200 C CA . TYR C 1 206 ? 16.827 -8.039 35.648 1.00 88.82 206 TYR C CA 1
ATOM 6201 C C . TYR C 1 206 ? 16.452 -9.034 34.558 1.00 90.33 206 TYR C C 1
ATOM 6202 O O . TYR C 1 206 ? 16.379 -8.669 33.379 1.00 93.06 206 TYR C O 1
ATOM 6211 N N . TYR C 1 207 ? 16.220 -10.285 34.953 1.00 88.72 207 TYR C N 1
ATOM 6212 C CA . TYR C 1 207 ? 15.905 -11.370 34.033 1.00 87.03 207 TYR C CA 1
ATOM 6213 C C . TYR C 1 207 ? 14.561 -11.993 34.386 1.00 74.97 207 TYR C C 1
ATOM 6214 O O . TYR C 1 207 ? 14.178 -12.064 35.557 1.00 74.86 207 TYR C O 1
ATOM 6223 N N . CYS C 1 208 ? 13.845 -12.444 33.362 1.00 79.90 208 CYS C N 1
ATOM 6224 C CA . CYS C 1 208 ? 12.646 -13.250 33.544 1.00 83.35 208 CYS C CA 1
ATOM 6225 C C . CYS C 1 208 ? 12.956 -14.691 33.162 1.00 79.05 208 CYS C C 1
ATOM 6226 O O . CYS C 1 208 ? 13.764 -14.944 32.264 1.00 75.40 208 CYS C O 1
ATOM 6229 N N . GLN C 1 209 ? 12.352 -15.634 33.882 1.00 72.70 209 GLN C N 1
ATOM 6230 C CA . GLN C 1 209 ? 12.598 -17.052 33.654 1.00 64.98 209 GLN C CA 1
ATOM 6231 C C . GLN C 1 209 ? 11.272 -17.792 33.687 1.00 71.76 209 GLN C C 1
ATOM 6232 O O . GLN C 1 209 ? 10.474 -17.591 34.607 1.00 76.71 209 GLN C O 1
ATOM 6238 N N . GLN C 1 210 ? 11.022 -18.614 32.670 1.00 74.33 210 GLN C N 1
ATOM 6239 C CA . GLN C 1 210 ? 9.810 -19.418 32.616 1.00 71.20 210 GLN C CA 1
ATOM 6240 C C . GLN C 1 210 ? 10.069 -20.812 33.181 1.00 70.16 210 GLN C C 1
ATOM 6241 O O . GLN C 1 210 ? 11.168 -21.361 33.059 1.00 69.47 210 GLN C O 1
ATOM 6247 N N . SER C 1 211 ? 9.032 -21.385 33.798 1.00 64.10 211 SER C N 1
ATOM 6248 C CA . SER C 1 211 ? 9.089 -22.737 34.344 1.00 69.94 211 SER C CA 1
ATOM 6249 C C . SER C 1 211 ? 7.899 -23.562 33.868 1.00 77.15 211 SER C C 1
ATOM 6250 O O . SER C 1 211 ? 7.440 -24.466 34.569 1.00 78.81 211 SER C O 1
ATOM 6253 N N . ASN C 1 212 ? 7.398 -23.256 32.669 1.00 68.69 212 ASN C N 1
ATOM 6254 C CA . ASN C 1 212 ? 6.262 -23.950 32.076 1.00 46.57 212 ASN C CA 1
ATOM 6255 C C . ASN C 1 212 ? 6.680 -25.167 31.261 1.00 61.88 212 ASN C C 1
ATOM 6256 O O . ASN C 1 212 ? 5.974 -26.181 31.263 1.00 74.40 212 ASN C O 1
ATOM 6261 N N . SER C 1 213 ? 7.796 -25.085 30.539 1.00 70.18 213 SER C N 1
ATOM 6262 C CA . SER C 1 213 ? 8.244 -26.172 29.681 1.00 70.57 213 SER C CA 1
ATOM 6263 C C . SER C 1 213 ? 9.717 -26.461 29.923 1.00 70.14 213 SER C C 1
ATOM 6264 O O . SER C 1 213 ? 10.447 -25.653 30.502 1.00 73.67 213 SER C O 1
ATOM 6267 N N . TRP C 1 214 ? 10.137 -27.640 29.475 1.00 69.43 214 TRP C N 1
ATOM 6268 C CA . TRP C 1 214 ? 11.531 -28.053 29.554 1.00 57.08 214 TRP C CA 1
ATOM 6269 C C . TRP C 1 214 ? 12.240 -27.785 28.231 1.00 71.31 214 TRP C C 1
ATOM 6270 O O . TRP C 1 214 ? 11.719 -28.117 27.166 1.00 82.07 214 TRP C O 1
ATOM 6281 N N . PRO C 1 215 ? 13.443 -27.196 28.293 1.00 70.48 215 PRO C N 1
ATOM 6282 C CA . PRO C 1 215 ? 14.147 -26.785 29.512 1.00 74.78 215 PRO C CA 1
ATOM 6283 C C . PRO C 1 215 ? 13.767 -25.381 29.966 1.00 70.61 215 PRO C C 1
ATOM 6284 O O . PRO C 1 215 ? 13.001 -24.704 29.283 1.00 89.86 215 PRO C O 1
ATOM 6288 N N . VAL C 1 216 ? 14.319 -24.944 31.091 1.00 59.03 216 VAL C N 1
ATOM 6289 C CA . VAL C 1 216 ? 14.068 -23.596 31.586 1.00 65.98 216 VAL C CA 1
ATOM 6290 C C . VAL C 1 216 ? 14.866 -22.613 30.745 1.00 65.62 216 VAL C C 1
ATOM 6291 O O . VAL C 1 216 ? 15.999 -22.892 30.332 1.00 80.39 216 VAL C O 1
ATOM 6295 N N . THR C 1 217 ? 14.255 -21.473 30.443 1.00 69.73 217 THR C N 1
ATOM 6296 C CA . THR C 1 217 ? 14.876 -20.460 29.607 1.00 72.02 217 THR C CA 1
ATOM 6297 C C . THR C 1 217 ? 14.703 -19.096 30.256 1.00 71.47 217 THR C C 1
ATOM 6298 O O . THR C 1 217 ? 13.792 -18.880 31.060 1.00 77.62 217 THR C O 1
ATOM 6302 N N . PHE C 1 218 ? 15.592 -18.177 29.899 1.00 66.66 218 PHE C N 1
ATOM 6303 C CA . PHE C 1 218 ? 15.604 -16.847 30.486 1.00 66.73 218 PHE C CA 1
ATOM 6304 C C . PHE C 1 218 ? 15.375 -15.786 29.4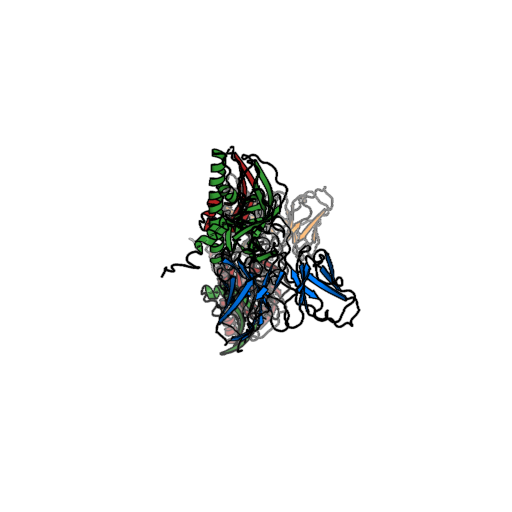17 1.00 64.30 218 PHE C C 1
ATOM 6305 O O . PHE C 1 218 ? 15.401 -16.056 28.215 1.00 76.27 218 PHE C O 1
ATOM 6313 N N . GLY C 1 219 ? 15.160 -14.554 29.884 1.00 75.99 219 GLY C N 1
ATOM 6314 C CA . GLY C 1 219 ? 15.116 -13.404 29.009 1.00 59.23 219 GLY C CA 1
ATOM 6315 C C . GLY C 1 219 ? 16.497 -12.815 28.797 1.00 81.67 219 GLY C C 1
ATOM 6316 O O . GLY C 1 219 ? 17.455 -13.184 29.476 1.00 87.81 219 GLY C O 1
ATOM 6317 N N . ALA C 1 220 ? 16.591 -11.897 27.829 1.00 87.68 220 ALA C N 1
ATOM 6318 C CA . ALA C 1 220 ? 17.881 -11.279 27.532 1.00 68.67 220 ALA C CA 1
ATOM 6319 C C . ALA C 1 220 ? 18.385 -10.448 28.700 1.00 90.09 220 ALA C C 1
ATOM 6320 O O . ALA C 1 220 ? 19.583 -10.410 28.972 1.00 111.87 220 ALA C O 1
ATOM 6322 N N . GLY C 1 221 ? 17.496 -9.787 29.405 1.00 77.10 221 GLY C N 1
ATOM 6323 C CA . GLY C 1 221 ? 17.888 -8.993 30.546 1.00 83.78 221 GLY C CA 1
ATOM 6324 C C . GLY C 1 221 ? 17.709 -7.502 30.316 1.00 91.19 221 GLY C C 1
ATOM 6325 O O . GLY C 1 221 ? 17.670 -7.015 29.188 1.00 92.30 221 GLY C O 1
ATOM 6326 N N . THR C 1 222 ? 17.598 -6.775 31.427 1.00 90.82 222 THR C N 1
ATOM 6327 C CA . THR C 1 222 ? 17.481 -5.324 31.402 1.00 98.65 222 THR C CA 1
ATOM 6328 C C . THR C 1 222 ? 18.508 -4.753 32.371 1.00 115.30 222 THR C C 1
ATOM 6329 O O . THR C 1 222 ? 18.525 -5.123 33.555 1.00 119.65 222 THR C O 1
ATOM 6333 N N . LYS C 1 223 ? 19.340 -3.835 31.883 1.00 109.67 223 LYS C N 1
ATOM 6334 C CA . LYS C 1 223 ? 20.336 -3.144 32.694 1.00 110.02 223 LYS C CA 1
ATOM 6335 C C . LYS C 1 223 ? 19.825 -1.756 33.058 1.00 113.72 223 LYS C C 1
ATOM 6336 O O . LYS C 1 223 ? 19.122 -1.116 32.269 1.00 122.51 223 LYS C O 1
ATOM 6342 N N . LEU C 1 224 ? 20.188 -1.291 34.251 1.00 112.42 224 LEU C N 1
ATOM 6343 C CA . LEU C 1 224 ? 19.778 0.040 34.706 1.00 103.31 224 LEU C CA 1
ATOM 6344 C C . LEU C 1 224 ? 20.961 0.986 34.929 1.00 106.01 224 LEU C C 1
ATOM 6345 O O . LEU C 1 224 ? 20.829 2.209 34.796 1.00 88.00 224 LEU C O 1
ATOM 6350 N N . LYS D 2 5 ? 7.643 -38.292 20.477 1.00 107.16 1 LYS F N 1
ATOM 6351 C CA . LYS D 2 5 ? 8.123 -39.438 19.709 1.00 125.84 1 LYS F CA 1
ATOM 6352 C C . LYS D 2 5 ? 8.063 -40.702 20.562 1.00 125.88 1 LYS F C 1
ATOM 6353 O O . LYS D 2 5 ? 6.979 -41.218 20.842 1.00 109.12 1 LYS F O 1
ATOM 6359 N N . PHE D 2 6 ? 9.228 -41.205 20.964 1.00 119.55 2 PHE F N 1
ATOM 6360 C CA . PHE D 2 6 ? 9.312 -42.264 21.971 1.00 111.22 2 PHE F CA 1
ATOM 6361 C C . PHE D 2 6 ? 10.153 -41.773 23.139 1.00 94.81 2 PHE F C 1
ATOM 6362 O O . PHE D 2 6 ? 11.395 -41.843 23.095 1.00 86.22 2 PHE F O 1
ATOM 6370 N N . PRO D 2 7 ? 9.527 -41.277 24.200 1.00 80.05 3 PRO F N 1
ATOM 6371 C CA . PRO D 2 7 ? 10.287 -40.707 25.317 1.00 80.19 3 PRO F CA 1
ATOM 6372 C C . PRO D 2 7 ? 10.715 -41.759 26.320 1.00 79.29 3 PRO F C 1
ATOM 6373 O O . PRO D 2 7 ? 10.341 -42.927 26.190 1.00 76.48 3 PRO F O 1
ATOM 6377 N N . ILE D 2 8 ? 11.492 -41.359 27.328 1.00 69.68 4 ILE F N 1
ATOM 6378 C CA . ILE D 2 8 ? 11.882 -42.306 28.362 1.00 68.84 4 ILE F CA 1
ATOM 6379 C C . ILE D 2 8 ? 10.712 -42.653 29.270 1.00 62.75 4 ILE F C 1
ATOM 6380 O O . ILE D 2 8 ? 10.727 -43.706 29.919 1.00 57.89 4 ILE F O 1
ATOM 6385 N N . TYR D 2 9 ? 9.692 -41.799 29.324 1.00 63.40 5 TYR F N 1
ATOM 6386 C CA . TYR D 2 9 ? 8.549 -42.009 30.202 1.00 65.12 5 TYR F CA 1
ATOM 6387 C C . TYR D 2 9 ? 7.398 -41.146 29.706 1.00 65.88 5 TYR F C 1
ATOM 6388 O O . TYR D 2 9 ? 7.575 -40.253 28.874 1.00 47.39 5 TYR F O 1
ATOM 6397 N N . THR D 2 10 ? 6.211 -41.420 30.239 1.00 62.35 6 THR F N 1
ATOM 6398 C CA . THR D 2 10 ? 5.020 -40.628 29.956 1.00 60.57 6 THR F CA 1
ATOM 6399 C C . THR D 2 10 ? 4.335 -40.282 31.267 1.00 54.50 6 THR F C 1
ATOM 6400 O O . THR D 2 10 ? 4.046 -41.173 32.073 1.00 57.74 6 THR F O 1
ATOM 6404 N N . ILE D 2 11 ? 4.082 -38.994 31.478 1.00 69.96 7 ILE F N 1
ATOM 6405 C CA . ILE D 2 11 ? 3.426 -38.529 32.698 1.00 66.08 7 ILE F CA 1
ATOM 6406 C C . ILE D 2 11 ? 2.157 -37.786 32.301 1.00 71.17 7 ILE F C 1
ATOM 6407 O O . ILE D 2 11 ? 2.137 -37.095 31.272 1.00 84.45 7 ILE F O 1
ATOM 6412 N N . PRO D 2 12 ? 1.069 -37.931 33.050 1.00 75.03 8 PRO F N 1
ATOM 6413 C CA . PRO D 2 12 ? -0.122 -37.127 32.764 1.00 64.70 8 PRO F CA 1
ATOM 6414 C C . PRO D 2 12 ? 0.127 -35.658 33.062 1.00 67.94 8 PRO F C 1
ATOM 6415 O O . PRO D 2 12 ? 0.769 -35.305 34.054 1.00 80.48 8 PRO F O 1
ATOM 6419 N N . ASP D 2 13 ? -0.366 -34.799 32.173 1.00 66.12 9 ASP F N 1
ATOM 6420 C CA . ASP D 2 13 ? -0.504 -33.379 32.461 1.00 88.59 9 ASP F CA 1
ATOM 6421 C C . ASP D 2 13 ? -1.959 -32.987 32.650 1.00 92.23 9 ASP F C 1
ATOM 6422 O O . ASP D 2 13 ? -2.244 -31.832 32.982 1.00 87.49 9 ASP F O 1
ATOM 6427 N N . GLU D 2 14 ? -2.881 -33.930 32.451 1.00 100.26 10 GLU F N 1
ATOM 6428 C CA . GLU D 2 14 ? -4.313 -33.689 32.593 1.00 96.29 10 GLU F CA 1
ATOM 6429 C C . GLU D 2 14 ? -4.906 -34.981 33.151 1.00 91.08 10 GLU F C 1
ATOM 6430 O O . GLU D 2 14 ? -5.032 -35.969 32.423 1.00 93.43 10 GLU F O 1
ATOM 6436 N N . LEU D 2 15 ? -5.236 -34.978 34.439 1.00 96.41 11 LEU F N 1
ATOM 6437 C CA . LEU D 2 15 ? -5.774 -36.149 35.116 1.00 91.34 11 LEU F CA 1
ATOM 6438 C C . LEU D 2 15 ? -7.205 -35.888 35.570 1.00 109.87 11 LEU F C 1
ATOM 6439 O O . LEU D 2 15 ? -7.562 -34.766 35.940 1.00 123.34 11 LEU F O 1
ATOM 6444 N N . GLY D 2 16 ? -8.017 -36.943 35.552 1.00 97.73 12 GLY F N 1
ATOM 6445 C CA . GLY D 2 16 ? -9.418 -36.831 35.875 1.00 70.83 12 GLY F CA 1
ATOM 6446 C C . GLY D 2 16 ? -9.762 -37.382 37.242 1.00 105.69 12 GLY F C 1
ATOM 6447 O O . GLY D 2 16 ? -8.940 -37.387 38.165 1.00 117.25 12 GLY F O 1
ATOM 6448 N N . PRO D 2 17 ? -11.000 -37.856 37.397 1.00 116.05 13 PRO F N 1
ATOM 6449 C CA . PRO D 2 17 ? -11.453 -38.368 38.696 1.00 106.28 13 PRO F CA 1
ATOM 6450 C C . PRO D 2 17 ? -11.178 -39.854 38.864 1.00 80.48 13 PRO F C 1
ATOM 6451 O O . PRO D 2 17 ? -11.315 -40.653 37.935 1.00 90.78 13 PRO F O 1
ATOM 6455 N N . TRP D 2 18 ? -10.786 -40.227 40.079 1.00 71.14 14 TRP F N 1
ATOM 6456 C CA . TRP D 2 18 ? -10.453 -41.616 40.394 1.00 98.76 14 TRP F CA 1
ATOM 6457 C C . TRP D 2 18 ? -11.736 -42.363 40.737 1.00 103.42 14 TRP F C 1
ATOM 6458 O O . TRP D 2 18 ? -12.225 -42.302 41.868 1.00 92.52 14 TRP F O 1
ATOM 6469 N N . SER D 2 19 ? -12.277 -43.070 39.762 1.00 114.04 15 SER F N 1
ATOM 6470 C CA . SER D 2 19 ? -13.461 -43.891 39.954 1.00 108.47 15 SER F CA 1
ATOM 6471 C C . SER D 2 19 ? -13.075 -45.354 40.146 1.00 105.41 15 SER F C 1
ATOM 6472 O O . SER D 2 19 ? -12.185 -45.859 39.454 1.00 104.26 15 SER F O 1
ATOM 6475 N N . PRO D 2 20 ? -13.702 -46.046 41.094 1.00 101.04 16 PRO F N 1
ATOM 6476 C CA . PRO D 2 20 ? -13.419 -47.476 41.264 1.00 92.29 16 PRO F CA 1
ATOM 6477 C C . PRO D 2 20 ? -13.922 -48.283 40.077 1.00 97.28 16 PRO F C 1
ATOM 6478 O O . PRO D 2 20 ? -15.019 -48.053 39.565 1.00 102.04 16 PRO F O 1
ATOM 6482 N N . ILE D 2 21 ? -13.095 -49.229 39.632 1.00 99.17 17 ILE F N 1
ATOM 6483 C CA . ILE D 2 21 ? -13.444 -50.151 38.562 1.00 82.02 17 ILE F CA 1
ATOM 6484 C C . ILE D 2 21 ? -13.130 -51.566 39.026 1.00 93.78 17 ILE F C 1
ATOM 6485 O O . ILE D 2 21 ? -12.560 -51.785 40.097 1.00 83.69 17 ILE F O 1
ATOM 6490 N N . ASP D 2 22 ? -13.507 -52.528 38.193 1.00 98.05 18 ASP F N 1
ATOM 6491 C CA . ASP D 2 22 ? -13.231 -53.930 38.454 1.00 102.03 18 ASP F CA 1
ATOM 6492 C C . ASP D 2 22 ? -12.090 -54.410 37.565 1.00 113.00 18 ASP F C 1
ATOM 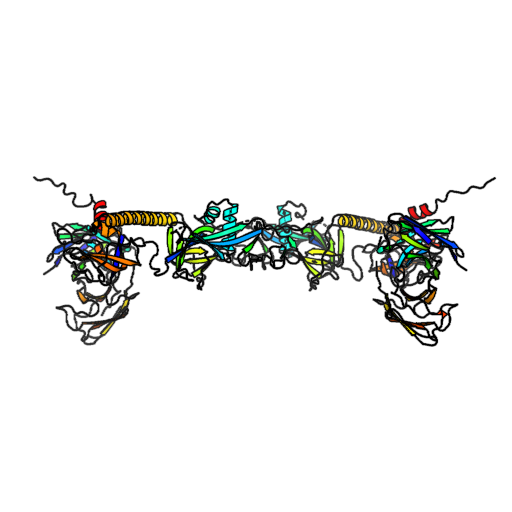6493 O O . ASP D 2 22 ? -11.661 -53.727 36.632 1.00 130.19 18 ASP F O 1
ATOM 6498 N N . ILE D 2 23 ? -11.608 -55.617 37.868 1.00 109.89 19 ILE F N 1
ATOM 6499 C CA . ILE D 2 23 ? -10.418 -56.146 37.208 1.00 87.79 19 ILE F CA 1
ATOM 6500 C C . ILE D 2 23 ? -10.653 -56.320 35.712 1.00 94.75 19 ILE F C 1
ATOM 6501 O O . ILE D 2 23 ? -9.771 -56.032 34.891 1.00 85.92 19 ILE F O 1
ATOM 6506 N N . HIS D 2 24 ? -11.844 -56.778 35.330 1.00 90.77 20 HIS F N 1
ATOM 6507 C CA . HIS D 2 24 ? -12.055 -57.232 33.962 1.00 83.97 20 HIS F CA 1
ATOM 6508 C C . HIS D 2 24 ? -12.150 -56.103 32.945 1.00 91.86 20 HIS F C 1
ATOM 6509 O O . HIS D 2 24 ? -12.231 -56.396 31.747 1.00 114.95 20 HIS F O 1
ATOM 6516 N N . HIS D 2 25 ? -12.132 -54.838 33.361 1.00 79.89 21 HIS F N 1
ATOM 6517 C CA . HIS D 2 25 ? -12.146 -53.731 32.413 1.00 91.42 21 HIS F CA 1
ATOM 6518 C C . HIS D 2 25 ? -10.802 -53.020 32.323 1.00 104.78 21 HIS F C 1
ATOM 6519 O O . HIS D 2 25 ? -10.724 -51.926 31.753 1.00 114.93 21 HIS F O 1
ATOM 6526 N N . LEU D 2 26 ? -9.747 -53.613 32.872 1.00 86.79 22 LEU F N 1
ATOM 6527 C CA . LEU D 2 26 ? -8.400 -53.189 32.528 1.00 94.68 22 LEU F CA 1
ATOM 6528 C C . LEU D 2 26 ? -8.082 -53.612 31.098 1.00 91.34 22 LEU F C 1
ATOM 6529 O O . LEU D 2 26 ? -8.645 -54.576 30.572 1.00 98.54 22 LEU F O 1
ATOM 6534 N N . SER D 2 27 ? -7.174 -52.878 30.464 1.00 70.51 23 SER F N 1
ATOM 6535 C CA . SER D 2 27 ? -6.760 -53.231 29.116 1.00 88.23 23 SER F CA 1
ATOM 6536 C C . SER D 2 27 ? -5.375 -52.663 28.862 1.00 88.82 23 SER F C 1
ATOM 6537 O O . SER D 2 27 ? -4.967 -51.680 29.488 1.00 79.05 23 SER F O 1
ATOM 6540 N N . CYS D 2 28 ? -4.658 -53.301 27.948 1.00 72.05 24 CYS F N 1
ATOM 6541 C CA . CYS D 2 28 ? -3.351 -52.785 27.572 1.00 72.16 24 CYS F CA 1
ATOM 6542 C C . CYS D 2 28 ? -3.520 -51.645 26.569 1.00 74.62 24 CYS F C 1
ATOM 6543 O O . CYS D 2 28 ? -4.358 -51.730 25.669 1.00 80.86 24 CYS F O 1
ATOM 6546 N N . PRO D 2 29 ? -2.753 -50.567 26.706 1.00 81.78 25 PRO F N 1
ATOM 6547 C CA . PRO D 2 29 ? -2.945 -49.412 25.824 1.00 91.77 25 PRO F CA 1
ATOM 6548 C C . PRO D 2 29 ? -2.425 -49.669 24.417 1.00 92.45 25 PRO F C 1
ATOM 6549 O O . PRO D 2 29 ? -1.656 -50.598 24.159 1.00 81.29 25 PRO F O 1
ATOM 6553 N N . ASN D 2 30 ? -2.878 -48.819 23.497 1.00 99.11 26 ASN F N 1
ATOM 6554 C CA . ASN D 2 30 ? -2.425 -48.836 22.110 1.00 101.55 26 ASN F CA 1
ATOM 6555 C C . ASN D 2 30 ? -1.213 -47.919 21.992 1.00 97.98 26 ASN F C 1
ATOM 6556 O O . ASN D 2 30 ? -1.329 -46.700 22.155 1.00 93.04 26 ASN F O 1
ATOM 6561 N N . ASN D 2 31 ? -0.049 -48.504 21.711 1.00 97.73 27 ASN F N 1
ATOM 6562 C CA . ASN D 2 31 ? 1.194 -47.750 21.634 1.00 110.95 27 ASN F CA 1
ATOM 6563 C C . ASN D 2 31 ? 1.600 -47.386 20.214 1.00 115.83 27 ASN F C 1
ATOM 6564 O O . ASN D 2 31 ? 2.537 -46.600 20.042 1.00 117.98 27 ASN F O 1
ATOM 6569 N N . LEU D 2 32 ? 0.929 -47.929 19.197 1.00 115.23 28 LEU F N 1
ATOM 6570 C CA . LEU D 2 32 ? 1.346 -47.650 17.828 1.00 108.72 28 LEU F CA 1
ATOM 6571 C C . LEU D 2 32 ? 0.865 -46.279 17.359 1.00 117.24 28 LEU F C 1
ATOM 6572 O O . LEU D 2 32 ? 1.616 -45.557 16.695 1.00 120.89 28 LEU F O 1
ATOM 6577 N N . VAL D 2 33 ? -0.370 -45.934 17.687 1.00 133.24 29 VAL F N 1
ATOM 6578 C CA . VAL D 2 33 ? -0.925 -44.651 17.285 1.00 136.69 29 VAL F CA 1
ATOM 6579 C C . VAL D 2 33 ? -0.475 -43.461 18.113 1.00 138.24 29 VAL F C 1
ATOM 6580 O O . VAL D 2 33 ? -0.068 -43.593 19.248 1.00 122.42 29 VAL F O 1
ATOM 6584 N N . VAL D 2 34 ? -0.582 -42.298 17.496 1.00 147.91 30 VAL F N 1
ATOM 6585 C CA . VAL D 2 34 ? -0.153 -41.021 18.027 1.00 143.68 30 VAL F CA 1
ATOM 6586 C C . VAL D 2 34 ? -1.140 -40.258 18.887 1.00 148.13 30 VAL F C 1
ATOM 6587 O O . VAL D 2 34 ? -2.201 -40.744 19.230 1.00 129.19 30 VAL F O 1
ATOM 6591 N N . GLU D 2 35 ? -0.724 -39.047 19.233 1.00 154.24 31 GLU F N 1
ATOM 6592 C CA . GLU D 2 35 ? -1.413 -38.136 20.123 1.00 167.76 31 GLU F CA 1
ATOM 6593 C C . GLU D 2 35 ? -2.742 -37.652 19.593 1.00 187.22 31 GLU F C 1
ATOM 6594 O O . GLU D 2 35 ? -3.029 -37.755 18.408 1.00 188.15 31 GLU F O 1
ATOM 6600 N N . ASP D 2 36 ? -3.557 -37.141 20.506 1.00 184.34 32 ASP F N 1
ATOM 6601 C CA . ASP D 2 36 ? -4.896 -36.619 20.189 1.00 191.76 32 ASP F CA 1
ATOM 6602 C C . ASP D 2 36 ? -5.780 -37.813 19.827 1.00 184.46 32 ASP F C 1
ATOM 6603 O O . ASP D 2 36 ? -5.870 -38.759 20.626 1.00 192.08 32 ASP F O 1
ATOM 6608 N N . GLU D 2 37 ? -6.435 -37.820 18.668 1.00 205.80 33 GLU F N 1
ATOM 6609 C CA . GLU D 2 37 ? -7.239 -38.947 18.229 1.00 171.67 33 GLU F CA 1
ATOM 6610 C C . GLU D 2 37 ? -6.372 -39.985 17.523 1.00 167.02 33 GLU F C 1
ATOM 6611 O O . GLU D 2 37 ? -5.236 -39.720 17.116 1.00 137.48 33 GLU F O 1
ATOM 6617 N N . GLY D 2 38 ? -6.929 -41.180 17.383 1.00 167.38 34 GLY F N 1
ATOM 6618 C CA . GLY D 2 38 ? -6.238 -42.266 16.722 1.00 174.77 34 GLY F CA 1
ATOM 6619 C C . GLY D 2 38 ? -7.073 -42.846 15.603 1.00 172.19 34 GLY F C 1
ATOM 6620 O O . GLY D 2 38 ? -8.303 -42.806 15.627 1.00 165.63 34 GLY F O 1
ATOM 6621 N N . CYS D 2 39 ? -6.379 -43.380 14.606 1.00 167.94 35 CYS F N 1
ATOM 6622 C CA . CYS D 2 39 ? -7.011 -44.057 13.487 1.00 161.58 35 CYS F CA 1
ATOM 6623 C C . CYS D 2 39 ? -6.882 -45.566 13.659 1.00 152.60 35 CYS F C 1
ATOM 6624 O O . CYS D 2 39 ? -5.954 -46.058 14.307 1.00 154.53 35 CYS F O 1
ATOM 6627 N N . THR D 2 40 ? -7.831 -46.300 13.073 1.00 149.18 36 THR F N 1
ATOM 6628 C CA . THR D 2 40 ? -8.082 -47.680 13.465 1.00 148.88 36 THR F CA 1
ATOM 6629 C C . THR D 2 40 ? -8.023 -48.694 12.330 1.00 150.91 36 THR F C 1
ATOM 6630 O O . THR D 2 40 ? -7.853 -49.887 12.607 1.00 156.03 36 THR F O 1
ATOM 6634 N N . ASN D 2 41 ? -8.154 -48.272 11.076 1.00 135.46 37 ASN F N 1
ATOM 6635 C CA . ASN D 2 41 ? -8.205 -49.188 9.941 1.00 138.47 37 ASN F CA 1
ATOM 6636 C C . ASN D 2 41 ? -6.844 -49.190 9.249 1.00 136.78 37 ASN F C 1
ATOM 6637 O O . ASN D 2 41 ? -6.448 -48.188 8.647 1.00 147.98 37 ASN F O 1
ATOM 6642 N N . LEU D 2 42 ? -6.129 -50.308 9.334 1.00 134.22 38 LEU F N 1
ATOM 6643 C CA . LEU D 2 42 ? -4.826 -50.439 8.699 1.00 119.84 38 LEU F CA 1
ATOM 6644 C C . LEU D 2 42 ? -4.883 -51.471 7.581 1.00 111.31 38 LEU F C 1
ATOM 6645 O O . LEU D 2 42 ? -5.629 -52.452 7.651 1.00 104.94 38 LEU F O 1
ATOM 6650 N N . SER D 2 43 ? -4.074 -51.240 6.548 1.00 119.78 39 SER F N 1
ATOM 6651 C CA . SER D 2 43 ? -4.028 -52.104 5.379 1.00 111.32 39 SER F CA 1
ATOM 6652 C C . SER D 2 43 ? -2.611 -52.109 4.824 1.00 109.10 39 SER F C 1
ATOM 6653 O O . SER D 2 43 ? -1.942 -51.072 4.810 1.00 102.27 39 SER F O 1
ATOM 6656 N N . GLU D 2 44 ? -2.160 -53.278 4.373 1.00 106.54 40 GLU F N 1
ATOM 6657 C CA . GLU D 2 44 ? -0.823 -53.392 3.806 1.00 112.62 40 GLU F CA 1
ATOM 6658 C C . GLU D 2 44 ? -0.777 -52.767 2.416 1.00 119.23 40 GLU F C 1
ATOM 6659 O O . GLU D 2 44 ? -1.685 -52.954 1.600 1.00 119.67 40 GLU F O 1
ATOM 6665 N N . PHE D 2 45 ? 0.294 -52.022 2.151 1.00 115.95 41 PHE F N 1
ATOM 6666 C CA . PHE D 2 45 ? 0.421 -51.263 0.913 1.00 112.24 41 PHE F CA 1
ATOM 6667 C C . PHE D 2 45 ? 1.901 -51.025 0.637 1.00 106.89 41 PHE F C 1
ATOM 6668 O O . PHE D 2 45 ? 2.775 -51.529 1.348 1.00 82.79 41 PHE F O 1
ATOM 6676 N N . SER D 2 46 ? 2.174 -50.233 -0.400 1.00 112.17 42 SER F N 1
ATOM 6677 C CA . SER D 2 46 ? 3.534 -49.897 -0.794 1.00 93.35 42 SER F CA 1
ATOM 6678 C C . SER D 2 46 ? 3.702 -48.387 -0.869 1.00 73.90 42 SER F C 1
ATOM 6679 O O . SER D 2 46 ? 2.768 -47.653 -1.207 1.00 70.22 42 SER F O 1
ATOM 6682 N N . TYR D 2 47 ? 4.912 -47.931 -0.552 1.00 66.47 43 TYR F N 1
ATOM 6683 C CA . TYR D 2 47 ? 5.227 -46.511 -0.571 1.00 71.40 43 TYR F CA 1
ATOM 6684 C C . TYR D 2 47 ? 6.686 -46.337 -0.964 1.00 82.13 43 TYR F C 1
ATOM 6685 O O . TYR D 2 47 ? 7.506 -47.243 -0.795 1.00 101.12 43 TYR F O 1
ATOM 6694 N N . MET D 2 48 ? 7.001 -45.158 -1.488 1.00 79.59 44 MET F N 1
ATOM 6695 C CA . MET D 2 48 ? 8.351 -44.816 -1.909 1.00 80.67 44 MET F CA 1
ATOM 6696 C C . MET D 2 48 ? 9.010 -43.899 -0.887 1.00 77.60 44 MET F C 1
ATOM 6697 O O . MET D 2 48 ? 8.342 -43.146 -0.176 1.00 82.57 44 MET F O 1
ATOM 6702 N N . GLU D 2 49 ? 10.337 -43.969 -0.829 1.00 82.83 45 GLU F N 1
ATOM 6703 C CA . GLU D 2 49 ? 11.125 -43.150 0.082 1.00 72.59 45 GLU F CA 1
ATOM 6704 C C . GLU D 2 49 ? 12.543 -43.069 -0.464 1.00 76.03 45 GLU F C 1
ATOM 6705 O O . GLU D 2 49 ? 12.923 -43.814 -1.370 1.00 77.40 45 GLU F O 1
ATOM 6711 N N . LEU D 2 50 ? 13.321 -42.149 0.099 1.00 70.78 46 LEU F N 1
ATOM 6712 C CA . LEU D 2 50 ? 14.704 -41.992 -0.325 1.00 67.17 46 LEU F CA 1
ATOM 6713 C C . LEU D 2 50 ? 15.495 -43.261 -0.040 1.00 83.78 46 LEU F C 1
ATOM 6714 O O . LEU D 2 50 ? 15.280 -43.935 0.971 1.00 77.60 46 LEU F O 1
ATOM 6719 N N . LYS D 2 51 ? 16.408 -43.590 -0.951 1.00 86.89 47 LYS F N 1
ATOM 6720 C CA . LYS D 2 51 ? 17.254 -44.761 -0.779 1.00 85.60 47 LYS F CA 1
ATOM 6721 C C . LYS D 2 51 ? 18.151 -44.580 0.439 1.00 84.18 47 LYS F C 1
ATOM 6722 O O . LYS D 2 51 ? 18.612 -43.473 0.734 1.00 79.46 47 LYS F O 1
ATOM 6728 N N . VAL D 2 52 ? 18.388 -45.679 1.156 1.00 89.55 48 VAL F N 1
ATOM 6729 C CA . VAL D 2 52 ? 19.174 -45.622 2.384 1.00 89.22 48 VAL F CA 1
ATOM 6730 C C . VAL D 2 52 ? 20.619 -45.272 2.054 1.00 98.27 48 VAL F C 1
ATOM 6731 O O . VAL D 2 52 ? 21.226 -45.842 1.136 1.00 87.30 48 VAL F O 1
ATOM 6735 N N . GLY D 2 53 ? 21.172 -44.317 2.791 1.00 92.78 49 GLY F N 1
ATOM 6736 C CA . GLY D 2 53 ? 22.544 -43.903 2.619 1.00 99.83 49 GLY F CA 1
ATOM 6737 C C . GLY D 2 53 ? 22.646 -42.409 2.439 1.00 98.02 49 GLY F C 1
ATOM 6738 O O . GLY D 2 53 ? 21.678 -41.662 2.617 1.00 85.01 49 GLY F O 1
ATOM 6739 N N . TYR D 2 54 ? 23.847 -41.963 2.084 1.00 110.58 50 TYR F N 1
ATOM 6740 C CA . TYR D 2 54 ? 24.150 -40.551 1.883 1.00 114.95 50 TYR F CA 1
ATOM 6741 C C . TYR D 2 54 ? 24.289 -40.302 0.387 1.00 109.69 50 TYR F C 1
ATOM 6742 O O . TYR D 2 54 ? 25.269 -40.732 -0.230 1.00 114.23 50 TYR F O 1
ATOM 6751 N N . ILE D 2 55 ? 23.311 -39.616 -0.191 1.00 110.30 51 ILE F N 1
ATOM 6752 C CA . ILE D 2 55 ? 23.354 -39.291 -1.610 1.00 109.00 51 ILE F CA 1
ATOM 6753 C C . ILE D 2 55 ? 24.339 -38.152 -1.828 1.00 87.36 51 ILE F C 1
ATOM 6754 O O . ILE D 2 55 ? 24.417 -37.209 -1.031 1.00 97.17 51 ILE F O 1
ATOM 6759 N N . SER D 2 56 ? 25.118 -38.249 -2.894 1.00 90.62 52 SER F N 1
ATOM 6760 C CA . SER D 2 56 ? 26.095 -37.229 -3.225 1.00 108.74 52 SER F CA 1
ATOM 6761 C C . SER D 2 56 ? 25.540 -36.335 -4.330 1.00 120.22 52 SER F C 1
ATOM 6762 O O . SER D 2 56 ? 24.369 -36.434 -4.712 1.00 123.75 52 SER F O 1
ATOM 6765 N N . ALA D 2 57 ? 26.381 -35.443 -4.848 1.00 120.75 53 ALA F N 1
ATOM 6766 C CA . ALA D 2 57 ? 25.969 -34.578 -5.944 1.00 110.67 53 ALA F CA 1
ATOM 6767 C C . ALA D 2 57 ? 25.682 -35.413 -7.183 1.00 109.98 53 ALA F C 1
ATOM 6768 O O . ALA D 2 57 ? 26.556 -36.134 -7.673 1.00 115.57 53 ALA F O 1
ATOM 6770 N N . ILE D 2 58 ? 24.450 -35.325 -7.680 1.00 105.94 54 ILE F N 1
ATOM 6771 C CA . ILE D 2 58 ? 24.071 -36.072 -8.872 1.00 109.14 54 ILE F CA 1
ATOM 6772 C C . ILE D 2 58 ? 24.716 -35.415 -10.087 1.00 110.10 54 ILE F C 1
ATOM 6773 O O . ILE D 2 58 ? 24.481 -34.234 -10.372 1.00 98.55 54 ILE F O 1
ATOM 6778 N N . LYS D 2 59 ? 25.535 -36.177 -10.806 1.00 108.53 55 LYS F N 1
ATOM 6779 C CA . LYS D 2 59 ? 26.275 -35.676 -11.958 1.00 102.91 55 LYS F CA 1
ATOM 6780 C C . LYS D 2 59 ? 25.558 -36.118 -13.229 1.00 101.02 55 LYS F C 1
ATOM 6781 O O . LYS D 2 59 ? 25.480 -37.316 -13.521 1.00 124.88 55 LYS F O 1
ATOM 6787 N N . VAL D 2 60 ? 25.037 -35.154 -13.984 1.00 85.03 56 VAL F N 1
ATOM 6788 C CA . VAL D 2 60 ? 24.454 -35.402 -15.300 1.00 93.75 56 VAL F CA 1
ATOM 6789 C C . VAL D 2 60 ? 25.428 -34.890 -16.357 1.00 94.09 56 VAL F C 1
ATOM 6790 O O . VAL D 2 60 ? 25.771 -33.699 -16.380 1.00 67.94 56 VAL F O 1
ATOM 6794 N N . ASN D 2 61 ? 25.881 -35.797 -17.223 1.00 83.89 57 ASN F N 1
ATOM 6795 C CA . ASN D 2 61 ? 26.829 -35.453 -18.269 1.00 73.18 57 ASN F CA 1
ATOM 6796 C C . ASN D 2 61 ? 26.162 -34.599 -19.344 1.00 84.62 57 ASN F C 1
ATOM 6797 O O . ASN D 2 61 ? 24.936 -34.576 -19.491 1.00 101.00 57 ASN F O 1
ATOM 6802 N N . GLY D 2 62 ? 26.991 -33.891 -20.106 1.00 76.67 58 GLY F N 1
ATOM 6803 C CA . GLY D 2 62 ? 26.480 -33.060 -21.177 1.00 79.70 58 GLY F CA 1
ATOM 6804 C C . GLY D 2 62 ? 27.571 -32.734 -22.172 1.00 81.53 58 GLY F C 1
ATOM 6805 O O . GLY D 2 62 ? 28.724 -33.145 -22.024 1.00 97.67 58 GLY F O 1
ATOM 6806 N N . PHE D 2 63 ? 27.184 -31.989 -23.205 1.00 65.83 59 PHE F N 1
ATOM 6807 C CA . PHE D 2 63 ? 28.120 -31.485 -24.200 1.00 77.07 59 PHE F CA 1
ATOM 6808 C C . PHE D 2 63 ? 27.683 -30.093 -24.633 1.00 76.17 59 PHE F C 1
ATOM 6809 O O . PHE D 2 63 ? 26.491 -29.774 -24.637 1.00 70.45 59 PHE F O 1
ATOM 6817 N N . THR D 2 64 ? 28.658 -29.261 -24.985 1.00 61.82 60 THR F N 1
ATOM 6818 C CA . THR D 2 64 ? 28.385 -27.948 -25.546 1.00 54.88 60 THR F CA 1
ATOM 6819 C C . THR D 2 64 ? 28.488 -28.024 -27.062 1.00 73.35 60 THR F C 1
ATOM 6820 O O . THR D 2 64 ? 29.340 -28.733 -27.606 1.00 79.59 60 THR F O 1
ATOM 6824 N N . CYS D 2 65 ? 27.612 -27.289 -27.738 1.00 60.21 61 CYS F N 1
ATOM 6825 C CA . CYS D 2 65 ? 27.548 -27.279 -29.193 1.00 55.50 61 CYS F CA 1
ATOM 6826 C C . CYS D 2 65 ? 27.583 -25.835 -29.665 1.00 63.60 61 CYS F C 1
ATOM 6827 O O . CYS D 2 65 ? 26.697 -25.046 -29.322 1.00 68.38 61 CYS F O 1
ATOM 6830 N N . THR D 2 66 ? 28.603 -25.488 -30.442 1.00 68.39 62 THR F N 1
ATOM 6831 C CA . THR D 2 66 ? 28.763 -24.134 -30.949 1.00 68.90 62 THR F CA 1
ATOM 6832 C C . THR D 2 66 ? 28.851 -24.178 -32.467 1.00 67.53 62 THR F C 1
ATOM 6833 O O . THR D 2 66 ? 29.464 -25.088 -33.038 1.00 63.71 62 THR F O 1
ATOM 6837 N N . GLY D 2 67 ? 28.227 -23.199 -33.115 1.00 70.18 63 GLY F N 1
ATOM 6838 C CA . GLY D 2 67 ? 28.104 -23.169 -34.566 1.00 63.82 63 GLY F CA 1
ATOM 6839 C C . GLY D 2 67 ? 29.035 -22.151 -35.177 1.00 68.77 63 GLY F C 1
ATOM 6840 O O . GLY D 2 67 ? 29.064 -20.980 -34.771 1.00 69.61 63 GLY F O 1
ATOM 6841 N N . VAL D 2 68 ? 29.798 -22.594 -36.177 1.00 59.62 64 VAL F N 1
ATOM 6842 C CA . VAL D 2 68 ? 30.822 -21.790 -36.828 1.00 62.36 64 VAL F CA 1
ATOM 6843 C C . VAL D 2 68 ? 30.697 -21.971 -38.335 1.00 73.61 64 VAL F C 1
ATOM 6844 O O . VAL D 2 68 ? 30.571 -23.101 -38.823 1.00 67.20 64 VAL F O 1
ATOM 6848 N N . VAL D 2 69 ? 30.723 -20.858 -39.065 1.00 55.26 65 VAL F N 1
ATOM 6849 C CA . VAL D 2 69 ? 30.742 -20.863 -40.522 1.00 62.45 65 VAL F CA 1
ATOM 6850 C C . VAL D 2 69 ? 32.027 -20.185 -40.974 1.00 62.98 65 VAL F C 1
ATOM 6851 O O . VAL D 2 69 ? 32.380 -19.112 -40.471 1.00 61.78 65 VAL F O 1
ATOM 6855 N N . THR D 2 70 ? 32.730 -20.820 -41.910 1.00 61.78 66 THR F N 1
ATOM 6856 C CA . THR D 2 70 ? 34.031 -20.364 -42.379 1.00 66.83 66 THR F CA 1
ATOM 6857 C C . THR D 2 70 ? 33.938 -19.987 -43.850 1.00 70.61 66 THR F C 1
ATOM 6858 O O . THR D 2 70 ? 33.432 -20.767 -44.663 1.00 58.76 66 THR F O 1
ATOM 6862 N N . GLU D 2 71 ? 34.430 -18.800 -44.192 1.00 67.82 67 GLU F N 1
ATOM 6863 C CA . GLU D 2 71 ? 34.502 -18.352 -45.577 1.00 79.47 67 GLU F CA 1
ATOM 6864 C C . GLU D 2 71 ? 35.949 -18.406 -46.040 1.00 84.98 67 GLU F C 1
ATOM 6865 O O . GLU D 2 71 ? 36.805 -17.695 -45.501 1.00 86.51 67 GLU F O 1
ATOM 6871 N N . ALA D 2 72 ? 36.217 -19.238 -47.039 1.00 77.97 68 ALA F N 1
ATOM 6872 C CA . ALA D 2 72 ? 37.540 -19.361 -47.630 1.00 56.94 68 ALA F CA 1
ATOM 6873 C C . ALA D 2 72 ? 37.524 -18.744 -49.021 1.00 62.37 68 ALA F C 1
ATOM 6874 O O . ALA D 2 72 ? 36.681 -19.099 -49.851 1.00 99.31 68 ALA F O 1
ATOM 6876 N N . GLU D 2 73 ? 38.457 -17.827 -49.273 1.00 75.78 69 GLU F N 1
ATOM 6877 C CA . GLU D 2 73 ? 38.567 -17.135 -50.556 1.00 78.23 69 GLU F CA 1
ATOM 6878 C C . GLU D 2 73 ? 39.978 -17.321 -51.104 1.00 72.63 69 GLU F C 1
ATOM 6879 O O . GLU D 2 73 ? 40.947 -16.841 -50.506 1.00 76.73 69 GLU F O 1
ATOM 6885 N N . THR D 2 74 ? 40.094 -18.011 -52.239 1.00 73.72 70 THR F N 1
ATOM 6886 C CA . THR D 2 74 ? 41.373 -18.131 -52.924 1.00 87.19 70 THR F CA 1
ATOM 6887 C C . THR D 2 74 ? 41.686 -16.851 -53.693 1.00 94.37 70 THR F C 1
ATOM 6888 O O . THR D 2 74 ? 40.799 -16.044 -53.989 1.00 85.58 70 THR F O 1
ATOM 6892 N N . TYR D 2 75 ? 42.968 -16.695 -54.035 1.00 107.70 71 TYR F N 1
ATOM 6893 C CA . TYR D 2 75 ? 43.558 -15.447 -54.542 1.00 110.52 71 TYR F CA 1
ATOM 6894 C C . TYR D 2 75 ? 43.617 -14.386 -53.444 1.00 108.39 71 TYR F C 1
ATOM 6895 O O . TYR D 2 75 ? 42.606 -14.050 -52.826 1.00 102.44 71 TYR F O 1
ATOM 6904 N N . THR D 2 82 ? 45.556 -17.694 -50.021 1.00 56.57 80 THR F N 1
ATOM 6905 C CA . THR D 2 82 ? 44.213 -18.163 -49.668 1.00 80.99 80 THR F CA 1
ATOM 6906 C C . THR D 2 82 ? 43.829 -17.718 -48.258 1.00 75.61 80 THR F C 1
ATOM 6907 O O . THR D 2 82 ? 44.427 -18.162 -47.279 1.00 85.53 80 THR F O 1
ATOM 6911 N N . THR D 2 83 ? 42.824 -16.853 -48.158 1.00 55.48 81 THR F N 1
ATOM 6912 C CA . THR D 2 83 ? 42.438 -16.233 -46.900 1.00 60.41 81 THR F CA 1
ATOM 6913 C C . THR D 2 83 ? 41.225 -16.931 -46.294 1.00 64.49 81 THR F C 1
ATOM 6914 O O . THR D 2 83 ? 40.435 -17.568 -46.996 1.00 73.46 81 THR F O 1
ATOM 6918 N N . PHE D 2 84 ? 41.079 -16.793 -44.973 1.00 66.01 82 PHE F N 1
ATOM 6919 C CA . PHE D 2 84 ? 40.018 -17.458 -44.226 1.00 63.56 82 PHE F CA 1
ATOM 6920 C C . PHE D 2 84 ? 39.331 -16.483 -43.279 1.00 59.84 82 PHE F C 1
ATOM 6921 O O . PHE D 2 84 ? 39.983 -15.655 -42.636 1.00 78.31 82 PHE F O 1
ATOM 6929 N N . LYS D 2 85 ? 38.007 -16.597 -43.200 1.00 67.61 83 LYS F N 1
ATOM 6930 C CA . LYS D 2 85 ? 37.160 -15.753 -42.369 1.00 49.92 83 LYS F CA 1
ATOM 6931 C C . LYS D 2 85 ? 36.252 -16.659 -41.549 1.00 59.23 83 LYS F C 1
ATOM 6932 O O . LYS D 2 85 ? 35.704 -17.634 -42.073 1.00 72.67 83 LYS F O 1
ATOM 6938 N N . ARG D 2 86 ? 36.104 -16.351 -40.263 1.00 67.06 84 ARG F N 1
ATOM 6939 C CA . ARG D 2 86 ? 35.367 -17.210 -39.344 1.00 64.07 84 ARG F CA 1
ATOM 6940 C C . ARG D 2 86 ? 34.400 -16.375 -38.522 1.00 59.22 84 ARG F C 1
ATOM 6941 O O . ARG D 2 86 ? 34.801 -15.393 -37.889 1.00 74.77 84 ARG F O 1
ATOM 6949 N N . LYS D 2 87 ? 33.130 -16.765 -38.534 1.00 62.50 85 LYS F N 1
ATOM 6950 C CA . LYS D 2 87 ? 32.136 -16.159 -37.664 1.00 81.21 85 LYS F CA 1
ATOM 6951 C C . LYS D 2 87 ? 31.243 -17.260 -37.105 1.00 90.87 85 LYS F C 1
ATOM 6952 O O . LYS D 2 87 ? 31.204 -18.380 -37.624 1.00 75.65 85 LYS F O 1
ATOM 6958 N N . HIS D 2 88 ? 30.537 -16.931 -36.027 1.00 90.62 86 HIS F N 1
ATOM 6959 C CA . HIS D 2 88 ? 29.724 -17.877 -35.275 1.00 79.12 86 HIS F CA 1
ATOM 6960 C C . HIS D 2 88 ? 28.245 -17.702 -35.604 1.00 81.74 86 HIS F C 1
ATOM 6961 O O . HIS D 2 88 ? 27.834 -16.753 -36.279 1.00 84.76 86 HIS F O 1
ATOM 6968 N N . PHE D 2 89 ? 27.440 -18.640 -35.105 1.00 76.20 87 PHE F N 1
ATOM 6969 C CA . PHE D 2 89 ? 25.990 -18.553 -35.211 1.00 63.33 87 PHE F CA 1
ATOM 6970 C C . PHE D 2 89 ? 25.362 -19.466 -34.168 1.00 68.52 87 PHE F C 1
ATOM 6971 O O . PHE D 2 89 ? 25.960 -20.465 -33.761 1.00 75.89 87 PHE F O 1
ATOM 6979 N N . ARG D 2 90 ? 24.148 -19.116 -33.751 1.00 75.70 88 ARG F N 1
ATOM 6980 C CA . ARG D 2 90 ? 23.442 -19.893 -32.740 1.00 59.60 88 ARG F CA 1
ATOM 6981 C C . ARG D 2 90 ? 22.942 -21.193 -33.357 1.00 60.28 88 ARG F C 1
ATOM 6982 O O . ARG D 2 90 ? 22.143 -21.151 -34.298 1.00 58.19 88 ARG F O 1
ATOM 6990 N N . PRO D 2 91 ? 23.379 -22.347 -32.869 1.00 63.84 89 PRO F N 1
ATOM 6991 C CA . PRO D 2 91 ? 22.978 -23.624 -33.454 1.00 58.59 89 PRO F CA 1
ATOM 6992 C C . PRO D 2 91 ? 21.628 -24.082 -32.919 1.00 52.81 89 PRO F C 1
ATOM 6993 O O . PRO D 2 91 ? 21.133 -23.595 -31.902 1.00 77.69 89 PRO F O 1
ATOM 6997 N N . THR D 2 92 ? 21.050 -25.065 -33.628 1.00 62.72 90 THR F N 1
ATOM 6998 C CA . THR D 2 92 ? 19.830 -25.864 -33.536 1.00 64.41 90 THR F CA 1
ATOM 6999 C C . THR D 2 92 ? 20.082 -27.109 -32.688 1.00 63.73 90 THR F C 1
ATOM 7000 O O . THR D 2 92 ? 21.097 -27.793 -32.868 1.00 66.08 90 THR F O 1
ATOM 7004 N N . PRO D 2 93 ? 19.174 -27.396 -31.754 1.00 70.76 91 PRO F N 1
ATOM 7005 C CA . PRO D 2 93 ? 19.376 -28.561 -30.875 1.00 56.83 91 PRO F CA 1
ATOM 7006 C C . PRO D 2 93 ? 19.446 -29.878 -31.626 1.00 60.82 91 PRO F C 1
ATOM 7007 O O . PRO D 2 93 ? 20.310 -30.711 -31.329 1.00 60.76 91 PRO F O 1
ATOM 7011 N N . ASP D 2 94 ? 18.559 -30.095 -32.597 1.00 69.40 92 ASP F N 1
ATOM 7012 C CA . ASP D 2 94 ? 18.544 -31.376 -33.295 1.00 55.09 92 ASP F CA 1
ATOM 7013 C C . ASP D 2 94 ? 19.814 -31.570 -34.113 1.00 57.24 92 ASP F C 1
ATOM 7014 O O . ASP D 2 94 ? 20.444 -32.636 -34.055 1.00 72.92 92 ASP F O 1
ATOM 7019 N N . ALA D 2 95 ? 20.215 -30.545 -34.873 1.00 52.81 93 ALA F N 1
ATOM 7020 C CA . ALA D 2 95 ? 21.491 -30.614 -35.579 1.00 48.11 93 ALA F CA 1
ATOM 7021 C C . ALA D 2 95 ? 22.640 -30.860 -34.610 1.00 64.21 93 ALA F C 1
ATOM 7022 O O . ALA D 2 95 ? 23.562 -31.630 -34.910 1.00 60.40 93 ALA F O 1
ATOM 7024 N N . CYS D 2 96 ? 22.582 -30.230 -33.432 1.00 62.01 94 CYS F N 1
ATOM 7025 C CA . CYS D 2 96 ? 23.635 -30.396 -32.441 1.00 62.97 94 CYS F CA 1
ATOM 7026 C C . CYS D 2 96 ? 23.734 -31.844 -31.981 1.00 61.52 94 CYS F C 1
ATOM 7027 O O . CYS D 2 96 ? 24.823 -32.426 -31.978 1.00 61.19 94 CYS F O 1
ATOM 7030 N N . ARG D 2 97 ? 22.607 -32.451 -31.598 1.00 55.02 95 ARG F N 1
ATOM 7031 C CA . ARG D 2 97 ? 22.658 -33.842 -31.158 1.00 52.67 95 ARG F CA 1
ATOM 7032 C C . ARG D 2 97 ? 23.030 -34.778 -32.300 1.00 53.40 95 ARG F C 1
ATOM 7033 O O . ARG D 2 97 ? 23.607 -35.847 -32.065 1.00 50.03 95 ARG F O 1
ATOM 7041 N N . ALA D 2 98 ? 22.722 -34.399 -33.540 1.00 57.14 96 ALA F N 1
ATOM 7042 C CA . ALA D 2 98 ? 23.188 -35.196 -34.667 1.00 51.78 96 ALA F CA 1
ATOM 7043 C C . ALA D 2 98 ? 24.708 -35.152 -34.767 1.00 56.43 96 ALA F C 1
ATOM 7044 O O . ALA D 2 98 ? 25.360 -36.185 -34.973 1.00 70.63 96 ALA F O 1
ATOM 7046 N N . ALA D 2 99 ? 25.289 -33.963 -34.596 1.00 57.77 97 ALA F N 1
ATOM 7047 C CA . ALA D 2 99 ? 26.742 -33.835 -34.609 1.00 65.00 97 ALA F CA 1
ATOM 7048 C C . ALA D 2 99 ? 27.372 -34.599 -33.453 1.00 62.87 97 ALA F C 1
ATOM 7049 O O . ALA D 2 99 ? 28.407 -35.255 -33.619 1.00 64.31 97 ALA F O 1
ATOM 7051 N N . TYR D 2 100 ? 26.763 -34.518 -32.269 1.00 63.64 98 TYR F N 1
ATOM 7052 C CA . TYR D 2 100 ? 27.269 -35.259 -31.121 1.00 61.40 98 TYR F CA 1
ATOM 7053 C C . TYR D 2 100 ? 27.244 -36.759 -31.386 1.00 64.65 98 TYR F C 1
ATOM 7054 O O . TYR D 2 100 ? 28.187 -37.475 -31.029 1.00 50.63 98 TYR F O 1
ATOM 7063 N N . ASN D 2 101 ? 26.179 -37.252 -32.029 1.00 64.97 99 ASN F N 1
ATOM 7064 C CA . ASN D 2 101 ? 26.135 -38.668 -32.384 1.00 61.57 99 ASN F CA 1
ATOM 7065 C C . ASN D 2 101 ? 27.235 -39.015 -33.377 1.00 62.38 99 ASN F C 1
ATOM 7066 O O . ASN D 2 101 ? 27.875 -40.067 -33.260 1.00 77.53 99 ASN F O 1
ATOM 7071 N N . TRP D 2 102 ? 27.460 -38.144 -34.367 1.00 64.80 100 TRP F N 1
ATOM 7072 C CA . TRP D 2 102 ? 28.586 -38.311 -35.283 1.00 71.54 100 TRP F CA 1
ATOM 7073 C C . TRP D 2 102 ? 29.895 -38.509 -34.525 1.00 72.43 100 TRP F C 1
ATOM 7074 O O . TRP D 2 102 ? 30.654 -39.446 -34.799 1.00 63.28 100 TRP F O 1
ATOM 7085 N N . LYS D 2 103 ? 30.171 -37.626 -33.563 1.00 62.25 101 LYS F N 1
ATOM 7086 C CA . LYS D 2 103 ? 31.450 -37.653 -32.862 1.00 65.97 101 LYS F CA 1
ATOM 7087 C C . LYS D 2 103 ? 31.563 -38.868 -31.947 1.00 78.08 101 LYS F C 1
ATOM 7088 O O . LYS D 2 103 ? 32.637 -39.471 -31.840 1.00 89.73 101 LYS F O 1
ATOM 7094 N N . MET D 2 104 ? 30.470 -39.241 -31.277 1.00 75.21 102 MET F N 1
ATOM 7095 C CA . MET D 2 104 ? 30.519 -40.396 -30.385 1.00 76.55 102 MET F CA 1
ATOM 7096 C C . MET D 2 104 ? 30.692 -41.692 -31.167 1.00 84.42 102 MET F C 1
ATOM 7097 O O . MET D 2 104 ? 31.480 -42.561 -30.773 1.00 86.60 102 MET F O 1
ATOM 7102 N N . ALA D 2 105 ? 29.972 -41.835 -32.280 1.00 88.44 103 ALA F N 1
ATOM 7103 C CA . ALA D 2 105 ? 30.059 -43.015 -33.130 1.00 75.08 103 ALA F CA 1
ATOM 7104 C C . ALA D 2 105 ? 31.288 -43.014 -34.024 1.00 68.35 103 ALA F C 1
ATOM 7105 O O . ALA D 2 105 ? 31.411 -43.902 -34.875 1.00 62.35 103 ALA F O 1
ATOM 7107 N N . GLY D 2 106 ? 32.191 -42.051 -33.856 1.00 77.70 104 GLY F N 1
ATOM 7108 C CA . GLY D 2 106 ? 33.371 -41.980 -34.701 1.00 54.67 104 GLY F CA 1
ATOM 7109 C C . GLY D 2 106 ? 33.060 -41.811 -36.170 1.00 63.92 104 GLY F C 1
ATOM 7110 O O . GLY D 2 106 ? 33.777 -42.353 -37.018 1.00 77.59 104 GLY F O 1
ATOM 7111 N N . ASP D 2 107 ? 32.002 -41.087 -36.495 1.00 69.32 105 ASP F N 1
ATOM 7112 C CA . ASP D 2 107 ? 31.664 -40.872 -37.891 1.00 61.80 105 ASP F CA 1
ATOM 7113 C C . ASP D 2 107 ? 32.689 -39.935 -38.517 1.00 63.20 105 ASP F C 1
ATOM 7114 O O . ASP D 2 107 ? 32.958 -38.859 -37.968 1.00 74.85 105 ASP F O 1
ATOM 7119 N N . PRO D 2 108 ? 33.288 -40.307 -39.649 1.00 64.03 106 PRO F N 1
ATOM 7120 C CA . PRO D 2 108 ? 34.295 -39.434 -40.272 1.00 65.50 106 PRO F CA 1
ATOM 7121 C C . PRO D 2 108 ? 33.770 -38.065 -40.650 1.00 67.58 106 PRO F C 1
ATOM 7122 O O . PRO D 2 108 ? 34.570 -37.140 -40.829 1.00 85.46 106 PRO F O 1
ATOM 7126 N N . ARG D 2 109 ? 32.455 -37.900 -40.781 1.00 60.60 107 ARG F N 1
ATOM 7127 C CA . ARG D 2 109 ? 31.923 -36.638 -41.275 1.00 66.81 107 ARG F CA 1
ATOM 7128 C C . ARG D 2 109 ? 31.995 -35.527 -40.240 1.00 58.48 107 ARG F C 1
ATOM 7129 O O . ARG D 2 109 ? 31.942 -34.352 -40.615 1.00 62.42 107 ARG F O 1
ATOM 7137 N N . TYR D 2 110 ? 32.119 -35.864 -38.953 1.00 60.84 108 TYR F N 1
ATOM 7138 C CA . TYR D 2 110 ? 32.281 -34.819 -37.948 1.00 50.12 108 TYR F CA 1
ATOM 7139 C C . TYR D 2 110 ? 33.635 -34.136 -38.082 1.00 64.63 108 TYR F C 1
ATOM 7140 O O . TYR D 2 110 ? 33.712 -32.906 -38.188 1.00 75.15 108 TYR F O 1
ATOM 7149 N N . GLU D 2 111 ? 34.720 -34.918 -38.066 1.00 67.93 109 GLU F N 1
ATOM 7150 C CA . GLU D 2 111 ? 36.046 -34.334 -38.243 1.00 74.04 109 GLU F CA 1
ATOM 7151 C C . GLU D 2 111 ? 36.217 -33.726 -39.633 1.00 63.43 109 GLU F C 1
ATOM 7152 O O . GLU D 2 111 ? 36.939 -32.734 -39.787 1.00 64.78 109 GLU F O 1
ATOM 7158 N N . GLU D 2 112 ? 35.557 -34.286 -40.649 1.00 60.52 110 GLU F N 1
ATOM 7159 C CA . GLU D 2 112 ? 35.669 -33.715 -41.988 1.00 67.42 110 GLU F CA 1
ATOM 7160 C C . GLU D 2 112 ? 35.022 -32.340 -42.065 1.00 70.06 110 GLU F C 1
ATOM 7161 O O . GLU D 2 112 ? 35.448 -31.499 -42.864 1.00 89.96 110 GLU F O 1
ATOM 7167 N N . SER D 2 113 ? 34.000 -32.090 -41.249 1.00 74.91 111 SER F N 1
ATOM 7168 C CA . SER D 2 113 ? 33.338 -30.793 -41.252 1.00 64.64 111 SER F CA 1
ATOM 7169 C C . SER D 2 113 ? 34.150 -29.712 -40.550 1.00 67.80 111 SER F C 1
ATOM 7170 O O . SER D 2 113 ? 33.772 -28.538 -40.616 1.00 60.09 111 SER F O 1
ATOM 7173 N N . LEU D 2 114 ? 35.256 -30.070 -39.896 1.00 70.64 112 LEU F N 1
ATOM 7174 C CA . LEU D 2 114 ? 36.080 -29.089 -39.204 1.00 64.98 112 LEU F CA 1
ATOM 7175 C C . LEU D 2 114 ? 37.190 -28.507 -40.072 1.00 81.15 112 LEU F C 1
ATOM 7176 O O . LEU D 2 114 ? 37.704 -27.427 -39.753 1.00 69.13 112 LEU F O 1
ATOM 7181 N N . HIS D 2 115 ? 37.568 -29.185 -41.153 1.00 68.27 113 HIS F N 1
ATOM 7182 C CA . HIS D 2 115 ? 38.625 -28.709 -42.030 1.00 72.88 113 HIS F CA 1
ATOM 7183 C C . HIS D 2 115 ? 38.027 -27.786 -43.087 1.00 74.05 113 HIS F C 1
ATOM 7184 O O . HIS D 2 115 ? 36.855 -27.408 -43.019 1.00 96.82 113 HIS F O 1
ATOM 7191 N N . ASN D 2 116 ? 38.830 -27.409 -44.077 1.00 94.09 114 A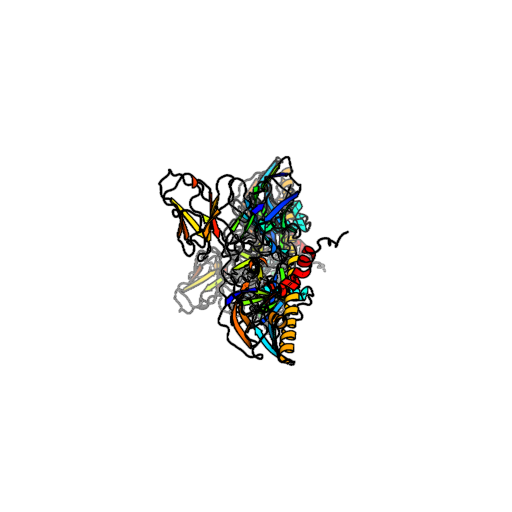SN F N 1
ATOM 7192 C CA . ASN D 2 116 ? 38.327 -26.665 -45.226 1.00 101.98 114 ASN F CA 1
ATOM 7193 C C . ASN D 2 116 ? 39.310 -26.750 -46.392 1.00 106.53 114 ASN F C 1
ATOM 7194 O O . ASN D 2 116 ? 40.526 -26.696 -46.198 1.00 101.73 114 ASN F O 1
ATOM 7199 N N . ARG D 2 124 ? 35.254 -18.225 -53.815 1.00 70.20 126 ARG F N 1
ATOM 7200 C CA . ARG D 2 124 ? 34.799 -18.252 -52.429 1.00 76.58 126 ARG F CA 1
ATOM 7201 C C . ARG D 2 124 ? 34.074 -19.553 -52.120 1.00 79.40 126 ARG F C 1
ATOM 7202 O O . ARG D 2 124 ? 33.254 -20.022 -52.906 1.00 94.75 126 ARG F O 1
ATOM 7210 N N . THR D 2 125 ? 34.379 -20.130 -50.963 1.00 78.39 127 THR F N 1
ATOM 7211 C CA . THR D 2 125 ? 33.707 -21.326 -50.479 1.00 75.45 127 THR F CA 1
ATOM 7212 C C . THR D 2 125 ? 33.272 -21.092 -49.040 1.00 73.44 127 THR F C 1
ATOM 7213 O O . THR D 2 125 ? 34.035 -20.540 -48.239 1.00 84.11 127 THR F O 1
ATOM 7217 N N . THR D 2 126 ? 32.045 -21.489 -48.721 1.00 68.77 128 THR F N 1
ATOM 7218 C CA . THR D 2 126 ? 31.466 -21.265 -47.406 1.00 68.02 128 THR F CA 1
ATOM 7219 C C . THR D 2 126 ? 31.079 -22.602 -46.791 1.00 52.78 128 THR F C 1
ATOM 7220 O O . THR D 2 126 ? 30.391 -23.408 -47.425 1.00 65.85 128 THR F O 1
ATOM 7224 N N . LYS D 2 127 ? 31.520 -22.835 -45.559 1.00 65.63 129 LYS F N 1
ATOM 7225 C CA . LYS D 2 127 ? 31.316 -24.110 -44.884 1.00 57.87 129 LYS F CA 1
ATOM 7226 C C . LYS D 2 127 ? 30.824 -23.860 -43.468 1.00 54.05 129 LYS F C 1
ATOM 7227 O O . LYS D 2 127 ? 31.461 -23.121 -42.712 1.00 71.15 129 LYS F O 1
ATOM 7233 N N . GLU D 2 128 ? 29.694 -24.470 -43.117 1.00 57.86 130 GLU F N 1
ATOM 7234 C CA . GLU D 2 128 ? 29.197 -24.472 -41.749 1.00 53.76 130 GLU F CA 1
ATOM 7235 C C . GLU D 2 128 ? 29.636 -25.738 -41.025 1.00 66.39 130 GLU F C 1
ATOM 7236 O O . GLU D 2 128 ? 29.836 -26.793 -41.635 1.00 79.13 130 GLU F O 1
ATOM 7242 N N . SER D 2 129 ? 29.758 -25.631 -39.705 1.00 62.57 131 SER F N 1
ATOM 7243 C CA . SER D 2 129 ? 30.064 -26.797 -38.889 1.00 67.06 131 SER F CA 1
ATOM 7244 C C . SER D 2 129 ? 29.632 -26.522 -37.457 1.00 69.37 131 SER F C 1
ATOM 7245 O O . SER D 2 129 ? 29.523 -25.370 -37.032 1.00 63.42 131 SER F O 1
ATOM 7248 N N . LEU D 2 130 ? 29.390 -27.601 -36.716 1.00 59.40 132 LEU F N 1
ATOM 7249 C CA . LEU D 2 130 ? 29.049 -27.529 -35.302 1.00 45.62 132 LEU F CA 1
ATOM 7250 C C . LEU D 2 130 ? 30.145 -28.228 -34.510 1.00 69.96 132 LEU F C 1
ATOM 7251 O O . LEU D 2 130 ? 30.428 -29.408 -34.750 1.00 83.52 132 LEU F O 1
ATOM 7256 N N . ILE D 2 131 ? 30.758 -27.505 -33.575 1.00 59.67 133 ILE F N 1
ATOM 7257 C CA . ILE D 2 131 ? 31.823 -28.050 -32.740 1.00 68.19 133 ILE F CA 1
ATOM 7258 C C . ILE D 2 131 ? 31.209 -28.614 -31.466 1.00 67.68 133 ILE F C 1
ATOM 7259 O O . ILE D 2 131 ? 30.478 -27.915 -30.752 1.00 71.34 133 ILE F O 1
ATOM 7264 N N . ILE D 2 132 ? 31.523 -29.872 -31.169 1.00 61.27 134 ILE F N 1
ATOM 7265 C CA . ILE D 2 132 ? 31.009 -30.563 -29.993 1.00 69.88 134 ILE F CA 1
ATOM 7266 C C . ILE D 2 132 ? 32.140 -30.697 -28.982 1.00 68.27 134 ILE F C 1
ATOM 7267 O O . ILE D 2 132 ? 33.166 -31.322 -29.274 1.00 69.72 134 ILE F O 1
ATOM 7272 N N . ILE D 2 133 ? 31.954 -30.116 -27.796 1.00 68.25 135 ILE F N 1
ATOM 7273 C CA . ILE D 2 133 ? 32.882 -30.285 -26.683 1.00 77.77 135 ILE F CA 1
ATOM 7274 C C . ILE D 2 133 ? 32.209 -31.149 -25.626 1.00 74.90 135 ILE F C 1
ATOM 7275 O O . ILE D 2 133 ? 31.139 -30.797 -25.114 1.00 54.99 135 ILE F O 1
ATOM 7280 N N . SER D 2 134 ? 32.841 -32.272 -25.300 1.00 75.06 136 SER F N 1
ATOM 7281 C CA . SER D 2 134 ? 32.384 -33.147 -24.227 1.00 73.37 136 SER F CA 1
ATOM 7282 C C . SER D 2 134 ? 33.584 -33.546 -23.372 1.00 105.94 136 SER F C 1
ATOM 7283 O O . SER D 2 134 ? 34.693 -33.692 -23.891 1.00 115.63 136 SER F O 1
ATOM 7286 N N . PRO D 2 135 ? 33.374 -33.706 -22.055 1.00 105.13 137 PRO F N 1
ATOM 7287 C CA . PRO D 2 135 ? 32.088 -33.479 -21.394 1.00 104.54 137 PRO F CA 1
ATOM 7288 C C . PRO D 2 135 ? 32.009 -32.192 -20.563 1.00 94.79 137 PRO F C 1
ATOM 7289 O O . PRO D 2 135 ? 32.885 -31.927 -19.738 1.00 101.67 137 PRO F O 1
ATOM 7293 N N . SER D 2 136 ? 30.964 -31.398 -20.803 1.00 93.49 138 SER F N 1
ATOM 7294 C CA . SER D 2 136 ? 30.554 -30.320 -19.903 1.00 87.64 138 SER F CA 1
ATOM 7295 C C . SER D 2 136 ? 29.531 -30.910 -18.943 1.00 81.35 138 SER F C 1
ATOM 7296 O O . SER D 2 136 ? 28.367 -31.094 -19.299 1.00 83.73 138 SER F O 1
ATOM 7299 N N . VAL D 2 137 ? 29.973 -31.233 -17.720 1.00 83.57 139 VAL F N 1
ATOM 7300 C CA . VAL D 2 137 ? 29.110 -31.863 -16.728 1.00 90.04 139 VAL F CA 1
ATOM 7301 C C . VAL D 2 137 ? 28.490 -30.786 -15.856 1.00 73.56 139 VAL F C 1
ATOM 7302 O O . VAL D 2 137 ? 29.052 -29.701 -15.667 1.00 68.43 139 VAL F O 1
ATOM 7306 N N . THR D 2 138 ? 27.294 -31.085 -15.352 1.00 74.35 140 THR F N 1
ATOM 7307 C CA . THR D 2 138 ? 26.577 -30.222 -14.429 1.00 84.60 140 THR F CA 1
ATOM 7308 C C . THR D 2 138 ? 26.096 -31.061 -13.255 1.00 80.10 140 THR F C 1
ATOM 7309 O O . THR D 2 138 ? 26.104 -32.294 -13.302 1.00 78.94 140 THR F O 1
ATOM 7313 N N . ASP D 2 139 ? 25.678 -30.375 -12.196 1.00 85.27 141 ASP F N 1
ATOM 7314 C CA . ASP D 2 139 ? 25.029 -30.995 -11.047 1.00 85.23 141 ASP F CA 1
ATOM 7315 C C . ASP D 2 139 ? 23.609 -30.456 -10.954 1.00 86.36 141 ASP F C 1
ATOM 7316 O O . ASP D 2 139 ? 23.397 -29.244 -11.062 1.00 95.68 141 ASP F O 1
ATOM 7321 N N . LEU D 2 140 ? 22.637 -31.344 -10.762 1.00 74.74 142 LEU F N 1
ATOM 7322 C CA . LEU D 2 140 ? 21.243 -30.936 -10.660 1.00 84.31 142 LEU F CA 1
ATOM 7323 C C . LEU D 2 140 ? 20.692 -31.279 -9.284 1.00 88.33 142 LEU F C 1
ATOM 7324 O O . LEU D 2 140 ? 21.005 -32.334 -8.724 1.00 104.09 142 LEU F O 1
ATOM 7329 N N . ASP D 2 141 ? 19.856 -30.350 -8.725 1.00 75.05 143 ASP F N 1
ATOM 7330 C CA . ASP D 2 141 ? 19.278 -30.672 -7.432 1.00 93.95 143 ASP F CA 1
ATOM 7331 C C . ASP D 2 141 ? 17.857 -31.198 -7.603 1.00 92.12 143 ASP F C 1
ATOM 7332 O O . ASP D 2 141 ? 17.147 -30.804 -8.533 1.00 105.78 143 ASP F O 1
ATOM 7337 N N . PRO D 2 142 ? 17.427 -32.103 -6.723 1.00 81.46 144 PRO F N 1
ATOM 7338 C CA . PRO D 2 142 ? 16.184 -32.846 -6.985 1.00 90.76 144 PRO F CA 1
ATOM 7339 C C . PRO D 2 142 ? 14.906 -32.036 -6.812 1.00 93.38 144 PRO F C 1
ATOM 7340 O O . PRO D 2 142 ? 13.857 -32.466 -7.311 1.00 91.58 144 PRO F O 1
ATOM 7344 N N . TYR D 2 143 ? 14.941 -30.894 -6.129 1.00 84.35 145 TYR F N 1
ATOM 7345 C CA . TYR D 2 143 ? 13.716 -30.128 -5.933 1.00 100.14 145 TYR F CA 1
ATOM 7346 C C . TYR D 2 143 ? 13.279 -29.499 -7.250 1.00 117.94 145 TYR F C 1
ATOM 7347 O O . TYR D 2 143 ? 12.277 -29.915 -7.843 1.00 117.06 145 TYR F O 1
ATOM 7356 N N . ASP D 2 144 ? 14.086 -28.607 -7.782 1.00 115.69 146 ASP F N 1
ATOM 7357 C CA . ASP D 2 144 ? 13.811 -28.058 -9.079 1.00 105.36 146 ASP F CA 1
ATOM 7358 C C . ASP D 2 144 ? 14.758 -28.883 -9.888 1.00 119.53 146 ASP F C 1
ATOM 7359 O O . ASP D 2 144 ? 15.937 -28.914 -9.570 1.00 141.90 146 ASP F O 1
ATOM 7364 N N . LYS D 2 145 ? 14.283 -29.542 -10.933 1.00 104.80 147 LYS F N 1
ATOM 7365 C CA . LYS D 2 145 ? 15.185 -30.363 -11.711 1.00 99.02 147 LYS F CA 1
ATOM 7366 C C . LYS D 2 145 ? 15.818 -29.309 -12.545 1.00 102.12 147 LYS F C 1
ATOM 7367 O O . LYS D 2 145 ? 15.339 -28.955 -13.601 1.00 119.90 147 LYS F O 1
ATOM 7373 N N . SER D 2 146 ? 16.914 -28.792 -12.038 1.00 81.04 148 SER F N 1
ATOM 7374 C CA . SER D 2 146 ? 17.619 -27.762 -12.723 1.00 88.12 148 SER F CA 1
ATOM 7375 C C . SER D 2 146 ? 19.039 -28.148 -12.797 1.00 84.35 148 SER F C 1
ATOM 7376 O O . SER D 2 146 ? 19.507 -28.902 -11.977 1.00 96.49 148 SER F O 1
ATOM 7379 N N . LEU D 2 147 ? 19.730 -27.643 -13.803 1.00 91.95 149 LEU F N 1
ATOM 7380 C CA . LEU D 2 147 ? 21.141 -27.963 -13.950 1.00 91.65 149 LEU F CA 1
ATOM 7381 C C . LEU D 2 147 ? 21.980 -26.801 -13.438 1.00 76.22 149 LEU F C 1
ATOM 7382 O O . LEU D 2 147 ? 21.665 -25.634 -13.686 1.00 67.56 149 LEU F O 1
ATOM 7387 N N . HIS D 2 148 ? 23.042 -27.124 -12.707 1.00 79.16 150 HIS F N 1
ATOM 7388 C CA . HIS D 2 148 ? 23.950 -26.125 -12.156 1.00 78.16 150 HIS F CA 1
ATOM 7389 C C . HIS D 2 148 ? 25.334 -26.357 -12.740 1.00 67.98 150 HIS F C 1
ATOM 7390 O O . HIS D 2 148 ? 25.864 -27.470 -12.662 1.00 71.89 150 HIS F O 1
ATOM 7397 N N . SER D 2 149 ? 25.907 -25.311 -13.331 1.00 70.85 151 SER F N 1
ATOM 7398 C CA . SER D 2 149 ? 27.253 -25.359 -13.888 1.00 73.46 151 SER F CA 1
ATOM 7399 C C . SER D 2 149 ? 27.697 -23.935 -14.175 1.00 97.84 151 SER F C 1
ATOM 7400 O O . SER D 2 149 ? 26.873 -23.043 -14.388 1.00 98.80 151 SER F O 1
ATOM 7403 N N . ARG D 2 150 ? 29.016 -23.729 -14.177 1.00 106.61 152 ARG F N 1
ATOM 7404 C CA . ARG D 2 150 ? 29.540 -22.392 -14.426 1.00 105.29 152 ARG F CA 1
ATOM 7405 C C . ARG D 2 150 ? 29.364 -21.950 -15.872 1.00 102.02 152 ARG F C 1
ATOM 7406 O O . ARG D 2 150 ? 29.536 -20.760 -16.160 1.00 105.25 152 ARG F O 1
ATOM 7414 N N . VAL D 2 151 ? 29.015 -22.866 -16.782 1.00 88.79 153 VAL F N 1
ATOM 7415 C CA . VAL D 2 151 ? 28.769 -22.488 -18.173 1.00 80.38 153 VAL F CA 1
ATOM 7416 C C . VAL D 2 151 ? 27.393 -21.884 -18.388 1.00 90.91 153 VAL F C 1
ATOM 7417 O O . VAL D 2 151 ? 27.143 -21.307 -19.453 1.00 91.48 153 VAL F O 1
ATOM 7421 N N . PHE D 2 152 ? 26.490 -22.000 -17.412 1.00 95.04 154 PHE F N 1
ATOM 7422 C CA . PHE D 2 152 ? 25.166 -21.414 -17.546 1.00 84.15 154 PHE F CA 1
ATOM 7423 C C . PHE D 2 152 ? 25.203 -19.930 -17.184 1.00 99.82 154 PHE F C 1
ATOM 7424 O O . PHE D 2 152 ? 25.995 -19.514 -16.333 1.00 90.84 154 PHE F O 1
ATOM 7432 N N . PRO D 2 153 ? 24.356 -19.113 -17.818 1.00 103.96 155 PRO F N 1
ATOM 7433 C CA . PRO D 2 153 ? 24.480 -17.654 -17.653 1.00 113.95 155 PRO F CA 1
ATOM 7434 C C . PRO D 2 153 ? 24.288 -17.169 -16.226 1.00 120.85 155 PRO F C 1
ATOM 7435 O O . PRO D 2 153 ? 24.705 -16.047 -15.911 1.00 135.35 155 PRO F O 1
ATOM 7439 N N . GLY D 2 154 ? 23.676 -17.966 -15.356 1.00 104.39 156 GLY F N 1
ATOM 7440 C CA . GLY D 2 154 ? 23.556 -17.596 -13.959 1.00 93.51 156 GLY F CA 1
ATOM 7441 C C . GLY D 2 154 ? 24.032 -18.701 -13.040 1.00 92.49 156 GLY F C 1
ATOM 7442 O O . GLY D 2 154 ? 23.725 -18.708 -11.845 1.00 82.21 156 GLY F O 1
ATOM 7443 N N . GLY D 2 155 ? 24.797 -19.640 -13.592 1.00 104.04 157 GLY F N 1
ATOM 7444 C CA . GLY D 2 155 ? 25.180 -20.820 -12.845 1.00 96.16 157 GLY F CA 1
ATOM 7445 C C . GLY D 2 155 ? 24.076 -21.832 -12.665 1.00 91.96 157 GLY F C 1
ATOM 7446 O O . GLY D 2 155 ? 24.269 -22.816 -11.945 1.00 101.70 157 GLY F O 1
ATOM 7447 N N . LYS D 2 156 ? 22.927 -21.629 -13.309 1.00 85.66 158 LYS F N 1
ATOM 7448 C CA . LYS D 2 156 ? 21.754 -22.472 -13.090 1.00 90.12 158 LYS F CA 1
ATOM 7449 C C . LYS D 2 156 ? 20.900 -22.446 -14.351 1.00 98.07 158 LYS F C 1
ATOM 7450 O O . LYS D 2 156 ? 20.325 -21.406 -14.689 1.00 89.64 158 LYS F O 1
ATOM 7456 N N . CYS D 2 157 ? 20.829 -23.577 -15.053 1.00 90.39 159 CYS F N 1
ATOM 7457 C CA . CYS D 2 157 ? 19.871 -23.734 -16.137 1.00 91.83 159 CYS F CA 1
ATOM 7458 C C . CYS D 2 157 ? 18.518 -24.152 -15.574 1.00 96.91 159 CYS F C 1
ATOM 7459 O O . CYS D 2 157 ? 18.431 -24.791 -14.521 1.00 89.61 159 CYS F O 1
ATOM 7462 N N . SER D 2 158 ? 17.452 -23.775 -16.285 1.00 91.35 160 SER F N 1
ATOM 7463 C CA . SER D 2 158 ? 16.105 -24.083 -15.813 1.00 83.29 160 SER F CA 1
ATOM 7464 C C . SER D 2 158 ? 15.907 -25.586 -15.657 1.00 87.57 160 SER F C 1
ATOM 7465 O O . SER D 2 158 ? 15.508 -26.065 -14.590 1.00 100.31 160 SER F O 1
ATOM 7468 N N . GLY D 2 159 ? 16.186 -26.339 -16.702 1.00 93.12 161 GLY F N 1
ATOM 7469 C CA . GLY D 2 159 ? 16.028 -27.781 -16.695 1.00 95.52 161 GLY F CA 1
ATOM 7470 C C . GLY D 2 159 ? 15.670 -28.262 -18.088 1.00 93.36 161 GLY F C 1
ATOM 7471 O O . GLY D 2 159 ? 15.114 -27.541 -18.910 1.00 102.24 161 GLY F O 1
ATOM 7472 N N . ILE D 2 160 ? 16.001 -29.523 -18.358 1.00 95.22 162 ILE F N 1
ATOM 7473 C CA . ILE D 2 160 ? 15.759 -30.134 -19.662 1.00 95.24 162 ILE F CA 1
ATOM 7474 C C . ILE D 2 160 ? 14.353 -30.727 -19.639 1.00 109.74 162 ILE F C 1
ATOM 7475 O O . ILE D 2 160 ? 14.120 -31.800 -19.078 1.00 111.04 162 ILE F O 1
ATOM 7480 N N . THR D 2 161 ? 13.412 -30.020 -20.251 1.00 109.89 163 THR F N 1
ATOM 7481 C CA . THR D 2 161 ? 12.047 -30.483 -20.413 1.00 99.63 163 THR F CA 1
ATOM 7482 C C . THR D 2 161 ? 11.862 -30.975 -21.848 1.00 104.47 163 THR F C 1
ATOM 7483 O O . THR D 2 161 ? 12.820 -31.080 -22.621 1.00 108.55 163 THR F O 1
ATOM 7487 N N . VAL D 2 162 ? 10.620 -31.297 -22.211 1.00 113.17 164 VAL F N 1
ATOM 7488 C CA . VAL D 2 162 ? 10.291 -31.485 -23.619 1.00 109.72 164 VAL F CA 1
ATOM 7489 C C . VAL D 2 162 ? 10.114 -30.150 -24.325 1.00 108.35 164 VAL F C 1
ATOM 7490 O O . VAL D 2 162 ? 10.242 -30.082 -25.553 1.00 87.76 164 VAL F O 1
ATOM 7494 N N . SER D 2 163 ? 9.831 -29.082 -23.574 1.00 125.64 165 SER F N 1
ATOM 7495 C CA . SER D 2 163 ? 9.691 -27.748 -24.141 1.00 134.81 165 SER F CA 1
ATOM 7496 C C . SER D 2 163 ? 11.032 -27.105 -24.468 1.00 134.74 165 SER F C 1
ATOM 7497 O O . SER D 2 163 ? 11.075 -26.162 -25.266 1.00 141.21 165 SER F O 1
ATOM 7500 N N . SER D 2 164 ? 12.119 -27.585 -23.868 1.00 138.25 166 SER F N 1
ATOM 7501 C CA . SER D 2 164 ? 13.452 -27.062 -24.151 1.00 118.81 166 SER F CA 1
ATOM 7502 C C . SER D 2 164 ? 14.428 -28.222 -24.037 1.00 100.76 166 SER F C 1
ATOM 7503 O O . SER D 2 164 ? 14.707 -28.691 -22.928 1.00 97.00 166 SER F O 1
ATOM 7506 N N . THR D 2 165 ? 14.938 -28.682 -25.177 1.00 88.29 167 THR F N 1
ATOM 7507 C CA . THR D 2 165 ? 15.898 -29.777 -25.212 1.00 77.65 167 THR F CA 1
ATOM 7508 C C . THR D 2 165 ? 17.335 -29.316 -25.000 1.00 75.22 167 THR F C 1
ATOM 7509 O O . THR D 2 165 ? 18.255 -30.133 -25.129 1.00 77.98 167 THR F O 1
ATOM 7513 N N . TYR D 2 166 ? 17.553 -28.044 -24.671 1.00 69.16 168 TYR F N 1
ATOM 7514 C CA . TYR D 2 166 ? 18.903 -27.514 -24.551 1.00 73.41 168 TYR F CA 1
ATOM 7515 C C . TYR D 2 166 ? 18.929 -26.411 -23.503 1.00 71.38 168 TYR F C 1
ATOM 7516 O O . TYR D 2 166 ? 17.889 -25.930 -23.045 1.00 80.82 168 TYR F O 1
ATOM 7525 N N . CYS D 2 167 ? 20.145 -26.016 -23.132 1.00 68.06 169 CYS F N 1
ATOM 7526 C CA . CYS D 2 167 ? 20.401 -24.955 -22.168 1.00 73.31 169 CYS F CA 1
ATOM 7527 C C . CYS D 2 167 ? 21.289 -23.892 -22.803 1.00 80.97 169 CYS F C 1
ATOM 7528 O O . CYS D 2 167 ? 22.232 -24.213 -23.535 1.00 72.86 169 CYS F O 1
ATOM 7531 N N . SER D 2 168 ? 21.005 -22.628 -22.505 1.00 82.84 170 SER F N 1
ATOM 7532 C CA . SER D 2 168 ? 21.810 -21.540 -23.040 1.00 60.05 170 SER F CA 1
ATOM 7533 C C . SER D 2 168 ? 23.085 -21.354 -22.227 1.00 61.62 170 SER F C 1
ATOM 7534 O O . SER D 2 168 ? 23.122 -21.600 -21.019 1.00 76.46 170 SER F O 1
ATOM 7537 N N . THR D 2 169 ? 24.136 -20.912 -22.911 1.00 84.83 171 THR F N 1
ATOM 7538 C CA . THR D 2 169 ? 25.463 -20.706 -22.348 1.00 86.22 171 THR F CA 1
ATOM 7539 C C . THR D 2 169 ? 25.718 -19.214 -22.166 1.00 99.42 171 THR F C 1
ATOM 7540 O O . THR D 2 169 ? 24.937 -18.365 -22.606 1.00 114.96 171 THR F O 1
ATOM 7544 N N . ASN D 2 170 ? 26.836 -18.898 -21.509 1.00 98.32 172 ASN F N 1
ATOM 7545 C CA . ASN D 2 170 ? 27.328 -17.528 -21.433 1.00 86.36 172 ASN F CA 1
ATOM 7546 C C . ASN D 2 170 ? 27.769 -16.985 -22.786 1.00 85.86 172 ASN F C 1
ATOM 7547 O O . ASN D 2 170 ? 28.257 -15.852 -22.852 1.00 93.69 172 ASN F O 1
ATOM 7552 N N . HIS D 2 171 ? 27.621 -17.766 -23.852 1.00 93.06 173 HIS F N 1
ATOM 7553 C CA . HIS D 2 171 ? 27.857 -17.314 -25.215 1.00 84.36 173 HIS F CA 1
ATOM 7554 C C . HIS D 2 171 ? 26.621 -17.623 -26.044 1.00 83.10 173 HIS F C 1
ATOM 7555 O O . HIS D 2 171 ? 26.100 -18.742 -25.997 1.00 67.88 173 HIS F O 1
ATOM 7562 N N . ASP D 2 172 ? 26.148 -16.625 -26.793 1.00 82.90 174 ASP F N 1
ATOM 7563 C CA . ASP D 2 172 ? 24.977 -16.819 -27.637 1.00 76.44 174 ASP F CA 1
ATOM 7564 C C . ASP D 2 172 ? 25.239 -17.817 -28.757 1.00 86.22 174 ASP F C 1
ATOM 7565 O O . ASP D 2 172 ? 24.285 -18.384 -29.301 1.00 101.86 174 ASP F O 1
ATOM 7570 N N . TYR D 2 173 ? 26.502 -18.053 -29.104 1.00 86.59 175 TYR F N 1
ATOM 7571 C CA . TYR D 2 173 ? 26.859 -18.989 -30.162 1.00 83.32 175 TYR F CA 1
ATOM 7572 C C . TYR D 2 173 ? 27.049 -20.415 -29.660 1.00 73.95 175 TYR F C 1
ATOM 7573 O O . TYR D 2 173 ? 27.272 -21.319 -30.474 1.00 77.14 175 TYR F O 1
ATOM 7582 N N . THR D 2 174 ? 26.969 -20.636 -28.350 1.00 65.27 176 THR F N 1
ATOM 7583 C CA . THR D 2 174 ? 27.102 -21.957 -27.750 1.00 66.36 176 THR F CA 1
ATOM 7584 C C . THR D 2 174 ? 25.840 -22.285 -26.964 1.00 66.33 176 THR F C 1
ATOM 7585 O O . THR D 2 174 ? 25.295 -21.427 -26.261 1.00 81.73 176 THR F O 1
ATOM 7589 N N . ILE D 2 175 ? 25.373 -23.524 -27.102 1.00 58.45 177 ILE F N 1
ATOM 7590 C CA . ILE D 2 175 ? 24.282 -24.055 -26.299 1.00 60.53 177 ILE F CA 1
ATOM 7591 C C . ILE D 2 175 ? 24.748 -25.353 -25.658 1.00 58.45 177 ILE F C 1
ATOM 7592 O O . ILE D 2 175 ? 25.687 -26.006 -26.119 1.00 61.64 177 ILE F O 1
ATOM 7597 N N . TRP D 2 176 ? 24.074 -25.722 -24.574 1.00 61.30 178 TRP F N 1
ATOM 7598 C CA . TRP D 2 176 ? 24.401 -26.920 -23.815 1.00 68.85 178 TRP F CA 1
ATOM 7599 C C . TRP D 2 176 ? 23.266 -27.921 -23.947 1.00 58.09 178 TRP F C 1
ATOM 7600 O O . TRP D 2 176 ? 22.091 -27.552 -23.854 1.00 72.05 178 TRP F O 1
ATOM 7611 N N . MET D 2 177 ? 23.622 -29.184 -24.163 1.00 50.69 179 MET F N 1
ATOM 7612 C CA . MET D 2 177 ? 22.660 -30.265 -24.212 1.00 54.67 179 MET F CA 1
ATOM 7613 C C . MET D 2 177 ? 23.226 -31.444 -23.436 1.00 62.64 179 MET F C 1
ATOM 7614 O O . MET D 2 177 ? 24.449 -31.653 -23.426 1.00 66.21 179 MET F O 1
ATOM 7619 N N . PRO D 2 178 ? 22.376 -32.217 -22.769 1.00 69.77 180 PRO F N 1
ATOM 7620 C CA . PRO D 2 178 ? 22.870 -33.385 -22.041 1.00 63.28 180 PRO F CA 1
ATOM 7621 C C . PRO D 2 178 ? 23.292 -34.476 -23.003 1.00 60.12 180 PRO F C 1
ATOM 7622 O O . PRO D 2 178 ? 22.735 -34.624 -24.093 1.00 80.72 180 PRO F O 1
ATOM 7626 N N . GLU D 2 179 ? 24.300 -35.249 -22.589 1.00 66.06 181 GLU F N 1
ATOM 7627 C CA . GLU D 2 179 ? 24.663 -36.435 -23.362 1.00 76.37 181 GLU F CA 1
ATOM 7628 C C . GLU D 2 179 ? 23.506 -37.412 -23.453 1.00 81.56 181 GLU F C 1
ATOM 7629 O O . GLU D 2 179 ? 23.499 -38.270 -24.342 1.00 81.30 181 GLU F O 1
ATOM 7635 N N . ASN D 2 180 ? 22.535 -37.291 -22.545 1.00 95.81 182 ASN F N 1
ATOM 7636 C CA . ASN D 2 180 ? 21.208 -37.893 -22.633 1.00 92.83 182 ASN F CA 1
ATOM 7637 C C . ASN D 2 180 ? 21.271 -39.404 -22.826 1.00 116.75 182 ASN F C 1
ATOM 7638 O O . ASN D 2 180 ? 20.820 -39.903 -23.862 1.00 136.10 182 ASN F O 1
ATOM 7643 N N . PRO D 2 181 ? 21.816 -40.180 -21.879 1.00 131.78 183 PRO F N 1
ATOM 7644 C CA . PRO D 2 181 ? 21.557 -41.625 -21.952 1.00 145.31 183 PRO F CA 1
ATOM 7645 C C . PRO D 2 181 ? 20.115 -41.947 -21.617 1.00 157.52 183 PRO F C 1
ATOM 7646 O O . PRO D 2 181 ? 19.484 -42.759 -22.305 1.00 150.36 183 PRO F O 1
ATOM 7650 N N . ARG D 2 182 ? 19.569 -41.312 -20.577 1.00 169.16 184 ARG F N 1
ATOM 7651 C CA . ARG D 2 182 ? 18.180 -41.433 -20.176 1.00 182.52 184 ARG F CA 1
ATOM 7652 C C . ARG D 2 182 ? 17.769 -40.079 -19.613 1.00 180.77 184 ARG F C 1
ATOM 7653 O O . ARG D 2 182 ? 18.454 -39.566 -18.713 1.00 175.25 184 ARG F O 1
ATOM 7661 N N . PRO D 2 183 ? 16.684 -39.475 -20.107 1.00 186.56 185 PRO F N 1
ATOM 7662 C CA . PRO D 2 183 ? 16.224 -38.203 -19.527 1.00 181.78 185 PRO F CA 1
ATOM 7663 C C . PRO D 2 183 ? 15.556 -38.352 -18.170 1.00 179.64 185 PRO F C 1
ATOM 7664 O O . PRO D 2 183 ? 15.337 -37.335 -17.497 1.00 183.55 185 PRO F O 1
ATOM 7668 N N . ARG D 2 184 ? 15.225 -39.575 -17.739 1.00 185.42 186 ARG F N 1
ATOM 7669 C CA . ARG D 2 184 ? 14.462 -39.774 -16.505 1.00 172.08 186 ARG F CA 1
ATOM 7670 C C . ARG D 2 184 ? 14.987 -40.871 -15.585 1.00 184.77 186 ARG F C 1
ATOM 7671 O O . ARG D 2 184 ? 14.459 -41.010 -14.481 1.00 188.34 186 ARG F O 1
ATOM 7679 N N . THR D 2 185 ? 15.987 -41.641 -15.986 1.00 192.61 187 THR F N 1
ATOM 7680 C CA . THR D 2 185 ? 16.422 -42.753 -15.158 1.00 175.09 187 THR F CA 1
ATOM 7681 C C . THR D 2 185 ? 17.416 -42.344 -14.092 1.00 159.69 187 THR F C 1
ATOM 7682 O O . THR D 2 185 ? 17.207 -42.642 -12.913 1.00 148.99 187 THR F O 1
ATOM 7686 N N . PRO D 2 186 ? 18.517 -41.678 -14.444 1.00 161.42 188 PRO F N 1
ATOM 7687 C CA . PRO D 2 186 ? 19.570 -41.519 -13.444 1.00 152.03 188 PRO F CA 1
ATOM 7688 C C . PRO D 2 186 ? 19.220 -40.511 -12.341 1.00 142.74 188 PRO F C 1
ATOM 7689 O O . PRO D 2 186 ? 19.975 -39.554 -12.115 1.00 122.49 188 PRO F O 1
ATOM 7693 N N . CYS D 2 187 ? 18.068 -40.676 -11.672 1.00 149.57 189 CYS F N 1
ATOM 7694 C CA . CYS D 2 187 ? 17.764 -40.015 -10.402 1.00 124.59 189 CYS F CA 1
ATOM 7695 C C . CYS D 2 187 ? 17.500 -41.068 -9.334 1.00 112.21 189 CYS F C 1
ATOM 7696 O O . CYS D 2 187 ? 16.646 -40.894 -8.457 1.00 122.17 189 CYS F O 1
ATOM 7699 N N . ASP D 2 188 ? 18.241 -42.177 -9.398 1.00 102.85 190 ASP F N 1
ATOM 7700 C CA . ASP D 2 188 ? 17.946 -43.337 -8.567 1.00 110.54 190 ASP F CA 1
ATOM 7701 C C . ASP D 2 188 ? 18.284 -43.060 -7.110 1.00 102.16 190 ASP F C 1
ATOM 7702 O O . ASP D 2 188 ? 19.197 -43.664 -6.539 1.00 100.38 190 ASP F O 1
ATOM 7707 N N . ILE D 2 189 ? 17.537 -42.133 -6.507 1.00 103.91 191 ILE F N 1
ATOM 7708 C CA . ILE D 2 189 ? 17.606 -41.876 -5.078 1.00 83.47 191 ILE F CA 1
ATOM 7709 C C . ILE D 2 189 ? 16.433 -42.483 -4.333 1.00 90.57 191 ILE F C 1
ATOM 7710 O O . ILE D 2 189 ? 16.341 -42.331 -3.109 1.00 99.13 191 ILE F O 1
ATOM 7715 N N . PHE D 2 190 ? 15.532 -43.165 -5.032 1.00 97.59 192 PHE F N 1
ATOM 7716 C CA . PHE D 2 190 ? 14.310 -43.683 -4.441 1.00 85.82 192 PHE F CA 1
ATOM 7717 C C . PHE D 2 190 ? 14.370 -45.198 -4.319 1.00 79.09 192 PHE F C 1
ATOM 7718 O O . PHE D 2 190 ? 15.096 -45.877 -5.052 1.00 96.38 192 PHE F O 1
ATOM 7726 N N . THR D 2 191 ? 13.605 -45.714 -3.366 1.00 71.37 193 THR F N 1
ATOM 7727 C CA . THR D 2 191 ? 13.364 -47.140 -3.232 1.00 76.25 193 THR F CA 1
ATOM 7728 C C . THR D 2 191 ? 11.883 -47.337 -2.960 1.00 73.92 193 THR F C 1
ATOM 7729 O O . THR D 2 191 ? 11.174 -46.401 -2.584 1.00 97.88 193 THR F O 1
ATOM 7733 N N . ASN D 2 192 ? 11.414 -48.561 -3.167 1.00 68.51 194 ASN F N 1
ATOM 7734 C CA . ASN D 2 192 ? 10.043 -48.926 -2.848 1.00 76.41 194 ASN F CA 1
ATOM 7735 C C . ASN D 2 192 ? 10.036 -49.809 -1.607 1.00 81.10 194 ASN F C 1
ATOM 7736 O O . ASN D 2 192 ? 10.856 -50.724 -1.480 1.00 78.48 194 ASN F O 1
ATOM 7741 N N . SER D 2 193 ? 9.117 -49.523 -0.689 1.00 97.69 195 SER F N 1
ATOM 7742 C CA . SER D 2 193 ? 9.014 -50.245 0.569 1.00 84.54 195 SER F CA 1
ATOM 7743 C C . SER D 2 193 ? 7.580 -50.709 0.777 1.00 95.91 195 SER F C 1
ATOM 7744 O O . SER D 2 193 ? 6.635 -50.145 0.219 1.00 107.26 195 SER F O 1
ATOM 7747 N N . ARG D 2 194 ? 7.424 -51.749 1.593 1.00 94.94 196 ARG F N 1
ATOM 7748 C CA . ARG D 2 194 ? 6.120 -52.338 1.882 1.00 96.01 196 ARG F CA 1
ATOM 7749 C C . ARG D 2 194 ? 5.778 -52.062 3.341 1.00 99.12 196 ARG F C 1
ATOM 7750 O O . ARG D 2 194 ? 6.413 -52.610 4.248 1.00 113.02 196 ARG F O 1
ATOM 7758 N N . GLY D 2 195 ? 4.776 -51.214 3.565 1.00 97.51 197 GLY F N 1
ATOM 7759 C CA . GLY D 2 195 ? 4.343 -50.895 4.910 1.00 86.07 197 GLY F CA 1
ATOM 7760 C C . GLY D 2 195 ? 2.866 -51.147 5.149 1.00 95.93 197 GLY F C 1
ATOM 7761 O O . GLY D 2 195 ? 2.260 -52.014 4.513 1.00 88.70 197 GLY F O 1
ATOM 7762 N N . LYS D 2 196 ? 2.278 -50.398 6.079 1.00 103.31 198 LYS F N 1
ATOM 7763 C CA . LYS D 2 196 ? 0.856 -50.489 6.388 1.00 89.75 198 LYS F CA 1
ATOM 7764 C C . LYS D 2 196 ? 0.308 -49.080 6.546 1.00 92.30 198 LYS F C 1
ATOM 7765 O O . LYS D 2 196 ? 0.922 -48.255 7.225 1.00 90.82 198 LYS F O 1
ATOM 7771 N N . ARG D 2 197 ? -0.843 -48.807 5.934 1.00 90.86 199 ARG F N 1
ATOM 7772 C CA . ARG D 2 197 ? -1.451 -47.480 5.965 1.00 95.77 199 ARG F CA 1
ATOM 7773 C C . ARG D 2 197 ? -2.631 -47.473 6.932 1.00 101.54 199 ARG F C 1
ATOM 7774 O O . ARG D 2 197 ? -3.550 -48.288 6.803 1.00 100.69 199 ARG F O 1
ATOM 7782 N N . ALA D 2 198 ? -2.604 -46.552 7.893 1.00 108.69 200 ALA F N 1
ATOM 7783 C CA . ALA D 2 198 ? -3.706 -46.374 8.837 1.00 104.50 200 ALA F CA 1
ATOM 7784 C C . ALA D 2 198 ? -4.795 -45.579 8.132 1.00 117.69 200 ALA F C 1
ATOM 7785 O O . ALA D 2 198 ? -4.664 -44.369 7.927 1.00 120.74 200 ALA F O 1
ATOM 7787 N N . SER D 2 199 ? -5.876 -46.262 7.751 1.00 129.69 201 SER F N 1
ATOM 7788 C CA . SER D 2 199 ? -6.856 -45.654 6.862 1.00 144.36 201 SER F CA 1
ATOM 7789 C C . SER D 2 199 ? -7.926 -44.881 7.622 1.00 163.79 201 SER F C 1
ATOM 7790 O O . SER D 2 199 ? -8.398 -43.848 7.137 1.00 165.10 201 SER F O 1
ATOM 7793 N N . ASN D 2 200 ? -8.308 -45.357 8.813 1.00 167.23 202 ASN F N 1
ATOM 7794 C CA . ASN D 2 200 ? -9.499 -44.864 9.500 1.00 177.30 202 ASN F CA 1
ATOM 7795 C C . ASN D 2 200 ? -10.678 -45.058 8.560 1.00 172.07 202 ASN F C 1
ATOM 7796 O O . ASN D 2 200 ? -11.160 -46.179 8.365 1.00 177.64 202 ASN F O 1
ATOM 7801 N N . GLY D 2 201 ? -11.121 -43.964 7.956 1.00 169.66 203 GLY F N 1
ATOM 7802 C CA . GLY D 2 201 ? -12.132 -43.985 6.928 1.00 164.97 203 GLY F CA 1
ATOM 7803 C C . GLY D 2 201 ? -11.995 -42.779 6.022 1.00 166.89 203 GLY F C 1
ATOM 7804 O O . GLY D 2 201 ? -12.030 -41.636 6.485 1.00 169.15 203 GLY F O 1
ATOM 7805 N N . ASN D 2 202 ? -11.808 -43.039 4.727 1.00 163.96 204 ASN F N 1
ATOM 7806 C CA . ASN D 2 202 ? -11.784 -42.008 3.693 1.00 176.01 204 ASN F CA 1
ATOM 7807 C C . ASN D 2 202 ? -10.818 -40.877 4.052 1.00 186.03 204 ASN F C 1
ATOM 7808 O O . ASN D 2 202 ? -11.111 -39.693 3.871 1.00 193.65 204 ASN F O 1
ATOM 7813 N N . LYS D 2 203 ? -9.653 -41.253 4.568 1.00 179.87 205 LYS F N 1
ATOM 7814 C CA . LYS D 2 203 ? -8.626 -40.325 5.019 1.00 169.99 205 LYS F CA 1
ATOM 7815 C C . LYS D 2 203 ? -7.345 -41.123 5.228 1.00 162.05 205 LYS F C 1
ATOM 7816 O O . LYS D 2 203 ? -7.371 -42.352 5.301 1.00 163.50 205 LYS F O 1
ATOM 7822 N N . THR D 2 204 ? -6.218 -40.414 5.280 1.00 157.10 206 THR F N 1
ATOM 7823 C CA . THR D 2 204 ? -4.923 -41.017 5.575 1.00 144.80 206 THR F CA 1
ATOM 7824 C C . THR D 2 204 ? -4.384 -40.393 6.858 1.00 126.22 206 THR F C 1
ATOM 7825 O O . THR D 2 204 ? -3.971 -39.229 6.863 1.00 120.52 206 THR F O 1
ATOM 7829 N N . CYS D 2 205 ? -4.421 -41.159 7.953 1.00 118.65 207 CYS F N 1
ATOM 7830 C CA . CYS D 2 205 ? -3.809 -40.732 9.209 1.00 122.38 207 CYS F CA 1
ATOM 7831 C C . CYS D 2 205 ? -2.293 -40.799 9.131 1.00 115.28 207 CYS F C 1
ATOM 7832 O O . CYS D 2 205 ? -1.601 -39.799 9.347 1.00 119.80 207 CYS F O 1
ATOM 7835 N N . GLY D 2 206 ? -1.774 -41.979 8.838 1.00 114.33 208 GLY F N 1
ATOM 7836 C CA . GLY D 2 206 ? -0.348 -42.177 8.746 1.00 84.27 208 GLY F CA 1
ATOM 7837 C C . GLY D 2 206 ? -0.068 -43.566 8.231 1.00 82.55 208 GLY F C 1
ATOM 7838 O O . GLY D 2 206 ? -0.911 -44.183 7.577 1.00 87.99 208 GLY F O 1
ATOM 7839 N N . PHE D 2 207 ? 1.118 -44.066 8.550 1.00 87.63 209 PHE F N 1
ATOM 7840 C CA . PHE D 2 207 ? 1.487 -45.376 8.047 1.00 89.74 209 PHE F CA 1
ATOM 7841 C C . PHE D 2 207 ? 2.583 -45.960 8.919 1.00 87.58 209 PHE F C 1
ATOM 7842 O O . PHE D 2 207 ? 3.361 -45.231 9.540 1.00 75.87 209 PHE F O 1
ATOM 7850 N N . VAL D 2 208 ? 2.622 -47.285 8.961 1.00 85.78 210 VAL F N 1
ATOM 7851 C CA . VAL D 2 208 ? 3.735 -48.020 9.545 1.00 98.85 210 VAL F CA 1
ATOM 7852 C C . VAL D 2 208 ? 4.760 -48.254 8.445 1.00 100.49 210 VAL F C 1
ATOM 7853 O O . VAL D 2 208 ? 4.463 -48.906 7.436 1.00 88.03 210 VAL F O 1
ATOM 7857 N N . ASP D 2 209 ? 5.956 -47.699 8.616 1.00 92.17 211 ASP F N 1
ATOM 7858 C CA . ASP D 2 209 ? 6.981 -47.955 7.623 1.00 87.90 211 ASP F CA 1
ATOM 7859 C C . ASP D 2 209 ? 7.464 -49.399 7.739 1.00 96.06 211 ASP F C 1
ATOM 7860 O O . ASP D 2 209 ? 7.273 -50.068 8.759 1.00 96.67 211 ASP F O 1
ATOM 7865 N N . GLU D 2 210 ? 8.061 -49.888 6.648 1.00 98.85 212 GLU F N 1
ATOM 7866 C CA . GLU D 2 210 ? 8.577 -51.253 6.611 1.00 98.72 212 GLU F CA 1
ATOM 7867 C C . GLU D 2 210 ? 9.502 -51.523 7.787 1.00 96.73 212 GLU F C 1
ATOM 7868 O O . GLU D 2 210 ? 9.629 -52.668 8.238 1.00 98.73 212 GLU F O 1
ATOM 7874 N N . ARG D 2 211 ? 10.129 -50.471 8.313 1.00 94.50 213 ARG F N 1
ATOM 7875 C CA . ARG D 2 211 ? 10.892 -50.592 9.545 1.00 79.79 213 ARG F CA 1
ATOM 7876 C C . ARG D 2 211 ? 10.006 -50.988 10.722 1.00 80.13 213 ARG F C 1
ATOM 7877 O O . ARG D 2 211 ? 10.489 -51.607 11.676 1.00 85.63 213 ARG F O 1
ATOM 7885 N N . GLY D 2 212 ? 8.714 -50.647 10.676 1.00 85.45 214 GLY F N 1
ATOM 7886 C CA . GLY D 2 212 ? 7.758 -51.069 11.684 1.00 57.72 214 GLY F CA 1
ATOM 7887 C C . GLY D 2 212 ? 7.192 -49.966 12.555 1.00 72.37 214 GLY F C 1
ATOM 7888 O O . GLY D 2 212 ? 6.372 -50.261 13.433 1.00 80.62 214 GLY F O 1
ATOM 7889 N N . LEU D 2 213 ? 7.590 -48.715 12.351 1.00 82.58 215 LEU F N 1
ATOM 7890 C CA . LEU D 2 213 ? 7.189 -47.616 13.217 1.00 81.98 215 LEU F CA 1
ATOM 7891 C C . LEU D 2 213 ? 6.067 -46.822 12.565 1.00 94.26 215 LEU F C 1
ATOM 7892 O O . LEU D 2 213 ? 6.002 -46.714 11.337 1.00 79.14 215 LEU F O 1
ATOM 7897 N N . TYR D 2 214 ? 5.180 -46.271 13.390 1.00 94.74 216 TYR F N 1
ATOM 7898 C CA . TYR D 2 214 ? 4.079 -45.470 12.873 1.00 90.18 216 TYR F CA 1
ATOM 7899 C C . TYR D 2 214 ? 4.513 -44.018 12.727 1.00 89.56 216 TYR F C 1
ATOM 7900 O O . TYR D 2 214 ? 5.007 -43.406 13.680 1.00 88.20 216 TYR F O 1
ATOM 7909 N N . LYS D 2 215 ? 4.324 -43.475 11.529 1.00 95.88 217 LYS F N 1
ATOM 7910 C CA . LYS D 2 215 ? 4.578 -42.075 11.233 1.00 88.70 217 LYS F CA 1
ATOM 7911 C C . LYS D 2 215 ? 3.257 -41.418 10.856 1.00 93.18 217 LYS F C 1
ATOM 7912 O O . LYS D 2 215 ? 2.421 -42.034 10.186 1.00 72.52 217 LYS F O 1
ATOM 7918 N N . SER D 2 216 ? 3.066 -40.174 11.295 1.00 94.26 218 SER F N 1
ATOM 7919 C CA . SER D 2 216 ? 1.791 -39.476 11.166 1.00 103.97 218 SER F CA 1
ATOM 7920 C C . SER D 2 216 ? 1.851 -38.469 10.024 1.00 109.64 218 SER F C 1
ATOM 7921 O O . SER D 2 216 ? 2.832 -37.728 9.893 1.00 103.09 218 SER F O 1
ATOM 7924 N N . LEU D 2 217 ? 0.793 -38.442 9.210 1.00 97.51 219 LEU F N 1
ATOM 7925 C CA . LEU D 2 217 ? 0.661 -37.483 8.111 1.00 100.38 219 LEU F CA 1
ATOM 7926 C C . LEU D 2 217 ? -0.038 -36.213 8.598 1.00 109.84 219 LEU F C 1
ATOM 7927 O O . LEU D 2 217 ? -1.102 -35.820 8.117 1.00 124.83 219 LEU F O 1
ATOM 7932 N N . LYS D 2 218 ? 0.588 -35.571 9.577 1.00 107.39 220 LYS F N 1
ATOM 7933 C CA . LYS D 2 218 ? 0.030 -34.392 10.222 1.00 114.73 220 LYS F CA 1
ATOM 7934 C C . LYS D 2 218 ? 1.027 -33.250 10.140 1.00 114.27 220 LYS F C 1
ATOM 7935 O O . LYS D 2 218 ? 2.187 -33.407 10.528 1.00 121.84 220 LYS F O 1
ATOM 7941 N N . GLY D 2 219 ? 0.575 -32.114 9.613 1.00 127.65 221 GLY F N 1
ATOM 7942 C CA . GLY D 2 219 ? 1.446 -30.983 9.371 1.00 139.56 221 GLY F CA 1
ATOM 7943 C C . GLY D 2 219 ? 2.383 -31.252 8.214 1.00 137.25 221 GLY F C 1
ATOM 7944 O O . GLY D 2 219 ? 3.363 -30.530 7.992 1.00 128.67 221 GLY F O 1
ATOM 7945 N N . ALA D 2 220 ? 2.067 -32.306 7.462 1.00 132.22 222 ALA F N 1
ATOM 7946 C CA . ALA D 2 220 ? 2.897 -32.776 6.362 1.00 123.04 222 ALA F CA 1
ATOM 7947 C C . ALA D 2 220 ? 2.437 -32.135 5.061 1.00 119.81 222 ALA F C 1
ATOM 7948 O O . ALA D 2 220 ? 1.253 -32.204 4.716 1.00 114.38 222 ALA F O 1
ATOM 7950 N N . CYS D 2 221 ? 3.372 -31.521 4.344 1.00 127.60 223 CYS F N 1
ATOM 7951 C CA . CYS D 2 221 ? 3.077 -30.790 3.120 1.00 129.28 223 CYS F CA 1
ATOM 7952 C C . CYS D 2 221 ? 3.598 -31.539 1.898 1.00 116.03 223 CYS F C 1
ATOM 7953 O O . CYS D 2 221 ? 4.493 -32.384 1.990 1.00 131.03 223 CYS F O 1
ATOM 7956 N N . ARG D 2 222 ? 3.025 -31.210 0.741 1.00 116.01 224 ARG F N 1
ATOM 7957 C CA . ARG D 2 222 ? 3.412 -31.851 -0.509 1.00 111.74 224 ARG F CA 1
ATOM 7958 C C . ARG D 2 222 ? 4.757 -31.322 -0.992 1.00 108.77 224 ARG F C 1
ATOM 7959 O O . ARG D 2 222 ? 4.940 -30.112 -1.156 1.00 104.38 224 ARG F O 1
ATOM 7967 N N . LEU D 2 223 ? 5.694 -32.235 -1.235 1.00 95.30 225 LEU F N 1
ATOM 7968 C CA . LEU D 2 223 ? 6.999 -31.895 -1.778 1.00 89.04 225 LEU F CA 1
ATOM 7969 C C . LEU D 2 223 ? 7.341 -32.856 -2.908 1.00 102.84 225 LEU F C 1
ATOM 7970 O O . LEU D 2 223 ? 7.023 -34.048 -2.853 1.00 108.86 225 LEU F O 1
ATOM 7975 N N . LYS D 2 224 ? 8.001 -32.323 -3.934 1.00 98.32 226 LYS F N 1
ATOM 7976 C CA . LYS D 2 224 ? 8.319 -33.059 -5.153 1.00 85.38 226 LYS F CA 1
ATOM 7977 C C . LYS D 2 224 ? 9.833 -33.185 -5.271 1.00 74.01 226 LYS F C 1
ATOM 7978 O O . LYS D 2 224 ? 10.532 -32.180 -5.433 1.00 91.19 226 LYS F O 1
ATOM 7984 N N . LEU D 2 225 ? 10.339 -34.403 -5.207 1.00 61.60 227 LEU F N 1
ATOM 7985 C CA . LEU D 2 225 ? 11.764 -34.641 -5.315 1.00 71.55 227 LEU F CA 1
ATOM 7986 C C . LEU D 2 225 ? 12.016 -35.260 -6.653 1.00 98.31 227 LEU F C 1
ATOM 7987 O O . LEU D 2 225 ? 11.355 -36.206 -7.008 1.00 131.89 227 LEU F O 1
ATOM 7992 N N . CYS D 2 226 ? 12.951 -34.730 -7.435 1.00 89.45 228 CYS F N 1
ATOM 7993 C CA . CYS D 2 226 ? 13.182 -35.266 -8.772 1.00 85.76 228 CYS F CA 1
ATOM 7994 C C . CYS D 2 226 ? 11.842 -35.155 -9.472 1.00 90.93 228 CYS F C 1
ATOM 7995 O O . CYS D 2 226 ? 11.264 -34.083 -9.468 1.00 116.39 228 CYS F O 1
ATOM 7998 N N . GLY D 2 227 ? 11.338 -36.227 -10.047 1.00 72.79 229 GLY F N 1
ATOM 7999 C CA . GLY D 2 227 ? 10.050 -36.138 -10.698 1.00 72.26 229 GLY F CA 1
ATOM 8000 C C . GLY D 2 227 ? 8.821 -36.631 -9.973 1.00 81.81 229 GLY F C 1
ATOM 8001 O O . GLY D 2 227 ? 7.723 -36.288 -10.365 1.00 82.80 229 GLY F O 1
ATOM 8002 N N . VAL D 2 228 ? 8.998 -37.424 -8.924 1.00 83.69 230 VAL F N 1
ATOM 8003 C CA . VAL D 2 228 ? 7.881 -38.032 -8.206 1.00 95.08 230 VAL F CA 1
ATOM 8004 C C . VAL D 2 228 ? 7.374 -37.083 -7.128 1.00 91.86 230 VAL F C 1
ATOM 8005 O O . VAL D 2 228 ? 8.158 -36.479 -6.383 1.00 71.72 230 VAL F O 1
ATOM 8009 N N . LEU D 2 229 ? 6.051 -36.948 -7.045 1.00 96.32 231 LEU F N 1
ATOM 8010 C CA . LEU D 2 229 ? 5.412 -36.079 -6.064 1.00 96.63 231 LEU F CA 1
ATOM 8011 C C . LEU D 2 229 ? 5.090 -36.886 -4.812 1.00 85.76 231 LEU F C 1
ATOM 8012 O O . LEU D 2 229 ? 4.350 -37.875 -4.876 1.00 83.62 231 LEU F O 1
ATOM 8017 N N . GLY D 2 230 ? 5.651 -36.468 -3.682 1.00 83.26 232 GLY F N 1
ATOM 8018 C CA . GLY D 2 230 ? 5.386 -37.114 -2.415 1.00 80.47 232 GLY F CA 1
ATOM 8019 C C . GLY D 2 230 ? 5.075 -36.112 -1.323 1.00 95.03 232 GLY F C 1
ATOM 8020 O O . GLY D 2 230 ? 4.637 -34.993 -1.610 1.00 95.60 232 GLY F O 1
ATOM 8021 N N . LEU D 2 231 ? 5.298 -36.496 -0.068 1.00 98.50 233 LEU F N 1
ATOM 8022 C CA . LEU D 2 231 ? 5.032 -35.628 1.069 1.00 87.92 233 LEU F CA 1
ATOM 8023 C C . LEU D 2 231 ? 6.221 -35.630 2.018 1.00 90.54 233 LEU F C 1
ATOM 8024 O O . LEU D 2 231 ? 6.910 -36.643 2.177 1.00 77.39 233 LEU F O 1
ATOM 8029 N N . ARG D 2 232 ? 6.454 -34.481 2.648 1.00 89.04 234 ARG F N 1
ATOM 8030 C CA . ARG D 2 232 ? 7.411 -34.366 3.738 1.00 97.84 234 ARG F CA 1
ATOM 8031 C C . ARG D 2 232 ? 6.665 -34.245 5.059 1.00 115.01 234 ARG F C 1
ATOM 8032 O O . ARG D 2 232 ? 5.799 -33.377 5.211 1.00 119.86 234 ARG F O 1
ATOM 8040 N N . LEU D 2 233 ? 7.015 -35.099 6.014 1.00 107.50 235 LEU F N 1
ATOM 8041 C CA . LEU D 2 233 ? 6.396 -35.079 7.326 1.00 91.72 235 LEU F CA 1
ATOM 8042 C C . LEU D 2 233 ? 7.125 -34.076 8.220 1.00 109.19 235 LEU F C 1
ATOM 8043 O O . LEU D 2 233 ? 8.133 -33.480 7.834 1.00 110.90 235 LEU F O 1
ATOM 8048 N N . MET D 2 234 ? 6.609 -33.878 9.436 1.00 113.75 236 MET F N 1
ATOM 8049 C CA . MET D 2 234 ? 7.202 -32.888 10.329 1.00 122.67 236 MET F CA 1
ATOM 8050 C C . MET D 2 234 ? 8.581 -33.300 10.829 1.00 119.27 236 MET F C 1
ATOM 8051 O O . MET D 2 234 ? 9.369 -32.429 11.215 1.00 126.93 236 MET F O 1
ATOM 8056 N N . ASP D 2 235 ? 8.894 -34.594 10.830 1.00 109.44 237 ASP F N 1
ATOM 8057 C CA . ASP D 2 235 ? 10.205 -35.068 11.248 1.00 92.05 237 ASP F CA 1
ATOM 8058 C C . ASP D 2 235 ? 11.202 -35.124 10.097 1.00 93.79 237 ASP F C 1
ATOM 8059 O O . ASP D 2 235 ? 12.278 -35.710 10.254 1.00 101.04 237 ASP F O 1
ATOM 8064 N N . GLY D 2 236 ? 10.867 -34.535 8.948 1.00 98.47 238 GLY F N 1
ATOM 8065 C CA . GLY D 2 236 ? 11.784 -34.423 7.835 1.00 98.97 238 GLY F CA 1
ATOM 8066 C C . GLY D 2 236 ? 11.768 -35.576 6.856 1.00 92.29 238 GLY F C 1
ATOM 8067 O O . GLY D 2 236 ? 12.332 -35.443 5.763 1.00 98.79 238 GLY F O 1
ATOM 8068 N N . THR D 2 237 ? 11.150 -36.700 7.208 1.00 88.24 239 THR F N 1
ATOM 8069 C CA . THR D 2 237 ? 11.093 -37.841 6.305 1.00 91.14 239 THR F CA 1
ATOM 8070 C C . THR D 2 237 ? 10.287 -37.494 5.058 1.00 94.31 239 THR F C 1
ATOM 8071 O O . THR D 2 237 ? 9.303 -36.753 5.122 1.00 93.54 239 THR F O 1
ATOM 8075 N N . TRP D 2 238 ? 10.717 -38.023 3.915 1.00 85.35 240 TRP F N 1
ATOM 8076 C CA . TRP D 2 238 ? 9.991 -37.883 2.660 1.00 79.14 240 TRP F CA 1
ATOM 8077 C C . TRP D 2 238 ? 9.423 -39.235 2.252 1.00 76.31 240 TRP F C 1
ATOM 8078 O O . TRP D 2 238 ? 10.128 -40.250 2.304 1.00 86.37 240 TRP F O 1
ATOM 8089 N N . VAL D 2 239 ? 8.152 -39.246 1.847 1.00 69.68 241 VAL F N 1
ATOM 8090 C CA . VAL D 2 239 ? 7.500 -40.447 1.345 1.00 77.81 241 VAL F CA 1
ATOM 8091 C C . VAL D 2 239 ? 6.648 -40.077 0.140 1.00 83.19 241 VAL F C 1
ATOM 8092 O O . VAL D 2 239 ? 6.293 -38.916 -0.067 1.00 86.02 241 VAL F O 1
ATOM 8096 N N . ALA D 2 240 ? 6.322 -41.092 -0.657 1.00 96.31 242 ALA F N 1
ATOM 8097 C CA . ALA D 2 240 ? 5.443 -40.944 -1.810 1.00 92.52 242 ALA F CA 1
ATOM 8098 C C . ALA D 2 240 ? 4.354 -41.998 -1.714 1.00 84.70 242 ALA F C 1
ATOM 8099 O O . ALA D 2 240 ? 4.645 -43.199 -1.752 1.00 82.08 242 ALA F O 1
ATOM 8101 N N . MET D 2 241 ? 3.108 -41.555 -1.587 1.00 99.69 243 MET F N 1
ATOM 8102 C CA . MET D 2 241 ? 1.998 -42.476 -1.388 1.00 100.15 243 MET F CA 1
ATOM 8103 C C . MET D 2 241 ? 0.707 -41.798 -1.818 1.00 101.02 243 MET F C 1
ATOM 8104 O O . MET D 2 241 ? 0.671 -40.595 -2.091 1.00 115.47 243 MET F O 1
ATOM 8109 N N . GLN D 2 242 ? -0.358 -42.593 -1.871 1.00 98.95 244 GLN F N 1
ATOM 8110 C CA . GLN D 2 242 ? -1.688 -42.095 -2.194 1.00 110.25 244 GLN F CA 1
ATOM 8111 C C . GLN D 2 242 ? -2.346 -41.560 -0.928 1.00 126.20 244 GLN F C 1
ATOM 8112 O O . GLN D 2 242 ? -2.584 -42.315 0.023 1.00 118.12 244 GLN F O 1
ATOM 8118 N N . THR D 2 243 ? -2.635 -40.260 -0.915 1.00 137.80 245 THR F N 1
ATOM 8119 C CA . THR D 2 243 ? -3.335 -39.617 0.190 1.00 133.85 245 THR F CA 1
ATOM 8120 C C . THR D 2 243 ? -4.513 -38.838 -0.374 1.00 140.66 245 THR F C 1
ATOM 8121 O O . THR D 2 243 ? -4.331 -37.966 -1.231 1.00 127.33 245 THR F O 1
ATOM 8125 N N . SER D 2 244 ? -5.717 -39.158 0.100 1.00 150.73 246 SER F N 1
ATOM 8126 C CA . SER D 2 244 ? -6.938 -38.501 -0.367 1.00 158.93 246 SER F CA 1
ATOM 8127 C C . SER D 2 244 ? -7.248 -37.333 0.565 1.00 168.50 246 SER F C 1
ATOM 8128 O O . SER D 2 244 ? -8.063 -37.424 1.486 1.00 178.03 246 SER F O 1
ATOM 8131 N N . ASP D 2 245 ? -6.576 -36.211 0.312 1.00 167.49 247 ASP F N 1
ATOM 8132 C CA . ASP D 2 245 ? -6.757 -35.015 1.122 1.00 162.15 247 ASP F CA 1
ATOM 8133 C C . ASP D 2 245 ? -6.139 -33.824 0.401 1.00 158.97 247 ASP F C 1
ATOM 8134 O O . ASP D 2 245 ? -5.063 -33.944 -0.192 1.00 134.84 247 ASP F O 1
ATOM 8139 N N . GLU D 2 246 ? -6.830 -32.684 0.450 1.00 165.48 248 GLU F N 1
ATOM 8140 C CA . GLU D 2 246 ? -6.257 -31.424 -0.009 1.00 162.35 248 GLU F CA 1
ATOM 8141 C C . GLU D 2 246 ? -5.092 -31.061 0.903 1.00 146.57 248 GLU F C 1
ATOM 8142 O O . GLU D 2 246 ? -5.293 -30.665 2.056 1.00 165.58 248 GLU F O 1
ATOM 8148 N N . THR D 2 247 ? -3.871 -31.214 0.398 1.00 131.73 249 THR F N 1
ATOM 8149 C CA . THR D 2 247 ? -2.665 -31.021 1.188 1.00 125.05 249 THR F CA 1
ATOM 8150 C C . THR D 2 247 ? -1.968 -29.735 0.769 1.00 127.61 249 THR F C 1
ATOM 8151 O O . THR D 2 247 ? -1.869 -29.429 -0.425 1.00 123.46 249 THR F O 1
ATOM 8155 N N . LYS D 2 248 ? -1.492 -28.984 1.759 1.00 135.92 250 LYS F N 1
ATOM 8156 C CA . LYS D 2 248 ? -0.743 -27.765 1.491 1.00 144.54 250 LYS F CA 1
ATOM 8157 C C . LYS D 2 248 ? 0.577 -28.089 0.804 1.00 131.93 250 LYS F C 1
ATOM 8158 O O . LYS D 2 248 ? 1.232 -29.086 1.119 1.00 127.91 250 LYS F O 1
ATOM 8164 N N . TRP D 2 249 ? 0.963 -27.246 -0.147 1.00 125.71 251 TRP F N 1
ATOM 8165 C CA . TRP D 2 249 ? 2.283 -27.354 -0.744 1.00 123.00 251 TRP F CA 1
ATOM 8166 C C . TRP D 2 249 ? 3.326 -26.760 0.195 1.00 121.43 251 TRP F C 1
ATOM 8167 O O . TRP D 2 249 ? 3.099 -25.726 0.828 1.00 131.36 251 TRP F O 1
ATOM 8178 N N . CYS D 2 250 ? 4.473 -27.432 0.286 1.00 107.56 252 CYS F N 1
ATOM 8179 C CA . CYS D 2 250 ? 5.536 -27.003 1.179 1.00 110.57 252 CYS F CA 1
ATOM 8180 C C . CYS D 2 250 ? 6.030 -25.606 0.811 1.00 116.78 252 CYS F C 1
ATOM 8181 O O . CYS D 2 250 ? 5.888 -25.164 -0.332 1.00 135.44 252 CYS F O 1
ATOM 8184 N N . PRO D 2 251 ? 6.612 -24.890 1.771 1.00 124.83 253 PRO F N 1
ATOM 8185 C CA . PRO D 2 251 ? 7.286 -23.644 1.440 1.00 129.07 253 PRO F CA 1
ATOM 8186 C C . PRO D 2 251 ? 8.485 -23.918 0.515 1.00 117.76 253 PRO F C 1
ATOM 8187 O O . PRO D 2 251 ? 9.041 -25.022 0.532 1.00 105.72 253 PRO F O 1
ATOM 8191 N N . PRO D 2 252 ? 8.872 -22.926 -0.282 1.00 117.21 254 PRO F N 1
ATOM 8192 C CA . PRO D 2 252 ? 9.884 -23.211 -1.324 1.00 126.43 254 PRO F CA 1
ATOM 8193 C C . PRO D 2 252 ? 11.270 -23.529 -0.783 1.00 123.30 254 PRO F C 1
ATOM 8194 O O . PRO D 2 252 ? 11.962 -24.388 -1.345 1.00 89.62 254 PRO F O 1
ATOM 8198 N N . ASP D 2 253 ? 11.704 -22.865 0.285 1.00 125.72 255 ASP F N 1
ATOM 8199 C CA . ASP D 2 253 ? 13.079 -22.979 0.754 1.00 131.39 255 ASP F CA 1
ATOM 8200 C C . ASP D 2 253 ? 13.283 -24.116 1.748 1.00 129.43 255 ASP F C 1
ATOM 8201 O O . ASP D 2 253 ? 14.388 -24.262 2.283 1.00 121.66 255 ASP F O 1
ATOM 8206 N N . GLN D 2 254 ? 12.258 -24.918 2.007 1.00 124.23 256 GLN F N 1
ATOM 8207 C CA . GLN D 2 254 ? 12.352 -25.960 3.018 1.00 132.31 256 GLN F CA 1
ATOM 8208 C C . GLN D 2 254 ? 12.777 -27.284 2.388 1.00 111.52 256 GLN F C 1
ATOM 8209 O O . GLN D 2 254 ? 12.496 -27.556 1.219 1.00 110.78 256 GLN F O 1
ATOM 8215 N N . LEU D 2 255 ? 13.468 -28.105 3.179 1.00 108.80 257 LEU F N 1
ATOM 8216 C CA . LEU D 2 255 ? 14.148 -29.295 2.684 1.00 95.81 257 LEU F CA 1
ATOM 8217 C C . LEU D 2 255 ? 13.691 -30.525 3.467 1.00 98.89 257 LEU F C 1
ATOM 8218 O O . LEU D 2 255 ? 12.976 -30.425 4.467 1.00 122.74 257 LEU F O 1
ATOM 8223 N N . VAL D 2 256 ? 14.118 -31.698 3.003 1.00 74.98 258 VAL F N 1
ATOM 8224 C CA . VAL D 2 256 ? 13.729 -32.972 3.597 1.00 78.64 258 VAL F CA 1
ATOM 8225 C C . VAL D 2 256 ? 14.952 -33.625 4.238 1.00 93.05 258 VAL F C 1
ATOM 8226 O O . VAL D 2 256 ? 16.074 -33.151 4.106 1.00 78.61 258 VAL F O 1
ATOM 8230 N N . ASN D 2 257 ? 14.724 -34.734 4.939 1.00 101.31 259 ASN F N 1
ATOM 8231 C CA . ASN D 2 257 ? 15.799 -35.445 5.620 1.00 99.96 259 ASN F CA 1
ATOM 8232 C C . ASN D 2 257 ? 16.272 -36.633 4.791 1.00 89.15 259 ASN F C 1
ATOM 8233 O O . ASN D 2 257 ? 15.474 -37.304 4.132 1.00 100.49 259 ASN F O 1
ATOM 8238 N N . LEU D 2 258 ? 17.576 -36.890 4.829 1.00 84.03 260 LEU F N 1
ATOM 8239 C CA . LEU D 2 258 ? 18.123 -38.053 4.144 1.00 80.33 260 LEU F CA 1
ATOM 8240 C C . LEU D 2 258 ? 17.723 -39.326 4.880 1.00 82.91 260 LEU F C 1
ATOM 8241 O O . LEU D 2 258 ? 17.915 -39.438 6.094 1.00 98.60 260 LEU F O 1
ATOM 8246 N N . HIS D 2 259 ? 17.160 -40.287 4.145 1.00 82.92 261 HIS F N 1
ATOM 8247 C CA . HIS D 2 259 ? 16.879 -41.590 4.733 1.00 61.85 261 HIS F CA 1
ATOM 8248 C C . HIS D 2 259 ? 18.189 -42.330 4.972 1.00 77.50 261 HIS F C 1
ATOM 8249 O O . HIS D 2 259 ? 18.744 -42.930 4.043 1.00 89.77 261 HIS F O 1
ATOM 8256 N N . ASP D 2 260 ? 18.675 -42.296 6.205 1.00 92.33 262 ASP F N 1
ATOM 8257 C CA . ASP D 2 260 ? 20.025 -42.691 6.534 1.00 99.30 262 ASP F CA 1
ATOM 8258 C C . ASP D 2 260 ? 20.053 -44.061 7.199 1.00 104.51 262 ASP F C 1
ATOM 8259 O O . ASP D 2 260 ? 19.025 -44.693 7.459 1.00 116.64 262 ASP F O 1
ATOM 8264 N N . PHE D 2 261 ? 21.269 -44.519 7.508 1.00 94.44 263 PHE F N 1
ATOM 8265 C CA . PHE D 2 261 ? 21.451 -45.871 8.035 1.00 106.49 263 PHE F CA 1
ATOM 8266 C C . PHE D 2 261 ? 21.174 -45.931 9.535 1.00 104.40 263 PHE F C 1
ATOM 8267 O O . PHE D 2 261 ? 20.374 -46.751 9.993 1.00 96.52 263 PHE F O 1
ATOM 8275 N N . ARG D 2 262 ? 21.811 -45.055 10.310 1.00 104.05 264 ARG F N 1
ATOM 8276 C CA . ARG D 2 262 ? 21.670 -45.097 11.765 1.00 91.98 264 ARG F CA 1
ATOM 8277 C C . ARG D 2 262 ? 20.205 -45.013 12.204 1.00 106.08 264 ARG F C 1
ATOM 8278 O O . ARG D 2 262 ? 19.773 -45.738 13.113 1.00 120.47 264 ARG F O 1
ATOM 8286 N N . SER D 2 263 ? 19.416 -44.156 11.544 1.00 88.32 265 SER F N 1
ATOM 8287 C CA . SER D 2 263 ? 17.998 -44.010 11.880 1.00 86.38 265 SER F CA 1
ATOM 8288 C C . SER D 2 263 ? 17.224 -45.312 11.699 1.00 83.79 265 SER F C 1
ATOM 8289 O O . SER D 2 263 ? 16.308 -45.597 12.475 1.00 79.42 265 SER F O 1
ATOM 8292 N N . ASP D 2 264 ? 17.560 -46.100 10.675 1.00 72.88 266 ASP F N 1
ATOM 8293 C CA . ASP D 2 264 ? 16.955 -47.424 10.516 1.00 83.48 266 ASP F CA 1
ATOM 8294 C C . ASP D 2 264 ? 17.130 -48.265 11.778 1.00 80.52 266 ASP F C 1
ATOM 8295 O O . ASP D 2 264 ? 16.168 -48.841 12.304 1.00 88.66 266 ASP F O 1
ATOM 8300 N N . GLU D 2 265 ? 18.360 -48.337 12.284 1.00 86.84 267 GLU F N 1
ATOM 8301 C CA . GLU D 2 265 ? 18.627 -49.145 13.469 1.00 98.08 267 GLU F CA 1
ATOM 8302 C C . GLU D 2 265 ? 17.930 -48.577 14.698 1.00 94.64 267 GLU F C 1
ATOM 8303 O O . GLU D 2 265 ? 17.389 -49.335 15.513 1.00 88.98 267 GLU F O 1
ATOM 8309 N N . ILE D 2 266 ? 17.923 -47.250 14.846 1.00 92.10 268 ILE F N 1
ATOM 8310 C CA . ILE D 2 266 ? 17.161 -46.638 15.933 1.00 86.05 268 ILE F CA 1
ATOM 8311 C C . ILE D 2 266 ? 15.701 -47.070 15.868 1.00 83.75 268 ILE F C 1
ATOM 8312 O O . ILE D 2 266 ? 15.105 -47.462 16.881 1.00 79.85 268 ILE F O 1
ATOM 8317 N N . GLU D 2 267 ? 15.111 -47.029 14.669 1.00 75.36 269 GLU F N 1
ATOM 8318 C CA . GLU D 2 267 ? 13.725 -47.450 14.497 1.00 66.11 269 GLU F CA 1
ATOM 8319 C C . GLU D 2 267 ? 13.537 -48.907 14.900 1.00 72.83 269 GLU F C 1
ATOM 8320 O O . GLU D 2 267 ? 12.556 -49.251 15.573 1.00 84.79 269 GLU F O 1
ATOM 8326 N N . HIS D 2 268 ? 14.469 -49.779 14.507 1.00 68.12 270 HIS F N 1
ATOM 8327 C CA . HIS D 2 268 ? 14.340 -51.189 14.865 1.00 75.27 270 HIS F CA 1
ATOM 8328 C C . HIS D 2 268 ? 14.402 -51.382 16.373 1.00 84.22 270 HIS F C 1
ATOM 8329 O O . HIS D 2 268 ? 13.686 -52.226 16.926 1.00 75.05 270 HIS F O 1
ATOM 8336 N N . LEU D 2 269 ? 15.253 -50.608 17.053 1.00 76.12 271 LEU F N 1
ATOM 8337 C CA . LEU D 2 269 ? 15.304 -50.656 18.511 1.00 79.03 271 LEU F CA 1
ATOM 8338 C C . LEU D 2 269 ? 13.970 -50.237 19.116 1.00 78.57 271 LEU F C 1
ATOM 8339 O O . LEU D 2 269 ? 13.466 -50.874 20.054 1.00 60.76 271 LEU F O 1
ATOM 8344 N N . VAL D 2 270 ? 13.381 -49.161 18.588 1.00 68.68 272 VAL F N 1
ATOM 8345 C CA . VAL D 2 270 ? 12.116 -48.678 19.133 1.00 66.62 272 VAL F CA 1
ATOM 8346 C C . VAL D 2 270 ? 11.025 -49.730 18.965 1.00 62.81 272 VAL F C 1
ATOM 8347 O O . VAL D 2 270 ? 10.316 -50.064 19.919 1.00 66.64 272 VAL F O 1
ATOM 8351 N N . VAL D 2 271 ? 10.877 -50.278 17.755 1.00 66.18 273 VAL F N 1
ATOM 8352 C CA . VAL D 2 271 ? 9.797 -51.242 17.549 1.00 77.29 273 VAL F CA 1
ATOM 8353 C C . VAL D 2 271 ? 10.080 -52.531 18.309 1.00 79.64 273 VAL F C 1
ATOM 8354 O O . VAL D 2 271 ? 9.148 -53.238 18.715 1.00 92.69 273 VAL F O 1
ATOM 8358 N N . GLU D 2 272 ? 11.355 -52.853 18.530 1.00 63.39 274 GLU F N 1
ATOM 8359 C CA . GLU D 2 272 ? 11.690 -54.014 19.346 1.00 79.28 274 GLU F CA 1
ATOM 8360 C C . GLU D 2 272 ? 11.192 -53.831 20.775 1.00 71.58 274 GLU F C 1
ATOM 8361 O O . GLU D 2 272 ? 10.502 -54.703 21.328 1.00 68.76 274 GLU F O 1
ATOM 8367 N N . GLU D 2 273 ? 11.521 -52.686 21.384 1.00 66.70 275 GLU F N 1
ATOM 8368 C CA . GLU D 2 273 ? 11.074 -52.420 22.749 1.00 59.97 275 GLU F CA 1
ATOM 8369 C C . GLU D 2 273 ? 9.554 -52.320 22.822 1.00 67.18 275 GLU F C 1
ATOM 8370 O O . GLU D 2 273 ? 8.940 -52.775 23.794 1.00 60.52 275 GLU F O 1
ATOM 8376 N N . LEU D 2 274 ? 8.926 -51.733 21.802 1.00 70.79 276 LEU F N 1
ATOM 8377 C CA . LEU D 2 274 ? 7.472 -51.602 21.813 1.00 59.37 276 LEU F CA 1
ATOM 8378 C C . LEU D 2 274 ? 6.794 -52.962 21.731 1.00 68.08 276 LEU F C 1
ATOM 8379 O O . LEU D 2 274 ? 5.799 -53.207 22.425 1.00 67.93 276 LEU F O 1
ATOM 8384 N N . VAL D 2 275 ? 7.319 -53.859 20.894 1.00 71.17 277 VAL F N 1
ATOM 8385 C CA . VAL D 2 275 ? 6.755 -55.203 20.805 1.00 72.17 277 VAL F CA 1
ATOM 8386 C C . VAL D 2 275 ? 6.917 -55.939 22.129 1.00 75.89 277 VAL F C 1
ATOM 8387 O O . VAL D 2 275 ? 5.955 -56.516 22.660 1.00 70.71 277 VAL F O 1
ATOM 8391 N N . LYS D 2 276 ? 8.136 -55.933 22.687 1.00 77.30 278 LYS F N 1
ATOM 8392 C CA . LYS D 2 276 ? 8.340 -56.682 23.923 1.00 80.57 278 LYS F CA 1
ATOM 8393 C C . LYS D 2 276 ? 7.530 -56.097 25.07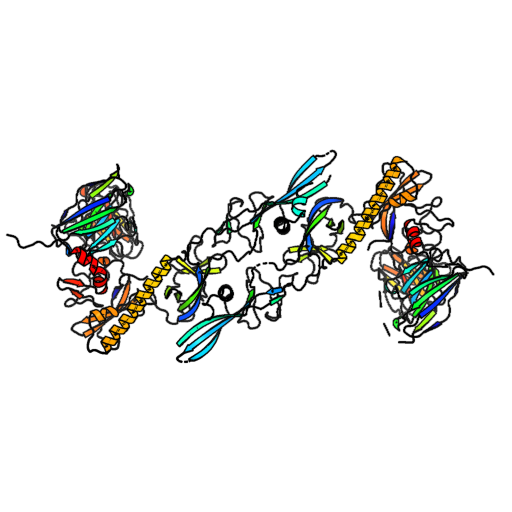4 1.00 57.78 278 LYS F C 1
ATOM 8394 O O . LYS D 2 276 ? 7.019 -56.853 25.903 1.00 70.41 278 LYS F O 1
ATOM 8400 N N . LYS D 2 277 ? 7.373 -54.771 25.130 1.00 70.61 279 LYS F N 1
ATOM 8401 C CA . LYS D 2 277 ? 6.588 -54.169 26.206 1.00 75.92 279 LYS F CA 1
ATOM 8402 C C . LYS D 2 277 ? 5.103 -54.451 26.029 1.00 61.11 279 LYS F C 1
ATOM 8403 O O . LYS D 2 277 ? 4.390 -54.679 27.012 1.00 67.11 279 LYS F O 1
ATOM 8409 N N . ARG D 2 278 ? 4.617 -54.422 24.788 1.00 74.16 280 ARG F N 1
ATOM 8410 C CA . ARG D 2 278 ? 3.238 -54.818 24.524 1.00 70.48 280 ARG F CA 1
ATOM 8411 C C . ARG D 2 278 ? 2.977 -56.236 25.020 1.00 80.73 280 ARG F C 1
ATOM 8412 O O . ARG D 2 278 ? 2.100 -56.463 25.867 1.00 75.72 280 ARG F O 1
ATOM 8420 N N . GLU D 2 279 ? 3.744 -57.205 24.508 1.00 86.89 281 GLU F N 1
ATOM 8421 C CA . GLU D 2 279 ? 3.586 -58.584 24.959 1.00 63.44 281 GLU F CA 1
ATOM 8422 C C . GLU D 2 279 ? 3.727 -58.695 26.471 1.00 65.60 281 GLU F C 1
ATOM 8423 O O . GLU D 2 279 ? 3.031 -59.499 27.105 1.00 65.71 281 GLU F O 1
ATOM 8429 N N . GLU D 2 280 ? 4.615 -57.893 27.060 1.00 81.64 282 GLU F N 1
ATOM 8430 C CA . GLU D 2 280 ? 4.795 -57.891 28.507 1.00 60.05 282 GLU F CA 1
ATOM 8431 C C . GLU D 2 280 ? 3.506 -57.494 29.213 1.00 63.46 282 GLU F C 1
ATOM 8432 O O . GLU D 2 280 ? 3.082 -58.150 30.171 1.00 65.85 282 GLU F O 1
ATOM 8438 N N . CYS D 2 281 ? 2.861 -56.423 28.741 1.00 81.79 283 CYS F N 1
ATOM 8439 C CA . CYS D 2 281 ? 1.574 -56.030 29.303 1.00 67.92 283 CYS F CA 1
ATOM 8440 C C . CYS D 2 281 ? 0.552 -57.147 29.156 1.00 71.94 283 CYS F C 1
ATOM 8441 O O . CYS D 2 281 ? -0.191 -57.443 30.098 1.00 55.27 283 CYS F O 1
ATOM 8444 N N . LEU D 2 282 ? 0.499 -57.774 27.976 1.00 82.45 284 LEU F N 1
ATOM 8445 C CA . LEU D 2 282 ? -0.402 -58.906 27.772 1.00 68.46 284 LEU F CA 1
ATOM 8446 C C . LEU D 2 282 ? -0.182 -59.987 28.826 1.00 82.15 284 LEU F C 1
ATOM 8447 O O . LEU D 2 282 ? -1.142 -60.534 29.380 1.00 85.11 284 LEU F O 1
ATOM 8452 N N . ASP D 2 283 ? 1.081 -60.309 29.116 1.00 91.98 285 ASP F N 1
ATOM 8453 C CA . ASP D 2 283 ? 1.359 -61.352 30.097 1.00 75.57 285 ASP F CA 1
ATOM 8454 C C . ASP D 2 283 ? 0.965 -60.912 31.501 1.00 76.54 285 ASP F C 1
ATOM 8455 O O . ASP D 2 283 ? 0.457 -61.718 32.291 1.00 62.14 285 ASP F O 1
ATOM 8460 N N . ALA D 2 284 ? 1.202 -59.641 31.831 1.00 70.66 286 ALA F N 1
ATOM 8461 C CA . ALA D 2 284 ? 0.860 -59.152 33.162 1.00 66.29 286 ALA F CA 1
ATOM 8462 C C . ALA D 2 284 ? -0.648 -59.079 33.343 1.00 74.17 286 ALA F C 1
ATOM 8463 O O . ALA D 2 284 ? -1.172 -59.467 34.394 1.00 84.14 286 ALA F O 1
ATOM 8465 N N . LEU D 2 285 ? -1.361 -58.590 32.326 1.00 79.32 287 LEU F N 1
ATOM 8466 C CA . LEU D 2 285 ? -2.817 -58.536 32.399 1.00 76.59 287 LEU F CA 1
ATOM 8467 C C . LEU D 2 285 ? -3.411 -59.930 32.548 1.00 84.74 287 LEU F C 1
ATOM 8468 O O . LEU D 2 285 ? -4.290 -60.152 33.391 1.00 67.43 287 LEU F O 1
ATOM 8473 N N . GLU D 2 286 ? -2.935 -60.884 31.743 1.00 78.06 288 GLU F N 1
ATOM 8474 C CA . GLU D 2 286 ? -3.438 -62.251 31.832 1.00 69.72 288 GLU F CA 1
ATOM 8475 C C . GLU D 2 286 ? -3.141 -62.861 33.196 1.00 73.35 288 GLU F C 1
ATOM 8476 O O . GLU D 2 286 ? -3.988 -63.555 33.773 1.00 82.26 288 GLU F O 1
ATOM 8482 N N . SER D 2 287 ? -1.942 -62.617 33.731 1.00 90.29 289 SER F N 1
ATOM 8483 C CA . SER D 2 287 ? -1.632 -63.093 35.075 1.00 88.62 289 SER F CA 1
ATOM 8484 C C . SER D 2 287 ? -2.524 -62.430 36.114 1.00 94.53 289 SER F C 1
ATOM 8485 O O . SER D 2 287 ? -2.828 -63.033 37.149 1.00 108.96 289 SER F O 1
ATOM 8488 N N . ILE D 2 288 ? -2.953 -61.193 35.857 1.00 99.35 290 ILE F N 1
ATOM 8489 C CA . ILE D 2 288 ? -3.921 -60.544 36.735 1.00 102.30 290 ILE F CA 1
ATOM 8490 C C . ILE D 2 288 ? -5.252 -61.281 36.693 1.00 94.74 290 ILE F C 1
ATOM 8491 O O . ILE D 2 288 ? -5.912 -61.465 37.723 1.00 75.01 290 ILE F O 1
ATOM 8496 N N . MET D 2 289 ? -5.671 -61.711 35.501 1.00 91.89 291 MET F N 1
ATOM 8497 C CA . MET D 2 289 ? -6.928 -62.444 35.382 1.00 87.60 291 MET F CA 1
ATOM 8498 C C . MET D 2 289 ? -6.852 -63.808 36.058 1.00 94.61 291 MET F C 1
ATOM 8499 O O . MET D 2 289 ? -7.859 -64.293 36.584 1.00 100.90 291 MET F O 1
ATOM 8504 N N . THR D 2 290 ? -5.680 -64.435 36.062 1.00 106.85 292 THR F N 1
ATOM 8505 C CA . THR D 2 290 ? -5.494 -65.719 36.723 1.00 106.98 292 THR F CA 1
ATOM 8506 C C . THR D 2 290 ? -5.285 -65.576 38.227 1.00 94.13 292 THR F C 1
ATOM 8507 O O . THR D 2 290 ? -4.944 -66.558 38.896 1.00 93.78 292 THR F O 1
ATOM 8511 N N . THR D 2 291 ? -5.492 -64.380 38.775 1.00 104.98 293 THR F N 1
ATOM 8512 C CA . THR D 2 291 ? -5.243 -64.117 40.186 1.00 96.48 293 THR F CA 1
ATOM 8513 C C . THR D 2 291 ? -6.248 -63.082 40.676 1.00 88.06 293 THR F C 1
ATOM 8514 O O . THR D 2 291 ? -7.039 -62.531 39.908 1.00 100.22 293 THR F O 1
ATOM 8518 N N . LYS D 2 292 ? -6.325 -63.053 41.985 1.00 100.72 294 LYS F N 1
ATOM 8519 C CA . LYS D 2 292 ? -7.229 -62.219 42.722 1.00 124.71 294 LYS F CA 1
ATOM 8520 C C . LYS D 2 292 ? -6.901 -60.779 42.667 1.00 139.62 294 LYS F C 1
ATOM 8521 O O . LYS D 2 292 ? -7.780 -59.939 42.630 1.00 115.79 294 LYS F O 1
ATOM 8527 N N . SER D 2 293 ? -5.617 -60.490 42.706 1.00 136.96 295 SER F N 1
ATOM 8528 C CA . SER D 2 293 ? -5.210 -59.121 42.803 1.00 145.48 295 SER F CA 1
ATOM 8529 C C . SER D 2 293 ? -4.297 -58.584 41.758 1.00 132.36 295 SER F C 1
ATOM 8530 O O . SER D 2 293 ? -3.667 -59.306 41.008 1.00 147.12 295 SER F O 1
ATOM 8533 N N . VAL D 2 294 ? -4.267 -57.268 41.736 1.00 111.05 296 VAL F N 1
ATOM 8534 C CA . VAL D 2 294 ? -3.435 -56.535 40.849 1.00 97.52 296 VAL F CA 1
ATOM 8535 C C . VAL D 2 294 ? -2.369 -55.946 41.714 1.00 97.18 296 VAL F C 1
ATOM 8536 O O . VAL D 2 294 ? -2.619 -55.404 42.770 1.00 86.82 296 VAL F O 1
ATOM 8540 N N . SER D 2 295 ? -1.163 -56.090 41.229 1.00 95.75 297 SER F N 1
ATOM 8541 C CA . SER D 2 295 ? 0.056 -55.615 41.866 1.00 69.94 297 SER F CA 1
ATOM 8542 C C . SER D 2 295 ? 0.441 -54.247 41.307 1.00 81.70 297 SER F C 1
ATOM 8543 O O . SER D 2 295 ? -0.002 -53.846 40.228 1.00 104.98 297 SER F O 1
ATOM 8546 N N . PHE D 2 296 ? 1.271 -53.522 42.061 1.00 86.24 298 PHE F N 1
ATOM 8547 C CA . PHE D 2 296 ? 1.768 -52.236 41.573 1.00 76.41 298 PHE F CA 1
ATOM 8548 C C . PHE D 2 296 ? 2.703 -52.419 40.386 1.00 66.47 298 PHE F C 1
ATOM 8549 O O . PHE D 2 296 ? 2.542 -51.764 39.350 1.00 75.97 298 PHE F O 1
ATOM 8557 N N . ARG D 2 297 ? 3.705 -53.291 40.527 1.00 70.33 299 ARG F N 1
ATOM 8558 C CA . ARG D 2 297 ? 4.589 -53.586 39.405 1.00 69.90 299 ARG F CA 1
ATOM 8559 C C . ARG D 2 297 ? 3.792 -54.040 38.191 1.00 80.13 299 ARG F C 1
ATOM 8560 O O . ARG D 2 297 ? 4.062 -53.607 37.064 1.00 76.69 299 ARG F O 1
ATOM 8568 N N . ARG D 2 298 ? 2.786 -54.892 38.402 1.00 71.69 300 ARG F N 1
ATOM 8569 C CA . ARG D 2 298 ? 1.925 -55.287 37.296 1.00 66.92 300 ARG F CA 1
ATOM 8570 C C . ARG D 2 298 ? 1.046 -54.138 36.824 1.00 75.15 300 ARG F C 1
ATOM 8571 O O . ARG D 2 298 ? 0.584 -54.157 35.679 1.00 83.22 300 ARG F O 1
ATOM 8579 N N . LEU D 2 299 ? 0.828 -53.126 37.667 1.00 75.23 301 LEU F N 1
ATOM 8580 C CA . LEU D 2 299 ? 0.047 -51.969 37.249 1.00 54.92 301 LEU F CA 1
ATOM 8581 C C . LEU D 2 299 ? 0.852 -51.037 36.355 1.00 58.45 301 LEU F C 1
ATOM 8582 O O . LEU D 2 299 ? 0.270 -50.319 35.535 1.00 60.00 301 LEU F O 1
ATOM 8587 N N . SER D 2 300 ? 2.180 -51.033 36.494 1.00 64.34 302 SER F N 1
ATOM 8588 C CA . SER D 2 300 ? 3.001 -50.162 35.663 1.00 70.48 302 SER F CA 1
ATOM 8589 C C . SER D 2 300 ? 2.986 -50.583 34.201 1.00 52.88 302 SER F C 1
ATOM 8590 O O . SER D 2 300 ? 3.267 -49.755 33.329 1.00 62.79 302 SER F O 1
ATOM 8593 N N . HIS D 2 301 ? 2.661 -51.845 33.915 1.00 59.76 303 HIS F N 1
ATOM 8594 C CA . HIS D 2 301 ? 2.661 -52.319 32.537 1.00 60.62 303 HIS F CA 1
ATOM 8595 C C . HIS D 2 301 ? 1.502 -51.758 31.729 1.00 55.76 303 HIS F C 1
ATOM 8596 O O . HIS D 2 301 ? 1.578 -51.736 30.497 1.00 66.78 303 HIS F O 1
ATOM 8603 N N . LEU D 2 302 ? 0.446 -51.291 32.390 1.00 65.38 304 LEU F N 1
ATOM 8604 C CA . LEU D 2 302 ? -0.726 -50.756 31.710 1.00 73.48 304 LEU F CA 1
ATOM 8605 C C . LEU D 2 302 ? -0.561 -49.299 31.294 1.00 69.27 304 LEU F C 1
ATOM 8606 O O . LEU D 2 302 ? -1.486 -48.732 30.699 1.00 62.19 304 LEU F O 1
ATOM 8611 N N . ARG D 2 303 ? 0.582 -48.685 31.587 1.00 76.41 305 ARG F N 1
ATOM 8612 C CA . ARG D 2 303 ? 0.800 -47.282 31.259 1.00 78.25 305 ARG F CA 1
ATOM 8613 C C . ARG D 2 303 ? 1.008 -47.095 29.759 1.00 70.64 305 ARG F C 1
ATOM 8614 O O . ARG D 2 303 ? 1.753 -47.843 29.121 1.00 60.49 305 ARG F O 1
ATOM 8622 N N . LYS D 2 304 ? 0.345 -46.086 29.197 1.00 70.98 306 LYS F N 1
ATOM 8623 C CA . LYS D 2 304 ? 0.523 -45.771 27.785 1.00 59.15 306 LYS F CA 1
ATOM 8624 C C . LYS D 2 304 ? 1.939 -45.266 27.544 1.00 60.19 306 LYS F C 1
ATOM 8625 O O . LYS D 2 304 ? 2.423 -44.383 28.258 1.00 89.90 306 LYS F O 1
ATOM 8631 N N . LEU D 2 305 ? 2.602 -45.827 26.537 1.00 61.48 307 LEU F N 1
ATOM 8632 C CA . LEU D 2 305 ? 4.004 -45.533 26.261 1.00 67.42 307 LEU F CA 1
ATOM 8633 C C . LEU D 2 305 ? 4.198 -44.320 25.365 1.00 61.86 307 LEU F C 1
ATOM 8634 O O . LEU D 2 305 ? 5.343 -43.934 25.114 1.00 66.52 307 LEU F O 1
ATOM 8639 N N . VAL D 2 306 ? 3.119 -43.710 24.887 1.00 65.09 308 VAL F N 1
ATOM 8640 C CA . VAL D 2 306 ? 3.194 -42.694 23.840 1.00 65.30 308 VAL F CA 1
ATOM 8641 C C . VAL D 2 306 ? 2.260 -41.549 24.216 1.00 59.86 308 VAL F C 1
ATOM 8642 O O . VAL D 2 306 ? 1.212 -41.796 24.825 1.00 62.49 308 VAL F O 1
ATOM 8646 N N . PRO D 2 307 ? 2.605 -40.294 23.913 1.00 63.03 309 PRO F N 1
ATOM 8647 C CA . PRO D 2 307 ? 1.705 -39.182 24.242 1.00 54.24 309 PRO F CA 1
ATOM 8648 C C . PRO D 2 307 ? 0.304 -39.408 23.694 1.00 69.77 309 PRO F C 1
ATOM 8649 O O . PRO D 2 307 ? 0.117 -40.010 22.635 1.00 70.02 309 PRO F O 1
ATOM 8653 N N . GLY D 2 308 ? -0.686 -38.920 24.433 1.00 72.84 310 GLY F N 1
ATOM 8654 C CA . GLY D 2 308 ? -2.055 -38.973 23.967 1.00 86.47 310 GLY F CA 1
ATOM 8655 C C . GLY D 2 308 ? -3.049 -39.322 25.051 1.00 80.61 310 GLY F C 1
ATOM 8656 O O . GLY D 2 308 ? -2.679 -39.488 26.217 1.00 76.58 310 GLY F O 1
ATOM 8657 N N . PHE D 2 309 ? -4.319 -39.435 24.676 1.00 89.55 311 PHE F N 1
ATOM 8658 C CA . PHE D 2 309 ? -5.362 -39.757 25.638 1.00 83.94 311 PHE F CA 1
ATOM 8659 C C . PHE D 2 309 ? -5.332 -41.241 25.966 1.00 69.97 311 PHE F C 1
ATOM 8660 O O . PHE D 2 309 ? -5.289 -42.090 25.069 1.00 88.89 311 PHE F O 1
ATOM 8668 N N . GLY D 2 310 ? -5.347 -41.545 27.255 1.00 62.85 312 GLY F N 1
ATOM 8669 C CA . GLY D 2 310 ? -5.363 -42.906 27.742 1.00 69.28 312 GLY F CA 1
ATOM 8670 C C . GLY D 2 310 ? -5.952 -42.920 29.133 1.00 68.70 312 GLY F C 1
ATOM 8671 O O . GLY D 2 310 ? -6.683 -41.995 29.498 1.00 85.97 312 GLY F O 1
ATOM 8672 N N . LYS D 2 311 ? -5.646 -43.941 29.924 1.00 75.67 313 LYS F N 1
ATOM 8673 C CA . LYS D 2 311 ? -6.143 -44.021 31.287 1.00 88.44 313 LYS F CA 1
ATOM 8674 C C . LYS D 2 311 ? -5.005 -44.354 32.240 1.00 79.06 313 LYS F C 1
ATOM 8675 O O . LYS D 2 311 ? -4.021 -44.994 31.863 1.00 78.25 313 LYS F O 1
ATOM 8681 N N . ALA D 2 312 ? -5.146 -43.888 33.475 1.00 64.74 314 ALA F N 1
ATOM 8682 C CA . ALA D 2 312 ? -4.229 -44.191 34.560 1.00 59.34 314 ALA F CA 1
ATOM 8683 C C . ALA D 2 312 ? -4.931 -45.077 35.580 1.00 60.58 314 ALA F C 1
ATOM 8684 O O . ALA D 2 312 ? -6.160 -45.084 35.680 1.00 82.17 314 ALA F O 1
ATOM 8686 N N . TYR D 2 313 ? -4.137 -45.824 36.344 1.00 58.57 315 TYR F N 1
ATOM 8687 C CA . TYR D 2 313 ? -4.661 -46.793 37.295 1.00 60.38 315 TYR F CA 1
ATOM 8688 C C . TYR D 2 313 ? -3.935 -46.672 38.628 1.00 69.16 315 TYR F C 1
ATOM 8689 O O . TYR D 2 313 ? -2.740 -46.371 38.674 1.00 73.12 315 TYR F O 1
ATOM 8698 N N . THR D 2 314 ? -4.669 -46.911 39.715 1.00 82.53 316 THR F N 1
ATOM 8699 C CA . THR D 2 314 ? -4.100 -46.858 41.057 1.00 75.98 316 THR F CA 1
ATOM 8700 C C . THR D 2 314 ? -4.773 -47.904 41.933 1.00 82.71 316 THR F C 1
ATOM 8701 O O . THR D 2 314 ? -5.637 -48.664 41.486 1.00 88.58 316 THR F O 1
ATOM 8705 N N . ILE D 2 315 ? -4.369 -47.923 43.202 1.00 74.43 317 ILE F N 1
ATOM 8706 C CA . ILE D 2 315 ? -4.972 -48.760 44.233 1.00 74.14 317 ILE F CA 1
ATOM 8707 C C . ILE D 2 315 ? -5.126 -47.875 45.466 1.00 89.48 317 ILE F C 1
ATOM 8708 O O . ILE D 2 315 ? -4.141 -47.575 46.150 1.00 85.29 317 ILE F O 1
ATOM 8713 N N . PHE D 2 316 ? -6.352 -47.437 45.743 1.00 90.21 318 PHE F N 1
ATOM 8714 C CA . PHE D 2 316 ? -6.671 -46.644 46.926 1.00 69.24 318 PHE F CA 1
ATOM 8715 C C . PHE D 2 316 ? -7.480 -47.505 47.883 1.00 95.85 318 PHE F C 1
ATOM 8716 O O . PHE D 2 316 ? -8.538 -48.021 47.508 1.00 109.01 318 PHE F O 1
ATOM 8724 N N . ASN D 2 317 ? -6.996 -47.645 49.119 1.00 108.45 319 ASN F N 1
ATOM 8725 C CA . ASN D 2 317 ? -7.692 -48.420 50.151 1.00 111.61 319 ASN F CA 1
ATOM 8726 C C . ASN D 2 317 ? -7.980 -49.843 49.674 1.00 111.63 319 ASN F C 1
ATOM 8727 O O . ASN D 2 317 ? -9.064 -50.384 49.902 1.00 105.75 319 ASN F O 1
ATOM 8732 N N . LYS D 2 318 ? -7.004 -50.442 48.989 1.00 113.48 320 LYS F N 1
ATOM 8733 C CA . LYS D 2 318 ? -7.101 -51.819 48.498 1.00 106.32 320 LYS F CA 1
ATOM 8734 C C . LYS D 2 318 ? -8.275 -52.005 47.537 1.00 90.34 320 LYS F C 1
ATOM 8735 O O . LYS D 2 318 ? -8.938 -53.044 47.534 1.00 94.01 320 LYS F O 1
ATOM 8741 N N . THR D 2 319 ? -8.536 -50.999 46.705 1.00 82.23 321 THR F N 1
ATOM 8742 C CA . THR D 2 319 ? -9.500 -51.148 45.624 1.00 100.39 321 THR F CA 1
ATOM 8743 C C . THR D 2 319 ? -8.965 -50.460 44.374 1.00 98.17 321 THR F C 1
ATOM 8744 O O . THR D 2 319 ? -8.322 -49.409 44.452 1.00 103.26 321 THR F O 1
ATOM 8748 N N . LEU D 2 320 ? -9.219 -51.076 43.223 1.00 82.00 322 LEU F N 1
ATOM 8749 C CA . LEU D 2 320 ? -8.645 -50.609 41.969 1.00 63.00 322 LEU F CA 1
ATOM 8750 C C . LEU D 2 320 ? -9.342 -49.338 41.502 1.00 82.85 322 LEU F C 1
ATOM 8751 O O . LEU D 2 320 ? -10.573 -49.251 41.512 1.00 107.58 322 LEU F O 1
ATOM 8756 N N . MET D 2 321 ? -8.553 -48.354 41.082 1.00 85.36 323 MET F N 1
ATOM 8757 C CA . MET D 2 321 ? -9.063 -47.054 40.673 1.00 95.99 323 MET F CA 1
ATOM 8758 C C . MET D 2 321 ? -8.651 -46.758 39.238 1.00 94.71 323 MET F C 1
ATOM 8759 O O . MET D 2 321 ? -7.546 -47.108 38.813 1.00 99.58 323 MET F O 1
ATOM 8764 N N . GLU D 2 322 ? -9.542 -46.102 38.501 1.00 88.48 324 GLU F N 1
ATOM 8765 C CA . GLU D 2 322 ? -9.308 -45.747 37.110 1.00 78.21 324 GLU F CA 1
ATOM 8766 C C . GLU D 2 322 ? -9.623 -44.275 36.906 1.00 80.57 324 GLU F C 1
ATOM 8767 O O . GLU D 2 322 ? -10.605 -43.761 37.449 1.00 85.02 324 GLU F O 1
ATOM 8773 N N . ALA D 2 323 ? -8.785 -43.600 36.124 1.00 71.64 325 ALA F N 1
ATOM 8774 C CA . ALA D 2 323 ? -9.040 -42.225 35.733 1.00 76.07 325 ALA F CA 1
ATOM 8775 C C . ALA D 2 323 ? -8.654 -42.043 34.275 1.00 87.78 325 ALA F C 1
ATOM 8776 O O . ALA D 2 323 ? -7.767 -42.729 33.763 1.00 86.50 325 ALA F O 1
ATOM 8778 N N . ASP D 2 324 ? -9.337 -41.122 33.605 1.00 95.48 326 ASP F N 1
ATOM 8779 C CA . ASP D 2 324 ? -8.962 -40.746 32.250 1.00 101.69 326 ASP F CA 1
ATOM 8780 C C . ASP D 2 324 ? -7.875 -39.684 32.319 1.00 91.45 326 ASP F C 1
ATOM 8781 O O . ASP D 2 324 ? -7.905 -38.804 33.185 1.00 83.54 326 ASP F O 1
ATOM 8786 N N . ALA D 2 325 ? -6.905 -39.779 31.412 1.00 94.91 327 ALA F N 1
ATOM 8787 C CA . ALA D 2 325 ? -5.764 -38.879 31.453 1.00 71.34 327 ALA F CA 1
ATOM 8788 C C . ALA D 2 325 ? -5.278 -38.587 30.044 1.00 70.15 327 ALA F C 1
ATOM 8789 O O . ALA D 2 325 ? -5.540 -39.340 29.103 1.00 80.35 327 ALA F O 1
ATOM 8791 N N . HIS D 2 326 ? -4.568 -37.470 29.916 1.00 77.23 328 HIS F N 1
ATOM 8792 C CA . HIS D 2 326 ? -3.811 -37.136 28.717 1.00 85.17 328 HIS F CA 1
ATOM 8793 C C . HIS D 2 326 ? -2.330 -37.223 29.066 1.00 95.73 328 HIS F C 1
ATOM 8794 O O . HIS D 2 326 ? -1.865 -36.537 29.983 1.00 107.40 328 HIS F O 1
ATOM 8801 N N . TYR D 2 327 ? -1.596 -38.071 28.349 1.00 78.69 329 TYR F N 1
ATOM 8802 C CA . TYR D 2 327 ? -0.205 -38.346 28.680 1.00 65.93 329 TYR F CA 1
ATOM 8803 C C . TYR D 2 327 ? 0.720 -37.413 27.912 1.00 68.30 329 TYR F C 1
ATOM 8804 O O . TYR D 2 327 ? 0.635 -37.311 26.684 1.00 63.57 329 TYR F O 1
ATOM 8813 N N . LYS D 2 328 ? 1.603 -36.741 28.644 1.00 78.16 330 LYS F N 1
ATOM 8814 C CA . LYS D 2 328 ? 2.623 -35.864 28.089 1.00 61.85 330 LYS F CA 1
ATOM 8815 C C . LYS D 2 328 ? 3.973 -36.578 28.073 1.00 66.07 330 LYS F C 1
ATOM 8816 O O . LYS D 2 328 ? 4.255 -37.433 28.918 1.00 69.44 330 LYS F O 1
ATOM 8822 N N . SER D 2 329 ? 4.806 -36.225 27.095 1.00 80.12 331 SER F N 1
ATOM 8823 C CA . SER D 2 329 ? 6.139 -36.808 27.006 1.00 75.11 331 SER F CA 1
ATOM 8824 C C . SER D 2 329 ? 7.050 -36.264 28.099 1.00 68.44 331 SER F C 1
ATOM 8825 O O . SER D 2 329 ? 6.979 -35.085 28.462 1.00 82.91 331 SER F O 1
ATOM 8828 N N . VAL D 2 330 ? 7.918 -37.134 28.611 1.00 59.91 332 VAL F N 1
ATOM 8829 C CA . VAL D 2 330 ? 8.885 -36.790 29.649 1.00 57.47 332 VAL F CA 1
ATOM 8830 C C . VAL D 2 330 ? 10.277 -36.777 29.030 1.00 63.56 332 VAL F C 1
ATOM 8831 O O . VAL D 2 330 ? 10.675 -37.735 28.354 1.00 68.70 332 VAL F O 1
ATOM 8835 N N . ARG D 2 331 ? 11.018 -35.695 29.269 1.00 68.98 333 ARG F N 1
ATOM 8836 C CA . ARG D 2 331 ? 12.339 -35.498 28.684 1.00 73.74 333 ARG F CA 1
ATOM 8837 C C . ARG D 2 331 ? 13.441 -36.109 29.543 1.00 72.34 333 ARG F C 1
ATOM 8838 O O . ARG D 2 331 ? 14.271 -36.874 29.043 1.00 73.02 333 ARG F O 1
ATOM 8846 N N . THR D 2 332 ? 13.472 -35.760 30.828 1.00 64.84 334 THR F N 1
ATOM 8847 C CA . THR D 2 332 ? 14.454 -36.278 31.767 1.00 61.49 334 THR F CA 1
ATOM 8848 C C . THR D 2 332 ? 13.737 -36.742 33.025 1.00 53.58 334 THR F C 1
ATOM 8849 O O . THR D 2 332 ? 12.633 -36.290 33.334 1.00 69.60 334 THR F O 1
ATOM 8853 N N . TRP D 2 333 ? 14.379 -37.653 33.757 1.00 56.88 335 TRP F N 1
ATOM 8854 C CA . TRP D 2 333 ? 13.804 -38.093 35.021 1.00 45.69 335 TRP F CA 1
ATOM 8855 C C . TRP D 2 333 ? 13.793 -36.967 36.044 1.00 46.06 335 TRP F C 1
ATOM 8856 O O . TRP D 2 333 ? 12.905 -36.922 36.903 1.00 76.04 335 TRP F O 1
ATOM 8867 N N . ASN D 2 334 ? 14.758 -36.046 35.972 1.00 53.01 336 ASN F N 1
ATOM 8868 C CA . ASN D 2 334 ? 14.760 -34.913 36.892 1.00 64.78 336 ASN F CA 1
ATOM 8869 C C . ASN D 2 334 ? 13.658 -33.914 36.571 1.00 67.03 336 ASN F C 1
ATOM 8870 O O . ASN D 2 334 ? 13.352 -33.061 37.411 1.00 67.43 336 ASN F O 1
ATOM 8875 N N . GLU D 2 335 ? 13.066 -33.995 35.374 1.00 69.29 337 GLU F N 1
ATOM 8876 C CA . GLU D 2 335 ? 11.976 -33.094 35.012 1.00 55.66 337 GLU F CA 1
ATOM 8877 C C . GLU D 2 335 ? 10.756 -33.321 35.894 1.00 69.66 337 GLU F C 1
ATOM 8878 O O . GLU D 2 335 ? 10.077 -32.360 36.279 1.00 63.53 337 GLU F O 1
ATOM 8884 N N . ILE D 2 336 ? 10.476 -34.578 36.244 1.00 55.35 338 ILE F N 1
ATOM 8885 C CA . ILE D 2 336 ? 9.294 -34.932 37.022 1.00 54.11 338 ILE F CA 1
ATOM 8886 C C . ILE D 2 336 ? 9.625 -35.340 38.450 1.00 67.74 338 ILE F C 1
ATOM 8887 O O . ILE D 2 336 ? 8.712 -35.719 39.199 1.00 70.24 338 ILE F O 1
ATOM 8892 N N . ILE D 2 337 ? 10.890 -35.297 38.853 1.00 72.86 339 ILE F N 1
ATOM 8893 C CA . ILE D 2 337 ? 11.246 -35.547 40.250 1.00 64.41 339 ILE F CA 1
ATOM 8894 C C . ILE D 2 337 ? 12.253 -34.489 40.681 1.00 63.34 339 ILE F C 1
ATOM 8895 O O . ILE D 2 337 ? 13.469 -34.723 40.617 1.00 60.79 339 ILE F O 1
ATOM 8900 N N . PRO D 2 338 ? 11.799 -33.316 41.113 1.00 62.00 340 PRO F N 1
ATOM 8901 C CA . PRO D 2 338 ? 12.733 -32.236 41.452 1.00 61.37 340 PRO F CA 1
ATOM 8902 C C . PRO D 2 338 ? 13.277 -32.324 42.869 1.00 70.13 340 PRO F C 1
ATOM 8903 O O . PRO D 2 338 ? 14.369 -31.816 43.145 1.00 63.94 340 PRO F O 1
ATOM 8907 N N . SER D 2 339 ? 12.491 -32.872 43.773 1.00 66.69 341 SER F N 1
ATOM 8908 C CA . SER D 2 339 ? 12.846 -32.946 45.172 1.00 49.38 341 SER F CA 1
ATOM 8909 C C . SER D 2 339 ? 12.481 -34.283 45.685 1.00 50.68 341 SER F C 1
ATOM 8910 O O . SER D 2 339 ? 12.059 -35.114 44.941 1.00 70.08 341 SER F O 1
ATOM 8913 N N . LYS D 2 340 ? 12.663 -34.505 46.965 1.00 62.70 342 LYS F N 1
ATOM 8914 C CA . LYS D 2 340 ? 12.487 -35.821 47.518 1.00 75.80 342 LYS F CA 1
ATOM 8915 C C . LYS D 2 340 ? 11.200 -36.607 47.414 1.00 72.01 342 LYS F C 1
ATOM 8916 O O . LYS D 2 340 ? 11.252 -37.735 46.969 1.00 92.43 342 LYS F O 1
ATOM 8922 N N . GLY D 2 341 ? 10.058 -36.052 47.750 1.00 57.59 343 GLY F N 1
ATOM 8923 C CA . GLY D 2 341 ? 8.830 -36.824 47.698 1.00 67.98 343 GLY F CA 1
ATOM 8924 C C . GLY D 2 341 ? 7.910 -36.219 46.715 1.00 61.57 343 GLY F C 1
ATOM 8925 O O . GLY D 2 341 ? 6.709 -36.273 46.828 1.00 77.33 343 GLY F O 1
ATOM 8926 N N . CYS D 2 342 ? 8.508 -35.592 45.744 1.00 62.86 344 CYS F N 1
ATOM 8927 C CA . CYS D 2 342 ? 7.732 -34.824 44.782 1.00 53.53 344 CYS F CA 1
ATOM 8928 C C . CYS D 2 342 ? 7.669 -35.576 43.459 1.00 62.94 344 CYS F C 1
ATOM 8929 O O . CYS D 2 342 ? 8.709 -35.879 42.866 1.00 60.97 344 CYS F O 1
ATOM 8932 N N . LEU D 2 343 ? 6.450 -35.888 43.010 1.00 74.95 345 LEU F N 1
ATOM 8933 C CA . LEU D 2 343 ? 6.198 -36.370 41.653 1.00 46.78 345 LEU F CA 1
ATOM 8934 C C . LEU D 2 343 ? 5.496 -35.237 40.916 1.00 47.85 345 LEU F C 1
ATOM 8935 O O . LEU D 2 343 ? 4.290 -35.033 41.078 1.00 77.30 345 LEU F O 1
ATOM 8940 N N . LYS D 2 344 ? 6.256 -34.497 40.114 1.00 48.20 346 LYS F N 1
ATOM 8941 C CA . LYS D 2 344 ? 5.752 -33.292 39.462 1.00 49.31 346 LYS F CA 1
ATOM 8942 C C . LYS D 2 344 ? 4.779 -33.686 38.361 1.00 57.89 346 LYS F C 1
ATOM 8943 O O . LYS D 2 344 ? 5.182 -34.175 37.304 1.00 65.95 346 LYS F O 1
ATOM 8949 N N . VAL D 2 345 ? 3.487 -33.491 38.623 1.00 52.53 347 VAL F N 1
ATOM 8950 C CA . VAL D 2 345 ? 2.416 -33.715 37.660 1.00 50.93 347 VAL F CA 1
ATOM 8951 C C . VAL D 2 345 ? 1.716 -32.385 37.447 1.00 52.32 347 VAL F C 1
ATOM 8952 O O . VAL D 2 345 ? 1.388 -31.692 38.418 1.00 58.34 347 VAL F O 1
ATOM 8956 N N . GLY D 2 346 ? 1.472 -32.036 36.188 1.00 58.81 348 GLY F N 1
ATOM 8957 C CA . GLY D 2 346 ? 1.049 -30.677 35.925 1.00 54.34 348 GLY F CA 1
ATOM 8958 C C . GLY D 2 346 ? 2.185 -29.733 36.257 1.00 74.72 348 GLY F C 1
ATOM 8959 O O . GLY D 2 346 ? 3.355 -29.996 35.956 1.00 96.04 348 GLY F O 1
ATOM 8960 N N . GLY D 2 347 ? 1.852 -28.638 36.924 1.00 73.41 349 GLY F N 1
ATOM 8961 C CA . GLY D 2 347 ? 2.873 -27.671 37.263 1.00 81.28 349 GLY F CA 1
ATOM 8962 C C . GLY D 2 347 ? 3.576 -27.947 38.574 1.00 65.85 349 GLY F C 1
ATOM 8963 O O . GLY D 2 347 ? 4.678 -27.445 38.808 1.00 70.18 349 GLY F O 1
ATOM 8964 N N . ARG D 2 348 ? 2.940 -28.731 39.445 1.00 54.31 350 ARG F N 1
ATOM 8965 C CA . ARG D 2 348 ? 3.397 -28.864 40.823 1.00 53.91 350 ARG F CA 1
ATOM 8966 C C . ARG D 2 348 ? 3.468 -30.326 41.255 1.00 60.59 350 ARG F C 1
ATOM 8967 O O . ARG D 2 348 ? 3.252 -31.228 40.441 1.00 65.25 350 ARG F O 1
ATOM 8975 N N . CYS D 2 349 ? 3.772 -30.574 42.530 1.00 59.72 351 CYS F N 1
ATOM 8976 C CA . CYS D 2 349 ? 3.879 -31.939 43.030 1.00 68.24 351 CYS F CA 1
ATOM 8977 C C . CYS D 2 349 ? 2.494 -32.535 43.249 1.00 71.63 351 CYS F C 1
ATOM 8978 O O . CYS D 2 349 ? 1.613 -31.903 43.842 1.00 61.74 351 CYS F O 1
ATOM 8981 N N . HIS D 2 350 ? 2.311 -33.773 42.777 1.00 71.03 352 HIS F N 1
ATOM 8982 C CA . HIS D 2 350 ? 1.038 -34.468 42.911 1.00 57.58 352 HIS F CA 1
ATOM 8983 C C . HIS D 2 350 ? 0.939 -35.142 44.277 1.00 63.18 352 HIS F C 1
ATOM 8984 O O . HIS D 2 350 ? 1.938 -35.654 44.791 1.00 72.83 352 HIS F O 1
ATOM 8991 N N . PRO D 2 351 ? -0.246 -35.152 44.882 1.00 68.05 353 PRO F N 1
ATOM 8992 C CA . PRO D 2 351 ? -0.398 -35.780 46.196 1.00 50.43 353 PRO F CA 1
ATOM 8993 C C . PRO D 2 351 ? -0.536 -37.289 46.098 1.00 58.56 353 PRO F C 1
ATOM 8994 O O . PRO D 2 351 ? -1.023 -37.838 45.108 1.00 60.42 353 PRO F O 1
ATOM 8998 N N . HIS D 2 352 ? -0.108 -37.959 47.159 1.00 61.57 354 HIS F N 1
ATOM 8999 C CA . HIS D 2 352 ? -0.286 -39.393 47.304 1.00 57.16 354 HIS F CA 1
ATOM 9000 C C . HIS D 2 352 ? -1.264 -39.664 48.441 1.00 72.54 354 HIS F C 1
ATOM 9001 O O . HIS D 2 352 ? -1.714 -38.749 49.137 1.00 82.47 354 HIS F O 1
ATOM 9008 N N . VAL D 2 353 ? -1.606 -40.937 48.619 1.00 67.09 355 VAL F N 1
ATOM 9009 C CA . VAL D 2 353 ? -2.368 -41.392 49.777 1.00 82.42 355 VAL F CA 1
ATOM 9010 C C . VAL D 2 353 ? -1.622 -42.584 50.354 1.00 73.45 355 VAL F C 1
ATOM 9011 O O . VAL D 2 353 ? -1.541 -43.641 49.716 1.00 67.23 355 VAL F O 1
ATOM 9015 N N . ASN D 2 354 ? -1.056 -42.410 51.547 1.00 84.84 356 ASN F N 1
ATOM 9016 C CA . ASN D 2 354 ? -0.245 -43.441 52.190 1.00 79.17 356 ASN F CA 1
ATOM 9017 C C . ASN D 2 354 ? 0.882 -43.915 51.272 1.00 58.51 356 ASN F C 1
ATOM 9018 O O . ASN D 2 354 ? 1.291 -45.077 51.315 1.00 67.49 356 ASN F O 1
ATOM 9023 N N . GLY D 2 355 ? 1.374 -43.019 50.419 1.00 73.42 357 GLY F N 1
ATOM 9024 C CA . GLY D 2 355 ? 2.593 -43.261 49.667 1.00 82.56 357 GLY F CA 1
ATOM 9025 C C . GLY D 2 355 ? 2.435 -43.915 48.314 1.00 79.39 357 GLY F C 1
ATOM 9026 O O . GLY D 2 355 ? 3.423 -44.433 47.779 1.00 73.08 357 GLY F O 1
ATOM 9027 N N . VAL D 2 356 ? 1.236 -43.916 47.736 1.00 93.31 358 VAL F N 1
ATOM 9028 C CA . VAL D 2 356 ? 1.013 -44.485 46.412 1.00 83.24 358 VAL F CA 1
ATOM 9029 C C . VAL D 2 356 ? 0.580 -43.377 45.462 1.00 76.32 358 VAL F C 1
ATOM 9030 O O . VAL D 2 356 ? -0.324 -42.593 45.777 1.00 66.95 358 VAL F O 1
ATOM 9034 N N . PHE D 2 357 ? 1.256 -43.292 44.324 1.00 74.65 359 PHE F N 1
ATOM 9035 C CA . PHE D 2 357 ? 0.815 -42.503 43.192 1.00 72.42 359 PHE F CA 1
ATOM 9036 C C . PHE D 2 357 ? 0.160 -43.442 42.183 1.00 87.36 359 PHE F C 1
ATOM 9037 O O . PHE D 2 357 ? 0.008 -44.643 42.424 1.00 113.48 359 PHE F O 1
ATOM 9045 N N . PHE D 2 358 ? -0.201 -42.903 41.027 1.00 73.88 360 PHE F N 1
ATOM 9046 C CA . PHE D 2 358 ? -0.783 -43.682 39.949 1.00 65.05 360 PHE F CA 1
ATOM 9047 C C . PHE D 2 358 ? 0.293 -44.467 39.190 1.00 64.60 360 PHE F C 1
ATOM 9048 O O . PHE D 2 358 ? 1.495 -44.213 39.312 1.00 56.14 360 PHE F O 1
ATOM 9056 N N . ASN D 2 359 ? -0.166 -45.446 38.401 1.00 62.26 361 ASN F N 1
ATOM 9057 C CA . ASN D 2 359 ? 0.675 -46.175 37.441 1.00 60.66 361 ASN F CA 1
ATOM 9058 C C . ASN D 2 359 ? 1.891 -46.826 38.100 1.00 63.89 361 ASN F C 1
ATOM 9059 O O . ASN D 2 359 ? 2.989 -46.839 37.542 1.00 68.01 361 ASN F O 1
ATOM 9064 N N . GLY D 2 360 ? 1.701 -47.379 39.292 1.00 65.62 362 GLY F N 1
ATOM 9065 C CA . GLY D 2 360 ? 2.762 -48.109 39.951 1.00 64.04 362 GLY F CA 1
ATOM 9066 C C . GLY D 2 360 ? 3.831 -47.267 40.612 1.00 47.73 362 GLY F C 1
ATOM 9067 O O . GLY D 2 360 ? 4.740 -47.834 41.232 1.00 59.81 362 GLY F O 1
ATOM 9068 N N . ILE D 2 361 ? 3.761 -45.940 40.506 1.00 54.97 363 ILE F N 1
ATOM 9069 C CA . ILE D 2 361 ? 4.691 -45.081 41.231 1.00 55.70 363 ILE F CA 1
ATOM 9070 C C . ILE D 2 361 ? 4.294 -45.029 42.701 1.00 60.64 363 ILE F C 1
ATOM 9071 O O . ILE D 2 361 ? 3.155 -44.677 43.037 1.00 61.67 363 ILE F O 1
ATOM 9076 N N . ILE D 2 362 ? 5.230 -45.376 43.588 1.00 50.24 364 ILE F N 1
ATOM 9077 C CA . ILE D 2 362 ? 4.992 -45.331 45.027 1.00 68.47 364 ILE F CA 1
ATOM 9078 C C . ILE D 2 362 ? 6.101 -44.532 45.698 1.00 58.64 364 ILE F C 1
ATOM 9079 O O . ILE D 2 362 ? 7.119 -44.201 45.092 1.00 62.34 364 ILE F O 1
ATOM 9084 N N . LEU D 2 363 ? 5.888 -44.238 46.980 1.00 65.46 365 LEU F N 1
ATOM 9085 C CA . LEU D 2 363 ? 6.923 -43.672 47.836 1.00 63.86 365 LEU F CA 1
ATOM 9086 C C . LEU D 2 363 ? 7.765 -44.806 48.407 1.00 55.88 365 LEU F C 1
ATOM 9087 O O . LEU D 2 363 ? 7.227 -45.773 48.956 1.00 67.77 365 LEU F O 1
ATOM 9092 N N . GLY D 2 364 ? 9.085 -44.691 48.262 1.00 65.69 366 GLY F N 1
ATOM 9093 C CA . GLY D 2 364 ? 9.980 -45.705 48.741 1.00 58.94 366 GLY F CA 1
ATOM 9094 C C . GLY D 2 364 ? 10.085 -45.699 50.255 1.00 83.43 366 GLY F C 1
ATOM 9095 O O . GLY D 2 364 ? 9.450 -44.890 50.950 1.00 85.52 366 GLY F O 1
ATOM 9096 N N . PRO D 2 365 ? 10.900 -46.614 50.786 1.00 90.73 367 PRO F N 1
ATOM 9097 C CA . PRO D 2 365 ? 11.072 -46.674 52.248 1.00 90.63 367 PRO F CA 1
ATOM 9098 C C . PRO D 2 365 ? 11.640 -45.394 52.836 1.00 99.67 367 PRO F C 1
ATOM 9099 O O . PRO D 2 365 ? 11.365 -45.082 54.003 1.00 80.55 367 PRO F O 1
ATOM 9103 N N . ASP D 2 366 ? 12.413 -44.637 52.054 1.00 96.98 368 ASP F N 1
ATOM 9104 C CA . ASP D 2 366 ? 13.053 -43.409 52.508 1.00 81.20 368 ASP F CA 1
ATOM 9105 C C . ASP D 2 366 ? 12.336 -42.160 52.005 1.00 71.16 368 ASP F C 1
ATOM 9106 O O . ASP D 2 366 ? 12.965 -41.104 51.852 1.00 71.38 368 ASP F O 1
ATOM 9111 N N . ASP D 2 367 ? 11.032 -42.267 51.734 1.00 57.94 369 ASP F N 1
ATOM 9112 C CA . ASP D 2 367 ? 10.184 -41.155 51.300 1.00 81.88 369 ASP F CA 1
ATOM 9113 C C . ASP D 2 367 ? 10.593 -40.582 49.941 1.00 82.37 369 ASP F C 1
ATOM 9114 O O . ASP D 2 367 ? 10.174 -39.477 49.581 1.00 80.18 369 ASP F O 1
ATOM 9119 N N . HIS D 2 368 ? 11.395 -41.309 49.171 1.00 71.11 370 HIS F N 1
ATOM 9120 C CA . HIS D 2 368 ? 11.737 -40.896 47.820 1.00 54.62 370 HIS F CA 1
ATOM 9121 C C . HIS D 2 368 ? 10.801 -41.554 46.811 1.00 75.10 370 HIS F C 1
ATOM 9122 O O . HIS D 2 368 ? 10.312 -42.668 47.020 1.00 73.31 370 HIS F O 1
ATOM 9129 N N . VAL D 2 369 ? 10.551 -40.841 45.710 1.00 64.42 371 VAL F N 1
ATOM 9130 C CA . VAL D 2 369 ? 9.691 -41.351 44.648 1.00 46.24 371 VAL F CA 1
ATOM 9131 C C . VAL D 2 369 ? 10.380 -42.512 43.943 1.00 70.08 371 VAL F C 1
ATOM 9132 O O . VAL D 2 369 ? 11.572 -42.441 43.608 1.00 58.23 371 VAL F O 1
ATOM 9136 N N . LEU D 2 370 ? 9.632 -43.592 43.707 1.00 47.19 372 LEU F N 1
ATOM 9137 C CA . LEU D 2 370 ? 10.133 -44.739 42.953 1.00 62.80 372 LEU F CA 1
ATOM 9138 C C . LEU D 2 370 ? 9.229 -44.966 41.749 1.00 64.38 372 LEU F C 1
ATOM 9139 O O . LEU D 2 370 ? 8.050 -45.297 41.901 1.00 69.77 372 LEU F O 1
ATOM 9144 N N . ILE D 2 371 ? 9.784 -44.781 40.560 1.00 67.54 373 ILE F N 1
ATOM 9145 C CA . ILE D 2 371 ? 9.113 -45.097 39.304 1.00 50.06 373 ILE F CA 1
ATOM 9146 C C . ILE D 2 371 ? 9.708 -46.404 38.782 1.00 54.17 373 ILE F C 1
ATOM 9147 O O . ILE D 2 371 ? 10.931 -46.476 38.598 1.00 65.05 373 ILE F O 1
ATOM 9152 N N . PRO D 2 372 ? 8.898 -47.438 38.544 1.00 60.31 374 PRO F N 1
ATOM 9153 C CA . PRO D 2 372 ? 9.469 -48.742 38.148 1.00 65.73 374 PRO F CA 1
ATOM 9154 C C . PRO D 2 372 ? 10.400 -48.685 36.945 1.00 66.71 374 PRO F C 1
ATOM 9155 O O . PRO D 2 372 ? 11.503 -49.249 36.994 1.00 73.98 374 PRO F O 1
ATOM 9159 N N . GLU D 2 373 ? 9.994 -48.021 35.860 1.00 52.64 375 GLU F N 1
ATOM 9160 C CA . GLU D 2 373 ? 10.872 -47.935 34.697 1.00 62.87 375 GLU F CA 1
ATOM 9161 C C . GLU D 2 373 ? 12.148 -47.174 35.022 1.00 61.27 375 GLU F C 1
ATOM 9162 O O . GLU D 2 373 ? 13.217 -47.484 34.477 1.00 52.18 375 GLU F O 1
ATOM 9168 N N . MET D 2 374 ? 12.061 -46.192 35.922 1.00 53.09 376 MET F N 1
ATOM 9169 C CA . MET D 2 374 ? 13.225 -45.375 36.246 1.00 59.54 376 MET F CA 1
ATOM 9170 C C . MET D 2 374 ? 14.238 -46.155 37.071 1.00 57.71 376 MET F C 1
ATOM 9171 O O . MET D 2 374 ? 15.449 -46.033 36.857 1.00 43.66 376 MET F O 1
ATOM 9176 N N . GLN D 2 375 ? 13.765 -46.956 38.025 1.00 58.00 377 GLN F N 1
ATOM 9177 C CA . GLN D 2 375 ? 14.678 -47.760 38.828 1.00 43.93 377 GLN F CA 1
ATOM 9178 C C . GLN D 2 375 ? 15.420 -48.765 37.955 1.00 46.11 377 GLN F C 1
ATOM 9179 O O . GLN D 2 375 ? 16.646 -48.905 38.047 1.00 76.67 377 GLN F O 1
ATOM 9185 N N . SER D 2 376 ? 14.686 -49.462 37.082 1.00 51.29 378 SER F N 1
ATOM 9186 C CA . SER D 2 376 ? 15.305 -50.435 36.187 1.00 45.55 378 SER F CA 1
ATOM 9187 C C . SER D 2 376 ? 16.278 -49.762 35.228 1.00 63.89 378 SER F C 1
ATOM 9188 O O . SER D 2 376 ? 17.355 -50.300 34.942 1.00 71.64 378 SER F O 1
ATOM 9191 N N . SER D 2 377 ? 15.919 -48.583 34.716 1.00 70.94 379 SER F N 1
ATOM 9192 C CA . SER D 2 377 ? 16.793 -47.900 33.768 1.00 66.98 379 SER F CA 1
ATOM 9193 C C . SER D 2 377 ? 18.034 -47.325 34.442 1.00 52.68 379 SER F C 1
ATOM 9194 O O . SER D 2 377 ? 19.090 -47.236 33.809 1.00 64.94 379 SER F O 1
ATOM 9197 N N . LEU D 2 378 ? 17.934 -46.945 35.716 1.00 53.43 380 LEU F N 1
ATOM 9198 C CA . LEU D 2 378 ? 18.991 -46.219 36.407 1.00 52.25 380 LEU F CA 1
ATOM 9199 C C . LEU D 2 378 ? 19.670 -47.047 37.489 1.00 62.14 380 LEU F C 1
ATOM 9200 O O . LEU D 2 378 ? 20.374 -46.488 38.337 1.00 65.43 380 LEU F O 1
ATOM 9205 N N . LEU D 2 379 ? 19.474 -48.367 37.476 1.00 75.36 381 LEU F N 1
ATOM 9206 C CA . LEU D 2 379 ? 20.057 -49.218 38.510 1.00 56.90 381 LEU F CA 1
ATOM 9207 C C . LEU D 2 379 ? 21.574 -49.059 38.583 1.00 60.14 381 LEU F C 1
ATOM 9208 O O . LEU D 2 379 ? 22.133 -48.878 39.669 1.00 71.79 381 LEU F O 1
ATOM 9213 N N . GLN D 2 380 ? 22.261 -49.121 37.439 1.00 72.31 382 GLN F N 1
ATOM 9214 C CA . GLN D 2 380 ? 23.723 -49.114 37.482 1.00 61.08 382 GLN F CA 1
ATOM 9215 C C . GLN D 2 380 ? 24.266 -47.754 37.906 1.00 65.45 382 GLN F C 1
ATOM 9216 O O . GLN D 2 380 ? 25.215 -47.683 38.695 1.00 75.23 382 GLN F O 1
ATOM 9222 N N . GLN D 2 381 ? 23.680 -46.665 37.398 1.00 71.85 383 GLN F N 1
ATOM 9223 C CA . GLN D 2 381 ? 24.154 -45.334 37.769 1.00 61.71 383 GLN F CA 1
ATOM 9224 C C . GLN D 2 381 ? 23.919 -45.052 39.247 1.00 71.51 383 GLN F C 1
ATOM 9225 O O . GLN D 2 381 ? 24.811 -44.545 39.938 1.00 83.10 383 GLN F O 1
ATOM 9231 N N . HIS D 2 382 ? 22.724 -45.373 39.748 1.00 62.46 384 HIS F N 1
ATOM 9232 C CA . HIS D 2 382 ? 22.442 -45.193 41.168 1.00 58.87 384 HIS F CA 1
ATOM 9233 C C . HIS D 2 382 ? 23.392 -46.026 42.018 1.00 67.99 384 HIS F C 1
ATOM 9234 O O . HIS D 2 382 ? 23.865 -45.573 43.068 1.00 78.35 384 HIS F O 1
ATOM 9241 N N . MET D 2 383 ? 23.685 -47.250 41.578 1.00 71.36 385 MET F N 1
ATOM 9242 C CA . MET D 2 383 ? 24.627 -48.090 42.307 1.00 71.74 385 MET F CA 1
ATOM 9243 C C . MET D 2 383 ? 26.034 -47.512 42.251 1.00 75.47 385 MET F C 1
ATOM 9244 O O . MET D 2 383 ? 26.762 -47.542 43.252 1.00 62.68 385 MET F O 1
ATOM 9249 N N . GLU D 2 384 ? 26.434 -46.984 41.089 1.00 66.42 386 GLU F N 1
ATOM 9250 C CA . GLU D 2 384 ? 27.761 -46.391 40.962 1.00 74.40 386 GLU F CA 1
ATOM 9251 C C . GLU D 2 384 ? 27.939 -45.237 41.937 1.00 67.60 386 GLU F C 1
ATOM 9252 O O . GLU D 2 384 ? 29.024 -45.041 42.495 1.00 85.14 386 GLU F O 1
ATOM 9258 N N . LEU D 2 385 ? 26.875 -44.477 42.172 1.00 68.65 387 LEU F N 1
ATOM 9259 C CA . LEU D 2 385 ? 26.901 -43.335 43.074 1.00 74.04 387 LEU F CA 1
ATOM 9260 C C . LEU D 2 385 ? 27.154 -43.724 44.523 1.00 75.23 387 LEU F C 1
ATOM 9261 O O . LEU D 2 385 ? 27.322 -42.832 45.359 1.00 77.77 387 LEU F O 1
ATOM 9266 N N . LEU D 2 386 ? 27.188 -45.021 44.838 1.00 73.20 388 LEU F N 1
ATOM 9267 C CA . LEU D 2 386 ? 27.144 -45.486 46.217 1.00 68.95 388 LEU F CA 1
ATOM 9268 C C . LEU D 2 386 ? 28.291 -46.417 46.582 1.00 83.00 388 LEU F C 1
ATOM 9269 O O . LEU D 2 386 ? 28.228 -47.061 47.636 1.00 101.89 388 LEU F O 1
ATOM 9274 N N . LYS D 2 387 ? 29.311 -46.408 45.749 1.00 85.69 389 LYS F N 1
ATOM 9275 C CA . LYS D 2 387 ? 30.477 -47.250 45.838 1.00 101.87 389 LYS F CA 1
ATOM 9276 C C . LYS D 2 387 ? 31.563 -46.657 46.684 1.00 125.28 389 LYS F C 1
ATOM 9277 O O . LYS D 2 387 ? 32.709 -47.065 46.578 1.00 136.83 389 LYS F O 1
ATOM 9283 N N . SER D 2 388 ? 31.229 -45.693 47.526 1.00 113.33 390 SER F N 1
ATOM 9284 C CA . SER D 2 388 ? 32.236 -45.053 48.351 1.00 111.26 390 SER F CA 1
ATOM 9285 C C . SER D 2 388 ? 32.979 -46.130 49.092 1.00 105.71 390 SER F C 1
ATOM 9286 O O . SER D 2 388 ? 32.382 -47.076 49.563 1.00 130.57 390 SER F O 1
ATOM 9289 N N . SER D 2 389 ? 34.293 -45.987 49.171 1.00 101.31 391 SER F N 1
ATOM 9290 C CA . SER D 2 389 ? 35.112 -46.989 49.813 1.00 93.04 391 SER F CA 1
ATOM 9291 C C . SER D 2 389 ? 34.609 -47.133 51.204 1.00 100.04 391 SER F C 1
ATOM 9292 O O . SER D 2 389 ? 34.452 -46.160 51.910 1.00 97.85 391 SER F O 1
ATOM 9295 N N . VAL D 2 390 ? 34.364 -48.365 51.608 1.00 111.59 392 VAL F N 1
ATOM 9296 C CA . VAL D 2 390 ? 33.817 -48.593 52.921 1.00 109.93 392 VAL F CA 1
ATOM 9297 C C . VAL D 2 390 ? 34.777 -48.284 54.013 1.00 101.43 392 VAL F C 1
ATOM 9298 O O . VAL D 2 390 ? 35.905 -48.717 54.010 1.00 102.15 392 VAL F O 1
ATOM 9302 N N . ILE D 2 391 ? 34.272 -47.541 54.971 1.00 110.17 393 ILE F N 1
ATOM 9303 C CA . ILE D 2 391 ? 35.023 -47.151 56.161 1.00 110.55 393 ILE F CA 1
ATOM 9304 C C . ILE D 2 391 ? 34.807 -48.198 57.247 1.00 97.13 393 ILE F C 1
ATOM 9305 O O . ILE D 2 391 ? 33.661 -48.595 57.506 1.00 104.05 393 ILE F O 1
ATOM 9310 N N . PRO D 2 392 ? 35.859 -48.679 57.897 1.00 93.42 394 PRO F N 1
ATOM 9311 C CA . PRO D 2 392 ? 35.699 -49.696 58.937 1.00 105.83 394 PRO F CA 1
ATOM 9312 C C . PRO D 2 392 ? 35.508 -49.096 60.327 1.00 92.81 394 PRO F C 1
ATOM 9313 O O . PRO D 2 392 ? 35.623 -47.889 60.544 1.00 104.07 394 PRO F O 1
ATOM 9317 N N . LEU D 2 393 ? 35.197 -49.979 61.271 1.00 80.61 395 LEU F N 1
ATOM 9318 C CA . LEU D 2 393 ? 35.281 -49.660 62.689 1.00 77.59 395 LEU F CA 1
ATOM 9319 C C . LEU D 2 393 ? 36.725 -49.878 63.135 1.00 92.96 395 LEU F C 1
ATOM 9320 O O . LEU D 2 393 ? 37.258 -50.983 62.993 1.00 78.49 395 LEU F O 1
ATOM 9325 N N . MET D 2 394 ? 37.368 -48.830 63.652 1.00 99.52 396 MET F N 1
ATOM 9326 C CA . MET D 2 394 ? 38.818 -48.812 63.814 1.00 115.75 396 MET F CA 1
ATOM 9327 C C . MET D 2 394 ? 39.238 -48.714 65.274 1.00 110.81 396 MET F C 1
ATOM 9328 O O . MET D 2 394 ? 38.611 -47.995 66.059 1.00 106.16 396 MET F O 1
ATOM 9333 N N . HIS D 2 395 ? 40.303 -49.461 65.600 1.00 114.01 397 HIS F N 1
ATOM 9334 C CA . HIS D 2 395 ? 41.161 -49.381 66.804 1.00 109.64 397 HIS F CA 1
ATOM 9335 C C . HIS D 2 395 ? 41.564 -50.783 67.269 1.00 83.66 397 HIS F C 1
ATOM 9336 O O . HIS D 2 395 ? 41.447 -51.761 66.527 1.00 78.10 397 HIS F O 1
#

Foldseek 3Di:
DDAWEWDEEAEEEAQAKDKTKTADDPDQLQLFKKWKWWAADLWDIHTAWIAHQVPRDIDGDPVCVVAKDWDADNVRSMIMIMGGNDDQVRFTWMKMFTADSVRQGTDDIYLTYGYGYVPKAKEWPDAEDDDDFQAKDKTKIFIPFWQAQRKWKWWAAPSGDTHTAGGSQAHGDPPHDPQWGKDDDTGMIMIMGGRGDDRRFTKMKMWGRRDPDIDIYGIYGD/DQFLDKDFQDWFDKDFDDLVPADFDDQADFAPPLFADKDKDKWKFFDEADDPFQKFWWKKKWKWKWQDDPNDIDIDGAADDVVVRVVLVCCVVVVPPVQVACDMGMHIDIGGGHMWTAAFQQRKTADLQAVVRIFNHCDPVRQWGAGPVRRMIIHTPDPCGVVRMDMWIWIFTGNPLFTQWIQTNLGHTAGQVPWAWGQTNNAIWIQHPVQTIMHDDGSDDHHHDPPPHHHDHNYVVVSVVSNVVRVVVVVLSVVLVVLSVVCVVPVDDDLVSLLSSDHSHFAKDKWWDADPNTTIIITGGIDRDHDPCVQFVDAQAGDHNNGGDDDDPAADISRQGQDPRRHTRDPSVVVVVVVVPPPPCPVPDDDD/DKAWEWDAADEEEAQAKDKTKTQIDDDQLQQFKKWKWWAADLWDIHTAWIAHPNPRDIGGDPVCVVFWDWDADNVRSMIMIMGGRDDQVRFTWMKMFTCPNVRQGTADIHLTYGYGYHCPKAKEKDAAEDDDDFQDKDKIKIFIPWFQFQRKWKWWAAVSGDIDTAGGSQADGDPPHDPQWGKDDTTTIIMIMGGGDDPVRFTWMKMWGRRDPPIDIYGIYGD/DFFLFKFFQFWFDWDFDDLVPFDADDQQAAADDGFDDKDKDKKKFFDAADDDFQKFWKKKKFKKKWQADPCGDIDIDTDADDPVVRVVLVVCVVVVPVVQVVQVDDCPMGMHMDIGPTPMFTAFFQQRWTAHPQACVRIFNHCDPVHQWGDGPDNRMIMHTPPPDRQPSPPRMDMFMWMFRPRDQFTQFIQTNLGHTDGCPPWAWGGTRHAIWIAGPVQTTMRDDGRDDGHHDDDVDHGDHNYDVVSVVSNVVVVVVVVLSVVLVVLSVVCVVDDDHDLVNLLSRDHSHFYKDKKWWADPNTIIIIIGTIDHDHDPCVQFVDALAGCHNNGGDDDDVFIDINSWGQDPVNGIDDPSCCVVCVVVVVVVPPPPDDDDDD

Nearest PDB structures (foldseek):
  6lgw-assembly2_C  TM=1.005E+00  e=8.170E-50  Mus musculus
  7ua8-assembly1_H  TM=9.734E-01  e=2.181E-34  Homo sapiens
  6ffj-assembly3_E  TM=9.674E-01  e=2.067E-34  Homo sapiens
  7yix-assembly1_C  TM=9.486E-01  e=1.959E-34  Homo sapiens
  7aql-assembly3_C  TM=9.546E-01  e=1.505E-33  Mus musculus

Solvent-accessible surface area: 60946 Å² total; per-residue (Å²): 184,29,114,10,106,6,118,46,68,52,138,10,120,88,49,27,33,17,122,3,17,0,90,3,66,55,39,77,7,29,33,50,11,0,1,0,0,31,17,26,165,78,117,33,5,56,6,0,0,6,4,5,1,68,32,32,7,54,3,40,7,133,122,10,98,80,45,3,63,8,60,20,45,120,109,37,33,8,0,66,0,62,0,126,68,3,71,89,143,12,46,2,32,1,9,0,0,14,33,20,110,3,2,4,36,1,29,93,30,2,115,5,0,80,0,47,13,109,131,17,80,11,86,17,60,52,62,110,35,102,86,70,108,50,87,131,15,56,3,37,0,124,6,65,88,114,1,36,72,24,0,0,1,0,11,17,117,131,162,25,39,5,108,18,3,5,58,57,1,66,89,90,34,117,72,35,57,117,54,15,59,21,63,22,91,26,25,66,1,48,1,27,0,87,47,16,79,94,71,2,112,7,42,0,6,0,0,0,29,62,39,50,20,10,21,18,0,75,7,0,106,33,213,79,24,83,3,1,4,1,60,111,47,28,120,69,50,112,28,80,35,154,136,13,70,12,20,91,14,51,23,57,89,17,125,47,2,96,86,66,17,51,4,30,4,23,15,9,70,62,8,181,38,78,72,23,122,25,79,0,0,15,0,18,0,10,24,19,65,31,55,149,138,64,130,111,156,135,90,46,122,11,36,30,47,26,0,61,10,4,24,81,16,82,88,92,55,30,115,90,33,129,114,185,96,40,40,39,18,28,62,2,92,17,115,19,68,2,54,26,36,37,66,70,111,1,4,62,27,220,27,2,77,87,25,97,16,102,7,49,67,78,105,37,57,64,3,53,4,87,90,105,84,12,1,0,3,11,38,54,110,138,63,30,88,10,31,36,12,2,28,8,89,38,0,19,71,42,133,85,19,14,0,2,8,6,77,26,21,37,15,36,33,18,138,51,12,23,44,15,115,3,8,29,17,90,2,8,45,3,137,74,0,38,6,3,10,19,128,26,64,77,149,39,181,149,16,75,150,127,50,116,18,72,77,23,44,135,170,39,20,107,79,14,98,107,20,27,100,68,19,78,100,63,112,107,78,3,71,94,8,27,115,43,0,59,101,73,148,52,31,38,71,141,40,0,11,50,1,12,14,16,9,26,0,113,19,91,0,6,0,28,45,142,200,65,17,13,36,2,95,5,30,0,69,41,1,132,11,22,5,26,3,6,8,11,67,29,8,0,33,17,62,40,163,25,41,98,91,65,148,21,9,5,3,1,4,1,70,26,12,122,70,87,8,0,45,0,48,45,1,61,70,46,33,114,150,93,128,146,112,84,124,162,64,78,129,149,110,222,197,30,92,11,101,13,147,45,56,70,144,19,142,73,64,43,54,16,115,4,30,0,92,6,42,65,41,76,10,31,25,51,16,1,1,0,0,19,17,26,172,80,124,27,9,63,9,0,0,7,3,4,1,29,6,10,3,53,2,33,6,145,139,12,102,74,48,5,54,7,59,15,55,64,88,43,35,9,0,55,0,44,1,101,75,1,71,85,143,10,39,2,38,2,10,0,0,12,38,12,129,1,4,2,49,1,31,85,32,2,110,4,2,82,0,46,9,70,129,135,10,93,8,73,16,81,29,68,120,50,98,41,73,105,57,86,151,11,47,1,39,0,137,4,66,96,124,2,35,60,23,0,0,0,0,11,11,120,98,167,21,33,3,131,19,3,3,53,19,0,62,78,95,39,119,78,26,59,118,60,16,54,14,65,28,94,14,40,79,1,46,0,16,0,71,64,4,73,78,71,2,76,0,40,0,6,0,0,0,18,63,36,48,10,10,22,21,1,78,11,1,68,26,196,72,24,86,3,1,8,0,59,99,41,30,107,60,54,90,42,96,35,140,145,10,65,20,21,79,18,99,14,39,90,82,141,39,16,126,80,94,13,51,9,28,4,19,4,4,100,51,27,182,52,83,62,34,121,39,67,0,0,15,0,18,0,13,15,28,73,10,73,94,242,109,87,121,150,177,123,80,55,85,9,43,30,56,30,0,54,6,5,21,78,15,74,95,88,59,33,90,60,12,117,103,6,82,125,84,215,72,30,26,29,14,23,45,1,96,36,97,17,61,2,44,22,48,20,74,87,89,0,11,66,22,222,46,3,88,67,25,102,14,100,7,61,68,97,108,41,62,71,3,47,18,86,90,105,73,11,0,0,3,10,39,54,88,118,70,131,75,73,21,126,10,42,37,10,6,41,4,77,37,8,16,77,44,148,106,11,15,0,2,31,5,80,25,35,40,22,31,31,27,78,70,14,11,52,12,107,5,3,46,14,72,3,8,55,3,141,50,1,29,3,1,11,28,92,27,85,60,164,17,155,154,18,68,140,123,31,112,25,81,66,28,53,136,145,48,23,73,82,12,98,113,25,25,108,64,23,86,86,54,95,92,70,3,65,98,12,24,122,46,0,74,114,70,173,50,16,32,54,183,57,0,9,64,2,8,12,15,17,26,2,127,19,78,0,10,0,29,39,138,199,57,13,24,20,1,82,2,42,0,83,30,2,138,14,17,6,39,5,4,10,13,72,35,5,0,30,16,46,44,126,39,47,102,77,73,146,9,22,3,3,1,4,0,54,33,10,140,61,81,8,0,44,0,38,34,0,53,94,72,16,98,126,92,35,93,109,42,100,147,76,102,139,146,86,191,128,240

Radius of gyration: 53.69 Å; Cα contacts (8 Å, |Δi|>4): 2724; chains: 4; bounding box: 80×78×175 Å

B-factor: mean 96.74, std 28.39, range [43.04, 207.01]

Secondary structure (P-SEA, 3-state):
ccccccccbbbbcccbbbbbbbbbcccccccbbbbbbbbcccbbbbbcccccccccbbbbcccccccbbbbbbccccbbbbbbcccccccbbbbbbbccccccccccccccbbbbbcccccccccccbbbbbccbbbbbbbbccccccccbbbbbbcccccccccccccccccccccccccccccccbbbbbbcccccccbbbbbbbbcccccccccccccc/ccccccccbbbbcccbbbbbbbbbcccccccbbbbbbbbcccccccccccccccccbbbbcccccccbbbbbbccccbbbbbbcccccccbbbbbbbcccccccccccccccccccccccbbbbbcccbbbbcccbbbbbbbbbcccccccbbbbbbcccccccccccccccccccccccccccccccbbbbbbccccccccbbbbbbbcccccccccccccc/ccccccccccccbbbbbccccbbbbbccccccccccbbbbbccccccccccccbbbbbbbbbbbbbbbcccbbbbbbbbbbaaaaaaaaaaaaaccccccccbbbbbbbbbccbbbbbbccccccccccccccccccccccccccccccccbbbbbccccccccbbbbbbbbbbccccccccccccbbbbbccbbbbbbcccbbbbbccccccccccccbbbbbccccbbbbcccaaaaaaaaaaaaaaaaaaaaaaaaaaaaaacccccaaaaaaacccccccbbbbbbcccccbbbbbbbbbbccccccccccccccccccbbbbcccccccccccccccccccaaaaaaaaaacccccccccccc/cccccccccccccccccccccbbbbbccccccccccbbbbbccccccccccccbbbbbbbbbbbbbbbbcccbbbbbbbbbbaaaaaaaaaaaaaccaaaaaaacccbbbbbbbbbccbbbbbbccccccccccccccccccccccccccccccccbbbbccccccccccccbbbbbbbbbcccccccccccccbbbbbcccbbbbbcccbbbbbcccccccccccccccccccccbbbbccccaaaaaaaaaaaaaaaaaaaaaaaaaaaaacccccaaaaaaacccccccbbbbbbcccbbbbbbbbbbbbcccccccccccccccccbbbbbccccccccbbbccccbbbbaaaaaacaaaaaaacccccccccc